Protein 3RPC (pdb70)

Solvent-accessible surface area: 37846 Å² total

Nearest PDB structures (foldseek):
  3rpc-assembly2_C  TM=1.001E+00  e=1.848E-51  Veillonella parvula DSM 2008
  6brm-assembly4_G  TM=9.667E-01  e=7.364E-30  Pectobacterium carotovorum
  6brm-assembly4_H  TM=9.148E-01  e=5.892E-27  Pectobacterium carotovorum
  6brm-assembly3_F  TM=9.299E-01  e=2.009E-26  Pectobacterium carotovorum
  2wym-assembly1_F  TM=7.302E-01  e=7.201E-11  Escherichia coli

Sequence (1008 aa):
ATQYTHIRNATGKLTIKNNTTFLIDPFLAPKDTYPGFEGTFNYQQRPVDLPLSDDLLSNVTAVVVTHTHLDHWDDTAINSIPKSLPIFVQNTADKELITSQGFIDVRIIFESLEEFNGITLRKTGGSHGTVEYANPVLLAPLAGDAGVIFEAADEPTVYLVGDTVWTSDVEKALLRFDPNVIINTGYAQILGFEDSIIGTKDIGRVVRKPEAKIIAVHDTVNHTATSRKDVRKFIKGNNIESHVAVPEDGETITLATQYTHIRNATGKLTIKNTTFLIDPFLAPKDTYPGFEGTFNYQQQRPVDLPLSDDLLSNVTAVVVTHTHLDHWDDTAINSIPKSLPIFVQNTADKELITSQGFIDVRIIFESLEEFNGITLRKTGGSHGTVEYANPVLAPLAGDAGVIFEAADEPTVYLVGDTVWTSDVEKALLRFDPNVIINTGYAQILGFEEDSIIGTKDIGRVVRKPEAKIIAVHDTVNHTATSRKDVRKFIKGNNIESHVAVPEDGETITLATQYTHIRNATGKLTIKNTTFLIDPFLAPKDTYPGFEGTFNYQQQRPVDLPLSDDLLSNVTAVVVTHTHLDHWDDTAINSIPKSLPIFVQNTADKELITSQGFIDVRIIFESLEEFNGITLRKTGGSSHGTVEYANPVLAPLAGDAGVIFEAADEPTVYLVGDTVWTSDVEKALLRFDPNVIINTGYAQILGFEDSIIGTKKDIGRVVRKPEAKKIIAVHDTVNHTATSRKDVRKFIKKGNNIESHVAVPEDGETITLATQYTHIRNATGKLTIKNTTFLIDPFLAPKDTYPGFEGTFNYQQRPVDLPLSDDLLSNVTAVVVTHTHLDHWDDTAINSIPKSLPIFVQNTADKELITSQGFIDVRIIFESLEEFNGITLRKTGGSSHGTVEEYANPVLAPLAGDAGVIFEAADEPTVYLVGDTVWTSDVEKALLRFDPNVIINTGYAQILGFEDSIIGTKDIGRRVVRKPEAKIIAVHDTVNHTATSRKDVRKFIKGNNIESHVAVPEDGETITL

Structure (mmCIF, N/CA/C/O backbone):
data_3RPC
#
_entry.id   3RPC
#
_cell.length_a   85.859
_cell.length_b   97.104
_cell.length_c   123.352
_cell.angle_alpha   90.00
_cell.angle_beta   90.00
_cell.angle_gamma   90.00
#
_symmetry.space_group_name_H-M   'P 21 21 21'
#
loop_
_entity.id
_entity.type
_entity.pdbx_description
1 polymer 'possible metal-dependent hydrolase'
2 non-polymer 'ZINC ION'
3 water water
#
loop_
_atom_site.group_PDB
_atom_site.id
_atom_site.type_symbol
_atom_site.label_atom_id
_atom_site.label_alt_id
_atom_site.label_comp_id
_atom_site.label_asym_id
_atom_site.label_entity_id
_atom_site.label_seq_id
_atom_site.pdbx_PDB_ins_code
_atom_site.Cartn_x
_atom_site.Cartn_y
_atom_site.Cartn_z
_atom_site.occupancy
_atom_site.B_iso_or_equiv
_atom_site.auth_seq_id
_atom_site.auth_comp_id
_atom_site.auth_asym_id
_atom_site.auth_atom_id
_atom_site.pdbx_PDB_model_num
ATOM 1 N N . ALA A 1 3 ? 16.341 -12.970 -36.656 1.00 63.04 0 ALA A N 1
ATOM 2 C CA . ALA A 1 3 ? 16.785 -13.120 -38.037 1.00 60.86 0 ALA A CA 1
ATOM 3 C C . ALA A 1 3 ? 18.234 -12.676 -38.213 1.00 58.94 0 ALA A C 1
ATOM 4 O O . ALA A 1 3 ? 19.161 -13.472 -38.060 1.00 60.17 0 ALA A O 1
ATOM 14 N N . THR A 1 5 ? 20.235 -10.571 -36.469 1.00 30.33 2 THR A N 1
ATOM 15 C CA . THR A 1 5 ? 21.121 -10.435 -35.315 1.00 26.82 2 THR A CA 1
ATOM 16 C C . THR A 1 5 ? 21.534 -11.796 -34.777 1.00 23.95 2 THR A C 1
ATOM 17 O O . THR A 1 5 ? 20.691 -12.607 -34.396 1.00 23.85 2 THR A O 1
ATOM 21 N N . GLN A 1 6 ? 22.841 -12.038 -34.752 1.00 19.26 3 GLN A N 1
ATOM 22 C CA . GLN A 1 6 ? 23.358 -13.366 -34.481 1.00 19.73 3 GLN A CA 1
ATOM 23 C C . GLN A 1 6 ? 24.827 -13.321 -34.090 1.00 16.79 3 GLN A C 1
ATOM 24 O O . GLN A 1 6 ? 25.534 -12.339 -34.363 1.00 18.39 3 GLN A O 1
ATOM 30 N N . TYR A 1 7 ? 25.274 -14.401 -33.456 1.00 17.12 4 TYR A N 1
ATOM 31 C CA . TYR A 1 7 ? 26.681 -14.586 -33.143 1.00 16.43 4 TYR A CA 1
ATOM 32 C C . TYR A 1 7 ? 27.152 -15.889 -33.772 1.00 16.38 4 TYR A C 1
ATOM 33 O O . TYR A 1 7 ? 26.620 -16.960 -33.477 1.00 18.70 4 TYR A O 1
ATOM 42 N N . THR A 1 8 ? 28.134 -15.795 -34.656 1.00 16.96 5 THR A N 1
ATOM 43 C CA . THR A 1 8 ? 28.758 -16.978 -35.216 1.00 18.03 5 THR A CA 1
ATOM 44 C C . THR A 1 8 ? 30.087 -17.195 -34.524 1.00 18.02 5 THR A C 1
ATOM 45 O O . THR A 1 8 ? 31.001 -16.373 -34.638 1.00 17.18 5 THR A O 1
ATOM 49 N N . HIS A 1 9 ? 30.203 -18.291 -33.786 1.00 15.72 6 HIS A N 1
ATOM 50 C CA . HIS A 1 9 ? 31.469 -18.564 -33.146 1.00 15.13 6 HIS A CA 1
ATOM 51 C C . HIS A 1 9 ? 32.485 -19.059 -34.163 1.00 18.02 6 HIS A C 1
ATOM 52 O O . HIS A 1 9 ? 32.136 -19.844 -35.039 1.00 19.60 6 HIS A O 1
ATOM 59 N N . ILE A 1 10 ? 33.729 -18.594 -34.065 1.00 16.12 7 ILE A N 1
ATOM 60 C CA . ILE A 1 10 ? 34.774 -19.043 -34.996 1.00 16.40 7 ILE A CA 1
ATOM 61 C C . ILE A 1 10 ? 35.743 -20.005 -34.298 1.00 16.19 7 ILE A C 1
ATOM 62 O O . ILE A 1 10 ? 35.760 -21.198 -34.596 1.00 16.21 7 ILE A O 1
ATOM 67 N N . ARG A 1 11 ? 36.520 -19.502 -33.343 1.00 14.50 8 ARG A N 1
ATOM 68 C CA . ARG A 1 11 ? 37.506 -20.349 -32.670 1.00 14.73 8 ARG A CA 1
ATOM 69 C C . ARG A 1 11 ? 38.111 -19.568 -31.514 1.00 13.95 8 ARG A C 1
ATOM 70 O O . ARG A 1 11 ? 38.483 -18.429 -31.691 1.00 14.98 8 ARG A O 1
ATOM 78 N N . ASN A 1 12 ? 38.217 -20.210 -30.350 1.00 14.30 9 ASN A N 1
ATOM 79 C CA . ASN A 1 12 ? 38.688 -19.551 -29.119 1.00 15.60 9 ASN A CA 1
ATOM 80 C C . ASN A 1 12 ? 37.780 -18.370 -28.746 1.00 14.05 9 ASN A C 1
ATOM 81 O O . ASN A 1 12 ? 36.606 -18.579 -28.448 1.00 16.54 9 ASN A O 1
ATOM 86 N N . ALA A 1 13 ? 38.303 -17.146 -28.792 1.00 15.78 10 ALA A N 1
ATOM 87 C CA . ALA A 1 13 ? 37.482 -15.958 -28.537 1.00 14.48 10 ALA A CA 1
ATOM 88 C C . ALA A 1 13 ? 37.101 -15.234 -29.830 1.00 15.21 10 ALA A C 1
ATOM 89 O O . ALA A 1 13 ? 36.489 -14.171 -29.795 1.00 16.16 10 ALA A O 1
ATOM 91 N N . THR A 1 14 ? 37.457 -15.817 -30.971 1.00 14.81 11 THR A N 1
ATOM 92 C CA . THR A 1 14 ? 37.168 -15.191 -32.255 1.00 16.14 11 THR A CA 1
ATOM 93 C C . THR A 1 14 ? 35.746 -15.531 -32.668 1.00 15.52 11 THR A C 1
ATOM 94 O O . THR A 1 14 ? 35.356 -16.692 -32.664 1.00 16.01 11 THR A O 1
ATOM 98 N N . GLY A 1 15 ? 34.978 -14.508 -33.025 1.00 16.29 12 GLY A N 1
ATOM 99 C CA . GLY A 1 15 ? 33.603 -14.697 -33.451 1.00 15.59 12 GLY A CA 1
ATOM 100 C C . GLY A 1 15 ? 33.172 -13.563 -34.352 1.00 16.15 12 GLY A C 1
ATOM 101 O O . GLY A 1 15 ? 33.890 -12.575 -34.489 1.00 16.64 12 GLY A O 1
ATOM 102 N N . LYS A 1 16 ? 32.011 -13.713 -34.980 1.00 16.40 13 LYS A N 1
ATOM 103 C CA . LYS A 1 16 ? 31.428 -12.645 -35.782 1.00 17.51 13 LYS A CA 1
ATOM 104 C C . LYS A 1 16 ? 30.055 -12.314 -35.213 1.00 17.28 13 LYS A C 1
ATOM 105 O O . LYS A 1 16 ? 29.162 -13.170 -35.178 1.00 18.55 13 LYS A O 1
ATOM 111 N N . LEU A 1 17 ? 29.909 -11.079 -34.737 1.00 16.90 14 LEU A N 1
ATOM 112 C CA . LEU A 1 17 ? 28.671 -10.613 -34.140 1.00 16.81 14 LEU A CA 1
ATOM 113 C C . LEU A 1 17 ? 27.969 -9.712 -35.130 1.00 17.13 14 LEU A C 1
ATOM 114 O O . LEU A 1 17 ? 28.489 -8.660 -35.501 1.00 18.50 14 LEU A O 1
ATOM 119 N N . THR A 1 18 ? 26.788 -10.125 -35.569 1.00 16.40 15 THR A N 1
ATOM 120 C CA . THR A 1 18 ? 26.035 -9.313 -36.521 1.00 19.11 15 THR A CA 1
ATOM 121 C C . THR A 1 18 ? 24.879 -8.676 -35.794 1.00 21.82 15 THR A C 1
ATOM 122 O O . THR A 1 18 ? 24.096 -9.359 -35.138 1.00 21.80 15 THR A O 1
ATOM 126 N N . ILE A 1 19 ? 24.784 -7.358 -35.901 1.00 21.43 16 ILE A N 1
ATOM 127 C CA . ILE A 1 19 ? 23.689 -6.616 -35.302 1.00 20.76 16 ILE A CA 1
ATOM 128 C C . ILE A 1 19 ? 23.221 -5.693 -36.403 1.00 23.87 16 ILE A C 1
ATOM 129 O O . ILE A 1 19 ? 23.999 -4.885 -36.909 1.00 24.84 16 ILE A O 1
ATOM 134 N N . LYS A 1 20 ? 21.960 -5.837 -36.797 1.00 30.65 17 LYS A N 1
ATOM 135 C CA . LYS A 1 20 ? 21.445 -5.106 -37.948 1.00 30.67 17 LYS A CA 1
ATOM 136 C C . LYS A 1 20 ? 22.268 -5.447 -39.192 1.00 29.42 17 LYS A C 1
ATOM 137 O O . LYS A 1 20 ? 22.440 -6.625 -39.510 1.00 35.70 17 LYS A O 1
ATOM 143 N N . ASN A 1 21 ? 22.781 -4.445 -39.896 1.00 34.27 18 ASN A N 1
ATOM 144 C CA A ASN A 1 21 ? 23.595 -4.692 -41.085 0.53 42.60 18 ASN A CA 1
ATOM 145 C CA B ASN A 1 21 ? 23.593 -4.715 -41.079 0.47 41.41 18 ASN A CA 1
ATOM 146 C C . ASN A 1 21 ? 25.092 -4.602 -40.811 1.00 36.01 18 ASN A C 1
ATOM 147 O O . ASN A 1 21 ? 25.895 -4.513 -41.737 1.00 39.09 18 ASN A O 1
ATOM 156 N N . THR A 1 22 ? 25.470 -4.624 -39.536 1.00 29.77 19 THR A N 1
ATOM 157 C CA . THR A 1 22 ? 26.875 -4.503 -39.179 1.00 21.51 19 THR A CA 1
ATOM 158 C C . THR A 1 22 ? 27.402 -5.805 -38.602 1.00 20.30 19 THR A C 1
ATOM 159 O O . THR A 1 22 ? 26.824 -6.345 -37.659 1.00 23.83 19 THR A O 1
ATOM 163 N N . THR A 1 23 ? 28.494 -6.309 -39.170 1.00 17.73 20 THR A N 1
ATOM 164 C CA . THR A 1 23 ? 29.128 -7.497 -38.621 1.00 19.06 20 THR A CA 1
ATOM 165 C C . THR A 1 23 ? 30.504 -7.159 -38.051 1.00 19.41 20 THR A C 1
ATOM 166 O O . THR A 1 23 ? 31.378 -6.682 -38.767 1.00 19.26 20 THR A O 1
ATOM 170 N N . PHE A 1 24 ? 30.681 -7.422 -36.758 1.00 16.92 21 PHE A N 1
ATOM 171 C CA . PHE A 1 24 ? 31.943 -7.224 -36.077 1.00 16.68 21 PHE A CA 1
ATOM 172 C C . PHE A 1 24 ? 32.720 -8.527 -36.010 1.00 17.99 21 PHE A C 1
ATOM 173 O O . PHE A 1 24 ? 32.222 -9.523 -35.474 1.00 17.88 21 PHE A O 1
ATOM 181 N N . LEU A 1 25 ? 33.944 -8.514 -36.528 1.00 16.97 22 LEU A N 1
ATOM 182 C CA . LEU A 1 25 ? 34.882 -9.603 -36.284 1.00 15.83 22 LEU A CA 1
ATOM 183 C C . LEU A 1 25 ? 35.570 -9.323 -34.952 1.00 15.30 22 LEU A C 1
ATOM 184 O O . LEU A 1 25 ? 36.255 -8.308 -34.793 1.00 16.92 22 LEU A O 1
ATOM 189 N N . ILE A 1 26 ? 35.358 -10.227 -34.002 1.00 15.17 23 ILE A N 1
ATOM 190 C CA . ILE A 1 26 ? 35.856 -10.058 -32.641 1.00 14.99 23 ILE A CA 1
ATOM 191 C C . ILE A 1 26 ? 37.132 -10.865 -32.406 1.00 15.81 23 ILE A C 1
ATOM 192 O O . ILE A 1 26 ? 37.194 -12.054 -32.731 1.00 15.76 23 ILE A O 1
ATOM 197 N N . ASP A 1 27 ? 38.147 -10.186 -31.867 1.00 15.69 24 ASP A N 1
ATOM 198 C CA . ASP A 1 27 ? 39.379 -10.807 -31.379 1.00 14.62 24 ASP A CA 1
ATOM 199 C C . ASP A 1 27 ? 39.925 -11.894 -32.311 1.00 15.09 24 ASP A C 1
ATOM 200 O O . ASP A 1 27 ? 40.066 -13.052 -31.909 1.00 15.53 24 ASP A O 1
ATOM 205 N N . PRO A 1 28 ? 40.279 -11.511 -33.545 1.00 14.47 25 PRO A N 1
ATOM 206 C CA . PRO A 1 28 ? 40.705 -12.498 -34.546 1.00 16.00 25 PRO A CA 1
ATOM 207 C C . PRO A 1 28 ? 42.114 -13.047 -34.310 1.00 14.11 25 PRO A C 1
ATOM 208 O O . PRO A 1 28 ? 43.108 -12.315 -34.421 1.00 15.73 25 PRO A O 1
ATOM 212 N N . PHE A 1 29 ? 42.166 -14.336 -33.987 1.00 14.38 26 PHE A N 1
ATOM 213 C CA . PHE A 1 29 ? 43.389 -15.103 -33.844 1.00 13.66 26 PHE A CA 1
ATOM 214 C C . PHE A 1 29 ? 43.230 -16.187 -34.891 1.00 15.03 26 PHE A C 1
ATOM 215 O O . PHE A 1 29 ? 42.480 -17.138 -34.691 1.00 17.18 26 PHE A O 1
ATOM 223 N N . LEU A 1 30 ? 43.888 -16.005 -36.032 1.00 15.23 27 LEU A N 1
ATOM 224 C CA . LEU A 1 30 ? 43.514 -16.751 -37.237 1.00 15.51 27 LEU A CA 1
ATOM 225 C C . LEU A 1 30 ? 44.543 -17.779 -37.720 1.00 16.95 27 LEU A C 1
ATOM 226 O O . LEU A 1 30 ? 44.363 -18.380 -38.785 1.00 17.60 27 LEU A O 1
ATOM 231 N N . ALA A 1 31 ? 45.603 -17.998 -36.949 1.00 16.23 28 ALA A N 1
ATOM 232 C CA . ALA A 1 31 ? 46.696 -18.878 -37.379 1.00 17.32 28 ALA A CA 1
ATOM 233 C C . ALA A 1 31 ? 46.240 -20.302 -37.676 1.00 17.45 28 ALA A C 1
ATOM 234 O O . ALA A 1 31 ? 45.331 -20.825 -37.029 1.00 16.79 28 ALA A O 1
ATOM 236 N N . PRO A 1 32 ? 46.889 -20.957 -38.650 1.00 18.49 29 PRO A N 1
ATOM 237 C CA . PRO A 1 32 ? 46.603 -22.383 -38.850 1.00 16.51 29 PRO A CA 1
ATOM 238 C C . PRO A 1 32 ? 46.957 -23.219 -37.619 1.00 18.94 29 PRO A C 1
ATOM 239 O O . PRO A 1 32 ? 47.749 -22.787 -36.780 1.00 17.47 29 PRO A O 1
ATOM 243 N N . LYS A 1 33 ? 46.362 -24.404 -37.530 1.00 18.12 30 LYS A N 1
ATOM 244 C CA . LYS A 1 33 ? 46.651 -25.369 -36.475 1.00 17.29 30 LYS A CA 1
ATOM 245 C C . LYS A 1 33 ? 48.148 -25.509 -36.175 1.00 18.15 30 LYS A C 1
ATOM 246 O O . LYS A 1 33 ? 48.976 -25.645 -37.086 1.00 21.82 30 LYS A O 1
ATOM 252 N N . ASP A 1 34 ? 48.487 -25.473 -34.891 1.00 20.76 31 ASP A N 1
ATOM 253 C CA . ASP A 1 34 ? 49.841 -25.767 -34.413 1.00 20.46 31 ASP A CA 1
ATOM 254 C C . ASP A 1 34 ? 50.922 -24.781 -34.858 1.00 24.88 31 ASP A C 1
ATOM 255 O O . ASP A 1 34 ? 52.111 -25.080 -34.795 1.00 27.38 31 ASP A O 1
ATOM 260 N N . THR A 1 35 ? 50.507 -23.594 -35.285 1.00 21.14 32 THR A N 1
ATOM 261 C CA . THR A 1 35 ? 51.454 -22.570 -35.699 1.00 19.73 32 THR A CA 1
ATOM 262 C C . THR A 1 35 ? 52.433 -22.173 -34.597 1.00 23.88 32 THR A C 1
ATOM 263 O O . THR A 1 35 ? 53.570 -21.798 -34.873 1.00 23.72 32 THR A O 1
ATOM 267 N N . TYR A 1 36 ? 51.998 -22.275 -33.342 1.00 19.98 33 TYR A N 1
ATOM 268 C CA . TYR A 1 36 ? 52.787 -21.776 -32.223 1.00 20.82 33 TYR A CA 1
ATOM 269 C C . TYR A 1 36 ? 53.015 -22.845 -31.156 1.00 24.51 33 TYR A C 1
ATOM 270 O O . TYR A 1 36 ? 52.200 -23.751 -30.999 1.00 24.87 33 TYR A O 1
ATOM 279 N N . PRO A 1 37 ? 54.128 -22.729 -30.418 1.00 25.39 34 PRO A N 1
ATOM 280 C CA . PRO A 1 37 ? 54.332 -23.539 -29.214 1.00 26.21 34 PRO A CA 1
ATOM 281 C C . PRO A 1 37 ? 53.343 -23.057 -28.170 1.00 24.56 34 PRO A C 1
ATOM 282 O O . PRO A 1 37 ? 52.870 -21.932 -28.282 1.00 24.67 34 PRO A O 1
ATOM 286 N N . GLY A 1 38 ? 53.048 -23.873 -27.163 1.00 22.50 35 GLY A N 1
ATOM 287 C CA . GLY A 1 38 ? 52.204 -23.427 -26.064 1.00 22.23 35 GLY A CA 1
ATOM 288 C C . GLY A 1 38 ? 52.828 -22.251 -25.341 1.00 21.06 35 GLY A C 1
ATOM 289 O O . GLY A 1 38 ? 54.054 -22.082 -25.378 1.00 27.02 35 GLY A O 1
ATOM 290 N N . PHE A 1 39 ? 52.006 -21.433 -24.683 1.00 20.90 36 PHE A N 1
ATOM 291 C CA . PHE A 1 39 ? 52.506 -20.272 -23.953 1.00 21.96 36 PHE A CA 1
ATOM 292 C C . PHE A 1 39 ? 53.490 -20.708 -22.872 1.00 25.06 36 PHE A C 1
ATOM 293 O O . PHE A 1 39 ? 53.207 -21.618 -22.098 1.00 25.48 36 PHE A O 1
ATOM 301 N N . GLU A 1 40 ? 54.646 -20.061 -22.821 1.00 29.23 37 GLU A N 1
ATOM 302 C CA . GLU A 1 40 ? 55.657 -20.418 -21.830 1.00 31.66 37 GLU A CA 1
ATOM 303 C C . GLU A 1 40 ? 55.131 -20.227 -20.408 1.00 24.10 37 GLU A C 1
ATOM 304 O O . GLU A 1 40 ? 54.468 -19.230 -20.110 1.00 26.15 37 GLU A O 1
ATOM 310 N N . GLY A 1 41 ? 55.428 -21.198 -19.546 1.00 24.09 38 GLY A N 1
ATOM 311 C CA . GLY A 1 41 ? 55.130 -21.092 -18.127 1.00 23.90 38 GLY A CA 1
ATOM 312 C C . GLY A 1 41 ? 53.668 -21.296 -17.785 1.00 23.44 38 GLY A C 1
ATOM 313 O O . GLY A 1 41 ? 53.228 -20.955 -16.684 1.00 22.50 38 GLY A O 1
ATOM 314 N N . THR A 1 42 ? 52.910 -21.852 -18.722 1.00 21.99 39 THR A N 1
ATOM 315 C CA . THR A 1 42 ? 51.477 -22.031 -18.512 1.00 21.47 39 THR A CA 1
ATOM 316 C C . THR A 1 42 ? 51.083 -23.501 -18.471 1.00 18.69 39 THR A C 1
ATOM 317 O O . THR A 1 42 ? 51.848 -24.384 -18.855 1.00 17.65 39 THR A O 1
ATOM 321 N N . PHE A 1 43 ? 49.877 -23.746 -17.975 1.00 18.05 40 PHE A N 1
ATOM 322 C CA . PHE A 1 43 ? 49.288 -25.075 -17.953 1.00 17.29 40 PHE A CA 1
ATOM 323 C C . PHE A 1 43 ? 49.414 -25.745 -19.328 1.00 19.02 40 PHE A C 1
ATOM 324 O O . PHE A 1 43 ? 49.075 -25.152 -20.357 1.00 16.87 40 PHE A O 1
ATOM 332 N N . ASN A 1 44 ? 49.923 -26.970 -19.349 1.00 16.18 41 ASN A N 1
ATOM 333 C CA . ASN A 1 44 ? 49.986 -27.762 -20.576 1.00 16.09 41 ASN A CA 1
ATOM 334 C C . ASN A 1 44 ? 50.819 -27.070 -21.667 1.00 18.12 41 ASN A C 1
ATOM 335 O O . ASN A 1 44 ? 50.452 -27.095 -22.842 1.00 18.72 41 ASN A O 1
ATOM 340 N N . TYR A 1 45 ? 51.935 -26.458 -21.278 1.00 17.66 42 TYR A N 1
ATOM 341 C CA . TYR A 1 45 ? 52.739 -25.665 -22.213 1.00 21.50 42 TYR A CA 1
ATOM 342 C C . TYR A 1 45 ? 53.324 -26.493 -23.351 1.00 20.94 42 TYR A C 1
ATOM 343 O O . TYR A 1 45 ? 53.711 -25.935 -24.384 1.00 22.94 42 TYR A O 1
ATOM 352 N N . GLN A 1 46 ? 53.388 -27.810 -23.178 1.00 20.44 43 GLN A N 1
ATOM 353 C CA . GLN A 1 46 ? 53.955 -28.692 -24.205 1.00 24.48 43 GLN A CA 1
ATOM 354 C C . GLN A 1 46 ? 53.102 -28.752 -25.471 1.00 23.15 43 GLN A C 1
ATOM 355 O O . GLN A 1 46 ? 53.593 -29.087 -26.552 1.00 24.24 43 GLN A O 1
ATOM 361 N N . GLN A 1 47 ? 51.825 -28.420 -25.336 1.00 19.93 44 GLN A N 1
ATOM 362 C CA . GLN A 1 47 ? 50.876 -28.531 -26.432 1.00 20.81 44 GLN A CA 1
ATOM 363 C C . GLN A 1 47 ? 50.945 -27.311 -27.348 1.00 20.58 44 GLN A C 1
ATOM 364 O O . GLN A 1 47 ? 50.924 -26.167 -26.887 1.00 21.12 44 GLN A O 1
ATOM 370 N N . ARG A 1 48 ? 51.039 -27.561 -28.652 1.00 22.85 45 ARG A N 1
ATOM 371 C CA . ARG A 1 48 ? 51.071 -26.474 -29.627 1.00 20.72 45 ARG A CA 1
ATOM 372 C C . ARG A 1 48 ? 49.675 -25.885 -29.827 1.00 20.55 45 ARG A C 1
ATOM 373 O O . ARG A 1 48 ? 48.673 -26.506 -29.480 1.00 21.38 45 ARG A O 1
ATOM 389 N N . PRO A 1 50 ? 47.174 -22.827 -32.352 1.00 16.59 47 PRO A N 1
ATOM 390 C CA . PRO A 1 50 ? 45.870 -23.359 -31.943 1.00 16.55 47 PRO A CA 1
ATOM 391 C C . PRO A 1 50 ? 45.759 -24.860 -32.198 1.00 18.69 47 PRO A C 1
ATOM 392 O O . PRO A 1 50 ? 46.351 -25.376 -33.148 1.00 19.26 47 PRO A O 1
ATOM 404 N N . VAL A 1 52 ? 43.226 -26.632 -33.141 1.00 17.64 49 VAL A N 1
ATOM 405 C CA . VAL A 1 52 ? 42.352 -26.993 -34.253 1.00 16.15 49 VAL A CA 1
ATOM 406 C C . VAL A 1 52 ? 42.460 -25.908 -35.306 1.00 17.36 49 VAL A C 1
ATOM 407 O O . VAL A 1 52 ? 42.789 -24.770 -34.983 1.00 17.91 49 VAL A O 1
ATOM 411 N N . ASP A 1 53 ? 42.213 -26.281 -36.560 1.00 17.54 50 ASP A N 1
ATOM 412 C CA . ASP A 1 53 ? 42.160 -25.324 -37.659 1.00 15.79 50 ASP A CA 1
ATOM 413 C C . ASP A 1 53 ? 40.868 -24.526 -37.580 1.00 20.08 50 ASP A C 1
ATOM 414 O O . ASP A 1 53 ? 39.940 -24.897 -36.858 1.00 22.05 50 ASP A O 1
ATOM 419 N N . LEU A 1 54 ? 40.803 -23.426 -38.321 1.00 18.51 51 LEU A N 1
ATOM 420 C CA . LEU A 1 54 ? 39.570 -22.659 -38.409 1.00 16.92 51 LEU A CA 1
ATOM 421 C C . LEU A 1 54 ? 38.466 -23.526 -39.010 1.00 20.37 51 LEU A C 1
ATOM 422 O O . LEU A 1 54 ? 38.739 -24.429 -39.811 1.00 19.58 51 LEU A O 1
ATOM 427 N N . PRO A 1 55 ? 37.209 -23.247 -38.642 1.00 18.12 52 PRO A N 1
ATOM 428 C CA . PRO A 1 55 ? 36.073 -24.047 -39.127 1.00 20.69 52 PRO A CA 1
ATOM 429 C C . PRO A 1 55 ? 35.549 -23.603 -40.492 1.00 23.02 52 PRO A C 1
ATOM 430 O O . PRO A 1 55 ? 34.623 -24.232 -41.018 1.00 25.08 52 PRO A O 1
ATOM 434 N N . LEU A 1 56 ? 36.120 -22.542 -41.050 1.00 20.01 53 LEU A N 1
ATOM 435 C CA . LEU A 1 56 ? 35.701 -22.068 -42.364 1.00 22.21 53 LEU A CA 1
ATOM 436 C C . LEU A 1 56 ? 36.879 -21.464 -43.104 1.00 19.59 53 LEU A C 1
ATOM 437 O O . LEU A 1 56 ? 37.909 -21.159 -42.507 1.00 19.59 53 LEU A O 1
ATOM 442 N N . SER A 1 57 ? 36.734 -21.318 -44.418 1.00 19.81 54 SER A N 1
ATOM 443 C CA . SER A 1 57 ? 37.776 -20.711 -45.238 1.00 19.11 54 SER A CA 1
ATOM 444 C C . SER A 1 57 ? 37.938 -19.239 -44.894 1.00 20.18 54 SER A C 1
ATOM 445 O O . SER A 1 57 ? 37.008 -18.587 -44.407 1.00 20.94 54 SER A O 1
ATOM 456 N N . ASP A 1 59 ? 38.091 -16.805 -46.862 1.00 21.16 56 ASP A N 1
ATOM 457 C CA . ASP A 1 59 ? 37.146 -16.022 -47.642 1.00 25.49 56 ASP A CA 1
ATOM 458 C C . ASP A 1 59 ? 35.797 -15.909 -46.945 1.00 21.70 56 ASP A C 1
ATOM 459 O O . ASP A 1 59 ? 35.224 -14.820 -46.863 1.00 23.09 56 ASP A O 1
ATOM 464 N N . ASP A 1 60 ? 35.293 -17.034 -46.443 1.00 21.70 57 ASP A N 1
ATOM 465 C CA . ASP A 1 60 ? 34.008 -17.042 -45.753 1.00 23.92 57 ASP A CA 1
ATOM 466 C C . ASP A 1 60 ? 34.107 -16.283 -44.437 1.00 25.36 57 ASP A C 1
ATOM 467 O O . ASP A 1 60 ? 33.178 -15.583 -44.043 1.00 24.99 57 ASP A O 1
ATOM 472 N N . LEU A 1 61 ? 35.245 -16.411 -43.770 1.00 21.62 58 LEU A N 1
ATOM 473 C CA . LEU A 1 61 ? 35.443 -15.713 -42.504 1.00 22.16 58 LEU A CA 1
ATOM 474 C C . LEU A 1 61 ? 35.370 -14.207 -42.717 1.00 21.63 58 LEU A C 1
ATOM 475 O O . LEU A 1 61 ? 34.701 -13.494 -41.968 1.00 22.43 58 LEU A O 1
ATOM 480 N N . LEU A 1 62 ? 36.042 -13.712 -43.752 1.00 18.89 59 LEU A N 1
ATOM 481 C CA . LEU A 1 62 ? 36.167 -12.269 -43.918 1.00 19.30 59 LEU A CA 1
ATOM 482 C C . LEU A 1 62 ? 35.005 -11.625 -44.668 1.00 24.78 59 LEU A C 1
ATOM 483 O O . LEU A 1 62 ? 34.842 -10.410 -44.618 1.00 23.21 59 LEU A O 1
ATOM 488 N N . SER A 1 63 ? 34.200 -12.441 -45.346 1.00 28.00 60 SER A N 1
ATOM 489 C CA . SER A 1 63 ? 33.245 -11.950 -46.349 1.00 38.26 60 SER A CA 1
ATOM 490 C C . SER A 1 63 ? 32.488 -10.657 -46.011 1.00 41.73 60 SER A C 1
ATOM 491 O O . SER A 1 63 ? 32.679 -9.629 -46.672 1.00 45.75 60 SER A O 1
ATOM 494 N N . ASN A 1 64 ? 31.624 -10.711 -45.003 1.00 29.74 61 ASN A N 1
ATOM 495 C CA . ASN A 1 64 ? 30.742 -9.583 -44.688 1.00 29.30 61 ASN A CA 1
ATOM 496 C C . ASN A 1 64 ? 31.160 -8.780 -43.462 1.00 23.42 61 ASN A C 1
ATOM 497 O O . ASN A 1 64 ? 30.329 -8.128 -42.822 1.00 22.94 61 ASN A O 1
ATOM 502 N N . VAL A 1 65 ? 32.446 -8.818 -43.136 1.00 20.70 62 VAL A N 1
ATOM 503 C CA . VAL A 1 65 ? 32.940 -8.069 -41.979 1.00 19.46 62 VAL A CA 1
ATOM 504 C C . VAL A 1 65 ? 32.910 -6.560 -42.246 1.00 21.88 62 VAL A C 1
ATOM 505 O O . VAL A 1 65 ? 33.421 -6.094 -43.271 1.00 25.35 62 VAL A O 1
ATOM 509 N N . THR A 1 66 ? 32.295 -5.817 -41.322 1.00 18.86 63 THR A N 1
ATOM 510 C CA . THR A 1 66 ? 32.132 -4.364 -41.391 1.00 21.09 63 THR A CA 1
ATOM 511 C C . THR A 1 66 ? 33.169 -3.648 -40.535 1.00 17.27 63 THR A C 1
ATOM 512 O O . THR A 1 66 ? 33.565 -2.516 -40.825 1.00 21.85 63 THR A O 1
ATOM 516 N N . ALA A 1 67 ? 33.568 -4.295 -39.443 1.00 18.40 64 ALA A N 1
ATOM 517 C CA . ALA A 1 67 ? 34.507 -3.689 -38.505 1.00 17.72 64 ALA A CA 1
ATOM 518 C C . ALA A 1 67 ? 35.111 -4.780 -37.653 1.00 17.33 64 ALA A C 1
ATOM 519 O O . ALA A 1 67 ? 34.602 -5.897 -37.623 1.00 17.71 64 ALA A O 1
ATOM 521 N N . VAL A 1 68 ? 36.212 -4.456 -36.991 1.00 15.27 65 VAL A N 1
ATOM 522 C CA . VAL A 1 68 ? 36.878 -5.409 -36.116 1.00 14.65 65 VAL A CA 1
ATOM 523 C C . VAL A 1 68 ? 36.909 -4.827 -34.706 1.00 15.22 65 VAL A C 1
ATOM 524 O O . VAL A 1 68 ? 37.076 -3.623 -34.524 1.00 15.95 65 VAL A O 1
ATOM 528 N N . VAL A 1 69 ? 36.712 -5.689 -33.713 1.00 16.14 66 VAL A N 1
ATOM 529 C CA . VAL A 1 69 ? 36.826 -5.290 -32.310 1.00 16.46 66 VAL A CA 1
ATOM 530 C C . VAL A 1 69 ? 37.944 -6.121 -31.711 1.00 14.92 66 VAL A C 1
ATOM 531 O O . VAL A 1 69 ? 37.907 -7.343 -31.774 1.00 16.35 66 VAL A O 1
ATOM 535 N N . VAL A 1 70 ? 38.946 -5.448 -31.157 1.00 14.46 67 VAL A N 1
ATOM 536 C CA . VAL A 1 70 ? 40.104 -6.111 -30.579 1.00 16.41 67 VAL A CA 1
ATOM 537 C C . VAL A 1 70 ? 40.165 -5.723 -29.106 1.00 16.92 67 VAL A C 1
ATOM 538 O O . VAL A 1 70 ? 40.518 -4.590 -28.766 1.00 16.32 67 VAL A O 1
ATOM 542 N N . THR A 1 71 ? 39.797 -6.657 -28.228 1.00 14.82 68 THR A N 1
ATOM 543 C CA . THR A 1 71 ? 39.696 -6.330 -26.804 1.00 13.17 68 THR A CA 1
ATOM 544 C C . THR A 1 71 ? 41.055 -6.113 -26.152 1.00 16.94 68 THR A C 1
ATOM 545 O O . THR A 1 71 ? 41.164 -5.395 -25.149 1.00 15.92 68 THR A O 1
ATOM 549 N N . HIS A 1 72 ? 42.071 -6.751 -26.718 1.00 14.68 69 HIS A N 1
ATOM 550 C CA . HIS A 1 72 ? 43.463 -6.612 -26.293 1.00 15.47 69 HIS A CA 1
ATOM 551 C C . HIS A 1 72 ? 44.327 -7.355 -27.293 1.00 15.07 69 HIS A C 1
ATOM 552 O O . HIS A 1 72 ? 43.804 -8.105 -28.117 1.00 15.48 69 HIS A O 1
ATOM 559 N N . THR A 1 73 ? 45.637 -7.161 -27.223 1.00 15.45 70 THR A N 1
ATOM 560 C CA . THR A 1 73 ? 46.502 -7.673 -28.282 1.00 17.13 70 THR A CA 1
ATOM 561 C C . THR A 1 73 ? 47.338 -8.884 -27.879 1.00 16.72 70 THR A C 1
ATOM 562 O O . THR A 1 73 ? 48.390 -9.141 -28.461 1.00 19.73 70 THR A O 1
ATOM 566 N N . HIS A 1 74 ? 46.866 -9.641 -26.894 1.00 16.09 71 HIS A N 1
ATOM 567 C CA . HIS A 1 74 ? 47.431 -10.963 -26.665 1.00 18.31 71 HIS A CA 1
ATOM 568 C C . HIS A 1 74 ? 47.304 -11.785 -27.954 1.00 16.90 71 HIS A C 1
ATOM 569 O O . HIS A 1 74 ? 46.336 -11.638 -28.703 1.00 18.01 71 HIS A O 1
ATOM 576 N N . LEU A 1 75 ? 48.278 -12.661 -28.180 1.00 16.57 72 LEU A N 1
ATOM 577 C CA . LEU A 1 75 ? 48.345 -13.486 -29.389 1.00 16.15 72 LEU A CA 1
ATOM 578 C C . LEU A 1 75 ? 47.031 -14.175 -29.728 1.00 18.47 72 LEU A C 1
ATOM 579 O O . LEU A 1 75 ? 46.643 -14.242 -30.904 1.00 19.01 72 LEU A O 1
ATOM 584 N N . ASP A 1 76 ? 46.359 -14.718 -28.716 1.00 17.57 73 ASP A N 1
ATOM 585 C CA . ASP A 1 76 ? 45.150 -15.499 -28.949 1.00 15.37 73 ASP A CA 1
ATOM 586 C C . ASP A 1 76 ? 43.911 -14.637 -29.185 1.00 14.68 73 ASP A C 1
ATOM 587 O O . ASP A 1 76 ? 42.794 -15.157 -29.224 1.00 15.23 73 ASP A O 1
ATOM 592 N N . HIS A 1 77 ? 44.125 -13.328 -29.356 1.00 16.40 74 HIS A N 1
ATOM 593 C CA . HIS A 1 77 ? 43.064 -12.386 -29.720 1.00 13.83 74 HIS A CA 1
ATOM 594 C C . HIS A 1 77 ? 43.422 -11.498 -30.916 1.00 16.13 74 HIS A C 1
ATOM 595 O O . HIS A 1 77 ? 42.573 -10.773 -31.420 1.00 16.51 74 HIS A O 1
ATOM 602 N N . TRP A 1 78 ? 44.677 -11.556 -31.350 1.00 15.64 75 TRP A N 1
ATOM 603 C CA . TRP A 1 78 ? 45.175 -10.675 -32.404 1.00 15.18 75 TRP A CA 1
ATOM 604 C C . TRP A 1 78 ? 46.520 -11.219 -32.853 1.00 16.31 75 TRP A C 1
ATOM 605 O O . TRP A 1 78 ? 47.507 -11.144 -32.115 1.00 18.37 75 TRP A O 1
ATOM 616 N N . ASP A 1 79 ? 46.568 -11.806 -34.042 1.00 17.01 76 ASP A N 1
ATOM 617 C CA . ASP A 1 79 ? 47.805 -12.467 -34.455 1.00 18.99 76 ASP A CA 1
ATOM 618 C C . ASP A 1 79 ? 48.276 -12.033 -35.839 1.00 19.87 76 ASP A C 1
ATOM 619 O O . ASP A 1 79 ? 47.574 -11.296 -36.541 1.00 17.70 76 ASP A O 1
ATOM 624 N N . ASP A 1 80 ? 49.474 -12.479 -36.208 1.00 19.06 77 ASP A N 1
ATOM 625 C CA . ASP A 1 80 ? 50.050 -12.134 -37.506 1.00 18.40 77 ASP A CA 1
ATOM 626 C C . ASP A 1 80 ? 49.134 -12.513 -38.662 1.00 16.58 77 ASP A C 1
ATOM 627 O O . ASP A 1 80 ? 48.999 -11.757 -39.622 1.00 19.02 77 ASP A O 1
ATOM 632 N N . THR A 1 81 ? 48.490 -13.668 -38.563 1.00 18.20 78 THR A N 1
ATOM 633 C CA . THR A 1 81 ? 47.591 -14.090 -39.629 1.00 17.32 78 THR A CA 1
ATOM 634 C C . THR A 1 81 ? 46.465 -13.080 -39.800 1.00 18.20 78 THR A C 1
ATOM 635 O O . THR A 1 81 ? 46.129 -12.698 -40.919 1.00 19.26 78 THR A O 1
ATOM 639 N N . ALA A 1 82 ? 45.894 -12.632 -38.686 1.00 17.78 79 ALA A N 1
ATOM 640 C CA . ALA A 1 82 ? 44.865 -11.603 -38.743 1.00 17.64 79 ALA A CA 1
ATOM 641 C C . ALA A 1 82 ? 45.409 -10.316 -39.348 1.00 20.10 79 ALA A C 1
ATOM 642 O O . ALA A 1 82 ? 44.784 -9.719 -40.215 1.00 18.67 79 ALA A O 1
ATOM 644 N N . ILE A 1 83 ? 46.572 -9.883 -38.872 1.00 18.59 80 ILE A N 1
ATOM 645 C CA . ILE A 1 83 ? 47.178 -8.646 -39.366 1.00 18.97 80 ILE A CA 1
ATOM 646 C C . ILE A 1 83 ? 47.328 -8.675 -40.885 1.00 21.92 80 ILE A C 1
ATOM 647 O O . ILE A 1 83 ? 47.079 -7.674 -41.567 1.00 21.53 80 ILE A O 1
ATOM 652 N N . ASN A 1 84 ? 47.707 -9.832 -41.412 1.00 19.35 81 ASN A N 1
ATOM 653 C CA 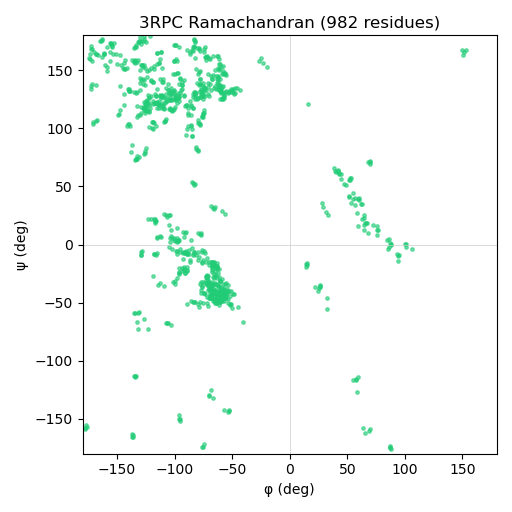. ASN A 1 84 ? 48.023 -9.946 -42.837 1.00 20.30 81 ASN A CA 1
ATOM 654 C C . ASN A 1 84 ? 46.825 -10.280 -43.719 1.00 24.93 81 ASN A C 1
ATOM 655 O O . ASN A 1 84 ? 46.932 -10.247 -44.948 1.00 26.28 81 ASN A O 1
ATOM 660 N N . SER A 1 85 ? 45.692 -10.599 -43.100 1.00 22.74 82 SER A N 1
ATOM 661 C CA . SER A 1 85 ? 44.511 -11.058 -43.831 1.00 20.31 82 SER A CA 1
ATOM 662 C C . SER A 1 85 ? 43.390 -10.024 -43.851 1.00 23.68 82 SER A C 1
ATOM 663 O O . SER A 1 85 ? 42.661 -9.909 -44.831 1.00 24.70 82 SER A O 1
ATOM 666 N N . ILE A 1 86 ? 43.243 -9.280 -42.759 1.00 19.27 83 ILE A N 1
ATOM 667 C CA . ILE A 1 86 ? 42.164 -8.302 -42.647 1.00 19.29 83 ILE A CA 1
ATOM 668 C C . ILE A 1 86 ? 42.451 -7.030 -43.456 1.00 17.27 83 ILE A C 1
ATOM 669 O O . ILE A 1 86 ? 43.518 -6.444 -43.326 1.00 20.71 83 ILE A O 1
ATOM 674 N N . PRO A 1 87 ? 41.496 -6.604 -44.305 1.00 20.76 84 PRO A N 1
ATOM 675 C CA . PRO A 1 87 ? 41.699 -5.367 -45.070 1.00 24.72 84 PRO A CA 1
ATOM 676 C C . PRO A 1 87 ? 42.073 -4.196 -44.162 1.00 21.22 84 PRO A C 1
ATOM 677 O O . PRO A 1 87 ? 41.436 -3.974 -43.122 1.00 21.03 84 PRO A O 1
ATOM 681 N N . LYS A 1 88 ? 43.114 -3.467 -44.554 1.00 23.62 85 LYS A N 1
ATOM 682 C CA . LYS A 1 88 ? 43.696 -2.421 -43.725 1.00 24.02 85 LYS A CA 1
ATOM 683 C C . LYS A 1 88 ? 42.760 -1.237 -43.532 1.00 23.30 85 LYS A C 1
ATOM 684 O O . LYS A 1 88 ? 42.984 -0.404 -42.655 1.00 23.13 85 LYS A O 1
ATOM 690 N N . SER A 1 89 ? 41.721 -1.157 -44.354 1.00 21.83 86 SER A N 1
ATOM 691 C CA . SER A 1 89 ? 40.814 -0.022 -44.291 1.00 20.83 86 SER A CA 1
ATOM 692 C C . SER A 1 89 ? 39.603 -0.244 -43.374 1.00 19.84 86 SER A C 1
ATOM 693 O O . SER A 1 89 ? 38.839 0.688 -43.131 1.00 23.37 86 SER A O 1
ATOM 696 N N . LEU A 1 90 ? 39.426 -1.460 -42.858 1.00 17.78 87 LEU A N 1
ATOM 697 C CA . LEU A 1 90 ? 38.303 -1.716 -41.955 1.00 19.42 87 LEU A CA 1
ATOM 698 C C . LEU A 1 90 ? 38.508 -1.004 -40.628 1.00 17.80 87 LEU A C 1
ATOM 699 O O . LEU A 1 90 ? 39.616 -0.988 -40.096 1.00 19.29 87 LEU A O 1
ATOM 704 N N . PRO A 1 91 ? 37.440 -0.405 -40.089 1.00 17.94 88 PRO A N 1
ATOM 705 C CA . PRO A 1 91 ? 37.550 0.188 -38.750 1.00 19.25 88 PRO A CA 1
ATOM 706 C C . PRO A 1 91 ? 37.915 -0.881 -37.716 1.00 17.92 88 PRO A C 1
ATOM 707 O O . PRO A 1 91 ? 37.304 -1.950 -37.695 1.00 17.92 88 PRO A O 1
ATOM 711 N N . ILE A 1 92 ? 38.903 -0.579 -36.877 1.00 16.97 89 ILE A N 1
ATOM 712 C CA . ILE A 1 92 ? 39.336 -1.468 -35.802 1.00 16.28 89 ILE A CA 1
ATOM 713 C C . ILE A 1 92 ? 39.107 -0.750 -34.483 1.00 18.33 89 ILE A C 1
ATOM 714 O O . ILE A 1 92 ? 39.659 0.320 -34.264 1.00 18.26 89 ILE A O 1
ATOM 719 N N . PHE A 1 93 ? 38.309 -1.349 -33.604 1.00 16.82 90 PHE A N 1
ATOM 720 C CA . PHE A 1 93 ? 38.011 -0.755 -32.308 1.00 16.30 90 PHE A CA 1
ATOM 721 C C . PHE A 1 93 ? 38.942 -1.369 -31.279 1.00 16.44 90 PHE A C 1
ATOM 722 O O . PHE A 1 93 ? 39.083 -2.585 -31.223 1.00 17.26 90 PHE A O 1
ATOM 730 N N . VAL A 1 94 ? 39.584 -0.521 -30.485 1.00 15.06 91 VAL A N 1
ATOM 731 C CA . VAL A 1 94 ? 40.590 -0.969 -29.531 1.00 16.11 91 VAL A CA 1
ATOM 732 C C . VAL A 1 94 ? 40.377 -0.313 -28.167 1.00 17.03 91 VAL A C 1
ATOM 733 O O . VAL A 1 94 ? 39.555 0.591 -28.027 1.00 17.54 91 VAL A O 1
ATOM 737 N N . GLN A 1 95 ? 41.101 -0.788 -27.154 1.00 15.18 92 GLN A N 1
ATOM 738 C CA . GLN A 1 95 ? 40.844 -0.366 -25.768 1.00 15.35 92 GLN A CA 1
ATOM 739 C C . GLN A 1 95 ? 41.606 0.862 -25.285 1.00 19.91 92 GLN A C 1
ATOM 740 O O . GLN A 1 95 ? 41.190 1.512 -24.331 1.00 19.85 92 GLN A O 1
ATOM 746 N N . ASN A 1 96 ? 42.724 1.185 -25.927 1.00 14.81 93 ASN A N 1
ATOM 747 C CA . ASN A 1 96 ? 43.589 2.230 -25.404 1.00 15.05 93 ASN A CA 1
ATOM 748 C C . ASN A 1 96 ? 44.582 2.697 -26.464 1.00 17.01 93 ASN A C 1
ATOM 749 O O . ASN A 1 96 ? 44.637 2.143 -27.564 1.00 17.65 93 ASN A O 1
ATOM 754 N N . THR A 1 97 ? 45.349 3.724 -26.124 1.00 18.04 94 THR A N 1
ATOM 755 C CA . THR A 1 97 ? 46.291 4.310 -27.071 1.00 19.02 94 THR A CA 1
ATOM 756 C C . THR A 1 97 ? 47.410 3.334 -27.450 1.00 18.48 94 THR A C 1
ATOM 757 O O . THR A 1 97 ? 47.833 3.298 -28.606 1.00 20.53 94 THR A O 1
ATOM 761 N N . ALA A 1 98 ? 47.891 2.550 -26.490 1.00 18.19 95 ALA A N 1
ATOM 762 C CA . ALA A 1 98 ? 48.985 1.620 -26.776 1.00 18.74 95 ALA A CA 1
ATOM 763 C C . ALA A 1 98 ? 48.585 0.619 -27.855 1.00 19.95 95 ALA A C 1
ATOM 764 O O . ALA A 1 98 ? 49.356 0.336 -28.778 1.00 19.55 95 ALA A O 1
ATOM 766 N N . ASP A 1 99 ? 47.371 0.092 -27.742 1.00 18.24 96 ASP A N 1
ATOM 767 C CA . ASP A 1 99 ? 46.876 -0.858 -28.728 1.00 19.03 96 ASP A CA 1
ATOM 768 C C . ASP A 1 99 ? 46.640 -0.156 -30.065 1.00 19.25 96 ASP A C 1
ATOM 769 O O . ASP A 1 99 ? 46.905 -0.735 -31.116 1.00 18.83 96 ASP A O 1
ATOM 774 N N . LYS A 1 100 ? 46.144 1.078 -30.035 1.00 19.20 97 LYS A N 1
ATOM 775 C CA . LYS A 1 100 ? 45.973 1.828 -31.278 1.00 17.81 97 LYS A CA 1
ATOM 776 C C . LYS A 1 100 ? 47.320 2.017 -31.960 1.00 20.94 97 LYS A C 1
ATOM 777 O O . LYS A 1 100 ? 47.446 1.821 -33.169 1.00 21.23 97 LYS A O 1
ATOM 783 N N . GLU A 1 101 ? 48.336 2.385 -31.191 1.00 21.15 98 GLU A N 1
ATOM 784 C CA . GLU A 1 101 ? 49.651 2.622 -31.785 1.00 20.23 98 GLU A CA 1
ATOM 785 C C . GLU A 1 101 ? 50.200 1.348 -32.396 1.00 18.21 98 GLU A C 1
ATOM 786 O O . GLU A 1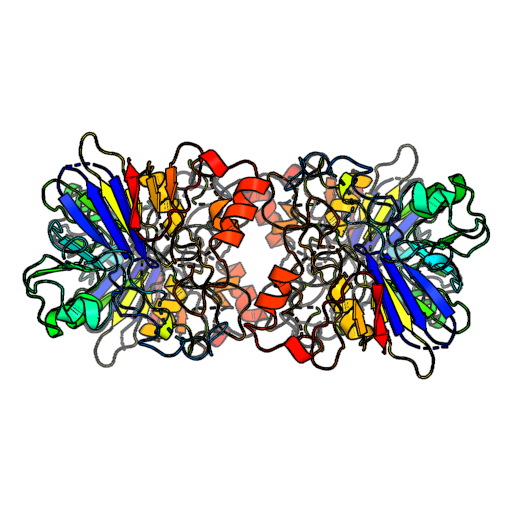 101 ? 50.765 1.363 -33.501 1.00 21.16 98 GLU A O 1
ATOM 792 N N . LEU A 1 102 ? 50.015 0.233 -31.700 1.00 19.86 99 LEU A N 1
ATOM 793 C CA . LEU A 1 102 ? 50.497 -1.034 -32.223 1.00 19.06 99 LEU A CA 1
ATOM 794 C C . LEU A 1 102 ? 49.818 -1.369 -33.546 1.00 20.80 99 LEU A C 1
ATOM 795 O O . LEU A 1 102 ? 50.475 -1.664 -34.549 1.00 20.33 99 LEU A O 1
ATOM 800 N N . ILE A 1 103 ? 48.492 -1.325 -33.546 1.00 18.54 100 ILE A N 1
ATOM 801 C CA . ILE A 1 103 ? 47.731 -1.754 -34.716 1.00 18.03 100 ILE A CA 1
ATOM 802 C C . ILE A 1 103 ? 47.889 -0.788 -35.902 1.00 21.52 100 ILE A C 1
ATOM 803 O O . ILE A 1 103 ? 47.951 -1.219 -37.055 1.00 21.26 100 ILE A O 1
ATOM 808 N N . THR A 1 104 ? 47.980 0.506 -35.613 1.00 19.76 101 THR A N 1
ATOM 809 C CA . THR A 1 104 ? 48.330 1.496 -36.628 1.00 19.59 101 THR A CA 1
ATOM 810 C C . THR A 1 104 ? 49.686 1.175 -37.254 1.00 23.50 101 THR A C 1
ATOM 811 O O . THR A 1 104 ? 49.859 1.288 -38.472 1.00 22.70 101 THR A O 1
ATOM 815 N N . SER A 1 105 ? 50.654 0.788 -36.425 1.00 23.31 102 SER A N 1
ATOM 816 C CA . SER A 1 105 ? 51.991 0.486 -36.940 1.00 23.58 102 SER A CA 1
ATOM 817 C C . SER A 1 105 ? 51.955 -0.752 -37.834 1.00 22.78 102 SER A C 1
ATOM 818 O O . SER A 1 105 ? 52.881 -1.003 -38.607 1.00 26.00 102 SER A O 1
ATOM 821 N N . GLN A 1 106 ? 50.879 -1.525 -37.710 1.00 18.62 103 GLN A N 1
ATOM 822 C CA . GLN A 1 106 ? 50.704 -2.743 -38.488 1.00 21.59 103 GLN A CA 1
ATOM 823 C C . GLN A 1 106 ? 49.946 -2.484 -39.794 1.00 22.84 103 GLN A C 1
ATOM 824 O O . GLN A 1 106 ? 49.621 -3.416 -40.529 1.00 24.12 103 GLN A O 1
ATOM 830 N N . GLY A 1 107 ? 49.679 -1.213 -40.086 1.00 23.07 104 GLY A N 1
ATOM 831 C CA . GLY A 1 107 ? 49.151 -0.835 -41.387 1.00 23.00 104 GLY A CA 1
ATOM 832 C C . GLY A 1 107 ? 47.682 -0.462 -41.413 1.00 24.68 104 GLY A C 1
ATOM 833 O O . GLY A 1 107 ? 47.157 -0.075 -42.449 1.00 25.90 104 GLY A O 1
ATOM 834 N N . PHE A 1 108 ? 47.004 -0.581 -40.277 1.00 19.81 105 PHE A N 1
ATOM 835 C CA . PHE A 1 108 ? 45.580 -0.257 -40.218 1.00 18.31 105 PHE A CA 1
ATOM 836 C C . PHE A 1 108 ? 45.353 1.250 -40.107 1.00 22.53 105 PHE A C 1
ATOM 837 O O . PHE A 1 108 ? 45.919 1.911 -39.243 1.00 22.96 105 PHE A O 1
ATOM 845 N N . ILE A 1 109 ? 44.546 1.796 -41.013 1.00 20.73 106 ILE A N 1
ATOM 846 C CA . ILE A 1 109 ? 44.460 3.250 -41.158 1.00 20.09 106 ILE A CA 1
ATOM 847 C C . ILE A 1 109 ? 43.275 3.876 -40.439 1.00 21.30 106 ILE A C 1
ATOM 848 O O . ILE A 1 109 ? 43.179 5.098 -40.347 1.00 22.92 106 ILE A O 1
ATOM 853 N N . ASP A 1 110 ? 42.382 3.040 -39.916 1.00 19.88 107 ASP A N 1
ATOM 854 C CA . ASP A 1 110 ? 41.199 3.528 -39.220 1.00 22.10 107 ASP A CA 1
ATOM 855 C C . ASP A 1 110 ? 41.027 2.774 -37.903 1.00 22.67 107 ASP A C 1
ATOM 856 O O . ASP A 1 110 ? 40.197 1.880 -37.789 1.00 20.11 107 ASP A O 1
ATOM 861 N N . VAL A 1 111 ? 41.840 3.145 -36.925 1.00 18.60 108 VAL A N 1
ATOM 862 C CA . VAL A 1 111 ? 41.815 2.510 -35.608 1.00 17.88 108 VAL A CA 1
ATOM 863 C C . VAL A 1 111 ? 41.196 3.479 -34.599 1.00 20.33 108 VAL A C 1
ATOM 864 O O . VAL A 1 111 ? 41.606 4.638 -34.510 1.00 22.79 108 VAL A O 1
ATOM 868 N N . ARG A 1 112 ? 40.214 2.999 -33.834 1.00 17.70 109 ARG A N 1
ATOM 869 C CA . ARG A 1 112 ? 39.397 3.861 -32.989 1.00 18.67 109 ARG A CA 1
ATOM 870 C C . ARG A 1 112 ? 39.419 3.359 -31.556 1.00 16.39 109 ARG A C 1
ATOM 871 O O . ARG A 1 112 ? 39.022 2.234 -31.283 1.00 18.70 109 ARG A O 1
ATOM 879 N N . ILE A 1 113 ? 39.871 4.217 -30.648 1.00 17.42 110 ILE A N 1
ATOM 880 C CA . ILE A 1 113 ? 39.922 3.888 -29.230 1.00 16.18 110 ILE A CA 1
ATOM 881 C C . ILE A 1 113 ? 38.565 4.105 -28.582 1.00 17.76 110 ILE A C 1
ATOM 882 O O . ILE A 1 113 ? 37.991 5.198 -28.677 1.00 19.06 110 ILE A O 1
ATOM 887 N N . ILE A 1 114 ? 38.048 3.068 -27.925 1.00 15.26 111 ILE A N 1
ATOM 888 C CA . ILE A 1 114 ? 36.837 3.248 -27.135 1.00 16.40 111 ILE A CA 1
ATOM 889 C C . ILE A 1 114 ? 37.238 3.771 -25.762 1.00 18.23 111 ILE A C 1
ATOM 890 O O . ILE A 1 114 ? 37.566 3.002 -24.870 1.00 19.85 111 ILE A O 1
ATOM 895 N N . PHE A 1 115 ? 37.230 5.087 -25.594 1.00 20.73 112 PHE A N 1
ATOM 896 C CA . PHE A 1 115 ? 37.568 5.666 -24.299 1.00 23.14 112 PHE A CA 1
ATOM 897 C C . PHE A 1 115 ? 36.457 5.426 -23.286 1.00 20.48 112 PHE A C 1
ATOM 898 O O . PHE A 1 115 ? 36.719 5.070 -22.132 1.00 24.05 112 PHE A O 1
ATOM 906 N N . GLU A 1 116 ? 35.222 5.656 -23.717 1.00 21.22 113 GLU A N 1
ATOM 907 C CA . GLU A 1 116 ? 34.034 5.374 -22.919 1.00 20.89 113 GLU A CA 1
ATOM 908 C C . GLU A 1 116 ? 33.041 4.628 -23.792 1.00 19.20 113 GLU A C 1
ATOM 909 O O . GLU A 1 116 ? 32.749 3.460 -23.553 1.00 19.20 113 GLU A O 1
ATOM 915 N N . SER A 1 117 ? 32.523 5.317 -24.806 1.00 19.42 114 SER A N 1
ATOM 916 C CA . SER A 1 117 ? 31.660 4.686 -25.793 1.00 17.06 114 SER A CA 1
ATOM 917 C C . SER A 1 117 ? 31.881 5.338 -27.149 1.00 19.37 114 SER A C 1
ATOM 918 O O . SER A 1 117 ? 32.330 6.489 -27.227 1.00 22.90 114 SER A O 1
ATOM 921 N N . LEU A 1 118 ? 31.600 4.589 -28.206 1.00 18.19 115 LEU A N 1
ATOM 922 C CA . LEU A 1 118 ? 31.610 5.136 -29.561 1.00 17.16 115 LEU A CA 1
ATOM 923 C C . LEU A 1 118 ? 30.360 4.655 -30.270 1.00 20.83 115 LEU A C 1
ATOM 924 O O . LEU A 1 118 ? 29.774 3.636 -29.889 1.00 22.12 115 LEU A O 1
ATOM 929 N N . GLU A 1 119 ? 29.937 5.393 -31.287 1.00 21.65 116 GLU A N 1
ATOM 930 C CA A GLU A 1 119 ? 28.818 4.979 -32.125 0.46 25.50 116 GLU A CA 1
ATOM 931 C CA B GLU A 1 119 ? 28.824 4.954 -32.110 0.54 24.52 116 GLU A CA 1
ATOM 932 C C . GLU A 1 119 ? 29.334 4.499 -33.469 1.00 22.47 116 GLU A C 1
ATOM 933 O O . GLU A 1 119 ? 30.281 5.069 -34.018 1.00 25.27 116 GLU A O 1
ATOM 944 N N . PHE A 1 120 ? 28.706 3.463 -34.003 1.00 19.48 117 PHE A N 1
ATOM 945 C CA . PHE A 1 120 ? 29.087 2.940 -35.303 1.00 18.69 117 PHE A CA 1
ATOM 946 C C . PHE A 1 120 ? 27.851 2.380 -35.974 1.00 19.95 117 PHE A C 1
ATOM 947 O O . PHE A 1 120 ? 27.287 1.389 -35.510 1.00 20.70 117 PHE A O 1
ATOM 955 N N . ASN A 1 121 ? 27.413 3.027 -37.050 1.00 19.21 118 ASN A N 1
ATOM 956 C CA . ASN A 1 121 ? 26.266 2.538 -37.802 1.00 20.19 118 ASN A CA 1
ATOM 957 C C . ASN A 1 121 ? 25.041 2.257 -36.933 1.00 21.01 118 ASN A C 1
ATOM 958 O O . ASN A 1 121 ? 24.331 1.269 -37.143 1.00 24.66 118 ASN A O 1
ATOM 963 N N . GLY A 1 122 ? 24.794 3.140 -35.973 1.00 21.18 119 GLY A N 1
ATOM 964 C CA . GLY A 1 122 ? 23.625 3.046 -35.117 1.00 21.50 119 GLY A CA 1
ATOM 965 C C . GLY A 1 122 ? 23.833 2.154 -33.909 1.00 26.75 119 GLY A C 1
ATOM 966 O O . GLY A 1 122 ? 22.940 2.012 -33.079 1.00 26.29 119 GLY A O 1
ATOM 967 N N . ILE A 1 123 ? 25.013 1.552 -33.811 1.00 21.77 120 ILE A N 1
ATOM 968 C CA . ILE A 1 123 ? 25.327 0.665 -32.698 1.00 19.30 120 ILE A CA 1
ATOM 969 C C . ILE A 1 123 ? 26.256 1.369 -31.732 1.00 20.24 120 ILE A C 1
ATOM 970 O O . ILE A 1 123 ? 27.269 1.943 -32.144 1.00 22.04 120 ILE A O 1
ATOM 975 N N . THR A 1 124 ? 25.916 1.330 -30.447 1.00 20.18 121 THR A N 1
ATOM 976 C CA . THR A 1 124 ? 26.764 1.935 -29.431 1.00 17.45 121 THR A CA 1
ATOM 977 C C . THR A 1 124 ? 27.664 0.869 -28.817 1.00 18.81 121 THR A C 1
ATOM 978 O O . THR A 1 124 ? 27.187 -0.181 -28.383 1.00 20.39 121 THR A O 1
ATOM 982 N N . LEU A 1 125 ? 28.963 1.136 -28.803 1.00 16.93 122 LEU A N 1
ATOM 983 C CA . LEU A 1 125 ? 29.939 0.235 -28.205 1.00 15.66 122 LEU A CA 1
ATOM 984 C C . LEU A 1 125 ? 30.463 0.891 -26.944 1.00 16.64 122 LEU A C 1
ATOM 985 O O . LEU A 1 125 ? 31.011 1.988 -26.998 1.00 19.67 122 LEU A O 1
ATOM 990 N N . ARG A 1 126 ? 30.302 0.215 -25.810 1.00 17.07 123 ARG A N 1
ATOM 991 C CA . ARG A 1 126 ? 30.731 0.785 -24.540 1.00 17.17 123 ARG A CA 1
ATOM 992 C C . ARG A 1 126 ? 31.824 -0.080 -23.943 1.00 16.51 123 ARG A C 1
ATOM 993 O O . ARG A 1 126 ? 31.670 -1.297 -23.824 1.00 18.81 123 ARG A O 1
ATOM 1001 N N . LYS A 1 127 ? 32.926 0.542 -23.556 1.00 15.43 124 LYS A N 1
ATOM 1002 C CA . LYS A 1 127 ? 34.014 -0.204 -22.948 1.00 15.80 124 LYS A CA 1
ATOM 1003 C C . LYS A 1 127 ? 33.679 -0.611 -21.528 1.00 16.65 124 LYS A C 1
ATOM 1004 O O . LYS A 1 127 ? 33.192 0.203 -20.732 1.00 17.79 124 LYS A O 1
ATOM 1010 N N . THR A 1 128 ? 33.944 -1.867 -21.203 1.00 14.27 125 THR A N 1
ATOM 1011 C CA . THR A 1 128 ? 33.779 -2.334 -19.828 1.00 14.86 125 THR A CA 1
ATOM 1012 C C . THR A 1 128 ? 35.145 -2.692 -19.252 1.00 16.67 125 THR A C 1
ATOM 1013 O O . THR A 1 128 ? 36.095 -2.996 -19.995 1.00 14.23 125 THR A O 1
ATOM 1017 N N . GLY A 1 129 ? 35.247 -2.666 -17.926 1.00 14.57 126 GLY A N 1
ATOM 1018 C CA . GLY A 1 129 ? 36.501 -2.979 -17.271 1.00 14.25 126 GLY A CA 1
ATOM 1019 C C . GLY A 1 129 ? 36.749 -4.461 -17.074 1.00 14.85 126 GLY A C 1
ATOM 1020 O O . GLY A 1 129 ? 35.868 -5.295 -17.299 1.00 16.41 126 GLY A O 1
ATOM 1021 N N . GLY A 1 130 ? 37.961 -4.789 -16.649 1.00 14.16 127 GLY A N 1
ATOM 1022 C CA . GLY A 1 130 ? 38.310 -6.169 -16.376 1.00 15.58 127 GLY A CA 1
ATOM 1023 C C . GLY A 1 130 ? 39.684 -6.294 -15.750 1.00 16.60 127 GLY A C 1
ATOM 1024 O O . GLY A 1 130 ? 40.527 -5.390 -15.860 1.00 15.68 127 GLY A O 1
ATOM 1025 N N . SER A 1 131 ? 39.910 -7.424 -15.090 1.00 14.92 128 SER A N 1
ATOM 1026 C CA . SER A 1 131 ? 41.230 -7.776 -14.578 1.00 15.84 128 SER A CA 1
ATOM 1027 C C . SER A 1 131 ? 41.584 -9.158 -15.090 1.00 13.83 128 SER A C 1
ATOM 1028 O O . SER A 1 131 ? 40.892 -10.129 -14.784 1.00 14.06 128 SER A O 1
ATOM 1031 N N . HIS A 1 132 ? 42.654 -9.238 -15.874 1.00 13.31 129 HIS A N 1
ATOM 1032 C CA . HIS A 1 132 ? 43.064 -10.477 -16.542 1.00 16.65 129 HIS A CA 1
ATOM 1033 C C . HIS A 1 132 ? 43.905 -11.327 -15.583 1.00 16.60 129 HIS A C 1
ATOM 1034 O O . HIS A 1 132 ? 45.020 -11.739 -15.920 1.00 15.77 129 HIS A O 1
ATOM 1041 N N . GLY A 1 133 ? 43.363 -11.580 -14.389 1.00 15.64 130 GLY A N 1
ATOM 1042 C CA . GLY A 1 133 ? 44.082 -12.258 -13.321 1.00 15.03 130 GLY A CA 1
ATOM 1043 C C . GLY A 1 133 ? 43.589 -11.814 -11.956 1.00 16.54 130 GLY A C 1
ATOM 1044 O O . GLY A 1 133 ? 42.911 -10.796 -11.832 1.00 17.31 130 GLY A O 1
ATOM 1045 N N . THR A 1 134 ? 43.913 -12.595 -10.926 1.00 15.85 131 THR A N 1
ATOM 1046 C CA . THR A 1 134 ? 43.545 -12.244 -9.564 1.00 15.06 131 THR A CA 1
ATOM 1047 C C . THR A 1 134 ? 44.494 -11.194 -9.003 1.00 15.35 131 THR A C 1
ATOM 1048 O O . THR A 1 134 ? 45.548 -10.915 -9.576 1.00 19.46 131 THR A O 1
ATOM 1052 N N . VAL A 1 135 ? 44.126 -10.631 -7.854 1.00 17.13 132 VAL A N 1
ATOM 1053 C CA . VAL A 1 135 ? 44.967 -9.640 -7.190 1.00 19.39 132 VAL A CA 1
ATOM 1054 C C . VAL A 1 135 ? 46.360 -10.187 -6.913 1.00 19.23 132 VAL A C 1
ATOM 1055 O O . VAL A 1 135 ? 47.362 -9.512 -7.169 1.00 22.78 132 VAL A O 1
ATOM 1059 N N . GLU A 1 136 ? 46.420 -11.415 -6.403 1.00 20.27 133 GLU A N 1
ATOM 1060 C CA . GLU A 1 136 ? 47.693 -12.081 -6.145 1.00 25.21 133 GLU A CA 1
ATOM 1061 C C . GLU A 1 136 ? 48.567 -12.177 -7.395 1.00 26.48 133 GLU A C 1
ATOM 1062 O O . GLU A 1 136 ? 49.784 -12.003 -7.335 1.00 26.33 133 GLU A O 1
ATOM 1076 N N . TYR A 1 138 ? 48.458 -10.121 -9.994 1.00 20.82 135 TYR A N 1
ATOM 1077 C CA . TYR A 1 138 ? 48.905 -8.781 -10.372 1.00 19.34 135 TYR A CA 1
ATOM 1078 C C . TYR A 1 138 ? 49.940 -8.237 -9.395 1.00 20.81 135 TYR A C 1
ATOM 1079 O O . TYR A 1 138 ? 50.658 -7.294 -9.714 1.00 22.02 135 TYR A O 1
ATOM 1088 N N . ALA A 1 139 ? 50.027 -8.859 -8.221 1.00 20.96 136 ALA A N 1
ATOM 1089 C CA . ALA A 1 139 ? 51.063 -8.512 -7.250 1.00 24.13 136 ALA A CA 1
ATOM 1090 C C . ALA A 1 139 ? 52.400 -9.152 -7.628 1.00 29.00 136 ALA A C 1
ATOM 1091 O O . ALA A 1 139 ? 53.435 -8.837 -7.048 1.00 27.86 136 ALA A O 1
ATOM 1093 N N . ASN A 1 140 ? 52.370 -10.057 -8.602 1.00 24.86 137 ASN A N 1
ATOM 1094 C CA . ASN A 1 140 ? 53.581 -10.715 -9.081 1.00 25.51 137 ASN A CA 1
ATOM 1095 C C . ASN A 1 140 ? 54.192 -9.934 -10.241 1.00 28.71 137 ASN A C 1
ATOM 1096 O O . ASN A 1 140 ? 53.551 -9.756 -11.274 1.00 27.21 137 ASN A O 1
ATOM 1101 N N . PRO A 1 141 ? 55.432 -9.453 -10.069 1.00 31.90 138 PRO A N 1
ATOM 1102 C CA . PRO A 1 141 ? 56.071 -8.566 -11.052 1.00 30.85 138 PRO A CA 1
ATOM 1103 C C . PRO A 1 141 ? 56.326 -9.243 -12.399 1.00 29.73 138 PRO A C 1
ATOM 1104 O O . PRO A 1 141 ? 56.467 -8.565 -13.421 1.00 31.83 138 PRO A O 1
ATOM 1108 N N . VAL A 1 142 ? 56.398 -10.567 -12.401 1.00 31.76 139 VAL A N 1
ATOM 1109 C CA . VAL A 1 142 ? 56.641 -11.291 -13.642 1.00 35.62 139 VAL A CA 1
ATOM 1110 C C . VAL A 1 142 ? 55.341 -11.496 -14.411 1.00 32.45 139 VAL A C 1
ATOM 1111 O O . VAL A 1 142 ? 55.259 -11.184 -15.597 1.00 30.60 139 VAL A O 1
ATOM 1115 N N . LEU A 1 143 ? 54.320 -11.990 -13.719 1.00 29.66 140 LEU A N 1
ATOM 1116 C CA A LEU A 1 143 ? 53.042 -12.285 -14.353 0.61 28.38 140 LEU A CA 1
ATOM 1117 C CA B LEU A 1 143 ? 53.034 -12.281 -14.347 0.39 28.51 140 LEU A CA 1
ATOM 1118 C C . LEU A 1 143 ? 52.281 -11.024 -14.761 1.00 27.15 140 LEU A C 1
ATOM 1119 O O . LEU A 1 143 ? 51.675 -10.975 -15.830 1.00 25.12 140 LEU A O 1
ATOM 1128 N N . ALA A 1 144 ? 52.311 -10.008 -13.908 1.00 24.80 141 ALA A N 1
ATOM 1129 C CA . ALA A 1 144 ? 51.510 -8.803 -14.135 1.00 22.65 141 ALA A CA 1
ATOM 1130 C C . ALA A 1 144 ? 51.623 -8.164 -15.528 1.00 23.49 141 ALA A C 1
ATOM 1131 O O . ALA A 1 144 ? 50.607 -7.954 -16.185 1.00 27.21 141 ALA A O 1
ATOM 1133 N N . PRO A 1 145 ? 52.847 -7.848 -15.981 1.00 25.47 142 PRO A N 1
ATOM 1134 C CA . PRO A 1 145 ? 52.947 -7.194 -17.292 1.00 28.09 142 PRO A CA 1
ATOM 1135 C C . PRO A 1 145 ? 52.501 -8.121 -18.424 1.00 31.31 142 PRO A C 1
ATOM 1136 O O . PRO A 1 145 ? 52.075 -7.649 -19.483 1.00 32.43 142 PRO A O 1
ATOM 1140 N N . LEU A 1 146 ? 52.591 -9.427 -18.201 1.00 26.58 143 LEU A N 1
ATOM 1141 C CA . LEU A 1 146 ? 52.125 -10.392 -19.190 1.00 29.12 143 LEU A CA 1
ATOM 1142 C C . LEU A 1 146 ? 50.601 -10.441 -19.264 1.00 28.85 143 LEU A C 1
ATOM 1143 O O . LEU A 1 146 ? 50.033 -10.768 -20.303 1.00 36.90 143 LEU A O 1
ATOM 1148 N N . ALA A 1 147 ? 49.941 -10.103 -18.165 1.00 23.60 144 ALA A N 1
ATOM 1149 C CA . ALA A 1 147 ? 48.483 -10.095 -18.125 1.00 21.32 144 ALA A CA 1
ATOM 1150 C C . ALA A 1 147 ? 47.911 -8.831 -18.764 1.00 23.86 144 ALA A C 1
ATOM 1151 O O . ALA A 1 147 ? 47.031 -8.904 -19.631 1.00 21.87 144 ALA A O 1
ATOM 1153 N N . GLY A 1 148 ? 48.407 -7.676 -18.321 1.00 21.47 145 GLY A N 1
ATOM 1154 C CA . GLY A 1 148 ? 48.040 -6.392 -18.904 1.00 18.57 145 GLY A CA 1
ATOM 1155 C C . GLY A 1 148 ? 46.579 -6.001 -18.759 1.00 16.84 145 GLY A C 1
ATOM 1156 O O . GLY A 1 148 ? 45.891 -6.475 -17.849 1.00 20.43 145 GLY A O 1
ATOM 1157 N N . ASP A 1 149 ? 46.123 -5.109 -19.641 1.00 18.58 146 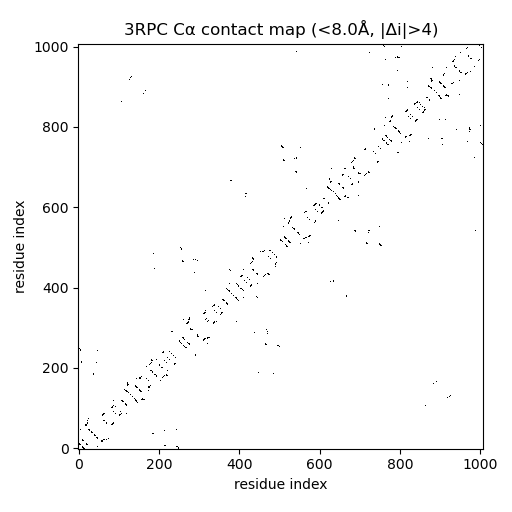ASP A N 1
ATOM 1158 C CA . ASP A 1 149 ? 44.732 -4.647 -19.669 1.00 17.95 146 ASP A CA 1
ATOM 1159 C C . ASP A 1 149 ? 43.964 -5.387 -20.751 1.00 17.49 146 ASP A C 1
ATOM 1160 O O . ASP A 1 149 ? 44.526 -5.740 -21.793 1.00 17.44 146 ASP A O 1
ATOM 1165 N N . ALA A 1 150 ? 42.681 -5.625 -20.507 1.00 14.45 147 ALA A N 1
ATOM 1166 C CA . ALA A 1 150 ? 41.828 -6.242 -21.520 1.00 14.59 147 ALA A CA 1
ATOM 1167 C C . ALA A 1 150 ? 40.376 -5.860 -21.278 1.00 15.75 147 ALA A C 1
ATOM 1168 O O . ALA A 1 150 ? 39.818 -6.154 -20.222 1.00 15.99 147 ALA A O 1
ATOM 1178 N N . GLY A 1 152 ? 36.146 -5.465 -21.896 1.00 14.10 149 GLY A N 1
ATOM 1179 C CA . GLY A 1 152 ? 34.958 -6.051 -22.481 1.00 13.67 149 GLY A CA 1
ATOM 1180 C C . GLY A 1 152 ? 34.239 -4.958 -23.256 1.00 14.36 149 GLY A C 1
ATOM 1181 O O . GLY A 1 152 ? 34.657 -3.790 -23.243 1.00 14.50 149 GLY A O 1
ATOM 1182 N N . VAL A 1 153 ? 33.179 -5.334 -23.963 1.00 14.27 150 VAL A N 1
ATOM 1183 C CA . VAL A 1 153 ? 32.408 -4.377 -24.746 1.00 14.67 150 VAL A CA 1
ATOM 1184 C C . VAL A 1 153 ? 30.921 -4.674 -24.598 1.00 16.06 150 VAL A C 1
ATOM 1185 O O . VAL A 1 153 ? 30.490 -5.825 -24.701 1.00 15.52 150 VAL A O 1
ATOM 1189 N N . ILE A 1 154 ? 30.148 -3.627 -24.329 1.00 14.19 151 ILE A N 1
ATOM 1190 C CA . ILE A 1 154 ? 28.693 -3.684 -24.383 1.00 14.54 151 ILE A CA 1
ATOM 1191 C C . ILE A 1 154 ? 28.247 -3.142 -25.746 1.00 16.58 151 ILE A C 1
ATOM 1192 O O . ILE A 1 154 ? 28.668 -2.057 -26.150 1.00 17.46 151 ILE A O 1
ATOM 1197 N N . PHE A 1 155 ? 27.456 -3.924 -26.478 1.00 17.11 152 PHE A N 1
ATOM 1198 C CA . PHE A 1 155 ? 26.891 -3.467 -27.755 1.00 16.18 152 PHE A CA 1
ATOM 1199 C C . PHE A 1 155 ? 25.395 -3.198 -27.562 1.00 20.27 152 PHE A C 1
ATOM 1200 O O . PHE A 1 155 ? 24.653 -4.082 -27.130 1.00 18.67 152 PHE A O 1
ATOM 1208 N N . GLU A 1 156 ? 24.958 -1.982 -27.875 1.00 17.55 153 GLU A N 1
ATOM 1209 C CA . GLU A 1 156 ? 23.549 -1.612 -27.789 1.00 18.22 153 GLU A CA 1
ATOM 1210 C C . GLU A 1 156 ? 23.064 -1.093 -29.133 1.00 20.13 153 GLU A C 1
ATOM 1211 O O . GLU A 1 156 ? 23.810 -0.430 -29.848 1.00 22.60 153 GLU A O 1
ATOM 1217 N N . ALA A 1 157 ? 21.814 -1.390 -29.471 1.00 19.39 154 ALA A N 1
ATOM 1218 C CA . ALA A 1 157 ? 21.202 -0.843 -30.684 1.00 19.13 154 ALA A CA 1
ATOM 1219 C C . ALA A 1 157 ? 19.687 -0.935 -30.564 1.00 22.95 154 ALA A C 1
ATOM 1220 O O . ALA A 1 157 ? 19.170 -1.789 -29.842 1.00 22.17 154 ALA A O 1
ATOM 1222 N N . ALA A 1 158 ? 18.977 -0.062 -31.271 1.00 23.61 155 ALA A N 1
ATOM 1223 C CA . ALA A 1 158 ? 17.523 0.004 -31.161 1.00 24.22 155 ALA A CA 1
ATOM 1224 C C . ALA A 1 158 ? 16.851 -1.319 -31.499 1.00 24.10 155 ALA A C 1
ATOM 1225 O O . ALA A 1 158 ? 17.082 -1.884 -32.570 1.00 25.08 155 ALA A O 1
ATOM 1227 N N . ASP A 1 159 ? 16.032 -1.816 -30.571 1.00 24.34 156 ASP A N 1
ATOM 1228 C CA . ASP A 1 159 ? 15.230 -3.018 -30.797 1.00 29.59 156 ASP A CA 1
ATOM 1229 C C . ASP A 1 159 ? 16.073 -4.273 -30.949 1.00 30.13 156 ASP A C 1
ATOM 1230 O O . ASP A 1 159 ? 15.599 -5.288 -31.463 1.00 31.68 156 ASP A O 1
ATOM 1235 N N . GLU A 1 160 ? 17.319 -4.202 -30.491 1.00 24.60 157 GLU A N 1
ATOM 1236 C CA . GLU A 1 160 ? 18.215 -5.345 -30.553 1.00 22.24 157 GLU A CA 1
ATOM 1237 C C . GLU A 1 160 ? 18.600 -5.753 -29.137 1.00 20.52 157 GLU A C 1
ATOM 1238 O O . GLU A 1 160 ? 18.606 -4.921 -28.233 1.00 22.10 157 GLU A O 1
ATOM 1244 N N . PRO A 1 161 ? 18.935 -7.036 -28.937 1.00 19.83 158 PRO A N 1
ATOM 1245 C CA . PRO A 1 161 ? 19.429 -7.440 -27.620 1.00 22.56 158 PRO A CA 1
ATOM 1246 C C . PRO A 1 161 ? 20.726 -6.715 -27.313 1.00 20.08 158 PRO A C 1
ATOM 1247 O O . PRO A 1 161 ? 21.566 -6.545 -28.192 1.00 20.56 158 PRO A O 1
ATOM 1251 N N . THR A 1 162 ? 20.877 -6.272 -26.072 1.00 17.73 159 THR A N 1
ATOM 1252 C CA . THR A 1 162 ? 22.145 -5.735 -25.629 1.00 17.00 159 THR A CA 1
ATOM 1253 C C . THR A 1 162 ? 23.088 -6.907 -25.413 1.00 17.36 159 THR A C 1
ATOM 1254 O O . THR A 1 162 ? 22.737 -7.875 -24.744 1.00 17.15 159 THR A O 1
ATOM 1258 N N . VAL A 1 163 ? 24.270 -6.819 -26.010 1.00 16.34 160 VAL A N 1
ATOM 1259 C CA . VAL A 1 163 ? 25.249 -7.895 -25.967 1.00 15.09 160 VAL A CA 1
ATOM 1260 C C . VAL A 1 163 ? 26.453 -7.483 -25.129 1.00 15.38 160 VAL A C 1
ATOM 1261 O O . VAL A 1 163 ? 27.052 -6.434 -25.367 1.00 16.90 160 VAL A O 1
ATOM 1265 N N . TYR A 1 164 ? 26.812 -8.320 -24.152 1.00 14.57 161 TYR A N 1
ATOM 1266 C CA . TYR A 1 164 ? 27.970 -8.062 -23.298 1.00 13.97 161 TYR A CA 1
ATOM 1267 C C . TYR A 1 164 ? 29.066 -9.051 -23.657 1.00 17.22 161 TYR A C 1
ATOM 1268 O O . TYR A 1 164 ? 28.968 -10.237 -23.337 1.00 16.48 161 TYR A O 1
ATOM 1277 N N . LEU A 1 165 ? 30.093 -8.568 -24.352 1.00 14.30 162 LEU A N 1
ATOM 1278 C CA . LEU A 1 165 ? 31.303 -9.336 -24.605 1.00 12.77 162 LEU A CA 1
ATOM 1279 C C . LEU A 1 165 ? 32.191 -9.117 -23.388 1.00 13.80 162 LEU A C 1
ATOM 1280 O O . LEU A 1 165 ? 32.804 -8.069 -23.224 1.00 15.76 162 LEU A O 1
ATOM 1285 N N . VAL A 1 166 ? 32.237 -10.101 -22.499 1.00 13.28 163 VAL A N 1
ATOM 1286 C CA . VAL A 1 166 ? 32.840 -9.865 -21.187 1.00 13.98 163 VAL A CA 1
ATOM 1287 C C . VAL A 1 166 ? 34.359 -9.671 -21.258 1.00 14.54 163 VAL A C 1
ATOM 1288 O O . VAL A 1 166 ? 34.933 -8.839 -20.534 1.00 14.12 163 VAL A O 1
ATOM 1292 N N . GLY A 1 167 ? 35.005 -10.447 -22.127 1.00 14.22 164 GLY A N 1
ATOM 1293 C CA . GLY A 1 167 ? 36.439 -10.335 -22.337 1.00 14.02 164 GLY A CA 1
ATOM 1294 C C . GLY A 1 167 ? 37.291 -11.175 -21.400 1.00 12.99 164 GLY A C 1
ATOM 1295 O O . GLY A 1 167 ? 36.781 -11.949 -20.586 1.00 14.73 164 GLY A O 1
ATOM 1296 N N . ASP A 1 168 ? 38.606 -11.024 -21.529 1.00 13.21 165 ASP A N 1
ATOM 1297 C CA . ASP A 1 168 ? 39.558 -11.756 -20.696 1.00 13.62 165 ASP A CA 1
ATOM 1298 C C . ASP A 1 168 ? 39.689 -11.110 -19.317 1.00 15.09 165 ASP A C 1
ATOM 1299 O O . ASP A 1 168 ? 40.607 -10.328 -19.065 1.00 15.85 165 ASP A O 1
ATOM 1304 N N . THR A 1 169 ? 38.741 -11.432 -18.443 1.00 13.63 166 THR A N 1
ATOM 1305 C CA . THR A 1 169 ? 38.739 -10.925 -17.076 1.00 13.31 166 THR A CA 1
ATOM 1306 C C . THR A 1 169 ? 38.238 -12.016 -16.154 1.00 14.18 166 THR A C 1
ATOM 1307 O O . THR A 1 169 ? 37.468 -12.889 -16.560 1.00 15.15 166 THR A O 1
ATOM 1311 N N . VAL A 1 170 ? 38.704 -11.971 -14.916 1.00 13.34 167 VAL A N 1
ATOM 1312 C CA . VAL A 1 170 ? 38.078 -12.745 -13.849 1.00 12.77 167 VAL A CA 1
ATOM 1313 C C . VAL A 1 170 ? 36.860 -11.971 -13.334 1.00 12.98 167 VAL A C 1
ATOM 1314 O O . VAL A 1 170 ? 36.600 -10.847 -13.760 1.00 13.60 167 VAL A O 1
ATOM 1318 N N . TRP A 1 171 ? 36.095 -12.564 -12.429 1.00 13.53 168 TRP A N 1
ATOM 1319 C CA . TRP A 1 171 ? 34.904 -11.884 -11.927 1.00 13.42 168 TRP A CA 1
ATOM 1320 C C . TRP A 1 171 ? 35.291 -10.776 -10.951 1.00 16.27 168 TRP A C 1
ATOM 1321 O O . TRP A 1 171 ? 35.752 -11.053 -9.853 1.00 21.32 168 TRP A O 1
ATOM 1332 N N . THR A 1 172 ? 35.116 -9.526 -11.364 1.00 13.91 169 THR A N 1
ATOM 1333 C CA . THR A 1 172 ? 35.413 -8.379 -10.505 1.00 14.10 169 THR A CA 1
ATOM 1334 C C . THR A 1 172 ? 34.196 -7.464 -10.435 1.00 16.00 169 THR A C 1
ATOM 1335 O O . THR A 1 172 ? 33.170 -7.722 -11.068 1.00 14.88 169 THR A O 1
ATOM 1339 N N . SER A 1 173 ? 34.305 -6.372 -9.681 1.00 13.29 170 SER A N 1
ATOM 1340 C CA . SER A 1 173 ? 33.216 -5.412 -9.625 1.00 13.63 170 SER A CA 1
ATOM 1341 C C . SER A 1 173 ? 32.950 -4.747 -10.972 1.00 13.91 170 SER A C 1
ATOM 1342 O O . SER A 1 173 ? 31.867 -4.210 -11.196 1.00 15.95 170 SER A O 1
ATOM 1345 N N . ASP A 1 174 ? 33.932 -4.773 -11.870 1.00 14.32 171 ASP A N 1
ATOM 1346 C CA . ASP A 1 174 ? 33.707 -4.193 -13.194 1.00 15.79 171 ASP A CA 1
ATOM 1347 C C . ASP A 1 174 ? 32.645 -4.992 -13.943 1.00 15.46 171 ASP A C 1
ATOM 1348 O O . ASP A 1 174 ? 31.863 -4.431 -14.718 1.00 16.17 171 ASP A O 1
ATOM 1353 N N . VAL A 1 175 ? 32.628 -6.302 -13.710 1.00 14.56 172 VAL A N 1
ATOM 1354 C CA . VAL A 1 175 ? 31.627 -7.181 -14.308 1.00 13.82 172 VAL A CA 1
ATOM 1355 C C . VAL A 1 175 ? 30.260 -6.880 -13.674 1.00 16.13 172 VAL A C 1
ATOM 1356 O O . VAL A 1 175 ? 29.253 -6.732 -14.380 1.00 15.54 172 VAL A O 1
ATOM 1360 N N . GLU A 1 176 ? 30.229 -6.764 -12.344 1.00 14.56 173 GLU A N 1
ATOM 1361 C CA . GLU A 1 176 ? 28.985 -6.429 -11.639 1.00 14.39 173 GLU A CA 1
ATOM 1362 C C . GLU A 1 176 ? 28.432 -5.102 -12.120 1.00 14.35 173 GLU A C 1
ATOM 1363 O O . GLU A 1 176 ? 27.224 -4.957 -12.295 1.00 15.88 173 GLU A O 1
ATOM 1369 N N . LYS A 1 177 ? 29.328 -4.136 -12.318 1.00 15.57 174 LYS A N 1
ATOM 1370 C CA . LYS A 1 177 ? 28.947 -2.816 -12.817 1.00 17.17 174 LYS A CA 1
ATOM 1371 C C . LYS A 1 177 ? 28.302 -2.897 -14.190 1.00 17.23 174 LYS A C 1
ATOM 1372 O O . LYS A 1 177 ? 27.225 -2.335 -14.400 1.00 16.48 174 LYS A O 1
ATOM 1378 N N . ALA A 1 178 ? 28.944 -3.602 -15.121 1.00 14.85 175 ALA A N 1
ATOM 1379 C CA . ALA A 1 178 ? 28.391 -3.691 -16.466 1.00 15.46 175 ALA A CA 1
ATOM 1380 C C . ALA A 1 178 ? 27.037 -4.389 -16.461 1.00 14.19 175 ALA A C 1
ATOM 1381 O O . ALA A 1 178 ? 26.108 -3.960 -17.149 1.00 17.16 175 ALA A O 1
ATOM 1383 N N . LEU A 1 179 ? 26.923 -5.460 -15.682 1.00 15.30 176 LEU A N 1
ATOM 1384 C CA . LEU A 1 179 ? 25.687 -6.231 -15.632 1.00 15.96 176 LEU A CA 1
ATOM 1385 C C . LEU A 1 179 ? 24.510 -5.394 -15.139 1.00 16.85 176 LEU A C 1
ATOM 1386 O O . LEU A 1 179 ? 23.421 -5.433 -15.713 1.00 19.23 176 LEU A O 1
ATOM 1391 N N . LEU A 1 180 ? 24.724 -4.629 -14.072 1.00 16.19 177 LEU A N 1
ATOM 1392 C CA . LEU A 1 180 ? 23.631 -3.859 -13.504 1.00 16.46 177 LEU A CA 1
ATOM 1393 C C . LEU A 1 180 ? 23.320 -2.607 -14.331 1.00 16.54 177 LEU A C 1
ATOM 1394 O O . LEU A 1 180 ? 22.156 -2.257 -14.532 1.00 19.82 177 LEU A O 1
ATOM 1399 N N . ARG A 1 181 ? 24.357 -1.943 -14.828 1.00 15.04 178 ARG A N 1
ATOM 1400 C CA . ARG A 1 181 ? 24.154 -0.699 -15.565 1.00 17.26 178 ARG A CA 1
ATOM 1401 C C . ARG A 1 181 ? 23.489 -0.902 -16.917 1.00 18.13 178 ARG A C 1
ATOM 1402 O O . ARG A 1 181 ? 22.658 -0.095 -17.329 1.00 19.71 178 ARG A O 1
ATOM 1410 N N . PHE A 1 182 ? 23.848 -1.982 -17.604 1.00 19.75 179 PHE A N 1
ATOM 1411 C CA . PHE A 1 182 ? 23.423 -2.158 -18.993 1.00 17.48 179 PHE A CA 1
ATOM 1412 C C . PHE A 1 182 ? 22.490 -3.346 -19.225 1.00 19.99 179 PHE A C 1
ATOM 1413 O O . PHE A 1 182 ? 21.958 -3.516 -20.327 1.00 20.14 179 PHE A O 1
ATOM 1421 N N . ASP A 1 183 ? 22.290 -4.153 -18.186 1.00 18.99 180 ASP A N 1
ATOM 1422 C CA . ASP A 1 183 ? 21.364 -5.285 -18.226 1.00 19.47 180 ASP A CA 1
ATOM 1423 C C . ASP A 1 183 ? 21.400 -6.024 -19.558 1.00 18.08 180 ASP A C 1
ATOM 1424 O O . ASP A 1 183 ? 20.394 -6.074 -20.275 1.00 21.29 180 ASP A O 1
ATOM 1429 N N . PRO A 1 184 ? 22.558 -6.607 -19.891 1.00 16.28 181 PRO A N 1
ATOM 1430 C CA . PRO A 1 184 ? 22.678 -7.318 -21.169 1.00 18.89 181 PRO A CA 1
ATOM 1431 C C . PRO A 1 184 ? 21.739 -8.515 -21.297 1.00 17.17 181 PRO A C 1
ATOM 1432 O O . PRO A 1 184 ? 21.498 -9.243 -20.321 1.00 18.23 181 PRO A O 1
ATOM 1436 N N . ASN A 1 185 ? 21.228 -8.702 -22.510 1.00 16.90 182 ASN A N 1
ATOM 1437 C CA . ASN A 1 185 ? 20.341 -9.811 -22.840 1.00 17.97 182 ASN A CA 1
ATOM 1438 C C . ASN A 1 185 ? 21.108 -11.016 -23.369 1.00 18.27 182 ASN A C 1
ATOM 1439 O O . ASN A 1 185 ? 20.598 -12.136 -23.351 1.00 18.87 182 ASN A O 1
ATOM 1444 N N . VAL A 1 186 ? 22.326 -10.769 -23.852 1.00 16.90 183 VAL A N 1
ATOM 1445 C CA . VAL A 1 186 ? 23.218 -11.817 -24.353 1.00 15.12 183 VAL A CA 1
ATOM 1446 C C . VAL A 1 186 ? 24.582 -11.586 -23.730 1.00 15.51 183 VAL A C 1
ATOM 1447 O O . VAL A 1 186 ? 25.077 -10.456 -23.740 1.00 16.53 183 VAL A O 1
ATOM 1451 N N . ILE A 1 187 ? 25.181 -12.633 -23.171 1.00 14.76 184 ILE A N 1
ATOM 1452 C CA . ILE A 1 187 ? 26.446 -12.485 -22.461 1.00 14.38 184 ILE A CA 1
ATOM 1453 C C . ILE A 1 187 ? 27.449 -13.504 -22.976 1.00 15.88 184 ILE A C 1
ATOM 1454 O O . ILE A 1 187 ? 27.259 -14.708 -22.800 1.00 18.29 184 ILE A O 1
ATOM 1459 N N . ILE A 1 188 ? 28.500 -13.020 -23.632 1.00 13.38 185 ILE A N 1
ATOM 1460 C CA . ILE A 1 188 ? 29.508 -13.885 -24.231 1.00 15.28 185 ILE A CA 1
ATOM 1461 C C . ILE A 1 188 ? 30.706 -13.913 -23.283 1.00 14.72 185 ILE A C 1
ATOM 1462 O O . ILE A 1 188 ? 31.332 -12.877 -23.043 1.00 15.50 185 ILE A O 1
ATOM 1475 N N . ASN A 1 190 ? 34.351 -15.765 -21.687 1.00 13.00 187 ASN A N 1
ATOM 1476 C CA . ASN A 1 190 ? 35.549 -16.560 -21.930 1.00 12.33 187 ASN A CA 1
ATOM 1477 C C . ASN A 1 190 ? 35.771 -17.497 -20.748 1.00 15.22 187 ASN A C 1
ATOM 1478 O O . ASN A 1 190 ? 36.242 -17.071 -19.690 1.00 15.60 187 ASN A O 1
ATOM 1483 N N . THR A 1 191 ? 35.417 -18.766 -20.929 1.00 13.53 188 THR A N 1
ATOM 1484 C CA . THR A 1 191 ? 35.291 -19.680 -19.792 1.00 11.90 188 THR A CA 1
ATOM 1485 C C . THR A 1 191 ? 36.271 -20.846 -19.820 1.00 14.55 188 THR A C 1
ATOM 1486 O O . THR A 1 191 ? 36.061 -21.852 -19.133 1.00 14.05 188 THR A O 1
ATOM 1490 N N . GLY A 1 192 ? 37.349 -20.699 -20.581 1.00 13.59 189 GLY A N 1
ATOM 1491 C CA . GLY A 1 192 ? 38.348 -21.743 -20.686 1.00 15.48 189 GLY A CA 1
ATOM 1492 C C . GLY A 1 192 ? 39.268 -21.904 -19.484 1.00 13.28 189 GLY A C 1
ATOM 1493 O O . GLY A 1 192 ? 40.084 -22.823 -19.453 1.00 13.12 189 GLY A O 1
ATOM 1494 N N . TYR A 1 193 ? 39.157 -21.017 -18.495 1.00 13.61 190 TYR A N 1
ATOM 1495 C CA . TYR A 1 193 ? 39.911 -21.170 -17.252 1.00 12.78 190 TYR A CA 1
ATOM 1496 C C . TYR A 1 193 ? 41.404 -21.388 -17.527 1.00 12.47 190 TYR A C 1
ATOM 1497 O O . TYR A 1 193 ? 42.018 -22.373 -17.087 1.00 14.59 190 TYR A O 1
ATOM 1506 N N . ALA A 1 194 ? 41.983 -20.449 -18.271 1.00 15.33 191 ALA A N 1
ATOM 1507 C CA . ALA A 1 194 ? 43.404 -20.469 -18.577 1.00 14.16 191 ALA A CA 1
ATOM 1508 C C . ALA A 1 194 ? 44.216 -20.374 -17.287 1.00 13.08 191 ALA A C 1
ATOM 1509 O O . ALA A 1 194 ? 43.938 -19.520 -16.436 1.00 14.50 191 ALA A O 1
ATOM 1511 N N . GLN A 1 195 ? 45.222 -21.227 -17.152 1.00 13.93 192 GLN A N 1
ATOM 1512 C CA . GLN A 1 195 ? 46.003 -21.283 -15.916 1.00 14.27 192 GLN A CA 1
ATOM 1513 C C . GLN A 1 195 ? 47.498 -21.188 -16.151 1.00 17.17 192 GLN A C 1
ATOM 1514 O O . GLN A 1 195 ? 48.012 -21.571 -17.209 1.00 16.95 192 GLN A O 1
ATOM 1520 N N . ILE A 1 196 ? 48.184 -20.703 -15.121 1.00 16.52 193 ILE A N 1
ATOM 1521 C CA . ILE A 1 196 ? 49.619 -20.488 -15.138 1.00 17.90 193 ILE A CA 1
ATOM 1522 C C . ILE A 1 196 ? 50.250 -21.467 -14.168 1.00 18.21 193 ILE A C 1
ATOM 1523 O O . ILE A 1 196 ? 49.678 -21.730 -13.113 1.00 18.80 193 ILE A O 1
ATOM 1528 N N . LEU A 1 197 ? 51.414 -22.012 -14.512 1.00 17.09 194 LEU A N 1
ATOM 1529 C CA . LEU A 1 197 ? 52.094 -22.932 -13.609 1.00 18.14 194 LEU A CA 1
ATOM 1530 C C . LEU A 1 197 ? 52.414 -22.226 -12.296 1.00 22.59 194 LEU A C 1
ATOM 1531 O O . LEU A 1 197 ? 52.868 -21.078 -12.280 1.00 22.69 194 LEU A O 1
ATOM 1536 N N . GLY A 1 198 ? 52.147 -22.908 -11.186 1.00 20.27 195 GLY A N 1
ATOM 1537 C CA . GLY A 1 198 ? 52.454 -22.368 -9.875 1.00 22.20 195 GLY A CA 1
ATOM 1538 C C . GLY A 1 198 ? 51.374 -21.502 -9.256 1.00 25.24 195 GLY A C 1
ATOM 1539 O O . GLY A 1 198 ? 51.550 -21.001 -8.146 1.00 27.10 195 GLY A O 1
ATOM 1540 N N . PHE A 1 199 ? 50.255 -21.327 -9.956 1.00 18.40 196 PHE A N 1
ATOM 1541 C CA . PHE A 1 199 ? 49.137 -20.518 -9.455 1.00 20.05 196 PHE A CA 1
ATOM 1542 C C . PHE A 1 199 ? 47.822 -21.297 -9.505 1.00 21.35 196 PHE A C 1
ATOM 1543 O O . PHE A 1 199 ? 47.539 -21.971 -10.488 1.00 21.79 196 PHE A O 1
ATOM 1551 N N . GLU A 1 200 ? 47.015 -21.179 -8.454 1.00 17.73 197 GLU A N 1
ATOM 1552 C CA . GLU A 1 200 ? 45.803 -21.990 -8.279 1.00 20.76 197 GLU A CA 1
ATOM 1553 C C . GLU A 1 200 ? 44.574 -21.578 -9.093 1.00 25.86 197 GLU A C 1
ATOM 1554 O O . GLU A 1 200 ? 43.752 -22.421 -9.473 1.00 28.93 197 GLU A O 1
ATOM 1560 N N . ASP A 1 201 ? 44.419 -20.282 -9.314 1.00 19.89 198 ASP A N 1
ATOM 1561 C CA . ASP A 1 201 ? 43.203 -19.764 -9.933 1.00 18.83 198 ASP A CA 1
ATOM 1562 C C . ASP A 1 201 ? 43.388 -19.574 -11.440 1.00 17.67 198 ASP A C 1
ATOM 1563 O O . ASP A 1 201 ? 44.147 -20.308 -12.057 1.00 17.97 198 ASP A O 1
ATOM 1568 N N . SER A 1 202 ? 42.700 -18.609 -12.033 1.00 16.31 199 SER A N 1
ATOM 1569 C CA . SER A 1 202 ? 42.783 -18.426 -13.484 1.00 15.88 199 SER A CA 1
ATOM 1570 C C . SER A 1 202 ? 42.939 -16.958 -13.859 1.00 17.62 199 SER A C 1
ATOM 1571 O O . SER A 1 202 ? 42.594 -16.063 -13.090 1.00 16.35 199 SER A O 1
ATOM 1574 N N . ILE A 1 203 ? 43.467 -16.715 -15.049 1.00 14.55 200 ILE A N 1
ATOM 1575 C CA . ILE A 1 203 ? 43.480 -15.368 -15.610 1.00 14.50 200 ILE A CA 1
ATOM 1576 C C . ILE A 1 203 ? 42.186 -14.996 -16.327 1.00 16.23 200 ILE A C 1
ATOM 1577 O O . ILE A 1 203 ? 42.021 -13.848 -16.735 1.00 15.88 200 ILE A O 1
ATOM 1582 N N . ILE A 1 204 ? 41.290 -15.961 -16.528 1.00 14.97 201 ILE A N 1
ATOM 1583 C CA . ILE A 1 204 ? 39.978 -15.668 -17.095 1.00 14.30 201 ILE A CA 1
ATOM 1584 C C . ILE A 1 204 ? 38.924 -16.402 -16.275 1.00 15.58 201 ILE A C 1
ATOM 1585 O O . ILE A 1 204 ? 39.178 -16.771 -15.129 1.00 17.59 201 ILE A O 1
ATOM 1598 N N . GLY A 1 206 ? 35.740 -19.440 -15.608 1.00 14.13 203 GLY A N 1
ATOM 1599 C CA . GLY A 1 206 ? 35.470 -20.857 -15.774 1.00 14.44 203 GLY A CA 1
ATOM 1600 C C . GLY A 1 206 ? 34.048 -21.188 -15.354 1.00 15.05 203 GLY A C 1
ATOM 1601 O O . GLY A 1 206 ? 33.164 -20.326 -15.365 1.00 14.20 203 GLY A O 1
ATOM 1602 N N . THR A 1 207 ? 33.818 -22.440 -14.966 1.00 14.44 204 THR A N 1
ATOM 1603 C CA . THR A 1 207 ? 32.469 -22.885 -14.645 1.00 14.61 204 THR A CA 1
ATOM 1604 C C . THR A 1 207 ? 31.846 -22.142 -13.455 1.00 13.26 204 THR A C 1
ATOM 1605 O O . THR A 1 207 ? 30.645 -21.868 -13.466 1.00 14.97 204 THR A O 1
ATOM 1609 N N . LYS A 1 208 ? 32.653 -21.798 -12.448 1.00 12.25 205 LYS A N 1
ATOM 1610 C CA . LYS A 1 208 ? 32.103 -21.062 -11.307 1.00 14.07 205 LYS A CA 1
ATOM 1611 C C . LYS A 1 208 ? 31.408 -19.785 -11.769 1.00 15.07 205 LYS A C 1
ATOM 1612 O O . LYS A 1 208 ? 30.327 -19.425 -11.285 1.00 16.89 205 LYS A O 1
ATOM 1618 N N . ASP A 1 209 ? 32.041 -19.096 -12.716 1.00 13.51 206 ASP A N 1
ATOM 1619 C CA . ASP A 1 209 ? 31.499 -17.859 -13.264 1.00 13.59 206 ASP A CA 1
ATOM 1620 C C . ASP A 1 209 ? 30.233 -18.077 -14.078 1.00 14.49 206 ASP A C 1
ATOM 1621 O O . ASP A 1 209 ? 29.328 -17.246 -14.063 1.00 15.50 206 ASP A O 1
ATOM 1626 N N . ILE A 1 210 ? 30.166 -19.193 -14.797 1.00 14.79 207 ILE A N 1
ATOM 1627 C CA . ILE A 1 210 ? 28.960 -19.494 -15.541 1.00 14.56 207 ILE A CA 1
ATOM 1628 C C . ILE A 1 210 ? 27.784 -19.657 -14.587 1.00 13.94 207 ILE A C 1
ATOM 1629 O O . ILE A 1 210 ? 26.707 -19.121 -14.816 1.00 17.05 207 ILE A O 1
ATOM 1634 N N . GLY A 1 211 ? 27.989 -20.400 -13.503 1.00 13.78 208 GLY A N 1
ATOM 1635 C CA . GLY A 1 211 ? 26.913 -20.589 -12.550 1.00 17.16 208 GLY A CA 1
ATOM 1636 C C . GLY A 1 211 ? 26.490 -19.252 -11.962 1.00 15.88 208 GLY A C 1
ATOM 1637 O O . GLY A 1 211 ? 25.295 -18.981 -11.795 1.00 17.08 208 GLY A O 1
ATOM 1638 N N . ARG A 1 212 ? 27.473 -18.406 -11.662 1.00 14.42 209 ARG A N 1
ATOM 1639 C CA . ARG A 1 212 ? 27.181 -17.123 -11.026 1.00 15.41 209 ARG A CA 1
ATOM 1640 C C . ARG A 1 212 ? 26.448 -16.217 -12.001 1.00 15.91 209 ARG A C 1
ATOM 1641 O O . ARG A 1 212 ? 25.557 -15.459 -11.607 1.00 17.81 209 ARG A O 1
ATOM 1657 N N . VAL A 1 214 ? 24.363 -17.076 -14.321 1.00 16.56 211 VAL A N 1
ATOM 1658 C CA . VAL A 1 214 ? 22.986 -17.516 -14.454 1.00 17.82 211 VAL A CA 1
ATOM 1659 C C . VAL A 1 214 ? 22.142 -17.011 -13.283 1.00 18.57 211 VAL A C 1
ATOM 1660 O O . VAL A 1 214 ? 20.977 -16.647 -13.459 1.00 20.56 211 VAL A O 1
ATOM 1664 N N . VAL A 1 215 ? 22.744 -16.969 -12.097 1.00 17.85 212 VAL A N 1
ATOM 1665 C CA . VAL A 1 215 ? 22.062 -16.418 -10.932 1.00 21.21 212 VAL A CA 1
ATOM 1666 C C . VAL A 1 215 ? 21.865 -14.915 -11.099 1.00 18.66 212 VAL A C 1
ATOM 1667 O O . VAL A 1 215 ? 20.783 -14.382 -10.827 1.00 19.43 212 VAL A O 1
ATOM 1671 N N . ARG A 1 216 ? 22.902 -14.226 -11.562 1.00 16.44 213 ARG A N 1
ATOM 1672 C CA . ARG A 1 216 ? 22.808 -12.769 -11.674 1.00 19.05 213 ARG A CA 1
ATOM 1673 C C . ARG A 1 216 ? 21.833 -12.324 -12.757 1.00 18.92 213 ARG A C 1
ATOM 1674 O O . ARG A 1 216 ? 21.088 -11.363 -12.569 1.00 19.11 213 ARG A O 1
ATOM 1682 N N . LYS A 1 217 ? 21.828 -13.041 -13.879 1.00 17.26 214 LYS A N 1
ATOM 1683 C CA . LYS A 1 217 ? 21.023 -12.673 -15.036 1.00 17.09 214 LYS A CA 1
ATOM 1684 C C . LYS A 1 217 ? 20.240 -13.875 -15.545 1.00 18.15 214 LYS A C 1
ATOM 1685 O O . LYS A 1 217 ? 20.590 -14.465 -16.568 1.00 18.85 214 LYS A O 1
ATOM 1691 N N . PRO A 1 218 ? 19.170 -14.249 -14.823 1.00 19.29 215 PRO A N 1
ATOM 1692 C CA . PRO A 1 218 ? 18.419 -15.471 -15.140 1.00 21.28 215 PRO A CA 1
ATOM 1693 C C . PRO A 1 218 ? 17.744 -15.461 -16.509 1.00 19.81 215 PRO A C 1
ATOM 1694 O O . PRO A 1 218 ? 17.379 -16.525 -17.006 1.00 23.17 215 PRO A O 1
ATOM 1698 N N . GLU A 1 219 ? 17.566 -14.290 -17.111 1.00 18.83 216 GLU A N 1
ATOM 1699 C CA . GLU A 1 219 ? 16.892 -14.230 -18.401 1.00 18.90 216 GLU A CA 1
ATOM 1700 C C . GLU A 1 219 ? 17.845 -14.045 -19.578 1.00 19.22 216 GLU A C 1
ATOM 1701 O O . GLU A 1 219 ? 17.416 -14.041 -20.727 1.00 23.58 216 GLU A O 1
ATOM 1707 N N . ALA A 1 220 ? 19.134 -13.892 -19.289 1.00 16.34 217 ALA A N 1
ATOM 1708 C CA . ALA A 1 220 ? 20.111 -13.661 -20.347 1.00 17.87 217 ALA A CA 1
ATOM 1709 C C . ALA A 1 220 ? 20.454 -14.954 -21.070 1.00 16.25 217 ALA A C 1
ATOM 1710 O O . ALA A 1 220 ? 20.414 -16.042 -20.486 1.00 17.88 217 ALA A O 1
ATOM 1712 N N . LYS A 1 221 ? 20.780 -14.820 -22.346 1.00 19.16 218 LYS A N 1
ATOM 1713 C CA . LYS A 1 221 ? 21.329 -15.924 -23.117 1.00 19.81 218 LYS A CA 1
ATOM 1714 C C . LYS A 1 221 ? 22.836 -15.878 -22.927 1.00 16.88 218 LYS A C 1
ATOM 1715 O O . LYS A 1 221 ? 23.497 -14.936 -23.372 1.00 19.32 218 LYS A O 1
ATOM 1721 N N . ILE A 1 222 ? 23.379 -16.867 -22.234 1.00 15.65 219 ILE A N 1
ATOM 1722 C CA . ILE A 1 222 ? 24.810 -16.927 -22.014 1.00 14.46 219 ILE A CA 1
ATOM 1723 C C . ILE A 1 222 ? 25.477 -17.776 -23.095 1.00 18.37 219 ILE A C 1
ATOM 1724 O O . ILE A 1 222 ? 24.953 -18.821 -23.481 1.00 17.49 219 ILE A O 1
ATOM 1729 N N . ILE A 1 223 ? 26.614 -17.305 -23.597 1.00 15.37 220 ILE A N 1
ATOM 1730 C CA . ILE A 1 223 ? 27.354 -18.021 -24.630 1.00 15.25 220 ILE A CA 1
ATOM 1731 C C . ILE A 1 223 ? 28.778 -18.187 -24.132 1.00 14.83 220 ILE A C 1
ATOM 1732 O O . ILE A 1 223 ? 29.478 -17.193 -23.930 1.00 15.92 220 ILE A O 1
ATOM 1737 N N . ALA A 1 224 ? 29.199 -19.434 -23.912 1.00 13.81 221 ALA A N 1
ATOM 1738 C CA . ALA A 1 224 ? 30.528 -19.724 -23.383 1.00 13.83 221 ALA A CA 1
ATOM 1739 C C . ALA A 1 224 ? 31.516 -20.074 -24.489 1.00 16.03 221 ALA A C 1
ATOM 1740 O O . ALA A 1 224 ? 31.266 -20.980 -25.297 1.00 16.55 221 ALA A O 1
ATOM 1742 N N . VAL A 1 225 ? 32.635 -19.358 -24.514 1.00 14.59 222 VAL A N 1
ATOM 1743 C CA . VAL A 1 225 ? 33.652 -19.529 -25.550 1.00 14.59 222 VAL A CA 1
ATOM 1744 C C . VAL A 1 225 ? 35.066 -19.528 -24.952 1.00 14.88 222 VAL A C 1
ATOM 1745 O O . VAL A 1 225 ? 35.222 -19.712 -23.742 1.00 14.74 222 VAL A O 1
ATOM 1749 N N . HIS A 1 226 ? 36.084 -19.328 -25.790 1.00 15.53 223 HIS A N 1
ATOM 1750 C CA . HIS A 1 226 ? 37.490 -19.306 -25.359 1.00 13.36 223 HIS A CA 1
ATOM 1751 C C . HIS A 1 226 ? 37.957 -20.689 -24.890 1.00 13.17 223 HIS A C 1
ATOM 1752 O O . HIS A 1 226 ? 38.708 -20.819 -23.925 1.00 15.41 223 HIS A O 1
ATOM 1767 N N . ASP A 1 228 ? 39.088 -25.025 -25.977 1.00 14.16 225 ASP A N 1
ATOM 1768 C CA . ASP A 1 228 ? 39.521 -26.077 -26.893 1.00 14.55 225 ASP A CA 1
ATOM 1769 C C . ASP A 1 228 ? 40.412 -25.547 -28.022 1.00 16.53 225 ASP A C 1
ATOM 1770 O O . ASP A 1 228 ? 40.394 -26.093 -29.132 1.00 18.62 225 ASP A O 1
ATOM 1775 N N . THR A 1 229 ? 41.196 -24.509 -27.752 1.00 16.12 226 THR A N 1
ATOM 1776 C CA . THR A 1 229 ? 42.037 -23.905 -28.788 1.00 14.51 226 THR A CA 1
ATOM 1777 C C . THR A 1 229 ? 43.468 -23.639 -28.318 1.00 16.70 226 THR A C 1
ATOM 1778 O O . THR A 1 229 ? 44.426 -24.144 -28.920 1.00 18.19 226 THR A O 1
ATOM 1782 N N . VAL A 1 230 ? 43.625 -22.831 -27.271 1.00 16.04 227 VAL A N 1
ATOM 1783 C CA . VAL A 1 230 ? 44.961 -22.554 -26.754 1.00 16.48 227 VAL A CA 1
ATOM 1784 C C . VAL A 1 230 ? 45.357 -23.635 -25.752 1.00 14.86 227 VAL A C 1
ATOM 1785 O O . VAL A 1 230 ? 44.516 -24.425 -25.313 1.00 17.77 227 VAL A O 1
ATOM 1789 N N . ASN A 1 231 ? 46.640 -23.694 -25.417 1.00 16.64 228 ASN A N 1
ATOM 1790 C CA . ASN A 1 231 ? 47.139 -24.813 -24.625 1.00 16.04 228 ASN A CA 1
ATOM 1791 C C . ASN A 1 231 ? 46.725 -24.772 -23.166 1.00 17.66 228 ASN A C 1
ATOM 1792 O O . ASN A 1 231 ? 46.547 -25.829 -22.552 1.00 17.66 228 ASN A O 1
ATOM 1797 N N . HIS A 1 232 ? 46.602 -23.569 -22.602 1.00 15.55 229 HIS A N 1
ATOM 1798 C CA . HIS A 1 232 ? 46.502 -23.443 -21.146 1.00 17.26 229 HIS A CA 1
ATOM 1799 C C . HIS A 1 232 ? 45.093 -23.311 -20.576 1.00 17.63 229 HIS A C 1
ATOM 1800 O O . HIS A 1 232 ? 44.932 -23.172 -19.366 1.00 14.43 229 HIS A O 1
ATOM 1807 N N . THR A 1 233 ? 44.081 -23.391 -21.433 1.00 16.83 230 THR A N 1
ATOM 1808 C CA . THR A 1 233 ? 42.700 -23.358 -20.970 1.00 13.97 230 THR A CA 1
ATOM 1809 C C . THR A 1 233 ? 42.320 -24.727 -20.395 1.00 13.68 230 THR A C 1
ATOM 1810 O O . THR A 1 233 ? 42.065 -25.690 -21.142 1.00 16.30 230 THR A O 1
ATOM 1814 N N . ALA A 1 234 ? 42.307 -24.797 -19.068 1.00 13.15 231 ALA A N 1
ATOM 1815 C CA . ALA A 1 234 ? 42.144 -26.045 -18.333 1.00 14.05 231 ALA A CA 1
ATOM 1816 C C . ALA A 1 234 ? 40.699 -26.509 -18.240 1.00 14.14 231 ALA A C 1
ATOM 1817 O O . ALA A 1 234 ? 40.427 -27.604 -17.753 1.00 18.04 231 ALA A O 1
ATOM 1819 N N . THR A 1 235 ? 39.776 -25.682 -18.712 1.00 13.45 232 THR A N 1
ATOM 1820 C CA . THR A 1 235 ? 38.364 -26.039 -18.744 1.00 13.04 232 THR A CA 1
ATOM 1821 C C . THR A 1 235 ? 37.922 -26.126 -20.202 1.00 13.69 232 THR A C 1
ATOM 1822 O O . THR A 1 235 ? 38.031 -25.149 -20.954 1.00 15.06 232 THR A O 1
ATOM 1826 N N . SER A 1 236 ? 37.426 -27.298 -20.593 1.00 14.29 233 SER A N 1
ATOM 1827 C CA . SER A 1 236 ? 37.074 -27.600 -21.979 1.00 14.50 233 SER A CA 1
ATOM 1828 C C . SER A 1 236 ? 35.571 -27.468 -22.215 1.00 14.90 233 SER A C 1
ATOM 1829 O O . SER A 1 236 ? 34.800 -27.310 -21.273 1.00 15.32 233 SER A O 1
ATOM 1832 N N . ARG A 1 237 ? 35.134 -27.542 -23.469 1.00 14.72 234 ARG A N 1
ATOM 1833 C CA . ARG A 1 237 ? 33.699 -27.588 -23.730 1.00 14.21 234 ARG A CA 1
ATOM 1834 C C . ARG A 1 237 ? 33.052 -28.770 -23.000 1.00 16.41 234 ARG A C 1
ATOM 1835 O O . ARG A 1 237 ? 31.957 -28.640 -22.440 1.00 14.94 234 ARG A O 1
ATOM 1843 N N . LYS A 1 238 ? 33.717 -29.923 -23.025 1.00 15.08 235 LYS A N 1
ATOM 1844 C CA . LYS A 1 238 ? 33.195 -31.116 -22.356 1.00 17.09 235 LYS A CA 1
ATOM 1845 C C . LYS A 1 238 ? 32.975 -30.809 -20.875 1.00 15.30 235 LYS A C 1
ATOM 1846 O O . LYS A 1 238 ? 31.939 -31.169 -20.300 1.00 16.42 235 LYS A O 1
ATOM 1852 N N . ASP A 1 239 ? 33.943 -30.125 -20.264 1.00 14.53 236 ASP A N 1
ATOM 1853 C CA . ASP A 1 239 ? 33.852 -29.759 -18.847 1.00 13.94 236 ASP A CA 1
ATOM 1854 C C . ASP A 1 239 ? 32.650 -28.849 -18.597 1.00 14.30 236 ASP A C 1
ATOM 1855 O O . ASP A 1 239 ? 31.888 -29.042 -17.647 1.00 15.32 236 ASP A O 1
ATOM 1860 N N . VAL A 1 240 ? 32.470 -27.852 -19.454 1.00 13.41 237 VAL A N 1
ATOM 1861 C CA . VAL A 1 240 ? 31.371 -26.922 -19.254 1.00 13.26 237 VAL A CA 1
ATOM 1862 C C . VAL A 1 240 ? 30.038 -27.629 -19.465 1.00 15.46 237 VAL A C 1
ATOM 1863 O O . VAL A 1 240 ? 29.082 -27.398 -18.721 1.00 14.33 237 VAL A O 1
ATOM 1867 N N . ARG A 1 241 ? 29.975 -28.501 -20.466 1.00 15.36 238 ARG A N 1
ATOM 1868 C CA . ARG A 1 241 ? 28.736 -29.232 -20.730 1.00 14.47 238 ARG A CA 1
ATOM 1869 C C . ARG A 1 241 ? 28.305 -30.103 -19.545 1.00 12.97 238 ARG A C 1
ATOM 1870 O O . ARG A 1 241 ? 27.114 -30.144 -19.200 1.00 14.82 238 ARG A O 1
ATOM 1878 N N . LYS A 1 242 ? 29.266 -30.757 -18.892 1.00 14.55 239 LYS A N 1
ATOM 1879 C CA . LYS A 1 242 ? 28.951 -31.564 -17.711 1.00 13.86 239 LYS A CA 1
ATOM 1880 C C . LYS A 1 242 ? 28.404 -30.675 -16.594 1.00 16.01 239 LYS A C 1
ATOM 1881 O O . LYS A 1 242 ? 27.421 -31.008 -15.925 1.00 16.14 239 LYS A O 1
ATOM 1887 N N . PHE A 1 243 ? 29.041 -29.530 -16.410 1.00 15.00 240 PHE A N 1
ATOM 1888 C CA . PHE A 1 243 ? 28.680 -28.619 -15.339 1.00 13.81 240 PHE A CA 1
ATOM 1889 C C . PHE A 1 243 ? 27.278 -28.063 -15.546 1.00 14.46 240 PHE A C 1
ATOM 1890 O O . PHE A 1 243 ? 26.466 -28.044 -14.615 1.00 15.10 240 PHE A O 1
ATOM 1898 N N . ILE A 1 244 ? 26.986 -27.571 -16.745 1.00 15.20 241 ILE A N 1
ATOM 1899 C CA . ILE A 1 244 ? 25.671 -26.978 -16.966 1.00 14.36 241 ILE A CA 1
ATOM 1900 C C . ILE A 1 244 ? 24.553 -28.022 -16.941 1.00 14.38 241 ILE A C 1
ATOM 1901 O O . ILE A 1 244 ? 23.436 -27.742 -16.502 1.00 16.91 241 ILE A O 1
ATOM 1906 N N . LYS A 1 245 ? 24.852 -29.235 -17.400 1.00 15.41 242 LYS A N 1
ATOM 1907 C CA . LYS A 1 245 ? 23.884 -30.314 -17.276 1.00 15.96 242 LYS A CA 1
ATOM 1908 C C . LYS A 1 245 ? 23.604 -30.636 -15.803 1.00 15.68 242 LYS A C 1
ATOM 1909 O O . LYS A 1 245 ? 22.447 -30.672 -15.372 1.00 16.87 242 LYS A O 1
ATOM 1915 N N . GLY A 1 246 ? 24.660 -30.835 -15.019 1.00 15.29 243 GLY A N 1
ATOM 1916 C CA . GLY A 1 246 ? 24.496 -31.213 -13.622 1.00 16.12 243 GLY A CA 1
ATOM 1917 C C . GLY A 1 246 ? 23.807 -30.148 -12.783 1.00 17.87 243 GLY A C 1
ATOM 1918 O O . GLY A 1 246 ? 23.189 -30.461 -11.764 1.00 16.20 243 GLY A O 1
ATOM 1919 N N . ASN A 1 247 ? 23.920 -28.889 -13.200 1.00 15.72 244 ASN A N 1
ATOM 1920 C CA . ASN A 1 247 ? 23.273 -27.786 -12.499 1.00 16.16 244 ASN A CA 1
ATOM 1921 C C . ASN A 1 247 ? 21.946 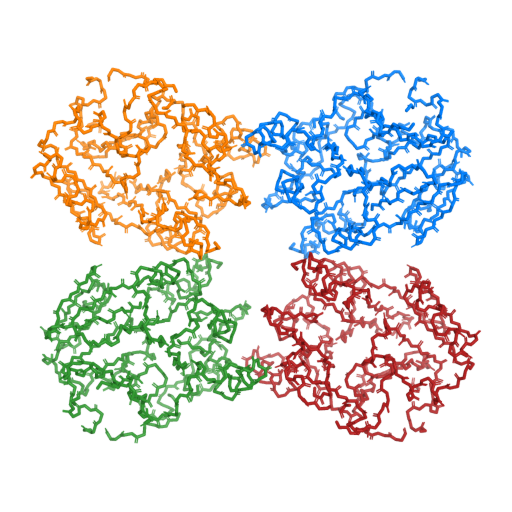-27.346 -13.103 1.00 15.10 244 ASN A C 1
ATOM 1922 O O . ASN A 1 247 ? 21.340 -26.367 -12.650 1.00 16.76 244 ASN A O 1
ATOM 1927 N N . ASN A 1 248 ? 21.484 -28.080 -14.111 1.00 14.48 245 ASN A N 1
ATOM 1928 C CA . ASN A 1 248 ? 20.176 -27.821 -14.708 1.00 15.87 245 ASN A CA 1
ATOM 1929 C C . ASN A 1 248 ? 20.069 -26.437 -15.325 1.00 14.95 245 ASN A C 1
ATOM 1930 O O . ASN A 1 248 ? 18.999 -25.821 -15.314 1.00 16.49 245 ASN A O 1
ATOM 1935 N N . ILE A 1 249 ? 21.171 -25.957 -15.893 1.00 15.09 246 ILE A N 1
ATOM 1936 C CA . ILE A 1 249 ? 21.173 -24.626 -16.504 1.00 14.65 246 ILE A CA 1
ATOM 1937 C C . ILE A 1 249 ? 21.464 -24.629 -18.004 1.00 15.75 246 ILE A C 1
ATOM 1938 O O . ILE A 1 249 ? 21.865 -23.607 -18.578 1.00 15.80 246 ILE A O 1
ATOM 1943 N N . GLU A 1 250 ? 21.229 -25.767 -18.649 1.00 16.83 247 GLU A N 1
ATOM 1944 C CA . GLU A 1 250 ? 21.468 -25.873 -20.087 1.00 19.18 247 GLU A CA 1
ATOM 1945 C C . GLU A 1 250 ? 20.630 -24.903 -20.915 1.00 18.75 247 GLU A C 1
ATOM 1946 O O . GLU A 1 250 ? 21.057 -24.476 -21.986 1.00 19.59 247 GLU A O 1
ATOM 1952 N N . SER A 1 251 ? 19.431 -24.571 -20.442 1.00 17.59 248 SER A N 1
ATOM 1953 C CA . SER A 1 251 ? 18.580 -23.644 -21.186 1.00 16.73 248 SER A CA 1
ATOM 1954 C C . SER A 1 251 ? 19.129 -22.218 -21.159 1.00 17.98 248 SER A C 1
ATOM 1955 O O . SER A 1 251 ? 18.734 -21.376 -21.974 1.00 20.77 248 SER A O 1
ATOM 1958 N N . HIS A 1 252 ? 20.030 -21.949 -20.216 1.00 17.01 249 HIS A N 1
ATOM 1959 C CA . HIS A 1 252 ? 20.602 -20.615 -20.029 1.00 18.35 249 HIS A CA 1
ATOM 1960 C C . HIS A 1 252 ? 21.943 -20.431 -20.726 1.00 18.44 249 HIS A C 1
ATOM 1961 O O . HIS A 1 252 ? 22.333 -19.305 -21.020 1.00 16.27 249 HIS A O 1
ATOM 1968 N N . VAL A 1 253 ? 22.658 -21.531 -20.949 1.00 14.96 250 VAL A N 1
ATOM 1969 C CA . VAL A 1 253 ? 24.052 -21.472 -21.385 1.00 15.43 250 VAL A CA 1
ATOM 1970 C C . VAL A 1 253 ? 24.295 -22.263 -22.664 1.00 18.51 250 VAL A C 1
ATOM 1971 O O . VAL A 1 253 ? 24.108 -23.488 -22.693 1.00 20.93 250 VAL A O 1
ATOM 1975 N N . ALA A 1 254 ? 24.717 -21.558 -23.712 1.00 15.50 251 ALA A N 1
ATOM 1976 C CA . ALA A 1 254 ? 25.096 -22.195 -24.971 1.00 17.41 251 ALA A CA 1
ATOM 1977 C C . ALA A 1 254 ? 26.602 -22.412 -24.996 1.00 18.07 251 ALA A C 1
ATOM 1978 O O . ALA A 1 254 ? 27.371 -21.583 -24.497 1.00 16.96 251 ALA A O 1
ATOM 1980 N N . VAL A 1 255 ? 27.017 -23.532 -25.575 1.00 16.13 252 VAL A N 1
ATOM 1981 C CA . VAL A 1 255 ? 28.430 -23.829 -25.781 1.00 14.99 252 VAL A CA 1
ATOM 1982 C C . VAL A 1 255 ? 28.614 -24.113 -27.268 1.00 18.56 252 VAL A C 1
ATOM 1983 O O . VAL A 1 255 ? 28.604 -25.270 -27.695 1.00 18.55 252 VAL A O 1
ATOM 1987 N N . PRO A 1 256 ? 28.753 -23.053 -28.074 1.00 16.70 253 PRO A N 1
ATOM 1988 C CA . PRO A 1 256 ? 28.760 -23.290 -29.524 1.00 16.92 253 PRO A CA 1
ATOM 1989 C C . PRO A 1 256 ? 30.020 -23.987 -30.009 1.00 17.67 253 PRO A C 1
ATOM 1990 O O . PRO A 1 256 ? 31.105 -23.773 -29.473 1.00 16.63 253 PRO A O 1
ATOM 1994 N N . GLU A 1 257 ? 29.865 -24.821 -31.034 1.00 16.81 254 GLU A N 1
ATOM 1995 C CA . GLU A 1 257 ? 31.012 -25.377 -31.721 1.00 17.95 254 GLU A CA 1
ATOM 1996 C C . GLU A 1 257 ? 31.669 -24.295 -32.571 1.00 16.17 254 GLU A C 1
ATOM 1997 O O . GLU A 1 257 ? 31.055 -23.279 -32.901 1.00 16.88 254 GLU A O 1
ATOM 2003 N N . ASP A 1 258 ? 32.920 -24.529 -32.939 1.00 17.41 255 ASP A N 1
ATOM 2004 C CA . ASP A 1 258 ? 33.586 -23.650 -33.886 1.00 17.87 255 ASP A CA 1
ATOM 2005 C C . ASP A 1 258 ? 32.780 -23.656 -35.175 1.00 18.47 255 ASP A C 1
ATOM 2006 O O . ASP A 1 258 ? 32.518 -24.727 -35.730 1.00 18.71 255 ASP A O 1
ATOM 2011 N N . GLY A 1 259 ? 32.397 -22.472 -35.652 1.00 16.64 256 GLY A N 1
ATOM 2012 C CA . GLY A 1 259 ? 31.634 -22.339 -36.887 1.00 18.46 256 GLY A CA 1
ATOM 2013 C C . GLY A 1 259 ? 30.129 -22.274 -36.674 1.00 20.75 256 GLY A C 1
ATOM 2014 O O . GLY A 1 259 ? 29.383 -21.981 -37.608 1.00 21.83 256 GLY A O 1
ATOM 2015 N N . GLU A 1 260 ? 29.676 -22.539 -35.450 1.00 17.43 257 GLU A N 1
ATOM 2016 C CA . GLU A 1 260 ? 28.244 -22.545 -35.155 1.00 18.50 257 GLU A CA 1
ATOM 2017 C C . GLU A 1 260 ? 27.650 -21.149 -34.991 1.00 18.12 257 GLU A C 1
ATOM 2018 O O . GLU A 1 260 ? 28.242 -20.281 -34.351 1.00 18.52 257 GLU A O 1
ATOM 2024 N N . THR A 1 261 ? 26.463 -20.948 -35.551 1.00 19.63 258 THR A N 1
ATOM 2025 C CA . THR A 1 261 ? 25.752 -19.684 -35.428 1.00 15.86 258 THR A CA 1
ATOM 2026 C C . THR A 1 261 ? 24.595 -19.785 -34.442 1.00 20.20 258 THR A C 1
ATOM 2027 O O . THR A 1 261 ? 23.809 -20.740 -34.473 1.00 22.72 258 THR A O 1
ATOM 2031 N N . ILE A 1 262 ? 24.510 -18.795 -33.559 1.00 19.32 259 ILE A N 1
ATOM 2032 C CA . ILE A 1 262 ? 23.408 -18.670 -32.612 1.00 20.59 259 ILE A CA 1
ATOM 2033 C C . ILE A 1 262 ? 22.633 -17.394 -32.921 1.00 20.43 259 ILE A C 1
ATOM 2034 O O . ILE A 1 262 ? 23.202 -16.302 -32.934 1.00 19.88 259 ILE A O 1
ATOM 2039 N N . THR A 1 263 ? 21.338 -17.540 -33.197 1.00 22.85 260 THR A N 1
ATOM 2040 C CA . THR A 1 263 ? 20.475 -16.394 -33.462 1.00 22.90 260 THR A CA 1
ATOM 2041 C C . THR A 1 263 ? 20.131 -15.718 -32.142 1.00 24.51 260 THR A C 1
ATOM 2042 O O . THR A 1 263 ? 19.747 -16.385 -31.186 1.00 25.05 260 THR A O 1
ATOM 2046 N N . LEU A 1 264 ? 20.292 -14.399 -32.081 1.00 24.78 261 LEU A N 1
ATOM 2047 C CA . LEU A 1 264 ? 20.124 -13.666 -30.829 1.00 27.41 261 LEU A CA 1
ATOM 2048 C C . LEU A 1 264 ? 18.763 -12.986 -30.723 1.00 34.48 261 LEU A C 1
ATOM 2049 O O . LEU A 1 264 ? 18.035 -12.827 -31.702 1.00 35.35 261 LEU A O 1
ATOM 2055 N N . ALA B 1 3 ? 52.269 -59.834 4.662 1.00 43.91 0 ALA B N 1
ATOM 2056 C CA . ALA B 1 3 ? 51.590 -59.127 3.580 1.00 43.57 0 ALA B CA 1
ATOM 2057 C C . ALA B 1 3 ? 52.285 -57.808 3.248 1.00 44.61 0 ALA B C 1
ATOM 2058 O O . ALA B 1 3 ? 52.820 -57.135 4.126 1.00 45.35 0 ALA B O 1
ATOM 2068 N N . THR B 1 5 ? 52.699 -53.947 2.346 1.00 21.23 2 THR B N 1
ATOM 2069 C CA . THR B 1 5 ? 51.999 -52.708 2.656 1.00 19.76 2 THR B CA 1
ATOM 2070 C C . THR B 1 5 ? 51.570 -52.059 1.347 1.00 22.68 2 THR B C 1
ATOM 2071 O O . THR B 1 5 ? 52.381 -51.869 0.437 1.00 21.67 2 THR B O 1
ATOM 2075 N N . GLN B 1 6 ? 50.286 -51.737 1.244 1.00 18.51 3 GLN B N 1
ATOM 2076 C CA . GLN B 1 6 ? 49.722 -51.338 -0.034 1.00 17.11 3 GLN B CA 1
ATOM 2077 C C . GLN B 1 6 ? 48.344 -50.748 0.182 1.00 20.05 3 GLN B C 1
ATOM 2078 O O . GLN B 1 6 ? 47.741 -50.922 1.243 1.00 17.99 3 GLN B O 1
ATOM 2084 N N . TYR B 1 7 ? 47.847 -50.048 -0.829 1.00 17.08 4 TYR B N 1
ATOM 2085 C CA . TYR B 1 7 ? 46.479 -49.571 -0.813 1.00 17.70 4 TYR B CA 1
ATOM 2086 C C . TYR B 1 7 ? 45.762 -50.082 -2.050 1.00 19.84 4 TYR B C 1
ATOM 2087 O O . TYR B 1 7 ? 46.197 -49.825 -3.173 1.00 21.04 4 TYR B O 1
ATOM 2096 N N . THR B 1 8 ? 44.672 -50.813 -1.850 1.00 17.27 5 THR B N 1
ATOM 2097 C CA . THR B 1 8 ? 43.834 -51.235 -2.964 1.00 18.06 5 THR B CA 1
ATOM 2098 C C . THR B 1 8 ? 42.592 -50.362 -2.993 1.00 19.88 5 THR B C 1
ATOM 2099 O O . THR B 1 8 ? 41.790 -50.358 -2.056 1.00 18.72 5 THR B O 1
ATOM 2103 N N . HIS B 1 9 ? 42.446 -49.593 -4.063 1.00 18.20 6 HIS B N 1
ATOM 2104 C CA . HIS B 1 9 ? 41.260 -48.774 -4.229 1.00 17.46 6 HIS B CA 1
ATOM 2105 C C . HIS B 1 9 ? 40.122 -49.675 -4.670 1.00 21.27 6 HIS B C 1
ATOM 2106 O O . HIS B 1 9 ? 40.300 -50.510 -5.555 1.00 23.30 6 HIS B O 1
ATOM 2113 N N . ILE B 1 10 ? 38.956 -49.535 -4.054 1.00 17.45 7 ILE B N 1
ATOM 2114 C CA . ILE B 1 10 ? 37.814 -50.343 -4.460 1.00 19.17 7 ILE B CA 1
ATOM 2115 C C . ILE B 1 10 ? 36.817 -49.538 -5.313 1.00 18.14 7 ILE B C 1
ATOM 2116 O O . ILE B 1 10 ? 36.678 -49.772 -6.521 1.00 17.75 7 ILE B O 1
ATOM 2121 N N . ARG B 1 11 ? 36.140 -48.582 -4.688 1.00 16.77 8 ARG B N 1
ATOM 2122 C CA . ARG B 1 11 ? 35.122 -47.786 -5.374 1.00 15.60 8 ARG B CA 1
ATOM 2123 C C . ARG B 1 11 ? 34.743 -46.604 -4.490 1.00 15.65 8 ARG B C 1
ATOM 2124 O O . ARG B 1 11 ? 34.544 -46.772 -3.295 1.00 17.13 8 ARG B O 1
ATOM 2132 N N . ASN B 1 12 ? 34.611 -45.427 -5.088 1.00 14.40 9 ASN B N 1
ATOM 2133 C CA . ASN B 1 12 ? 34.406 -44.187 -4.346 1.00 16.39 9 ASN B CA 1
ATOM 2134 C C . ASN B 1 12 ? 35.514 -43.998 -3.316 1.00 15.04 9 ASN B C 1
ATOM 2135 O O . ASN B 1 12 ? 36.679 -43.886 -3.685 1.00 16.58 9 ASN B O 1
ATOM 2140 N N . ALA B 1 13 ? 35.161 -43.988 -2.038 1.00 16.14 10 ALA B N 1
ATOM 2141 C CA . ALA B 1 13 ? 36.173 -43.865 -0.991 1.00 17.56 10 ALA B CA 1
ATOM 2142 C C . ALA B 1 13 ? 36.433 -45.201 -0.310 1.00 16.96 10 ALA B C 1
ATOM 2143 O O . ALA B 1 13 ? 37.174 -45.274 0.666 1.00 18.64 10 ALA B O 1
ATOM 2145 N N . THR B 1 14 ? 35.820 -46.261 -0.822 1.00 15.54 11 THR B N 1
ATOM 2146 C CA . THR B 1 14 ? 36.043 -47.592 -0.272 1.00 15.41 11 THR B CA 1
ATOM 2147 C C . THR B 1 14 ? 37.400 -48.122 -0.725 1.00 18.87 11 THR B C 1
ATOM 2148 O O . THR B 1 14 ? 37.722 -48.108 -1.915 1.00 18.37 11 THR B O 1
ATOM 2152 N N . GLY B 1 15 ? 38.197 -48.589 0.228 1.00 18.86 12 GLY B N 1
ATOM 2153 C CA . GLY B 1 15 ? 39.510 -49.099 -0.092 1.00 19.12 12 GLY B CA 1
ATOM 2154 C C . GLY B 1 15 ? 39.977 -50.095 0.942 1.00 18.00 12 GLY B C 1
ATOM 2155 O O . GLY B 1 15 ? 39.339 -50.270 1.977 1.00 21.56 12 GLY B O 1
ATOM 2156 N N . LYS B 1 16 ? 41.083 -50.762 0.650 1.00 15.00 13 LYS B N 1
ATOM 2157 C CA . LYS B 1 16 ? 41.690 -51.674 1.610 1.00 16.55 13 LYS B CA 1
ATOM 2158 C C . LYS B 1 16 ? 43.150 -51.287 1.805 1.00 17.99 13 LYS B C 1
ATOM 2159 O O . LYS B 1 16 ? 43.963 -51.382 0.880 1.00 19.53 13 LYS B O 1
ATOM 2165 N N . LEU B 1 17 ? 43.469 -50.822 3.009 1.00 16.98 14 LEU B N 1
ATOM 2166 C CA . LEU B 1 17 ? 44.828 -50.411 3.343 1.00 15.65 14 LEU B CA 1
ATOM 2167 C C . LEU B 1 17 ? 45.481 -51.531 4.129 1.00 19.09 14 LEU B C 1
ATOM 2168 O O . LEU B 1 17 ? 45.006 -51.888 5.207 1.00 20.53 14 LEU B O 1
ATOM 2173 N N . THR B 1 18 ? 46.540 -52.113 3.577 1.00 18.25 15 THR B N 1
ATOM 2174 C CA . THR B 1 18 ? 47.305 -53.122 4.302 1.00 19.53 15 THR B CA 1
ATOM 2175 C C . THR B 1 18 ? 48.595 -52.494 4.818 1.00 21.02 15 THR B C 1
ATOM 2176 O O . THR B 1 18 ? 49.361 -51.899 4.054 1.00 21.50 15 THR B O 1
ATOM 2180 N N . ILE B 1 19 ? 48.810 -52.592 6.126 1.00 22.74 16 ILE B N 1
ATOM 2181 C CA . ILE B 1 19 ? 50.014 -52.079 6.762 1.00 22.20 16 ILE B CA 1
ATOM 2182 C C . ILE B 1 19 ? 50.412 -53.106 7.794 1.00 32.53 16 ILE B C 1
ATOM 2183 O O . ILE B 1 19 ? 49.572 -53.536 8.575 1.00 27.10 16 ILE B O 1
ATOM 2188 N N . LYS B 1 20 ? 51.682 -53.489 7.811 1.00 41.78 17 LYS B N 1
ATOM 2189 C CA . LYS B 1 20 ? 52.180 -54.402 8.834 1.00 46.59 17 LYS B CA 1
ATOM 2190 C C . LYS B 1 20 ? 51.221 -55.577 9.061 1.00 43.91 17 LYS B C 1
ATOM 2191 O O . LYS B 1 20 ? 50.745 -55.797 10.182 1.00 41.34 17 LYS B O 1
ATOM 2197 N N . ASN B 1 21 ? 50.927 -56.309 7.986 1.00 36.79 18 ASN B N 1
ATOM 2198 C CA . ASN B 1 21 ? 50.147 -57.549 8.051 1.00 32.31 18 ASN B CA 1
ATOM 2199 C C . ASN B 1 21 ? 48.674 -57.394 8.442 1.00 28.62 18 ASN B C 1
ATOM 2200 O O . ASN B 1 21 ? 47.970 -58.380 8.677 1.00 29.95 18 ASN B O 1
ATOM 2205 N N . THR B 1 22 ? 48.210 -56.153 8.472 1.00 22.64 19 THR B N 1
ATOM 2206 C CA . THR B 1 22 ? 46.868 -55.829 8.924 1.00 16.65 19 THR B CA 1
ATOM 2207 C C . THR B 1 22 ? 46.124 -55.097 7.815 1.00 19.19 19 THR B C 1
ATOM 2208 O O . THR B 1 22 ? 46.612 -54.095 7.302 1.00 21.24 19 THR B O 1
ATOM 2212 N N . THR B 1 23 ? 44.947 -55.588 7.439 1.00 18.24 20 THR B N 1
ATOM 2213 C CA . THR B 1 23 ? 44.186 -54.937 6.369 1.00 17.20 20 THR B CA 1
ATOM 2214 C C . THR B 1 23 ? 42.939 -54.242 6.884 1.00 18.83 20 THR B C 1
ATOM 2215 O O . THR B 1 23 ? 42.060 -54.881 7.482 1.00 19.69 20 THR B O 1
ATOM 2219 N N . PHE B 1 24 ? 42.885 -52.932 6.665 1.00 16.84 21 PHE B N 1
ATOM 2220 C CA . PHE B 1 24 ? 41.746 -52.110 7.046 1.00 18.15 21 PHE B CA 1
ATOM 2221 C C . PHE B 1 24 ? 40.831 -51.875 5.849 1.00 19.19 21 PHE B C 1
ATOM 2222 O O . PHE B 1 24 ? 41.254 -51.317 4.827 1.00 19.98 21 PHE B O 1
ATOM 2230 N N . LEU B 1 25 ? 39.574 -52.282 5.983 1.00 18.52 22 LEU B N 1
ATOM 2231 C CA . LEU B 1 25 ? 38.555 -51.919 5.001 1.00 15.19 22 LEU B CA 1
ATOM 2232 C C . LEU B 1 25 ? 38.023 -50.536 5.360 1.00 17.27 22 LEU B C 1
ATOM 2233 O O . LEU B 1 25 ? 37.443 -50.339 6.425 1.00 19.26 22 LEU B O 1
ATOM 2238 N N . ILE B 1 26 ? 38.224 -49.577 4.462 1.00 16.23 23 ILE B N 1
ATOM 2239 C CA . ILE B 1 26 ? 37.880 -48.187 4.716 1.00 17.35 23 ILE B CA 1
ATOM 2240 C C . ILE B 1 26 ? 36.552 -47.819 4.060 1.00 17.58 23 ILE B C 1
ATOM 2241 O O . ILE B 1 26 ? 36.321 -48.149 2.892 1.00 17.49 23 ILE B O 1
ATOM 2246 N N . ASP B 1 27 ? 35.678 -47.177 4.832 1.00 16.52 24 ASP B N 1
ATOM 2247 C CA . ASP B 1 27 ? 34.449 -46.571 4.314 1.00 15.76 24 ASP B CA 1
ATOM 2248 C C . ASP B 1 27 ? 33.719 -47.431 3.273 1.00 19.01 24 ASP B C 1
ATOM 2249 O O . ASP B 1 27 ? 33.555 -47.025 2.114 1.00 17.12 24 ASP B O 1
ATOM 2254 N N . PRO B 1 28 ? 33.243 -48.609 3.688 1.00 17.76 25 PRO B N 1
ATOM 2255 C CA . PRO B 1 28 ? 32.606 -49.541 2.748 1.00 16.93 25 PRO B CA 1
ATOM 2256 C C . PRO B 1 28 ? 31.187 -49.143 2.344 1.00 19.13 25 PRO B C 1
ATOM 2257 O O . PRO B 1 28 ? 30.251 -49.190 3.143 1.00 19.54 25 PRO B O 1
ATOM 2261 N N . PHE B 1 29 ? 31.053 -48.751 1.081 1.00 18.36 26 PHE B N 1
ATOM 2262 C CA . PHE B 1 29 ? 29.784 -48.438 0.437 1.00 18.62 26 PHE B CA 1
ATOM 2263 C C . PHE B 1 29 ? 29.685 -49.496 -0.655 1.00 19.19 26 PHE B C 1
ATOM 2264 O O . PHE B 1 29 ? 30.378 -49.399 -1.666 1.00 19.09 26 PHE B O 1
ATOM 2272 N N . LEU B 1 30 ? 28.881 -50.541 -0.433 1.00 17.78 27 LEU B N 1
ATOM 2273 C CA . LEU B 1 30 ? 29.001 -51.771 -1.228 1.00 17.44 27 LEU B CA 1
ATOM 2274 C C . LEU B 1 30 ? 27.808 -52.126 -2.120 1.00 19.61 27 LEU B C 1
ATOM 2275 O O . LEU B 1 30 ? 27.800 -53.184 -2.764 1.00 20.59 27 LEU B O 1
ATOM 2280 N N . ALA B 1 31 ? 26.819 -51.236 -2.188 1.00 19.92 28 ALA B N 1
ATOM 2281 C CA . ALA B 1 31 ? 25.610 -51.488 -2.980 1.00 20.20 28 ALA B CA 1
ATOM 2282 C C . ALA B 1 31 ? 25.888 -51.745 -4.460 1.00 21.78 28 ALA B C 1
ATOM 2283 O O . ALA B 1 31 ? 26.838 -51.199 -5.036 1.00 20.36 28 ALA B O 1
ATOM 2285 N N . PRO B 1 32 ? 25.031 -52.559 -5.096 1.00 21.51 29 PRO B N 1
ATOM 2286 C CA . PRO B 1 32 ? 25.132 -52.752 -6.541 1.00 20.80 29 PRO B CA 1
ATOM 2287 C C . PRO B 1 32 ? 24.793 -51.472 -7.296 1.00 21.11 29 PRO B C 1
ATOM 2288 O O . PRO B 1 32 ? 24.165 -50.556 -6.753 1.00 21.15 29 PRO B O 1
ATOM 2292 N N . LYS B 1 33 ? 25.202 -51.435 -8.554 1.00 20.79 30 LYS B N 1
ATOM 2293 C CA . LYS B 1 33 ? 24.940 -50.307 -9.428 1.00 20.16 30 LYS B CA 1
ATOM 2294 C C . LYS B 1 33 ? 23.493 -49.806 -9.359 1.00 24.07 30 LYS B C 1
ATOM 2295 O O . LYS B 1 33 ? 22.537 -50.596 -9.361 1.00 22.53 30 LYS B O 1
ATOM 2301 N N . ASP B 1 34 ? 23.357 -48.483 -9.277 1.00 22.75 31 ASP B N 1
ATOM 2302 C CA . ASP B 1 34 ? 22.071 -47.794 -9.401 1.00 24.02 31 ASP B CA 1
ATOM 2303 C C . ASP B 1 34 ? 21.056 -48.101 -8.300 1.00 22.54 31 ASP B C 1
ATOM 2304 O O . ASP B 1 34 ? 19.869 -47.811 -8.445 1.00 26.00 31 ASP B O 1
ATOM 2309 N N . THR B 1 35 ? 21.522 -48.665 -7.193 1.00 21.95 32 THR B N 1
ATOM 2310 C CA . THR B 1 35 ? 20.627 -48.970 -6.083 1.00 20.66 32 THR B CA 1
ATOM 2311 C C . THR B 1 35 ? 19.861 -47.745 -5.576 1.00 21.79 32 THR B C 1
ATOM 2312 O O . THR B 1 35 ? 18.667 -47.833 -5.285 1.00 24.40 32 THR B O 1
ATOM 2316 N N . TYR B 1 36 ? 20.548 -46.610 -5.475 1.00 23.49 33 TYR B N 1
ATOM 2317 C CA . TYR B 1 36 ? 19.977 -45.412 -4.862 1.00 21.77 33 TYR B CA 1
ATOM 2318 C C . TYR B 1 36 ? 19.704 -44.293 -5.866 1.00 25.53 33 TYR B C 1
ATOM 2319 O O . TYR B 1 36 ? 20.372 -44.185 -6.893 1.00 25.38 33 TYR B O 1
ATOM 2328 N N . PRO B 1 37 ? 18.709 -43.449 -5.572 1.00 25.24 34 PRO B N 1
ATOM 2329 C CA . PRO B 1 37 ? 18.581 -42.235 -6.380 1.00 28.79 34 PRO B CA 1
ATOM 2330 C C . PRO B 1 37 ? 19.716 -41.302 -5.983 1.00 23.70 34 PRO B C 1
ATOM 2331 O O . PRO B 1 37 ? 20.308 -41.482 -4.920 1.00 23.90 34 PRO B O 1
ATOM 2335 N N . GLY B 1 38 ? 20.029 -40.329 -6.826 1.00 22.23 35 GLY B N 1
ATOM 2336 C CA . GLY B 1 38 ? 21.057 -39.362 -6.493 1.00 19.20 35 GLY B CA 1
ATOM 2337 C C . GLY B 1 38 ? 20.692 -38.612 -5.228 1.00 23.10 35 GLY B C 1
ATOM 2338 O O . GLY B 1 38 ? 19.508 -38.465 -4.916 1.00 23.79 35 GLY B O 1
ATOM 2339 N N . PHE B 1 39 ? 21.697 -38.137 -4.498 1.00 19.34 36 PHE B N 1
ATOM 2340 C CA . PHE B 1 39 ? 21.449 -37.375 -3.270 1.00 20.52 36 PHE B CA 1
ATOM 2341 C C . PHE B 1 39 ? 20.559 -36.168 -3.553 1.00 24.25 36 PHE B C 1
ATOM 2342 O O . PHE B 1 39 ? 20.814 -35.405 -4.481 1.00 20.33 36 PHE B O 1
ATOM 2350 N N . GLU B 1 40 ? 19.519 -35.987 -2.749 1.00 23.45 37 GLU B N 1
ATOM 2351 C CA . GLU B 1 40 ? 18.584 -34.892 -2.975 1.00 23.90 37 GLU B CA 1
ATOM 2352 C C . GLU B 1 40 ? 19.282 -33.535 -2.867 1.00 19.33 37 GLU B C 1
ATOM 2353 O O . GLU B 1 40 ? 20.102 -33.325 -1.981 1.00 23.87 37 GLU B O 1
ATOM 2359 N N . GLY B 1 41 ? 18.958 -32.629 -3.787 1.00 22.47 38 GLY B N 1
ATOM 2360 C CA . GLY B 1 41 ? 19.466 -31.269 -3.723 1.00 25.12 38 GLY B CA 1
ATOM 2361 C C . GLY B 1 41 ? 20.921 -31.104 -4.130 1.00 23.71 38 GLY B C 1
ATOM 2362 O O . GLY B 1 41 ? 21.521 -30.052 -3.895 1.00 21.90 38 GLY B O 1
ATOM 2363 N N . THR B 1 42 ? 21.493 -32.139 -4.736 1.00 19.69 39 THR B N 1
ATOM 2364 C CA . THR B 1 42 ? 22.902 -32.091 -5.132 1.00 18.21 39 THR B CA 1
ATOM 2365 C C . THR B 1 42 ? 23.100 -32.060 -6.652 1.00 16.77 39 THR B C 1
ATOM 2366 O O . THR B 1 42 ? 22.188 -32.340 -7.432 1.00 18.88 39 THR B O 1
ATOM 2370 N N . PHE B 1 43 ? 24.318 -31.724 -7.050 1.00 17.33 40 PHE B N 1
ATOM 2371 C CA . PHE B 1 43 ? 24.722 -31.712 -8.451 1.00 15.63 40 PHE B CA 1
ATOM 2372 C C . PHE B 1 43 ? 24.364 -33.039 -9.117 1.00 17.35 40 PHE B C 1
ATOM 2373 O O . PHE B 1 43 ? 24.662 -34.109 -8.565 1.00 16.47 40 PHE B O 1
ATOM 2381 N N . ASN B 1 44 ? 23.726 -32.969 -10.289 1.00 15.91 41 ASN B N 1
ATOM 2382 C CA . ASN B 1 44 ? 23.427 -34.161 -11.079 1.00 15.60 41 ASN B CA 1
ATOM 2383 C C . ASN B 1 44 ? 22.601 -35.178 -10.278 1.00 17.56 41 ASN B C 1
ATOM 2384 O O . ASN B 1 44 ? 22.832 -36.389 -10.368 1.00 18.84 41 ASN B O 1
ATOM 2389 N N . TYR B 1 45 ? 21.634 -34.694 -9.497 1.00 17.09 42 TYR B N 1
ATOM 2390 C CA . TYR B 1 45 ? 20.836 -35.594 -8.654 1.00 18.09 42 TYR B CA 1
ATOM 2391 C C . TYR B 1 45 ? 19.994 -36.617 -9.433 1.00 19.66 42 TYR B C 1
ATOM 2392 O O . TYR B 1 45 ? 19.518 -37.594 -8.855 1.00 20.44 42 TYR B O 1
ATOM 2401 N N . GLN B 1 46 ? 19.812 -36.399 -10.729 1.00 18.83 43 GLN B N 1
ATOM 2402 C CA . GLN B 1 46 ? 19.007 -37.309 -11.557 1.00 18.20 43 GLN B CA 1
ATOM 2403 C C . GLN B 1 46 ? 19.711 -38.647 -11.772 1.00 24.99 43 GLN B C 1
ATOM 2404 O O . GLN B 1 46 ? 19.074 -39.657 -12.067 1.00 25.22 43 GLN B O 1
ATOM 2410 N N A GLN B 1 47 ? 21.036 -38.645 -11.643 0.59 21.39 44 GLN B N 1
ATOM 2411 N N B GLN B 1 47 ? 21.023 -38.641 -11.583 0.41 21.65 44 GLN B N 1
ATOM 2412 C CA A GLN B 1 47 ? 21.840 -39.853 -11.828 0.59 20.16 44 GLN B CA 1
ATOM 2413 C CA B GLN B 1 47 ? 21.846 -39.823 -11.771 0.41 20.46 44 GLN B CA 1
ATOM 2414 C C A GLN B 1 47 ? 21.800 -40.761 -10.592 0.59 20.10 44 GLN B C 1
ATOM 2415 C C B GLN B 1 47 ? 21.761 -40.754 -10.561 0.41 20.08 44 GLN B C 1
ATOM 2416 O O A GLN B 1 47 ? 22.129 -40.341 -9.480 0.59 19.93 44 GLN B O 1
ATOM 2417 O O B GLN B 1 47 ? 22.029 -40.344 -9.430 0.41 19.80 44 GLN B O 1
ATOM 2428 N N . ARG B 1 48 ? 21.391 -42.009 -10.800 1.00 22.24 45 ARG B N 1
ATOM 2429 C CA . ARG B 1 48 ? 21.337 -42.988 -9.722 1.00 21.72 45 ARG B CA 1
ATOM 2430 C C . ARG B 1 48 ? 22.758 -43.406 -9.342 1.00 22.15 45 ARG B C 1
ATOM 2431 O O . ARG B 1 48 ? 23.706 -43.199 -10.106 1.00 21.63 45 ARG B O 1
ATOM 2447 N N . PRO B 1 50 ? 25.328 -46.283 -6.695 1.00 18.02 47 PRO B N 1
ATOM 2448 C CA . PRO B 1 50 ? 26.624 -46.015 -7.332 1.00 17.78 47 PRO B CA 1
ATOM 2449 C C . PRO B 1 50 ? 26.543 -46.206 -8.838 1.00 17.88 47 PRO B C 1
ATOM 2450 O O . PRO B 1 50 ? 25.751 -47.010 -9.325 1.00 20.02 47 PRO B O 1
ATOM 2462 N N . VAL B 1 52 ? 28.647 -47.440 -10.929 1.00 17.48 49 VAL B N 1
ATOM 2463 C CA . VAL B 1 52 ? 29.208 -48.695 -11.410 1.00 17.95 49 VAL B CA 1
ATOM 2464 C C . VAL B 1 52 ? 29.135 -49.734 -10.301 1.00 18.41 49 VAL B C 1
ATOM 2465 O O . VAL B 1 52 ? 29.034 -49.387 -9.115 1.00 18.80 49 VAL B O 1
ATOM 2469 N N . ASP B 1 53 ? 29.169 -51.006 -10.690 1.00 19.18 50 ASP B N 1
ATOM 2470 C CA . ASP B 1 53 ? 29.251 -52.098 -9.724 1.00 18.86 50 ASP B CA 1
ATOM 2471 C C . ASP B 1 53 ? 30.650 -52.182 -9.118 1.00 20.11 50 ASP B C 1
ATOM 2472 O O . ASP B 1 53 ? 31.578 -51.520 -9.580 1.00 20.38 50 ASP B O 1
ATOM 2477 N N . LEU B 1 54 ? 30.798 -53.000 -8.082 1.00 20.03 51 LEU B N 1
ATOM 2478 C CA . LEU B 1 54 ? 32.112 -53.245 -7.493 1.00 19.51 51 LEU B CA 1
ATOM 2479 C C . LEU B 1 54 ? 33.030 -53.949 -8.493 1.00 20.14 51 LEU B C 1
ATOM 2480 O O . LEU B 1 54 ? 32.556 -54.706 -9.356 1.00 22.09 51 LEU B O 1
ATOM 2485 N N . PRO B 1 55 ? 34.350 -53.705 -8.384 1.00 19.37 52 PRO B N 1
ATOM 2486 C CA . PRO B 1 55 ? 35.316 -54.280 -9.332 1.00 20.12 52 PRO B CA 1
ATOM 2487 C C . PRO B 1 55 ? 35.779 -55.679 -8.944 1.00 21.96 52 PRO B C 1
ATOM 2488 O O . PRO B 1 55 ? 36.635 -56.252 -9.623 1.00 27.86 52 PRO B O 1
ATOM 2492 N N . LEU B 1 56 ? 35.212 -56.222 -7.876 1.00 21.12 53 LEU B N 1
ATOM 2493 C CA . LEU B 1 56 ? 35.606 -57.540 -7.401 1.00 23.59 53 LEU B CA 1
ATOM 2494 C C . LEU B 1 56 ? 34.450 -58.176 -6.656 1.00 24.09 53 LEU B C 1
ATOM 2495 O O . LEU B 1 56 ? 33.490 -57.497 -6.289 1.00 23.66 53 LEU B O 1
ATOM 2500 N N . SER B 1 57 ? 34.534 -59.488 -6.446 1.00 22.90 54 SER B N 1
ATOM 2501 C CA . SER B 1 57 ? 33.467 -60.193 -5.763 1.00 24.35 54 SER B CA 1
ATOM 2502 C C . SER B 1 57 ? 33.446 -59.796 -4.295 1.00 24.92 54 SER B C 1
ATOM 2503 O O . SER B 1 57 ? 34.447 -59.317 -3.748 1.00 23.83 54 SER B O 1
ATOM 2514 N N . ASP B 1 59 ? 33.357 -61.778 -1.762 1.00 29.44 56 ASP B N 1
ATOM 2515 C CA . ASP B 1 59 ? 34.277 -62.632 -1.020 1.00 33.81 56 ASP B CA 1
ATOM 2516 C C . ASP B 1 59 ? 35.723 -62.168 -1.176 1.00 28.32 56 ASP B C 1
ATOM 2517 O O . ASP B 1 59 ? 36.503 -62.187 -0.224 1.00 28.64 56 ASP B O 1
ATOM 2522 N N . ASP B 1 60 ? 36.076 -61.755 -2.384 1.00 24.64 57 ASP B N 1
ATOM 2523 C CA . ASP B 1 60 ? 37.402 -61.228 -2.658 1.00 23.89 57 ASP B CA 1
ATOM 2524 C C . ASP B 1 60 ? 37.593 -59.944 -1.842 1.00 25.94 57 ASP B C 1
ATOM 2525 O O . ASP B 1 60 ? 38.637 -59.738 -1.223 1.00 27.77 57 ASP B O 1
ATOM 2530 N N . LEU B 1 61 ? 36.569 -59.093 -1.825 1.00 22.36 58 LEU B N 1
ATOM 2531 C CA . LEU B 1 61 ? 36.615 -57.862 -1.037 1.00 23.47 58 LEU B CA 1
ATOM 2532 C C . LEU B 1 61 ? 36.831 -58.128 0.460 1.00 21.18 58 LEU B C 1
ATOM 2533 O O . LEU B 1 61 ? 37.687 -57.508 1.095 1.00 21.37 58 LEU B O 1
ATOM 2538 N N . LEU B 1 62 ? 36.057 -59.051 1.021 1.00 23.24 59 LEU B N 1
ATOM 2539 C CA . LEU B 1 62 ? 36.026 -59.230 2.477 1.00 24.96 59 LEU B CA 1
ATOM 2540 C C . LEU B 1 62 ? 37.047 -60.212 3.046 1.00 22.80 59 LEU B C 1
ATOM 2541 O O . LEU B 1 62 ? 37.360 -60.153 4.234 1.00 29.15 59 LEU B O 1
ATOM 2546 N N . SER B 1 63 ? 37.576 -61.092 2.208 1.00 30.09 60 SER B N 1
ATOM 2547 C CA . SER B 1 63 ? 38.345 -62.241 2.696 1.00 38.94 60 SER B CA 1
ATOM 2548 C C . SER B 1 63 ? 39.472 -61.901 3.680 1.00 40.57 60 SER B C 1
ATOM 2549 O O . SER B 1 63 ? 39.556 -62.489 4.764 1.00 43.72 60 SER B O 1
ATOM 2552 N N . ASN B 1 64 ? 40.329 -60.952 3.313 1.00 31.91 61 ASN B N 1
ATOM 2553 C CA . ASN B 1 64 ? 41.537 -60.682 4.093 1.00 29.83 61 ASN B CA 1
ATOM 2554 C C . ASN B 1 64 ? 41.389 -59.514 5.055 1.00 23.51 61 ASN B C 1
ATOM 2555 O O . ASN B 1 64 ? 42.378 -59.000 5.592 1.00 23.41 61 ASN B O 1
ATOM 2560 N N . VAL B 1 65 ? 40.155 -59.093 5.281 1.00 20.44 62 VAL B N 1
ATOM 2561 C CA . VAL B 1 65 ? 39.932 -57.903 6.092 1.00 20.08 62 VAL B CA 1
ATOM 2562 C C . VAL B 1 65 ? 40.127 -58.197 7.587 1.00 21.13 62 VAL B C 1
ATOM 2563 O O . VAL B 1 65 ? 39.594 -59.186 8.115 1.00 25.60 62 VAL B O 1
ATOM 2567 N N . THR B 1 66 ? 40.907 -57.343 8.253 1.00 18.86 63 THR B N 1
ATOM 2568 C CA . THR B 1 66 ? 41.229 -57.513 9.674 1.00 19.28 63 THR B CA 1
ATOM 2569 C C . THR B 1 66 ? 40.356 -56.623 10.540 1.00 18.92 63 THR B C 1
ATOM 2570 O O . THR B 1 66 ? 40.020 -56.970 11.684 1.00 22.16 63 THR B O 1
ATOM 2574 N N . ALA B 1 67 ? 40.022 -55.458 10.007 1.00 18.70 64 ALA B N 1
ATOM 2575 C CA . ALA B 1 67 ? 39.238 -54.471 10.730 1.00 15.69 64 ALA B CA 1
ATOM 2576 C C . ALA B 1 67 ? 38.653 -53.496 9.714 1.00 17.80 64 ALA B C 1
ATOM 2577 O O . ALA B 1 67 ? 39.096 -53.443 8.558 1.00 20.75 64 ALA B O 1
ATOM 2579 N N . VAL B 1 68 ? 37.651 -52.741 10.146 1.00 17.81 65 VAL B N 1
ATOM 2580 C CA . VAL B 1 68 ? 37.009 -51.751 9.297 1.00 16.52 65 VAL B CA 1
ATOM 2581 C C . VAL B 1 68 ? 37.189 -50.375 9.907 1.00 17.52 65 VAL B C 1
ATOM 2582 O O . VAL B 1 68 ? 37.091 -50.210 11.117 1.00 18.93 65 VAL B O 1
ATOM 2586 N N . VAL B 1 69 ? 37.453 -49.382 9.064 1.00 15.84 66 VAL B N 1
ATOM 2587 C CA . VAL B 1 69 ? 37.527 -48.002 9.512 1.00 16.74 66 VAL B CA 1
ATOM 2588 C C . VAL B 1 69 ? 36.392 -47.250 8.839 1.00 17.84 66 VAL B C 1
ATOM 2589 O O . VAL B 1 69 ? 36.277 -47.273 7.610 1.00 17.98 66 VAL B O 1
ATOM 2593 N N . VAL B 1 70 ? 35.531 -46.627 9.637 1.00 16.00 67 VAL B N 1
ATOM 2594 C CA . VAL B 1 70 ? 34.389 -45.883 9.114 1.00 17.98 67 VAL B CA 1
ATOM 2595 C C . VAL B 1 70 ? 34.517 -44.422 9.518 1.00 19.48 67 VAL B C 1
ATOM 2596 O O . VAL B 1 70 ? 34.298 -44.071 10.678 1.00 19.22 67 VAL B O 1
ATOM 2600 N N . THR B 1 71 ? 34.872 -43.562 8.563 1.00 16.62 68 THR B N 1
ATOM 2601 C CA . THR B 1 71 ? 35.194 -42.177 8.906 1.00 15.91 68 THR B CA 1
ATOM 2602 C C . THR B 1 71 ? 33.956 -41.371 9.282 1.00 16.11 68 THR B C 1
ATOM 2603 O O . THR B 1 71 ? 34.038 -40.386 10.027 1.00 16.87 68 THR B O 1
ATOM 2607 N N . HIS B 1 72 ? 32.825 -41.781 8.719 1.00 15.95 69 HIS B N 1
ATOM 2608 C CA . HIS B 1 72 ? 31.516 -41.225 9.019 1.00 14.83 69 HIS B CA 1
ATOM 2609 C C . HIS B 1 72 ? 30.469 -42.112 8.371 1.00 14.72 69 HIS B C 1
ATOM 2610 O O . HIS B 1 72 ? 30.794 -42.954 7.532 1.00 18.11 69 HIS B O 1
ATOM 2617 N N . THR B 1 73 ? 29.219 -41.944 8.775 1.00 16.55 70 THR B N 1
ATOM 2618 C CA . THR B 1 73 ? 28.194 -42.877 8.332 1.00 18.52 70 THR B CA 1
ATOM 2619 C C . THR B 1 73 ? 27.280 -42.338 7.237 1.00 18.73 70 THR B C 1
ATOM 2620 O O . THR B 1 73 ? 26.144 -42.797 7.099 1.00 22.94 70 THR B O 1
ATOM 2624 N N . HIS B 1 74 ? 27.766 -41.384 6.447 1.00 18.03 71 HIS B N 1
ATOM 2625 C CA . HIS B 1 74 ? 27.071 -41.044 5.204 1.00 17.25 71 HIS B CA 1
ATOM 2626 C C . HIS B 1 74 ? 26.933 -42.291 4.349 1.00 19.62 71 HIS B C 1
ATOM 2627 O O . HIS B 1 74 ? 27.803 -43.157 4.369 1.00 18.84 71 HIS B O 1
ATOM 2634 N N . LEU B 1 75 ? 25.839 -42.369 3.593 1.00 19.71 72 LEU B N 1
ATOM 2635 C CA . LEU B 1 75 ? 25.533 -43.527 2.760 1.00 20.50 72 LEU B CA 1
ATOM 2636 C C . LEU B 1 75 ? 26.697 -43.980 1.875 1.00 17.53 72 LEU B C 1
ATOM 2637 O O . LEU B 1 75 ? 26.947 -45.183 1.733 1.00 18.84 72 LEU B O 1
ATOM 2642 N N . ASP B 1 76 ? 27.393 -43.026 1.260 1.00 19.03 73 ASP B N 1
ATOM 2643 C CA . ASP B 1 76 ? 28.500 -43.366 0.370 1.00 16.91 73 ASP B CA 1
ATOM 2644 C C . ASP B 1 76 ? 29.783 -43.773 1.098 1.00 17.92 73 ASP B C 1
ATOM 2645 O O . ASP B 1 76 ? 30.823 -43.932 0.466 1.00 17.46 73 ASP B O 1
ATOM 2650 N N . HIS B 1 77 ? 29.692 -43.966 2.419 1.00 17.28 74 HIS B N 1
ATOM 2651 C CA . HIS B 1 77 ? 30.814 -44.476 3.226 1.00 15.68 74 HIS B CA 1
ATOM 2652 C C . HIS B 1 77 ? 30.427 -45.655 4.119 1.00 18.73 74 HIS B C 1
ATOM 2653 O O . HIS B 1 77 ? 31.294 -46.270 4.730 1.00 17.71 74 HIS B O 1
ATOM 2660 N N . TRP B 1 78 ? 29.136 -45.977 4.168 1.00 17.66 75 TRP B N 1
ATOM 2661 C CA . TRP B 1 78 ? 28.624 -47.010 5.066 1.00 16.90 75 TRP B CA 1
ATOM 2662 C C . TRP B 1 78 ? 27.178 -47.248 4.663 1.00 19.34 75 TRP B C 1
ATOM 2663 O O . TRP B 1 78 ? 26.317 -46.404 4.918 1.00 20.77 75 TRP B O 1
ATOM 2674 N N . ASP B 1 79 ? 26.915 -48.368 3.999 1.00 18.88 76 ASP B N 1
ATOM 2675 C CA . ASP B 1 79 ? 25.570 -48.637 3.489 1.00 22.55 76 ASP B CA 1
ATOM 2676 C C . ASP B 1 79 ? 25.001 -49.987 3.920 1.00 23.30 76 ASP B C 1
ATOM 2677 O O . ASP B 1 79 ? 25.679 -50.797 4.570 1.00 21.32 76 ASP B O 1
ATOM 2682 N N . ASP B 1 80 ? 23.741 -50.212 3.560 1.00 23.66 77 ASP B N 1
ATOM 2683 C CA . ASP B 1 80 ? 23.035 -51.424 3.947 1.00 24.06 77 ASP B CA 1
ATOM 2684 C C . ASP B 1 80 ? 23.765 -52.674 3.472 1.00 24.46 77 ASP B C 1
ATOM 2685 O O . ASP B 1 80 ? 23.855 -53.661 4.199 1.00 23.02 77 ASP B O 1
ATOM 2690 N N . THR B 1 81 ? 24.290 -52.645 2.254 1.00 21.15 78 THR B N 1
ATOM 2691 C CA . THR B 1 81 ? 25.013 -53.809 1.756 1.00 21.99 78 THR B CA 1
ATOM 2692 C C . THR B 1 81 ? 26.210 -54.099 2.664 1.00 24.22 78 THR B C 1
ATOM 2693 O O . THR B 1 81 ? 26.445 -55.250 3.031 1.00 24.28 78 THR B O 1
ATOM 2697 N N . ALA B 1 82 ? 26.945 -53.057 3.049 1.00 22.15 79 ALA B N 1
ATOM 2698 C CA . ALA B 1 82 ? 28.064 -53.224 3.978 1.00 19.78 79 ALA B CA 1
ATOM 2699 C C . ALA B 1 82 ? 27.578 -53.823 5.301 1.00 23.34 79 ALA B C 1
ATOM 2700 O O . ALA B 1 82 ? 28.162 -54.781 5.826 1.00 23.63 79 ALA B O 1
ATOM 2702 N N . ILE B 1 83 ? 26.505 -53.252 5.837 1.00 21.42 80 ILE B N 1
ATOM 2703 C CA . ILE B 1 83 ? 25.946 -53.707 7.112 1.00 20.44 80 ILE B CA 1
ATOM 2704 C C . ILE B 1 83 ? 25.573 -55.194 7.090 1.00 24.79 80 ILE B C 1
ATOM 2705 O O . ILE B 1 83 ? 25.764 -55.910 8.074 1.00 25.68 80 ILE B O 1
ATOM 2710 N N . ASN B 1 84 ? 25.061 -55.659 5.956 1.00 24.73 81 ASN B N 1
ATOM 2711 C CA . ASN B 1 84 ? 24.576 -57.026 5.843 1.00 24.77 81 ASN B CA 1
ATOM 2712 C C . ASN B 1 84 ? 25.618 -58.022 5.339 1.00 26.56 81 ASN B C 1
ATOM 2713 O O . ASN B 1 84 ? 25.370 -59.229 5.321 1.00 32.18 81 ASN B O 1
ATOM 2718 N N . SER B 1 85 ? 26.781 -57.526 4.933 1.00 25.70 82 SER B N 1
ATOM 2719 C CA . SER B 1 85 ? 27.801 -58.393 4.347 1.00 24.47 82 SER B CA 1
ATOM 2720 C C . SER B 1 85 ? 29.054 -58.525 5.212 1.00 24.94 82 SER B C 1
ATOM 2721 O O . SER B 1 85 ? 29.696 -59.573 5.222 1.00 25.77 82 SER B O 1
ATOM 2724 N N . ILE B 1 86 ? 29.410 -57.467 5.936 1.00 22.78 83 ILE B N 1
ATOM 2725 C CA . ILE B 1 86 ? 30.604 -57.515 6.773 1.00 23.78 83 ILE B CA 1
ATOM 2726 C C . ILE B 1 86 ? 30.361 -58.347 8.039 1.00 20.82 83 ILE B C 1
ATOM 2727 O O . ILE B 1 86 ? 29.402 -58.103 8.764 1.00 24.84 83 ILE B O 1
ATOM 2732 N N . PRO B 1 87 ? 31.239 -59.324 8.307 1.00 22.88 84 PRO B N 1
ATOM 2733 C CA . PRO B 1 87 ? 31.066 -60.116 9.530 1.00 22.21 84 PRO B CA 1
ATOM 2734 C C . PRO B 1 87 ? 30.892 -59.219 10.756 1.00 24.01 84 PRO B C 1
ATOM 2735 O O . PRO B 1 87 ? 31.644 -58.256 10.939 1.00 22.76 84 PRO B O 1
ATOM 2739 N N . LYS B 1 88 ? 29.897 -59.536 11.577 1.00 24.33 85 LYS B N 1
ATOM 2740 C CA . LYS B 1 88 ? 29.540 -58.701 12.724 1.00 21.98 85 LYS B CA 1
ATOM 2741 C C . LYS B 1 88 ? 30.623 -58.650 13.800 1.00 22.41 85 LYS B C 1
ATOM 2742 O O . LYS B 1 88 ? 30.594 -57.782 14.670 1.00 22.81 85 LYS B O 1
ATOM 2748 N N . SER B 1 89 ? 31.572 -59.578 13.736 1.00 23.00 86 SER B N 1
ATOM 2749 C CA . SER B 1 89 ? 32.648 -59.633 14.719 1.00 21.80 86 SER B CA 1
ATOM 2750 C C . SER B 1 89 ? 33.901 -58.834 14.354 1.00 19.84 86 SER B C 1
ATOM 2751 O O . SER B 1 89 ? 34.807 -58.718 15.165 1.00 23.13 86 SER B O 1
ATOM 2754 N N . LEU B 1 90 ? 33.978 -58.290 13.140 1.00 20.19 87 LEU B N 1
ATOM 2755 C CA . LEU B 1 90 ? 35.155 -57.503 12.788 1.00 20.11 87 LEU B CA 1
ATOM 2756 C C . LEU B 1 90 ? 35.215 -56.236 13.633 1.00 21.04 87 LEU B C 1
ATOM 2757 O O . LEU B 1 90 ? 34.210 -55.546 13.799 1.00 21.33 87 LEU B O 1
ATOM 2762 N N . PRO B 1 91 ? 36.397 -55.920 14.175 1.00 20.80 88 PRO B N 1
ATOM 2763 C CA . PRO B 1 91 ? 36.502 -54.626 14.847 1.00 18.25 88 PRO B CA 1
ATOM 2764 C C . PRO B 1 91 ? 36.172 -53.492 13.879 1.00 20.24 88 PRO B C 1
ATOM 2765 O O . PRO B 1 91 ? 36.637 -53.499 12.728 1.00 22.10 88 PRO B O 1
ATOM 2769 N N . ILE B 1 92 ? 35.368 -52.540 14.345 1.00 18.13 89 ILE B N 1
ATOM 2770 C CA . ILE B 1 92 ? 35.008 -51.373 13.543 1.00 16.87 89 ILE B CA 1
ATOM 2771 C C . ILE B 1 92 ? 35.493 -50.118 14.251 1.00 19.22 89 ILE B C 1
ATOM 2772 O O . ILE B 1 92 ? 35.098 -49.862 15.384 1.00 21.04 89 ILE B O 1
ATOM 2777 N N . PHE B 1 93 ? 36.347 -49.333 13.598 1.00 17.54 90 PHE B N 1
ATOM 2778 C CA . PHE B 1 93 ? 36.842 -48.096 14.186 1.00 18.41 90 PHE B CA 1
ATOM 2779 C C . PHE B 1 93 ? 35.989 -46.937 13.710 1.00 17.64 90 PHE B C 1
ATOM 2780 O O . PHE B 1 93 ? 35.746 -46.813 12.503 1.00 17.34 90 PHE B O 1
ATOM 2788 N N . VAL B 1 94 ? 35.531 -46.104 14.646 1.00 17.30 91 VAL B N 1
ATOM 2789 C CA . VAL B 1 94 ? 34.615 -44.996 14.346 1.00 17.42 91 VAL B CA 1
ATOM 2790 C C . VAL B 1 94 ? 35.044 -43.688 15.018 1.00 17.25 91 VAL B C 1
ATOM 2791 O O . VAL B 1 94 ? 35.931 -43.687 15.878 1.00 18.72 91 VAL B O 1
ATOM 2795 N N . GLN B 1 95 ? 34.396 -42.585 14.642 1.00 17.70 92 GLN B N 1
ATOM 2796 C CA . GLN B 1 95 ? 34.876 -41.258 15.019 1.00 17.24 92 GLN B CA 1
ATOM 2797 C C . GLN B 1 95 ? 34.277 -40.747 16.321 1.00 18.13 92 GLN B C 1
ATOM 2798 O O . GLN B 1 95 ? 34.840 -39.854 16.947 1.00 21.10 92 GLN B O 1
ATOM 2804 N N . ASN B 1 96 ? 33.129 -41.288 16.721 1.00 18.10 93 ASN B N 1
ATOM 2805 C CA . ASN B 1 96 ? 32.442 -40.745 17.890 1.00 21.11 93 ASN B CA 1
ATOM 2806 C C . ASN B 1 96 ? 31.374 -41.679 18.443 1.00 17.48 93 ASN B C 1
ATOM 2807 O O . ASN B 1 96 ? 31.094 -42.734 17.874 1.00 18.12 93 ASN B O 1
ATOM 2812 N N . THR B 1 97 ? 30.784 -41.278 19.562 1.00 20.33 94 THR B N 1
ATOM 2813 C CA . THR B 1 97 ? 29.815 -42.119 20.251 1.00 19.64 94 THR B CA 1
ATOM 2814 C C . THR B 1 97 ? 28.551 -42.332 19.420 1.00 21.24 94 THR B C 1
ATOM 2815 O O . THR B 1 97 ? 28.015 -43.435 19.372 1.00 21.78 94 THR B O 1
ATOM 2819 N N . ALA B 1 98 ? 28.087 -41.283 18.744 1.00 22.84 95 ALA B N 1
ATOM 2820 C CA . ALA B 1 98 ? 26.901 -41.416 17.898 1.00 24.36 95 ALA B CA 1
ATOM 2821 C C . ALA B 1 98 ? 27.078 -42.498 16.833 1.00 21.63 95 ALA B C 1
ATOM 2822 O O . ALA B 1 98 ? 26.164 -43.295 16.588 1.00 22.14 95 ALA B O 1
ATOM 2824 N N . ASP B 1 99 ? 28.246 -42.527 16.193 1.00 21.24 96 ASP B N 1
ATOM 2825 C CA . ASP B 1 99 ? 28.503 -43.520 15.151 1.00 21.43 96 ASP B CA 1
ATOM 2826 C C . ASP B 1 99 ? 28.682 -44.908 15.760 1.00 21.36 96 ASP B C 1
ATOM 2827 O O . ASP B 1 99 ? 28.274 -45.906 15.166 1.00 20.69 96 ASP B O 1
ATOM 2832 N N . LYS B 1 100 ? 29.276 -44.977 16.947 1.00 19.83 97 LYS B N 1
ATOM 2833 C CA . LYS B 1 100 ? 29.371 -46.259 17.635 1.00 19.25 97 LYS B CA 1
ATOM 2834 C C . LYS B 1 100 ? 27.980 -46.789 17.974 1.00 24.32 97 LYS B C 1
ATOM 2835 O O . LYS B 1 100 ? 27.685 -47.962 17.749 1.00 21.90 97 LYS B O 1
ATOM 2841 N N . GLU B 1 101 ? 27.125 -45.930 18.518 1.00 21.67 98 GLU B N 1
ATOM 2842 C CA . GLU B 1 101 ? 25.766 -46.355 18.859 1.00 24.11 98 GLU B CA 1
ATOM 2843 C C . GLU B 1 101 ? 25.027 -46.862 17.620 1.00 23.37 98 GLU B C 1
ATOM 2844 O O . GLU B 1 101 ? 24.320 -47.867 17.676 1.00 24.35 98 GLU B O 1
ATOM 2850 N N . LEU B 1 102 ? 25.197 -46.176 16.494 1.00 21.59 99 LEU B N 1
ATOM 2851 C CA . LEU B 1 102 ? 24.508 -46.580 15.276 1.00 22.46 99 LEU B CA 1
ATOM 2852 C C . LEU B 1 102 ? 24.983 -47.951 14.800 1.00 23.75 99 LEU B C 1
ATOM 2853 O O . LEU B 1 102 ? 24.178 -48.845 14.521 1.00 24.28 99 LEU B O 1
ATOM 2858 N N . ILE B 1 103 ? 26.297 -48.116 14.705 1.00 21.02 100 ILE B N 1
ATOM 2859 C CA . ILE B 1 103 ? 26.853 -49.356 14.180 1.00 19.44 100 ILE B CA 1
ATOM 2860 C C . ILE B 1 103 ? 26.645 -50.531 15.143 1.00 20.19 100 ILE B C 1
ATOM 2861 O O . ILE B 1 103 ? 26.429 -51.662 14.710 1.00 21.05 100 ILE B O 1
ATOM 2866 N N . THR B 1 104 ? 26.670 -50.255 16.442 1.00 22.95 101 THR B N 1
ATOM 2867 C CA . THR B 1 104 ? 26.324 -51.270 17.427 1.00 25.60 101 THR B CA 1
ATOM 2868 C C . THR B 1 104 ? 24.877 -51.718 17.224 1.00 24.03 101 THR B C 1
ATOM 2869 O O . THR B 1 104 ? 24.574 -52.911 17.272 1.00 26.76 101 THR B O 1
ATOM 2873 N N . SER B 1 105 ? 23.987 -50.760 16.986 1.00 25.50 102 SER B N 1
ATOM 2874 C CA . SER B 1 105 ? 22.573 -51.079 16.777 1.00 26.66 102 SER B CA 1
ATOM 2875 C C . SER B 1 105 ? 22.359 -51.927 15.521 1.00 28.54 102 SER B C 1
ATOM 2876 O O . SER B 1 105 ? 21.330 -52.591 15.378 1.00 30.97 102 SER B O 1
ATOM 2879 N N . GLN B 1 106 ? 23.338 -51.913 14.618 1.00 25.54 103 GLN B N 1
ATOM 2880 C CA . GLN B 1 106 ? 23.249 -52.675 13.380 1.00 26.27 103 GLN B CA 1
ATOM 2881 C C . GLN B 1 106 ? 23.882 -54.064 13.519 1.00 28.45 103 GLN B C 1
ATOM 2882 O O . GLN B 1 106 ? 24.074 -54.775 12.530 1.00 29.03 103 GLN B O 1
ATOM 2888 N N . GLY B 1 107 ? 24.198 -54.441 14.756 1.00 26.90 104 GLY B N 1
ATOM 2889 C CA . GLY B 1 107 ? 24.605 -55.802 15.071 1.00 26.86 104 GLY B CA 1
ATOM 2890 C C . GLY B 1 107 ? 26.096 -56.041 15.222 1.00 25.74 104 GLY B C 1
ATOM 2891 O O . GLY B 1 107 ? 26.529 -57.167 15.484 1.00 25.70 104 GLY B O 1
ATOM 2892 N N . PHE B 1 108 ? 26.891 -54.987 15.068 1.00 24.42 105 PHE B N 1
ATOM 2893 C CA . PHE B 1 108 ? 28.338 -55.117 15.187 1.00 19.74 105 PHE B CA 1
ATOM 2894 C C . PHE B 1 108 ? 28.769 -55.127 16.653 1.00 22.32 105 PHE B C 1
ATOM 2895 O O . PHE B 1 108 ? 28.429 -54.229 17.418 1.00 23.69 105 PHE B O 1
ATOM 2903 N N . ILE B 1 109 ? 29.507 -56.164 17.040 1.00 22.48 106 ILE B N 1
ATOM 2904 C CA . ILE B 1 109 ? 29.773 -56.417 18.456 1.00 22.24 106 ILE B CA 1
ATOM 2905 C C . ILE B 1 109 ? 31.093 -55.836 18.954 1.00 21.30 106 ILE B C 1
ATOM 2906 O O . ILE B 1 109 ? 31.375 -55.854 20.150 1.00 24.43 106 ILE B O 1
ATOM 2911 N N . ASP B 1 110 ? 31.902 -55.303 18.046 1.00 20.99 107 ASP B N 1
ATOM 2912 C CA . ASP B 1 110 ? 33.234 -54.836 18.414 1.00 20.21 107 ASP B CA 1
ATOM 2913 C C . ASP B 1 110 ? 33.503 -53.507 17.722 1.00 22.17 107 ASP B C 1
ATOM 2914 O O . ASP B 1 110 ? 34.171 -53.464 16.694 1.00 26.16 107 ASP B O 1
ATOM 2919 N N . VAL B 1 111 ? 32.958 -52.437 18.291 1.00 18.70 108 VAL B N 1
ATOM 2920 C CA . VAL B 1 111 ? 33.046 -51.107 17.707 1.00 18.96 108 VAL B CA 1
ATOM 2921 C C . VAL B 1 111 ? 33.842 -50.222 18.659 1.00 20.21 108 VAL B C 1
ATOM 2922 O O . VAL B 1 111 ? 33.540 -50.150 19.854 1.00 22.80 108 VAL B O 1
ATOM 2926 N N . ARG B 1 112 ? 34.866 -49.562 18.125 1.00 17.89 109 ARG B N 1
ATOM 2927 C CA . ARG B 1 112 ? 35.833 -48.846 18.936 1.00 18.44 109 ARG B CA 1
ATOM 2928 C C . ARG B 1 112 ? 35.939 -47.398 18.489 1.00 20.35 109 ARG B C 1
ATOM 2929 O O . ARG B 1 112 ? 36.220 -47.111 17.323 1.00 19.00 109 ARG B O 1
ATOM 2937 N N . ILE B 1 113 ? 35.711 -46.481 19.416 1.00 19.77 110 ILE B N 1
ATOM 2938 C CA . ILE B 1 113 ? 35.803 -45.059 19.114 1.00 19.05 110 ILE B CA 1
ATOM 2939 C C . ILE B 1 113 ? 37.242 -44.563 19.170 1.00 18.25 110 ILE B C 1
ATOM 2940 O O . ILE B 1 113 ? 37.959 -44.821 20.134 1.00 20.44 110 ILE B O 1
ATOM 2945 N N . ILE B 1 114 ? 37.675 -43.850 18.137 1.00 19.35 111 ILE B N 1
ATOM 2946 C CA . ILE B 1 114 ? 38.979 -43.210 18.199 1.00 20.02 111 ILE B CA 1
ATOM 2947 C C . ILE B 1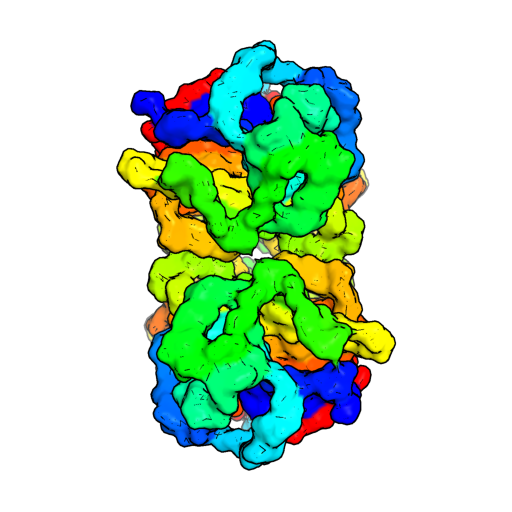 114 ? 38.825 -41.811 18.788 1.00 21.08 111 ILE B C 1
ATOM 2948 O O . ILE B 1 114 ? 38.510 -40.858 18.084 1.00 23.11 111 ILE B O 1
ATOM 2953 N N . PHE B 1 115 ? 39.018 -41.690 20.095 1.00 21.15 112 PHE B N 1
ATOM 2954 C CA . PHE B 1 115 ? 38.892 -40.389 20.752 1.00 21.51 112 PHE B CA 1
ATOM 2955 C C . PHE B 1 115 ? 40.064 -39.468 20.403 1.00 25.56 112 PHE B C 1
ATOM 2956 O O . PHE B 1 115 ? 39.866 -38.312 20.023 1.00 27.68 112 PHE B O 1
ATOM 2964 N N . GLU B 1 116 ? 41.278 -39.987 20.562 1.00 21.45 113 GLU B N 1
ATOM 2965 C CA . GLU B 1 116 ? 42.493 -39.300 20.138 1.00 19.86 113 GLU B CA 1
ATOM 2966 C C . GLU B 1 116 ? 43.280 -40.241 19.246 1.00 22.44 113 GLU B C 1
ATOM 2967 O O . GLU B 1 116 ? 43.467 -39.988 18.056 1.00 21.20 113 GLU B O 1
ATOM 2973 N N . SER B 1 117 ? 43.728 -41.339 19.833 1.00 18.32 114 SER B N 1
ATOM 2974 C CA . SER B 1 117 ? 44.400 -42.386 19.087 1.00 19.05 114 SER B CA 1
ATOM 2975 C C . SER B 1 117 ? 44.166 -43.736 19.740 1.00 22.40 114 SER B C 1
ATOM 2976 O O . SER B 1 117 ? 43.883 -43.823 20.941 1.00 24.01 114 SER B O 1
ATOM 2979 N N . LEU B 1 118 ? 44.272 -44.786 18.934 1.00 21.30 115 LEU B N 1
ATOM 2980 C CA . LEU B 1 118 ? 44.185 -46.159 19.421 1.00 20.77 115 LEU B CA 1
ATOM 2981 C C . LEU B 1 118 ? 45.308 -46.955 18.775 1.00 23.18 115 LEU B C 1
ATOM 2982 O O . LEU B 1 118 ? 45.836 -46.546 17.736 1.00 22.22 115 LEU B O 1
ATOM 2987 N N . GLU B 1 119 ? 45.684 -48.075 19.387 1.00 23.74 116 GLU B N 1
ATOM 2988 C CA A GLU B 1 119 ? 46.691 -48.962 18.815 0.60 22.56 116 GLU B CA 1
ATOM 2989 C CA B GLU B 1 119 ? 46.688 -48.965 18.813 0.40 23.14 116 GLU B CA 1
ATOM 2990 C C . GLU B 1 119 ? 46.084 -50.336 18.544 1.00 25.76 116 GLU B C 1
ATOM 2991 O O . GLU B 1 119 ? 45.375 -50.885 19.389 1.00 28.31 116 GLU B O 1
ATOM 3002 N N . PHE B 1 120 ? 46.366 -50.889 17.366 1.00 21.45 117 PHE B N 1
ATOM 3003 C CA . PHE B 1 120 ? 45.804 -52.170 16.950 1.00 21.34 117 PHE B CA 1
ATOM 3004 C C . PHE B 1 120 ? 46.875 -52.896 16.152 1.00 21.81 117 PHE B C 1
ATOM 3005 O O . PHE B 1 120 ? 47.342 -52.374 15.140 1.00 21.24 117 PHE B O 1
ATOM 3013 N N . ASN B 1 121 ? 47.291 -54.074 16.614 1.00 20.27 118 ASN B N 1
ATOM 3014 C CA . ASN B 1 121 ? 48.391 -54.796 15.971 1.00 19.77 118 ASN B CA 1
ATOM 3015 C C . ASN B 1 121 ? 49.650 -53.940 15.808 1.00 19.25 118 ASN B C 1
ATOM 3016 O O . ASN B 1 121 ? 50.365 -54.060 14.810 1.00 23.20 118 ASN B O 1
ATOM 3021 N N . GLY B 1 122 ? 49.909 -53.073 16.782 1.00 19.09 119 GLY B N 1
ATOM 3022 C CA . GLY B 1 122 ? 51.097 -52.236 16.770 1.00 20.37 119 GLY B CA 1
ATOM 3023 C C . GLY B 1 122 ? 51.012 -51.067 15.810 1.00 20.35 119 GLY B C 1
ATOM 3024 O O . GLY B 1 122 ? 51.997 -50.363 15.591 1.00 23.45 119 GLY B O 1
ATOM 3025 N N . ILE B 1 123 ? 49.829 -50.854 15.245 1.00 19.08 120 ILE B N 1
ATOM 3026 C CA . ILE B 1 123 ? 49.597 -49.732 14.340 1.00 19.26 120 ILE B CA 1
ATOM 3027 C C . ILE B 1 123 ? 48.820 -48.683 15.111 1.00 20.82 120 ILE B C 1
ATOM 3028 O O . ILE B 1 123 ? 47.811 -48.993 15.746 1.00 22.39 120 ILE B O 1
ATOM 3033 N N . THR B 1 124 ? 49.298 -47.445 15.080 1.00 18.71 121 THR B N 1
ATOM 3034 C CA . THR B 1 124 ? 48.603 -46.358 15.747 1.00 18.53 121 THR B CA 1
ATOM 3035 C C . THR B 1 124 ? 47.634 -45.688 14.775 1.00 20.36 121 THR B C 1
ATOM 3036 O O . THR B 1 124 ? 48.021 -45.312 13.673 1.00 20.60 121 THR B O 1
ATOM 3040 N N . LEU B 1 125 ? 46.377 -45.561 15.188 1.00 18.69 122 LEU B N 1
ATOM 3041 C CA . LEU B 1 125 ? 45.354 -44.874 14.414 1.00 16.40 122 LEU B CA 1
ATOM 3042 C C . LEU B 1 125 ? 45.026 -43.575 15.133 1.00 19.64 122 LEU B C 1
ATOM 3043 O O . LEU B 1 125 ? 44.542 -43.597 16.261 1.00 22.10 122 LEU B O 1
ATOM 3048 N N . ARG B 1 126 ? 45.305 -42.446 14.484 1.00 17.21 123 ARG B N 1
ATOM 3049 C CA . ARG B 1 126 ? 45.066 -41.139 15.081 1.00 15.80 123 ARG B CA 1
ATOM 3050 C C . ARG B 1 126 ? 43.958 -40.414 14.341 1.00 18.67 123 ARG B C 1
ATOM 3051 O O . ARG B 1 126 ? 44.017 -40.250 13.118 1.00 19.19 123 ARG B O 1
ATOM 3059 N N . LYS B 1 127 ? 42.957 -39.949 15.073 1.00 16.27 124 LYS B N 1
ATOM 3060 C CA . LYS B 1 127 ? 41.868 -39.197 14.469 1.00 15.34 124 LYS B CA 1
ATOM 3061 C C . LYS B 1 127 ? 42.327 -37.799 14.068 1.00 17.50 124 LYS B C 1
ATOM 3062 O O . LYS B 1 127 ? 42.984 -37.099 14.849 1.00 18.71 124 LYS B O 1
ATOM 3068 N N . THR B 1 128 ? 41.990 -37.396 12.845 1.00 16.66 125 THR B N 1
ATOM 3069 C CA . THR B 1 128 ? 42.238 -36.029 12.402 1.00 15.86 125 THR B CA 1
ATOM 3070 C C . THR B 1 128 ? 40.921 -35.283 12.187 1.00 15.79 125 THR B C 1
ATOM 3071 O O . THR B 1 128 ? 39.871 -35.899 11.989 1.00 15.79 125 THR B O 1
ATOM 3075 N N . GLY B 1 129 ? 40.985 -33.955 12.204 1.00 15.06 126 GLY B N 1
ATOM 3076 C CA . GLY B 1 129 ? 39.810 -33.128 12.031 1.00 14.47 126 GLY B CA 1
ATOM 3077 C C . GLY B 1 129 ? 39.421 -32.886 10.580 1.00 13.90 126 GLY B C 1
ATOM 3078 O O . GLY B 1 129 ? 40.156 -33.227 9.665 1.00 16.97 126 GLY B O 1
ATOM 3079 N N . GLY B 1 130 ? 38.241 -32.318 10.389 1.00 15.27 127 GLY B N 1
ATOM 3080 C CA . GLY B 1 130 ? 37.766 -31.970 9.060 1.00 15.36 127 GLY B CA 1
ATOM 3081 C C . GLY B 1 130 ? 36.458 -31.213 9.120 1.00 16.84 127 GLY B C 1
ATOM 3082 O O . GLY B 1 130 ? 35.748 -31.228 10.141 1.00 17.57 127 GLY B O 1
ATOM 3083 N N . SER B 1 131 ? 36.158 -30.516 8.029 1.00 15.25 128 SER B N 1
ATOM 3084 C CA . SER B 1 131 ? 34.876 -29.855 7.853 1.00 15.87 128 SER B CA 1
ATOM 3085 C C . SER B 1 131 ? 34.345 -30.271 6.494 1.00 15.33 128 SER B C 1
ATOM 3086 O O . SER B 1 131 ? 34.967 -29.975 5.462 1.00 16.36 128 SER B O 1
ATOM 3089 N N . HIS B 1 132 ? 33.197 -30.934 6.506 1.00 15.76 129 HIS B N 1
ATOM 3090 C CA . HIS B 1 132 ? 32.574 -31.501 5.309 1.00 17.46 129 HIS B CA 1
ATOM 3091 C C . HIS B 1 132 ? 31.763 -30.436 4.573 1.00 17.02 129 HIS B C 1
ATOM 3092 O O . HIS B 1 132 ? 30.591 -30.641 4.252 1.00 17.76 129 HIS B O 1
ATOM 3099 N N . GLY B 1 133 ? 32.399 -29.296 4.302 1.00 15.46 130 GLY B N 1
ATOM 3100 C CA . GLY B 1 133 ? 31.726 -28.153 3.712 1.00 16.68 130 GLY B CA 1
ATOM 3101 C C . GLY B 1 133 ? 32.414 -26.852 4.091 1.00 18.36 130 GLY B C 1
ATOM 3102 O O . GLY B 1 133 ? 33.266 -26.822 4.983 1.00 18.25 130 GLY B O 1
ATOM 3103 N N . THR B 1 134 ? 32.048 -25.775 3.412 1.00 18.58 131 THR B N 1
ATOM 3104 C CA . THR B 1 134 ? 32.615 -24.460 3.683 1.00 18.23 131 THR B CA 1
ATOM 3105 C C . THR B 1 134 ? 31.877 -23.791 4.832 1.00 15.90 131 THR B C 1
ATOM 3106 O O . THR B 1 134 ? 30.805 -24.248 5.244 1.00 19.05 131 THR B O 1
ATOM 3110 N N . VAL B 1 135 ? 32.455 -22.718 5.366 1.00 17.87 132 VAL B N 1
ATOM 3111 C CA . VAL B 1 135 ? 31.827 -22.028 6.489 1.00 20.51 132 VAL B CA 1
ATOM 3112 C C . VAL B 1 135 ? 30.418 -21.566 6.114 1.00 22.08 132 VAL B C 1
ATOM 3113 O O . VAL B 1 135 ? 29.475 -21.704 6.896 1.00 24.56 132 VAL B O 1
ATOM 3117 N N . GLU B 1 136 ? 30.266 -21.043 4.903 1.00 20.75 133 GLU B N 1
ATOM 3118 C CA . GLU B 1 136 ? 28.958 -20.569 4.470 1.00 26.33 133 GLU B CA 1
ATOM 3119 C C . GLU B 1 136 ? 27.940 -21.711 4.370 1.00 23.56 133 GLU B C 1
ATOM 3120 O O . GLU B 1 136 ? 26.753 -21.519 4.625 1.00 27.84 133 GLU B O 1
ATOM 3134 N N . TYR B 1 138 ? 27.988 -24.428 6.379 1.00 21.71 135 TYR B N 1
ATOM 3135 C CA . TYR B 1 138 ? 27.642 -24.795 7.752 1.00 23.56 135 TYR B CA 1
ATOM 3136 C C . TYR B 1 138 ? 26.778 -23.730 8.425 1.00 24.87 135 TYR B C 1
ATOM 3137 O O . TYR B 1 138 ? 26.096 -24.006 9.411 1.00 22.42 135 TYR B O 1
ATOM 3146 N N . ALA B 1 139 ? 26.799 -22.525 7.870 1.00 20.51 136 ALA B N 1
ATOM 3147 C CA . ALA B 1 139 ? 25.926 -21.451 8.334 1.00 25.87 136 ALA B CA 1
ATOM 3148 C C . ALA B 1 139 ? 24.492 -21.665 7.861 1.00 27.36 136 ALA B C 1
ATOM 3149 O O . ALA B 1 139 ? 23.570 -21.017 8.344 1.00 29.17 136 ALA B O 1
ATOM 3151 N N . ASN B 1 140 ? 24.308 -22.576 6.912 1.00 24.41 137 ASN B N 1
ATOM 3152 C CA . ASN B 1 140 ? 22.972 -22.881 6.404 1.00 26.85 137 ASN B CA 1
ATOM 3153 C C . ASN B 1 140 ? 22.308 -24.001 7.205 1.00 26.92 137 ASN B C 1
ATOM 3154 O O . ASN B 1 140 ? 22.828 -25.114 7.256 1.00 28.84 137 ASN B O 1
ATOM 3159 N N . PRO B 1 141 ? 21.150 -23.713 7.825 1.00 31.18 138 PRO B N 1
ATOM 3160 C CA . PRO B 1 141 ? 20.527 -24.654 8.769 1.00 30.17 138 PRO B CA 1
ATOM 3161 C C . PRO B 1 141 ? 20.016 -25.923 8.096 1.00 34.79 138 PRO B C 1
ATOM 3162 O O . PRO B 1 141 ? 19.777 -26.924 8.775 1.00 37.11 138 PRO B O 1
ATOM 3166 N N . VAL B 1 142 ? 19.840 -25.883 6.780 1.00 31.31 139 VAL B N 1
ATOM 3167 C CA . VAL B 1 142 ? 19.413 -27.070 6.046 1.00 33.63 139 VAL B CA 1
ATOM 3168 C C . VAL B 1 142 ? 20.602 -27.961 5.697 1.00 31.37 139 VAL B C 1
ATOM 3169 O O . VAL B 1 142 ? 20.581 -29.169 5.941 1.00 29.06 139 VAL B O 1
ATOM 3173 N N . LEU B 1 143 ? 21.638 -27.358 5.125 1.00 28.80 140 LEU B N 1
ATOM 3174 C CA . LEU B 1 143 ? 22.817 -28.105 4.708 1.00 30.26 140 LEU B CA 1
ATOM 3175 C C . LEU B 1 143 ? 23.597 -28.673 5.884 1.00 29.05 140 LEU B C 1
ATOM 3176 O O . LEU B 1 143 ? 24.053 -29.812 5.841 1.00 31.01 140 LEU B O 1
ATOM 3181 N N . ALA B 1 144 ? 23.766 -27.864 6.925 1.00 25.70 141 ALA B N 1
ATOM 3182 C CA . ALA B 1 144 ? 24.682 -28.211 8.012 1.00 27.96 141 ALA B CA 1
ATOM 3183 C C . ALA B 1 144 ? 24.468 -29.605 8.616 1.00 27.00 141 ALA B C 1
ATOM 3184 O O . ALA B 1 144 ? 25.421 -30.381 8.715 1.00 27.05 141 ALA B O 1
ATOM 3186 N N . PRO B 1 145 ? 23.224 -29.930 9.017 1.00 26.66 142 PRO B N 1
ATOM 3187 C CA . PRO B 1 145 ? 22.976 -31.263 9.580 1.00 29.94 142 PRO B CA 1
ATOM 3188 C C . PRO B 1 145 ? 23.288 -32.380 8.586 1.00 31.53 142 PRO B C 1
ATOM 3189 O O . PRO B 1 145 ? 23.677 -33.475 9.003 1.00 33.36 142 PRO B O 1
ATOM 3193 N N . LEU B 1 146 ? 23.107 -32.108 7.295 1.00 26.10 143 LEU B N 1
ATOM 3194 C CA . LEU B 1 146 ? 23.345 -33.108 6.262 1.00 32.14 143 LEU B CA 1
ATOM 3195 C C . LEU B 1 146 ? 24.834 -33.311 6.005 1.00 36.06 143 LEU B C 1
ATOM 3196 O O . LEU B 1 146 ? 25.235 -34.298 5.386 1.00 39.52 143 LEU B O 1
ATOM 3201 N N . ALA B 1 147 ? 25.650 -32.369 6.467 1.00 27.43 144 ALA B N 1
ATOM 3202 C CA . ALA B 1 147 ? 27.094 -32.476 6.307 1.00 22.76 144 ALA B CA 1
ATOM 3203 C C . ALA B 1 147 ? 27.720 -33.218 7.489 1.00 24.58 144 ALA B C 1
ATOM 3204 O O . ALA B 1 147 ? 28.495 -34.156 7.290 1.00 27.24 144 ALA B O 1
ATOM 3206 N N . GLY B 1 148 ? 27.395 -32.791 8.712 1.00 23.51 145 GLY B N 1
ATOM 3207 C CA . GLY B 1 148 ? 27.827 -33.480 9.923 1.00 22.83 145 GLY B CA 1
ATOM 3208 C C . GLY B 1 148 ? 29.329 -33.485 10.173 1.00 21.01 145 GLY B C 1
ATOM 3209 O O . GLY B 1 148 ? 30.056 -32.674 9.600 1.00 22.27 145 GLY B O 1
ATOM 3210 N N . ASP B 1 149 ? 29.783 -34.395 11.041 1.00 22.16 146 ASP B N 1
ATOM 3211 C CA . ASP B 1 149 ? 31.210 -34.592 11.326 1.00 19.75 146 ASP B CA 1
ATOM 3212 C C . ASP B 1 149 ? 31.761 -35.747 10.496 1.00 18.92 146 ASP B C 1
ATOM 3213 O O . ASP B 1 149 ? 31.049 -36.703 10.191 1.00 18.89 146 ASP B O 1
ATOM 3218 N N . ALA B 1 150 ? 33.030 -35.649 10.122 1.00 18.40 147 ALA B N 1
ATOM 3219 C CA . ALA B 1 150 ? 33.685 -36.727 9.389 1.00 17.38 147 ALA B CA 1
ATOM 3220 C C . ALA B 1 150 ? 35.188 -36.644 9.612 1.00 16.93 147 ALA B C 1
ATOM 3221 O O . ALA B 1 150 ? 35.817 -35.646 9.270 1.00 18.73 147 ALA B O 1
ATOM 3231 N N . GLY B 1 152 ? 39.362 -37.711 9.488 1.00 14.49 149 GLY B N 1
ATOM 3232 C CA . GLY B 1 152 ? 40.404 -38.407 8.766 1.00 14.80 149 GLY B CA 1
ATOM 3233 C C . GLY B 1 152 ? 41.139 -39.299 9.751 1.00 15.76 149 GLY B C 1
ATOM 3234 O O . GLY B 1 152 ? 40.858 -39.270 10.961 1.00 16.71 149 GLY B O 1
ATOM 3235 N N . VAL B 1 153 ? 42.071 -40.101 9.253 1.00 15.47 150 VAL B N 1
ATOM 3236 C CA . VAL B 1 153 ? 42.856 -40.983 10.112 1.00 14.00 150 VAL B CA 1
ATOM 3237 C C . VAL B 1 153 ? 44.314 -41.006 9.670 1.00 16.04 150 VAL B C 1
ATOM 3238 O O . VAL B 1 153 ? 44.617 -41.152 8.481 1.00 17.61 150 VAL B O 1
ATOM 3242 N N . ILE B 1 154 ? 45.215 -40.854 10.632 1.00 16.39 151 ILE B N 1
ATOM 3243 C CA . ILE B 1 154 ? 46.634 -41.069 10.413 1.00 14.85 151 ILE B CA 1
ATOM 3244 C C . ILE B 1 154 ? 46.978 -42.471 10.913 1.00 17.98 151 ILE B C 1
ATOM 3245 O O . ILE B 1 154 ? 46.629 -42.835 12.037 1.00 18.17 151 ILE B O 1
ATOM 3250 N N . PHE B 1 155 ? 47.634 -43.263 10.072 1.00 18.44 152 PHE B N 1
ATOM 3251 C CA . PHE B 1 155 ? 48.099 -44.592 10.450 1.00 18.04 152 PHE B CA 1
ATOM 3252 C C . PHE B 1 155 ? 49.613 -44.564 10.576 1.00 19.65 152 PHE B C 1
ATOM 3253 O O . PHE B 1 155 ? 50.305 -44.175 9.635 1.00 20.69 152 PHE B O 1
ATOM 3261 N N . GLU B 1 156 ? 50.133 -44.997 11.721 1.00 18.72 153 GLU B N 1
ATOM 3262 C CA . GLU B 1 156 ? 51.577 -45.034 11.944 1.00 20.86 153 GLU B CA 1
ATOM 3263 C C . GLU B 1 156 ? 51.984 -46.406 12.455 1.00 22.72 153 GLU B C 1
ATOM 3264 O O . GLU B 1 156 ? 51.271 -47.013 13.254 1.00 22.86 153 GLU B O 1
ATOM 3270 N N . ALA B 1 157 ? 53.132 -46.886 11.994 1.00 20.33 154 ALA B N 1
ATOM 3271 C CA . ALA B 1 157 ? 53.679 -48.156 12.464 1.00 19.94 154 ALA B CA 1
ATOM 3272 C C . ALA B 1 157 ? 55.180 -48.208 12.199 1.00 25.30 154 ALA B C 1
ATOM 3273 O O . ALA B 1 157 ? 55.672 -47.602 11.251 1.00 23.13 154 ALA B O 1
ATOM 3275 N N . ALA B 1 158 ? 55.904 -48.912 13.061 1.00 25.08 155 ALA B N 1
ATOM 3276 C CA . ALA B 1 158 ? 57.351 -49.029 12.936 1.00 24.85 155 ALA B CA 1
ATOM 3277 C C . ALA B 1 158 ? 57.754 -49.514 11.551 1.00 22.47 155 ALA B C 1
ATOM 3278 O O . ALA B 1 158 ? 57.225 -50.507 11.059 1.00 23.93 155 ALA B O 1
ATOM 3280 N N . ASP B 1 159 ? 58.694 -48.805 10.928 1.00 23.44 156 ASP B N 1
ATOM 3281 C CA . ASP B 1 159 ? 59.237 -49.219 9.639 1.00 29.90 156 ASP B CA 1
ATOM 3282 C C . ASP B 1 159 ? 58.176 -49.248 8.546 1.00 27.91 156 ASP B C 1
ATOM 3283 O O . ASP B 1 159 ? 58.327 -49.943 7.543 1.00 28.30 156 ASP B O 1
ATOM 3288 N N . GLU B 1 160 ? 57.097 -48.501 8.749 1.00 23.18 157 GLU B N 1
ATOM 3289 C CA . GLU B 1 160 ? 56.049 -48.386 7.739 1.00 22.22 157 GLU B CA 1
ATOM 3290 C C . GLU B 1 160 ? 55.845 -46.933 7.350 1.00 22.98 157 GLU B C 1
ATOM 3291 O O . GLU B 1 160 ? 56.055 -46.037 8.160 1.00 20.64 157 GLU B O 1
ATOM 3297 N N . PRO B 1 161 ? 55.431 -46.687 6.102 1.00 19.26 158 PRO B N 1
ATOM 3298 C CA . PRO B 1 161 ? 55.094 -45.300 5.780 1.00 18.56 158 PRO B CA 1
ATOM 3299 C C . PRO B 1 161 ? 53.923 -44.817 6.633 1.00 19.99 158 PRO B C 1
ATOM 3300 O O . PRO B 1 161 ? 53.015 -45.594 6.947 1.00 22.27 158 PRO B O 1
ATOM 3304 N N . THR B 1 162 ? 53.954 -43.551 7.031 1.00 17.33 159 THR B N 1
ATOM 3305 C CA . THR B 1 162 ? 52.803 -42.965 7.693 1.00 16.02 159 THR B CA 1
ATOM 3306 C C . THR B 1 162 ? 51.750 -42.627 6.640 1.00 17.13 159 THR B C 1
ATOM 3307 O O . THR B 1 162 ? 52.054 -41.964 5.634 1.00 18.28 159 THR B O 1
ATOM 3311 N N . VAL B 1 163 ? 50.527 -43.104 6.849 1.00 16.90 160 VAL B N 1
ATOM 3312 C CA . VAL B 1 163 ? 49.447 -42.909 5.875 1.00 15.61 160 VAL B CA 1
ATOM 3313 C C . VAL B 1 163 ? 48.380 -41.958 6.412 1.00 17.43 160 VAL B C 1
ATOM 3314 O O . VAL B 1 163 ? 47.869 -42.160 7.514 1.00 16.34 160 VAL B O 1
ATOM 3318 N N . TYR B 1 164 ? 48.048 -40.927 5.637 1.00 14.04 161 TYR B N 1
ATOM 3319 C CA . TYR B 1 164 ? 47.016 -39.963 6.006 1.00 12.56 161 TYR B CA 1
ATOM 3320 C C . TYR B 1 164 ? 45.778 -40.187 5.147 1.00 14.91 161 TYR B C 1
ATOM 3321 O O . TYR B 1 164 ? 45.788 -39.903 3.944 1.00 15.70 161 TYR B O 1
ATOM 3330 N N . LEU B 1 165 ? 44.724 -40.718 5.759 1.00 14.72 162 LEU B N 1
ATOM 3331 C CA . LEU B 1 165 ? 43.420 -40.821 5.112 1.00 14.62 162 LEU B CA 1
ATOM 3332 C C . LEU B 1 165 ? 42.722 -39.508 5.420 1.00 15.40 162 LEU B C 1
ATOM 3333 O O . LEU B 1 165 ? 42.251 -39.291 6.532 1.00 15.11 162 LEU B O 1
ATOM 3338 N N . VAL B 1 166 ? 42.680 -38.597 4.458 1.00 13.98 163 VAL B N 1
ATOM 3339 C CA . VAL B 1 166 ? 42.250 -37.236 4.758 1.00 13.76 163 VAL B CA 1
ATOM 3340 C C . VAL B 1 166 ? 40.761 -37.155 5.110 1.00 14.51 163 VAL B C 1
ATOM 3341 O O . VAL B 1 166 ? 40.367 -36.409 6.013 1.00 15.98 163 VAL B O 1
ATOM 3345 N N . GLY B 1 167 ? 39.943 -37.927 4.396 1.00 14.60 164 GLY B N 1
ATOM 3346 C CA . GLY B 1 167 ? 38.512 -37.984 4.655 1.00 15.63 164 GLY B CA 1
ATOM 3347 C C . GLY B 1 167 ? 37.675 -36.937 3.938 1.00 14.83 164 GLY B C 1
ATOM 3348 O O . GLY B 1 167 ? 38.177 -36.173 3.106 1.00 15.42 164 GLY B O 1
ATOM 3349 N N . ASP B 1 168 ? 36.383 -36.908 4.255 1.00 13.93 165 ASP B N 1
ATOM 3350 C CA . ASP B 1 168 ? 35.455 -35.979 3.620 1.00 15.72 165 ASP B CA 1
ATOM 3351 C C . ASP B 1 168 ? 35.552 -34.618 4.294 1.00 16.59 165 ASP B C 1
ATOM 3352 O O . ASP B 1 168 ? 34.750 -34.284 5.172 1.00 16.54 165 ASP B O 1
ATOM 3357 N N . THR B 1 169 ? 36.533 -33.833 3.859 1.00 13.35 166 THR B N 1
ATOM 3358 C CA . THR B 1 169 ? 36.741 -32.496 4.391 1.00 14.48 166 THR B CA 1
ATOM 3359 C C . THR B 1 169 ? 37.232 -31.600 3.274 1.00 18.17 166 THR B C 1
ATOM 3360 O O . THR B 1 169 ? 37.856 -32.076 2.318 1.00 16.39 166 THR B O 1
ATOM 3364 N N . VAL B 1 170 ? 36.934 -30.311 3.394 1.00 14.48 167 VAL B N 1
ATOM 3365 C CA . VAL B 1 170 ? 37.583 -29.290 2.576 1.00 13.67 167 VAL B CA 1
ATOM 3366 C C . VAL B 1 170 ? 38.930 -28.955 3.215 1.00 14.19 167 VAL B C 1
ATOM 3367 O O . VAL B 1 170 ? 39.259 -29.475 4.280 1.00 14.51 167 VAL B O 1
ATOM 3371 N N . TRP B 1 171 ? 39.730 -28.123 2.562 1.00 14.09 168 TRP B N 1
ATOM 3372 C CA . TRP B 1 171 ? 41.050 -27.808 3.093 1.00 14.31 168 TRP B CA 1
ATOM 3373 C C . TRP B 1 171 ? 40.958 -26.802 4.230 1.00 17.33 168 TRP B C 1
ATOM 3374 O O . TRP B 1 171 ? 40.762 -25.618 4.000 1.00 19.70 168 TRP B O 1
ATOM 3385 N N . THR B 1 172 ? 41.111 -27.288 5.456 1.00 14.11 169 THR B N 1
ATOM 3386 C CA . THR B 1 172 ? 41.008 -26.431 6.634 1.00 13.96 169 THR B CA 1
ATOM 3387 C C . THR B 1 172 ? 42.308 -26.486 7.426 1.00 13.77 169 THR B C 1
ATOM 3388 O O . THR B 1 172 ? 43.230 -27.223 7.088 1.00 15.02 169 THR B O 1
ATOM 3392 N N . SER B 1 173 ? 42.360 -25.742 8.525 1.00 14.61 170 SER B N 1
ATOM 3393 C CA . SER B 1 173 ? 43.526 -25.800 9.392 1.00 13.46 170 SER B CA 1
ATOM 3394 C C . SER B 1 173 ? 43.736 -27.185 9.988 1.00 13.62 170 SER B C 1
ATOM 3395 O O . SER B 1 173 ? 44.860 -27.534 10.366 1.00 14.86 170 SER B O 1
ATOM 3398 N N . ASP B 1 174 ? 42.668 -27.976 10.097 1.00 15.15 171 ASP B N 1
ATOM 3399 C CA . ASP B 1 174 ? 42.839 -29.330 10.608 1.00 15.71 171 ASP B CA 1
ATOM 3400 C C . ASP B 1 174 ? 43.693 -30.160 9.656 1.00 13.07 171 ASP B C 1
ATOM 3401 O O . ASP B 1 174 ? 44.435 -31.042 10.092 1.00 15.15 171 ASP B O 1
ATOM 3406 N N . VAL B 1 175 ? 43.582 -29.886 8.353 1.00 13.68 172 VAL B N 1
ATOM 3407 C CA . VAL B 1 175 ? 44.418 -30.575 7.377 1.00 16.29 172 VAL B CA 1
ATOM 3408 C C . VAL B 1 175 ? 45.875 -30.123 7.505 1.00 14.92 172 VAL B C 1
ATOM 3409 O O . VAL B 1 175 ? 46.790 -30.947 7.540 1.00 14.41 172 VAL B O 1
ATOM 3413 N N . GLU B 1 176 ? 46.087 -28.809 7.612 1.00 14.53 173 GLU B N 1
ATOM 3414 C CA . GLU B 1 176 ? 47.441 -28.288 7.808 1.00 14.43 173 GLU B CA 1
ATOM 3415 C C . GLU B 1 176 ? 48.066 -28.832 9.101 1.00 13.69 173 GLU B C 1
ATOM 3416 O O . GLU B 1 176 ? 49.258 -29.123 9.144 1.00 15.36 173 GLU B O 1
ATOM 3422 N N . LYS B 1 177 ? 47.253 -28.966 10.146 1.00 14.51 174 LYS B N 1
ATOM 3423 C CA . LYS B 1 177 ? 47.765 -29.488 11.418 1.00 12.90 174 LYS B CA 1
ATOM 3424 C C . LYS B 1 177 ? 48.253 -30.925 11.274 1.00 13.02 174 LYS B C 1
ATOM 3425 O O . LYS B 1 177 ? 49.361 -31.269 11.673 1.00 14.93 174 LYS B O 1
ATOM 3431 N N . ALA B 1 178 ? 47.418 -31.778 10.688 1.00 14.40 175 ALA B N 1
ATOM 3432 C CA . ALA B 1 178 ? 47.790 -33.173 10.506 1.00 15.08 175 ALA B CA 1
ATOM 3433 C C . ALA B 1 178 ? 49.037 -33.313 9.622 1.00 13.65 175 ALA B C 1
ATOM 3434 O O . ALA B 1 178 ? 49.928 -34.119 9.909 1.00 15.90 175 ALA B O 1
ATOM 3436 N N . LEU B 1 179 ? 49.094 -32.530 8.542 1.00 14.76 176 LEU B N 1
ATOM 3437 C CA . LEU B 1 179 ? 50.239 -32.577 7.636 1.00 15.19 176 LEU B CA 1
ATOM 3438 C C . LEU B 1 179 ? 51.546 -32.200 8.332 1.00 13.86 176 LEU B C 1
ATOM 3439 O O . LEU B 1 179 ? 52.559 -32.878 8.179 1.00 16.05 176 LEU B O 1
ATOM 3444 N N . LEU B 1 180 ? 51.522 -31.128 9.116 1.00 14.96 177 LEU B N 1
ATOM 3445 C CA . LEU B 1 180 ? 52.752 -30.677 9.763 1.00 16.76 177 LEU B CA 1
ATOM 3446 C C . LEU B 1 180 ? 53.139 -31.573 10.928 1.00 14.53 177 LEU B C 1
ATOM 3447 O O . LEU B 1 180 ? 54.306 -31.923 11.096 1.00 17.24 177 LEU B O 1
ATOM 3452 N N . ARG B 1 181 ? 52.147 -31.969 11.713 1.00 14.50 178 ARG B N 1
ATOM 3453 C CA . ARG B 1 181 ? 52.425 -32.750 12.918 1.00 16.55 178 ARG B CA 1
ATOM 3454 C C . ARG B 1 181 ? 52.898 -34.169 12.631 1.00 16.51 178 ARG B C 1
ATOM 3455 O O . ARG B 1 181 ? 53.749 -34.710 13.350 1.00 19.20 178 ARG B O 1
ATOM 3463 N N . PHE B 1 182 ? 52.350 -34.779 11.579 1.00 15.00 179 PHE B N 1
ATOM 3464 C CA . PHE B 1 182 ? 52.602 -36.198 11.345 1.00 17.75 179 PHE B CA 1
ATOM 3465 C C . PHE B 1 182 ? 53.361 -36.518 10.063 1.00 15.84 179 PHE B C 1
ATOM 3466 O O . PHE B 1 182 ? 53.773 -37.656 9.862 1.00 18.90 179 PHE B O 1
ATOM 3474 N N . ASP B 1 183 ? 53.551 -35.506 9.220 1.00 16.94 180 ASP B N 1
ATOM 3475 C CA . ASP B 1 183 ? 54.382 -35.624 8.020 1.00 20.93 180 ASP B CA 1
ATOM 3476 C C . ASP B 1 183 ? 54.145 -36.939 7.286 1.00 16.05 180 ASP B C 1
ATOM 3477 O O . ASP B 1 183 ? 55.067 -37.739 7.120 1.00 17.98 180 ASP B O 1
ATOM 3482 N N . PRO B 1 184 ? 52.902 -37.162 6.834 1.00 16.42 181 PRO B N 1
ATOM 3483 C CA . PRO B 1 184 ? 52.577 -38.430 6.187 1.00 17.12 181 PRO B CA 1
ATOM 3484 C C . PRO B 1 184 ? 53.348 -38.640 4.890 1.00 16.95 181 PRO B C 1
ATOM 3485 O O . PRO B 1 184 ? 53.610 -37.669 4.152 1.00 17.72 181 PRO B O 1
ATOM 3489 N N . ASN B 1 185 ? 53.694 -39.897 4.627 1.00 16.37 182 ASN B N 1
ATOM 3490 C CA . ASN B 1 185 ? 54.396 -40.301 3.410 1.00 16.63 182 ASN B CA 1
ATOM 3491 C C . ASN B 1 185 ? 53.435 -40.709 2.295 1.00 18.46 182 ASN B C 1
ATOM 3492 O O . ASN B 1 185 ? 53.804 -40.750 1.120 1.00 19.48 182 ASN B O 1
ATOM 3497 N N . VAL B 1 186 ? 52.203 -41.022 2.675 1.00 15.59 183 VAL B N 1
ATOM 3498 C CA . VAL B 1 186 ? 51.165 -41.438 1.742 1.00 17.77 183 VAL B CA 1
ATOM 3499 C C . VAL B 1 186 ? 49.910 -40.672 2.130 1.00 19.53 183 VAL B C 1
ATOM 3500 O O . VAL B 1 186 ? 49.545 -40.631 3.302 1.00 17.84 183 VAL B O 1
ATOM 3504 N N . ILE B 1 187 ? 49.255 -40.053 1.157 1.00 14.97 184 ILE B N 1
ATOM 3505 C CA . ILE B 1 187 ? 48.134 -39.177 1.446 1.00 14.65 184 ILE B CA 1
ATOM 3506 C C . ILE B 1 187 ? 46.983 -39.542 0.519 1.00 17.15 184 ILE B C 1
ATOM 3507 O O . ILE B 1 187 ? 47.070 -39.346 -0.696 1.00 18.85 184 ILE B O 1
ATOM 3512 N N . ILE B 1 188 ? 45.923 -40.096 1.097 1.00 16.41 185 ILE B N 1
ATOM 3513 C CA . ILE B 1 188 ? 44.758 -40.549 0.342 1.00 14.91 185 ILE B CA 1
ATOM 3514 C C . ILE B 1 188 ? 43.689 -39.473 0.434 1.00 16.57 185 ILE B C 1
ATOM 3515 O O . ILE B 1 188 ? 43.229 -39.136 1.533 1.00 16.13 185 ILE B O 1
ATOM 3528 N N . ASN B 1 190 ? 40.059 -37.461 -0.965 1.00 14.11 187 ASN B N 1
ATOM 3529 C CA . ASN B 1 190 ? 38.762 -37.520 -1.640 1.00 14.95 187 ASN B CA 1
ATOM 3530 C C . ASN B 1 190 ? 38.589 -36.306 -2.542 1.00 14.91 187 ASN B C 1
ATOM 3531 O O . ASN B 1 190 ? 38.275 -35.212 -2.074 1.00 16.58 187 ASN B O 1
ATOM 3536 N N . THR B 1 191 ? 38.781 -36.502 -3.845 1.00 13.21 188 THR B N 1
ATOM 3537 C CA . THR B 1 191 ? 38.936 -35.367 -4.756 1.00 12.16 188 THR B CA 1
ATOM 3538 C C . THR B 1 191 ? 37.832 -35.230 -5.806 1.00 12.91 188 THR B C 1
ATOM 3539 O O . THR B 1 191 ? 38.027 -34.553 -6.819 1.00 14.52 188 THR B O 1
ATOM 3543 N N . GLY B 1 192 ? 36.685 -35.848 -5.550 1.00 12.89 189 GLY B N 1
ATOM 3544 C CA . GLY B 1 192 ? 35.567 -35.823 -6.481 1.00 12.61 189 GLY B CA 1
ATOM 3545 C C . GLY B 1 192 ? 34.788 -34.517 -6.518 1.00 14.68 189 GLY B C 1
ATOM 3546 O O . GLY B 1 192 ? 33.875 -34.366 -7.339 1.00 14.14 189 GLY B O 1
ATOM 3547 N N . TYR B 1 193 ? 35.110 -33.585 -5.619 1.00 13.21 190 TYR B N 1
ATOM 3548 C CA . TYR B 1 193 ? 34.517 -32.248 -5.672 1.00 14.08 190 TYR B CA 1
ATOM 3549 C C . TYR B 1 193 ? 32.986 -32.348 -5.704 1.00 12.80 190 TYR B C 1
ATOM 3550 O O . TYR B 1 193 ? 32.317 -31.834 -6.613 1.00 15.34 190 TYR B O 1
ATOM 3559 N N . ALA B 1 194 ? 32.432 -33.004 -4.690 1.00 13.26 191 ALA B N 1
ATOM 3560 C CA . ALA B 1 194 ? 30.986 -33.141 -4.559 1.00 14.48 191 ALA B CA 1
ATOM 3561 C C . ALA B 1 194 ? 30.355 -31.775 -4.356 1.00 14.57 191 ALA B C 1
ATOM 3562 O O . ALA B 1 194 ? 30.828 -30.976 -3.536 1.00 15.20 191 ALA B O 1
ATOM 3564 N N . GLN B 1 195 ? 29.283 -31.508 -5.092 1.00 14.98 192 GLN B N 1
ATOM 3565 C CA . GLN B 1 195 ? 28.669 -30.189 -5.067 1.00 15.58 192 GLN B CA 1
ATOM 3566 C C . GLN B 1 195 ? 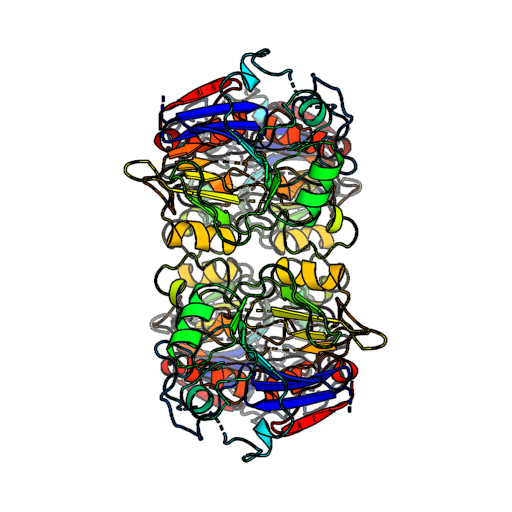27.179 -30.226 -4.771 1.00 15.90 192 GLN B C 1
ATOM 3567 O O . GLN B 1 195 ? 26.491 -31.215 -5.047 1.00 14.99 192 GLN B O 1
ATOM 3573 N N . ILE B 1 196 ? 26.709 -29.123 -4.192 1.00 16.77 193 ILE B N 1
ATOM 3574 C CA . ILE B 1 196 ? 25.324 -28.948 -3.787 1.00 16.82 193 ILE B CA 1
ATOM 3575 C C . ILE B 1 196 ? 24.682 -27.924 -4.716 1.00 16.87 193 ILE B C 1
ATOM 3576 O O . ILE B 1 196 ? 25.312 -26.923 -5.061 1.00 20.36 193 ILE B O 1
ATOM 3581 N N . LEU B 1 197 ? 23.438 -28.156 -5.121 1.00 17.53 194 LEU B N 1
ATOM 3582 C CA . LEU B 1 197 ? 22.763 -27.175 -5.967 1.00 18.47 194 LEU B CA 1
ATOM 3583 C C . LEU B 1 197 ? 22.674 -25.838 -5.241 1.00 21.62 194 LEU B C 1
ATOM 3584 O O . LEU B 1 197 ? 22.334 -25.785 -4.057 1.00 22.80 194 LEU B O 1
ATOM 3589 N N . GLY B 1 198 ? 23.014 -24.766 -5.950 1.00 20.76 195 GLY B N 1
ATOM 3590 C CA . GLY B 1 198 ? 22.933 -23.426 -5.393 1.00 23.96 195 GLY B CA 1
ATOM 3591 C C . GLY B 1 198 ? 24.127 -22.965 -4.574 1.00 25.65 195 GLY B C 1
ATOM 3592 O O . GLY B 1 198 ? 24.093 -21.876 -4.000 1.00 31.15 195 GLY B O 1
ATOM 3593 N N . PHE B 1 199 ? 25.176 -23.785 -4.500 1.00 19.71 196 PHE B N 1
ATOM 3594 C CA . PHE B 1 199 ? 26.397 -23.408 -3.787 1.00 18.72 196 PHE B CA 1
ATOM 3595 C C . PHE B 1 199 ? 27.590 -23.583 -4.717 1.00 21.65 196 PHE B C 1
ATOM 3596 O O . PHE B 1 199 ? 27.639 -24.555 -5.464 1.00 22.04 196 PHE B O 1
ATOM 3604 N N . GLU B 1 200 ? 28.564 -22.674 -4.662 1.00 22.01 197 GLU B N 1
ATOM 3605 C CA A GLU B 1 200 ? 29.599 -22.666 -5.696 0.45 25.49 197 GLU B CA 1
ATOM 3606 C CA B GLU B 1 200 ? 29.641 -22.605 -5.660 0.55 25.94 197 GLU B CA 1
ATOM 3607 C C . GLU B 1 200 ? 30.831 -23.537 -5.429 1.00 30.54 197 GLU B C 1
ATOM 3608 O O . GLU B 1 200 ? 31.497 -23.963 -6.374 1.00 34.28 197 GLU B O 1
ATOM 3619 N N . ASP B 1 201 ? 31.128 -23.812 -4.169 1.00 24.45 198 ASP B N 1
ATOM 3620 C CA . ASP B 1 201 ? 32.320 -24.586 -3.829 1.00 21.59 198 ASP B CA 1
ATOM 3621 C C . ASP B 1 201 ? 31.976 -26.061 -3.632 1.00 16.50 198 ASP B C 1
ATOM 3622 O O . ASP B 1 201 ? 31.087 -26.572 -4.307 1.00 19.16 198 ASP B O 1
ATOM 3627 N N . SER B 1 202 ? 32.671 -26.757 -2.734 1.00 15.05 199 SER B N 1
ATOM 3628 C CA . SER B 1 202 ? 32.457 -28.201 -2.571 1.00 16.16 199 SER B CA 1
ATOM 3629 C C . SER B 1 202 ? 32.407 -28.601 -1.101 1.00 17.01 199 SER B C 1
ATOM 3630 O O . SER B 1 202 ? 32.902 -27.874 -0.238 1.00 17.80 199 SER B O 1
ATOM 3633 N N . ILE B 1 203 ? 31.806 -29.754 -0.825 1.00 15.87 200 ILE B N 1
ATOM 3634 C CA . ILE B 1 203 ? 31.860 -30.346 0.515 1.00 14.75 200 ILE B CA 1
ATOM 3635 C C . ILE B 1 203 ? 33.083 -31.229 0.738 1.00 18.88 200 ILE B C 1
ATOM 3636 O O . ILE B 1 203 ? 33.334 -31.676 1.862 1.00 19.33 200 ILE B O 1
ATOM 3641 N N . ILE B 1 204 ? 33.838 -31.494 -0.329 1.00 15.44 201 ILE B N 1
ATOM 3642 C CA . ILE B 1 204 ? 35.098 -32.217 -0.208 1.00 14.71 201 ILE B CA 1
ATOM 3643 C C . ILE B 1 204 ? 36.166 -31.505 -1.031 1.00 14.91 201 ILE B C 1
ATOM 3644 O O . ILE B 1 204 ? 36.055 -30.301 -1.271 1.00 17.20 201 ILE B O 1
ATOM 3657 N N . GLY B 1 206 ? 39.056 -31.147 -4.422 1.00 14.26 203 GLY B N 1
ATOM 3658 C CA . GLY B 1 206 ? 39.117 -31.265 -5.871 1.00 14.22 203 GLY B CA 1
ATOM 3659 C C . GLY B 1 206 ? 40.531 -31.034 -6.355 1.00 13.83 203 GLY B C 1
ATOM 3660 O O . GLY B 1 206 ? 41.500 -31.187 -5.607 1.00 14.67 203 GLY B O 1
ATOM 3661 N N . THR B 1 207 ? 40.665 -30.665 -7.626 1.00 13.84 204 THR B N 1
ATOM 3662 C CA . THR B 1 207 ? 41.990 -30.493 -8.207 1.00 14.14 204 THR B CA 1
ATOM 3663 C C . THR B 1 207 ? 42.835 -29.411 -7.534 1.00 13.18 204 THR B C 1
ATOM 3664 O O . THR B 1 207 ? 44.050 -29.552 -7.451 1.00 15.34 204 THR B O 1
ATOM 3668 N N . LYS B 1 208 ? 42.214 -28.323 -7.086 1.00 14.43 205 LYS B N 1
ATOM 3669 C CA . LYS B 1 208 ? 42.994 -27.293 -6.407 1.00 14.35 205 LYS B CA 1
ATOM 3670 C C . LYS B 1 208 ? 43.724 -27.877 -5.209 1.00 12.96 205 LYS B C 1
ATOM 3671 O O . LYS B 1 208 ? 44.881 -27.529 -4.930 1.00 16.23 205 LYS B O 1
ATOM 3677 N N . ASP B 1 209 ? 43.043 -28.756 -4.481 1.00 14.38 206 ASP B N 1
ATOM 3678 C CA . ASP B 1 209 ? 43.640 -29.358 -3.293 1.00 13.96 206 ASP B CA 1
ATOM 3679 C C . ASP B 1 209 ? 44.766 -30.313 -3.641 1.00 13.03 206 ASP B C 1
ATOM 3680 O O . ASP B 1 209 ? 45.743 -30.432 -2.904 1.00 16.06 206 ASP B O 1
ATOM 3685 N N . ILE B 1 210 ? 44.625 -31.014 -4.764 1.00 15.06 207 ILE B N 1
ATOM 3686 C CA . ILE B 1 210 ? 45.700 -31.880 -5.230 1.00 14.35 207 ILE B CA 1
ATOM 3687 C C . ILE B 1 210 ? 46.958 -31.061 -5.523 1.00 12.93 207 ILE B C 1
ATOM 3688 O O . ILE B 1 210 ? 48.057 -31.396 -5.100 1.00 14.46 207 ILE B O 1
ATOM 3693 N N . GLY B 1 211 ? 46.796 -29.975 -6.268 1.00 13.62 208 GLY B N 1
ATOM 3694 C CA . GLY B 1 211 ? 47.920 -29.092 -6.543 1.00 15.49 208 GLY B CA 1
ATOM 3695 C C . GLY B 1 211 ? 48.565 -28.585 -5.259 1.00 15.62 208 GLY B C 1
ATOM 3696 O O . GLY B 1 211 ? 49.792 -28.577 -5.132 1.00 17.69 208 GLY B O 1
ATOM 3697 N N . ARG B 1 212 ? 47.735 -28.171 -4.303 1.00 14.63 209 ARG B N 1
ATOM 3698 C CA . ARG B 1 212 ? 48.244 -27.649 -3.037 1.00 14.85 209 ARG B CA 1
ATOM 3699 C C . ARG B 1 212 ? 48.975 -28.717 -2.230 1.00 14.59 209 ARG B C 1
ATOM 3700 O O . ARG B 1 212 ? 49.997 -28.442 -1.605 1.00 16.46 209 ARG B O 1
ATOM 3716 N N . VAL B 1 214 ? 50.644 -31.281 -3.359 1.00 14.63 211 VAL B N 1
ATOM 3717 C CA . VAL B 1 214 ? 51.941 -31.531 -3.963 1.00 16.11 211 VAL B CA 1
ATOM 3718 C C . VAL B 1 214 ? 52.956 -30.466 -3.552 1.00 17.40 211 VAL B C 1
ATOM 3719 O O . VAL B 1 214 ? 54.128 -30.769 -3.364 1.00 18.43 211 VAL B O 1
ATOM 3723 N N . VAL B 1 215 ? 52.498 -29.223 -3.410 1.00 16.67 212 VAL B N 1
ATOM 3724 C CA . VAL B 1 215 ? 53.361 -28.156 -2.898 1.00 18.13 212 VAL B CA 1
ATOM 3725 C C . VAL B 1 215 ? 53.708 -28.383 -1.420 1.00 19.66 212 VAL B C 1
ATOM 3726 O O . VAL B 1 215 ? 54.860 -28.240 -1.020 1.00 19.06 212 VAL B O 1
ATOM 3730 N N . ARG B 1 216 ? 52.713 -28.742 -0.610 1.00 16.37 213 ARG B N 1
ATOM 3731 C CA . ARG B 1 216 ? 52.939 -28.873 0.830 1.00 16.56 213 ARG B CA 1
ATOM 3732 C C . ARG B 1 216 ? 53.806 -30.087 1.166 1.00 18.22 213 ARG B C 1
ATOM 3733 O O . ARG B 1 216 ? 54.652 -30.039 2.071 1.00 19.59 213 ARG B O 1
ATOM 3741 N N . LYS B 1 217 ? 53.592 -31.178 0.441 1.00 16.26 214 LYS B N 1
ATOM 3742 C CA . LYS B 1 217 ? 54.274 -32.445 0.711 1.00 17.92 214 LYS B CA 1
ATOM 3743 C C . LYS B 1 217 ? 54.820 -33.041 -0.579 1.00 17.80 214 LYS B C 1
ATOM 3744 O O . LYS B 1 217 ? 54.281 -34.017 -1.096 1.00 18.35 214 LYS B O 1
ATOM 3750 N N . PRO B 1 218 ? 55.898 -32.448 -1.111 1.00 18.25 215 PRO B N 1
ATOM 3751 C CA . PRO B 1 218 ? 56.458 -32.857 -2.404 1.00 20.35 215 PRO B CA 1
ATOM 3752 C C . PRO B 1 218 ? 57.013 -34.283 -2.449 1.00 19.00 215 PRO B C 1
ATOM 3753 O O . PRO B 1 218 ? 57.180 -34.828 -3.550 1.00 20.86 215 PRO B O 1
ATOM 3757 N N . GLU B 1 219 ? 57.293 -34.877 -1.289 1.00 18.80 216 GLU B N 1
ATOM 3758 C CA . GLU B 1 219 ? 57.837 -36.234 -1.241 1.00 21.35 216 GLU B CA 1
ATOM 3759 C C . GLU B 1 219 ? 56.769 -37.305 -0.983 1.00 19.22 216 GLU B C 1
ATOM 3760 O O . GLU B 1 219 ? 57.061 -38.508 -1.003 1.00 23.49 216 GLU B O 1
ATOM 3766 N N . ALA B 1 220 ? 55.539 -36.873 -0.730 1.00 17.21 217 ALA B N 1
ATOM 3767 C CA . ALA B 1 220 ? 54.469 -37.817 -0.429 1.00 18.48 217 ALA B CA 1
ATOM 3768 C C . ALA B 1 220 ? 53.899 -38.473 -1.682 1.00 19.09 217 ALA B C 1
ATOM 3769 O O . ALA B 1 220 ? 53.851 -37.871 -2.758 1.00 18.59 217 ALA B O 1
ATOM 3771 N N . LYS B 1 221 ? 53.491 -39.725 -1.535 1.00 17.22 218 LYS B N 1
ATOM 3772 C CA . LYS B 1 221 ? 52.717 -40.405 -2.559 1.00 17.07 218 LYS B CA 1
ATOM 3773 C C . LYS B 1 221 ? 51.251 -40.058 -2.330 1.00 18.31 218 LYS B C 1
ATOM 3774 O O . LYS B 1 221 ? 50.662 -40.466 -1.325 1.00 18.76 218 LYS B O 1
ATOM 3780 N N . ILE B 1 222 ? 50.672 -39.289 -3.246 1.00 16.98 219 ILE B N 1
ATOM 3781 C CA . ILE B 1 222 ? 49.270 -38.888 -3.161 1.00 15.31 219 ILE B CA 1
ATOM 3782 C C . ILE B 1 222 ? 48.406 -39.866 -3.946 1.00 16.60 219 ILE B C 1
ATOM 3783 O O . ILE B 1 222 ? 48.781 -40.293 -5.045 1.00 18.07 219 ILE B O 1
ATOM 3788 N N . ILE B 1 223 ? 47.270 -40.250 -3.369 1.00 14.86 220 ILE B N 1
ATOM 3789 C CA . ILE B 1 223 ? 46.334 -41.147 -4.036 1.00 15.34 220 ILE B CA 1
ATOM 3790 C C . ILE B 1 223 ? 44.969 -40.485 -4.034 1.00 14.67 220 ILE B C 1
ATOM 3791 O O . ILE B 1 223 ? 44.417 -40.197 -2.960 1.00 16.11 220 ILE B O 1
ATOM 3796 N N . ALA B 1 224 ? 44.434 -40.213 -5.223 1.00 14.53 221 ALA B N 1
ATOM 3797 C CA . ALA B 1 224 ? 43.170 -39.505 -5.348 1.00 13.34 221 ALA B CA 1
ATOM 3798 C C . ALA B 1 224 ? 42.025 -40.477 -5.601 1.00 14.21 221 ALA B C 1
ATOM 3799 O O . ALA B 1 224 ? 42.074 -41.287 -6.541 1.00 15.96 221 ALA B O 1
ATOM 3801 N N . VAL B 1 225 ? 40.992 -40.395 -4.762 1.00 15.19 222 VAL B N 1
ATOM 3802 C CA . VAL B 1 225 ? 39.843 -41.301 -4.832 1.00 13.10 222 VAL B CA 1
ATOM 3803 C C . VAL B 1 225 ? 38.523 -40.536 -4.667 1.00 15.04 222 VAL B C 1
ATOM 3804 O O . VAL B 1 225 ? 38.506 -39.307 -4.797 1.00 15.72 222 VAL B O 1
ATOM 3808 N N . HIS B 1 226 ? 37.426 -41.259 -4.423 1.00 15.51 223 HIS B N 1
ATOM 3809 C CA . HIS B 1 226 ? 36.090 -40.666 -4.236 1.00 14.61 223 HIS B CA 1
ATOM 3810 C C . HIS B 1 226 ? 35.536 -40.087 -5.546 1.00 14.21 223 HIS B C 1
ATOM 3811 O O . HIS B 1 226 ? 34.883 -39.052 -5.551 1.00 16.31 223 HIS B O 1
ATOM 3826 N N . ASP B 1 228 ? 33.781 -40.849 -9.700 1.00 14.40 225 ASP B N 1
ATOM 3827 C CA . ASP B 1 228 ? 33.126 -41.676 -10.712 1.00 14.16 225 ASP B CA 1
ATOM 3828 C C . ASP B 1 228 ? 32.151 -42.695 -10.113 1.00 15.77 225 ASP B C 1
ATOM 3829 O O . ASP B 1 228 ? 31.911 -43.743 -10.712 1.00 19.43 225 ASP B O 1
ATOM 3834 N N . THR B 1 229 ? 31.568 -42.388 -8.959 1.00 15.76 226 THR B N 1
ATOM 3835 C CA . THR B 1 229 ? 30.667 -43.327 -8.288 1.00 15.76 226 THR B CA 1
ATOM 3836 C C . THR B 1 229 ? 29.353 -42.696 -7.832 1.00 14.32 226 THR B C 1
ATOM 3837 O O . THR B 1 229 ? 28.278 -43.155 -8.208 1.00 17.23 226 THR B O 1
ATOM 3841 N N . VAL B 1 230 ? 29.438 -41.673 -6.984 1.00 16.41 227 VAL B N 1
ATOM 3842 C CA . VAL B 1 230 ? 28.228 -40.994 -6.539 1.00 17.19 227 VAL B CA 1
ATOM 3843 C C . VAL B 1 230 ? 27.841 -39.930 -7.561 1.00 15.97 227 VAL B C 1
ATOM 3844 O O . VAL B 1 230 ? 28.610 -39.624 -8.475 1.00 17.64 227 VAL B O 1
ATOM 3848 N N . ASN B 1 231 ? 26.633 -39.398 -7.440 1.00 16.18 228 ASN B N 1
ATOM 3849 C CA . ASN B 1 231 ? 26.109 -38.538 -8.499 1.00 16.21 228 ASN B CA 1
ATOM 3850 C C . ASN B 1 231 ? 26.695 -37.138 -8.492 1.00 17.12 228 ASN B C 1
ATOM 3851 O O . ASN B 1 231 ? 26.822 -36.511 -9.550 1.00 15.84 228 ASN B O 1
ATOM 3856 N N . HIS B 1 232 ? 27.025 -36.636 -7.307 1.00 17.67 229 HIS B N 1
ATOM 3857 C CA . HIS B 1 232 ? 27.308 -35.215 -7.157 1.00 16.38 229 HIS B CA 1
ATOM 3858 C C . HIS B 1 232 ? 28.786 -34.829 -7.198 1.00 15.05 229 HIS B C 1
ATOM 3859 O O . HIS B 1 232 ? 29.117 -3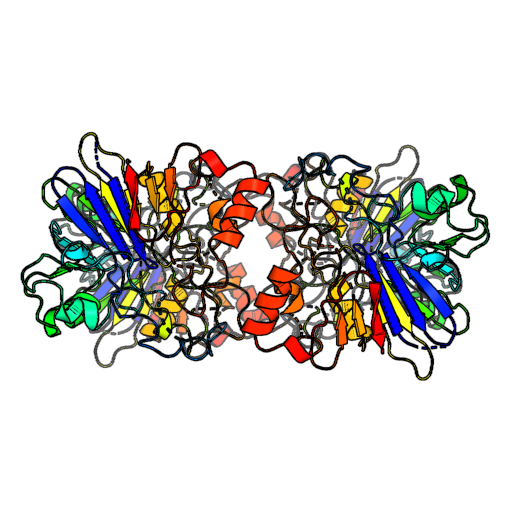3.651 -7.070 1.00 15.23 229 HIS B O 1
ATOM 3866 N N . THR B 1 233 ? 29.659 -35.808 -7.426 1.00 14.42 230 THR B N 1
ATOM 3867 C CA . THR B 1 233 ? 31.086 -35.522 -7.548 1.00 15.78 230 THR B CA 1
ATOM 3868 C C . THR B 1 233 ? 31.374 -34.959 -8.942 1.00 15.24 230 THR B C 1
ATOM 3869 O O . THR B 1 233 ? 31.365 -35.695 -9.932 1.00 16.52 230 THR B O 1
ATOM 3873 N N . ALA B 1 234 ? 31.603 -33.649 -9.006 1.00 12.68 231 ALA B N 1
ATOM 3874 C CA . ALA B 1 234 ? 31.676 -32.916 -10.268 1.00 13.50 231 ALA B CA 1
ATOM 3875 C C . ALA B 1 234 ? 33.052 -33.014 -10.916 1.00 14.36 231 ALA B C 1
ATOM 3876 O O . ALA B 1 234 ? 33.235 -32.573 -12.055 1.00 16.61 231 ALA B O 1
ATOM 3878 N N . THR B 1 235 ? 34.010 -33.585 -10.191 1.00 13.41 232 THR B N 1
ATOM 3879 C CA . THR B 1 235 ? 35.358 -33.817 -10.708 1.00 13.04 232 THR B CA 1
ATOM 3880 C C . THR B 1 235 ? 35.596 -35.313 -10.885 1.00 14.80 232 THR B C 1
ATOM 3881 O O . THR B 1 235 ? 35.517 -36.090 -9.929 1.00 14.99 232 THR B O 1
ATOM 3885 N N . SER B 1 236 ? 35.870 -35.724 -12.118 1.00 14.04 233 SER B N 1
ATOM 3886 C CA . SER B 1 236 ? 36.062 -37.133 -12.444 1.00 15.10 233 SER B CA 1
ATOM 3887 C C . SER B 1 236 ? 37.537 -37.523 -12.445 1.00 13.24 233 SER B C 1
ATOM 3888 O O . SER B 1 236 ? 38.423 -36.661 -12.380 1.00 13.24 233 SER B O 1
ATOM 3891 N N . ARG B 1 237 ? 37.807 -38.826 -12.524 1.00 14.39 234 ARG B N 1
ATOM 3892 C CA . ARG B 1 237 ? 39.188 -39.275 -12.721 1.00 14.42 234 ARG B CA 1
ATOM 3893 C C . ARG B 1 237 ? 39.809 -38.660 -13.985 1.00 13.64 234 ARG B C 1
ATOM 3894 O O . ARG B 1 237 ? 40.958 -38.239 -13.967 1.00 15.82 234 ARG B O 1
ATOM 3902 N N . LYS B 1 238 ? 39.054 -38.642 -15.078 1.00 14.80 235 LYS B N 1
ATOM 3903 C CA . LYS B 1 238 ? 39.539 -38.016 -16.315 1.00 18.20 235 LYS B CA 1
ATOM 3904 C C . LYS B 1 238 ? 39.951 -36.554 -16.070 1.00 16.24 235 LYS B C 1
ATOM 3905 O O . LYS B 1 238 ? 41.015 -36.125 -16.515 1.00 16.76 235 LYS B O 1
ATOM 3911 N N . ASP B 1 239 ? 39.131 -35.807 -15.321 1.00 13.86 236 ASP B N 1
ATOM 3912 C CA . ASP B 1 239 ? 39.447 -34.417 -14.974 1.00 12.48 236 ASP B CA 1
ATOM 3913 C C . ASP B 1 239 ? 40.755 -34.312 -14.184 1.00 14.21 236 ASP B C 1
ATOM 3914 O O . ASP B 1 239 ? 41.584 -33.419 -14.437 1.00 16.06 236 ASP B O 1
ATOM 3919 N N . VAL B 1 240 ? 40.935 -35.206 -13.204 1.00 12.77 237 VAL B N 1
ATOM 3920 C CA . VAL B 1 240 ? 42.144 -35.161 -12.394 1.00 14.26 237 VAL B CA 1
ATOM 3921 C C . VAL B 1 240 ? 43.364 -35.502 -13.236 1.00 13.65 237 VAL B C 1
ATOM 3922 O O . VAL B 1 240 ? 44.414 -34.860 -13.112 1.00 15.57 237 VAL B O 1
ATOM 3926 N N . ARG B 1 241 ? 43.223 -36.494 -14.112 1.00 13.06 238 ARG B N 1
ATOM 3927 C CA . ARG B 1 241 ? 44.337 -36.869 -14.973 1.00 14.95 238 ARG B CA 1
ATOM 3928 C C . ARG B 1 241 ? 44.773 -35.723 -15.884 1.00 14.10 238 ARG B C 1
ATOM 3929 O O . ARG B 1 241 ? 45.974 -35.495 -16.065 1.00 16.74 238 ARG B O 1
ATOM 3937 N N . LYS B 1 242 ? 43.804 -34.991 -16.431 1.00 14.67 239 LYS B N 1
ATOM 3938 C CA . LYS B 1 242 ? 44.137 -33.834 -17.257 1.00 15.89 239 LYS B CA 1
ATOM 3939 C C . LYS B 1 242 ? 44.893 -32.786 -16.447 1.00 15.52 239 LYS B C 1
ATOM 3940 O O . LYS B 1 242 ? 45.886 -32.215 -16.891 1.00 17.53 239 LYS B O 1
ATOM 3946 N N . PHE B 1 243 ? 44.420 -32.550 -15.229 1.00 15.72 240 PHE B N 1
ATOM 3947 C CA . PHE B 1 243 ? 45.010 -31.546 -14.362 1.00 16.01 240 PHE B CA 1
ATOM 3948 C C . PHE B 1 243 ? 46.443 -31.886 -13.965 1.00 15.15 240 PHE B C 1
ATOM 3949 O O . PHE B 1 243 ? 47.326 -31.027 -14.015 1.00 14.59 240 PHE B O 1
ATOM 3957 N N . ILE B 1 244 ? 46.681 -33.123 -13.542 1.00 16.00 241 ILE B N 1
ATOM 3958 C CA . ILE B 1 244 ? 48.025 -33.456 -13.091 1.00 16.06 241 ILE B CA 1
ATOM 3959 C C . ILE B 1 244 ? 49.017 -33.526 -14.260 1.00 14.27 241 ILE B C 1
ATOM 3960 O O . ILE B 1 244 ? 50.200 -33.227 -14.099 1.00 16.67 241 ILE B O 1
ATOM 3965 N N . LYS B 1 245 ? 48.529 -33.907 -15.437 1.00 16.45 242 LYS B N 1
ATOM 3966 C CA . LYS B 1 245 ? 49.370 -33.897 -16.629 1.00 17.35 242 LYS B CA 1
ATOM 3967 C C . LYS B 1 245 ? 49.745 -32.463 -17.005 1.00 17.02 242 LYS B C 1
ATOM 3968 O O . LYS B 1 245 ? 50.925 -32.154 -17.240 1.00 18.17 242 LYS B O 1
ATOM 3974 N N . GLY B 1 246 ? 48.744 -31.588 -17.045 1.00 15.11 243 GLY B N 1
ATOM 3975 C CA . GLY B 1 246 ? 48.956 -30.194 -17.414 1.00 16.43 243 GLY B CA 1
ATOM 3976 C C . GLY B 1 246 ? 49.906 -29.465 -16.485 1.00 19.31 243 GLY B C 1
ATOM 3977 O O . GLY B 1 246 ? 50.615 -28.546 -16.905 1.00 18.50 243 GLY B O 1
ATOM 3978 N N . ASN B 1 247 ? 49.915 -29.870 -15.215 1.00 15.88 244 ASN B N 1
ATOM 3979 C CA . ASN B 1 247 ? 50.786 -29.268 -14.222 1.00 17.03 244 ASN B CA 1
ATOM 3980 C C . ASN B 1 247 ? 52.084 -30.030 -13.982 1.00 16.37 244 ASN B C 1
ATOM 3981 O O . ASN B 1 247 ? 52.873 -29.655 -13.104 1.00 18.23 244 ASN B O 1
ATOM 3986 N N . ASN B 1 248 ? 52.298 -31.089 -14.756 1.00 16.06 245 ASN B N 1
ATOM 3987 C CA . ASN B 1 248 ? 53.535 -31.858 -14.691 1.00 18.17 245 ASN B CA 1
ATOM 3988 C C . ASN B 1 248 ? 53.794 -32.463 -13.315 1.00 19.49 245 ASN B C 1
ATOM 3989 O O . ASN B 1 248 ? 54.935 -32.518 -12.857 1.00 19.45 245 ASN B O 1
ATOM 3994 N N . ILE B 1 249 ? 52.723 -32.918 -12.671 1.00 17.18 246 ILE B N 1
ATOM 3995 C CA . ILE B 1 249 ? 52.833 -33.499 -11.333 1.00 16.57 246 ILE B CA 1
ATOM 3996 C C . ILE B 1 249 ? 52.346 -34.952 -11.277 1.00 17.91 246 ILE B C 1
ATOM 3997 O O . ILE B 1 249 ? 52.030 -35.472 -10.204 1.00 17.77 246 ILE B O 1
ATOM 4002 N N . GLU B 1 250 ? 52.327 -35.628 -12.421 1.00 17.17 247 GLU B N 1
ATOM 4003 C CA . GLU B 1 250 ? 51.855 -37.005 -12.481 1.00 17.58 247 GLU B CA 1
ATOM 4004 C C . GLU B 1 250 ? 52.641 -37.926 -11.565 1.00 18.87 247 GLU B C 1
ATOM 4005 O O . GLU B 1 250 ? 52.092 -38.869 -10.999 1.00 22.18 247 GLU B O 1
ATOM 4011 N N . SER B 1 251 ? 53.930 -37.650 -11.414 1.00 20.39 248 SER B N 1
ATOM 4012 C CA . SER B 1 251 ? 54.786 -38.520 -10.622 1.00 20.29 248 SER B CA 1
ATOM 4013 C C . SER B 1 251 ? 54.403 -38.493 -9.143 1.00 21.01 248 SER B C 1
ATOM 4014 O O . SER B 1 251 ? 54.782 -39.391 -8.386 1.00 24.00 248 SER B O 1
ATOM 4017 N N . HIS B 1 252 ? 53.655 -37.465 -8.742 1.00 17.76 249 HIS B N 1
ATOM 4018 C CA . HIS B 1 252 ? 53.256 -37.288 -7.339 1.00 18.29 249 HIS B CA 1
ATOM 4019 C C . HIS B 1 252 ? 51.891 -37.884 -7.027 1.00 18.05 249 HIS B C 1
ATOM 4020 O O . HIS B 1 252 ? 51.586 -38.167 -5.867 1.00 18.66 249 HIS B O 1
ATOM 4027 N N . VAL B 1 253 ? 51.053 -38.043 -8.048 1.00 17.28 250 VAL B N 1
ATOM 4028 C CA . VAL B 1 253 ? 49.629 -38.291 -7.838 1.00 16.63 250 VAL B CA 1
ATOM 4029 C C . VAL B 1 253 ? 49.148 -39.512 -8.587 1.00 17.93 250 VAL B C 1
ATOM 4030 O O . VAL B 1 253 ? 49.192 -39.547 -9.829 1.00 20.03 250 VAL B O 1
ATOM 4034 N N . ALA B 1 254 ? 48.687 -40.510 -7.835 1.00 15.58 251 ALA B N 1
ATOM 4035 C CA . ALA B 1 254 ? 48.081 -41.701 -8.413 1.00 15.42 251 ALA B CA 1
ATOM 4036 C C . ALA B 1 254 ? 46.574 -41.519 -8.479 1.00 16.35 251 ALA B C 1
ATOM 4037 O O . ALA B 1 254 ? 45.961 -40.956 -7.563 1.00 16.43 251 ALA B O 1
ATOM 4039 N N . VAL B 1 255 ? 45.981 -41.979 -9.576 1.00 15.63 252 VAL B N 1
ATOM 4040 C CA . VAL B 1 255 ? 44.545 -41.932 -9.754 1.00 16.55 252 VAL B CA 1
ATOM 4041 C C . VAL B 1 255 ? 44.089 -43.354 -10.072 1.00 17.24 252 VAL B C 1
ATOM 4042 O O . VAL B 1 255 ? 43.864 -43.709 -11.223 1.00 19.03 252 VAL B O 1
ATOM 4046 N N . PRO B 1 256 ? 43.984 -44.198 -9.041 1.00 17.56 253 PRO B N 1
ATOM 4047 C CA . PRO B 1 256 ? 43.724 -45.611 -9.327 1.00 16.91 253 PRO B CA 1
ATOM 4048 C C . PRO B 1 256 ? 42.343 -45.871 -9.915 1.00 16.03 253 PRO B C 1
ATOM 4049 O O . PRO B 1 256 ? 41.349 -45.242 -9.530 1.00 18.10 253 PRO B O 1
ATOM 4053 N N . GLU B 1 257 ? 42.287 -46.812 -10.856 1.00 21.73 254 GLU B N 1
ATOM 4054 C CA . GLU B 1 257 ? 41.018 -47.335 -11.334 1.00 20.18 254 GLU B CA 1
ATOM 4055 C C . GLU B 1 257 ? 40.435 -48.227 -10.246 1.00 19.73 254 GLU B C 1
ATOM 4056 O O . GLU B 1 257 ? 41.160 -48.681 -9.369 1.00 21.35 254 GLU B O 1
ATOM 4062 N N . ASP B 1 258 ? 39.124 -48.458 -10.288 1.00 20.76 255 ASP B N 1
ATOM 4063 C CA . ASP B 1 258 ? 38.470 -49.303 -9.293 1.00 18.02 255 ASP B CA 1
ATOM 4064 C C . ASP B 1 258 ? 39.116 -50.692 -9.292 1.00 18.37 255 ASP B C 1
ATOM 4065 O O . ASP B 1 258 ? 39.237 -51.328 -10.344 1.00 21.69 255 ASP B O 1
ATOM 4070 N N . GLY B 1 259 ? 39.517 -51.168 -8.115 1.00 17.65 256 GLY B N 1
ATOM 4071 C CA . GLY B 1 259 ? 40.163 -52.457 -7.989 1.00 20.10 256 GLY B CA 1
ATOM 4072 C C . GLY B 1 259 ? 41.681 -52.430 -8.012 1.00 19.91 256 GLY B C 1
ATOM 4073 O O . GLY B 1 259 ? 42.313 -53.423 -7.667 1.00 23.11 256 GLY B O 1
ATOM 4074 N N . GLU B 1 260 ? 42.270 -51.309 -8.420 1.00 19.71 257 GLU B N 1
ATOM 4075 C CA . GLU B 1 260 ? 43.718 -51.235 -8.625 1.00 20.79 257 GLU B CA 1
ATOM 4076 C C . GLU B 1 260 ? 44.493 -51.091 -7.314 1.00 19.03 257 GLU B C 1
ATOM 4077 O O . GLU B 1 260 ? 44.066 -50.384 -6.399 1.00 19.69 257 GLU B O 1
ATOM 4083 N N . THR B 1 261 ? 45.646 -51.748 -7.242 1.00 20.64 258 THR B N 1
ATOM 4084 C CA . THR B 1 261 ? 46.478 -51.722 -6.042 1.00 22.37 258 THR B CA 1
ATOM 4085 C C . THR B 1 261 ? 47.727 -50.875 -6.227 1.00 21.88 258 THR B C 1
ATOM 4086 O O . THR B 1 261 ? 48.420 -50.969 -7.243 1.00 22.54 258 THR B O 1
ATOM 4090 N N . ILE B 1 262 ? 48.010 -50.043 -5.230 1.00 19.74 259 ILE B N 1
ATOM 4091 C CA . ILE B 1 262 ? 49.215 -49.241 -5.232 1.00 20.68 259 ILE B CA 1
ATOM 4092 C C . ILE B 1 262 ? 50.106 -49.720 -4.101 1.00 24.91 259 ILE B C 1
ATOM 4093 O O . ILE B 1 262 ? 49.704 -49.692 -2.940 1.00 21.40 259 ILE B O 1
ATOM 4098 N N . THR B 1 263 ? 51.308 -50.172 -4.441 1.00 22.60 260 THR B N 1
ATOM 4099 C CA . THR B 1 263 ? 52.258 -50.606 -3.432 1.00 23.43 260 THR B CA 1
ATOM 4100 C C . THR B 1 263 ? 52.850 -49.384 -2.748 1.00 22.50 260 THR B C 1
ATOM 4101 O O . THR B 1 263 ? 53.203 -48.404 -3.401 1.00 25.36 260 THR B O 1
ATOM 4105 N N . LEU B 1 264 ? 52.957 -49.441 -1.427 1.00 22.64 261 LEU B N 1
ATOM 4106 C CA . LEU B 1 264 ? 53.378 -48.276 -0.655 1.00 23.77 261 LEU B CA 1
ATOM 4107 C C . LEU B 1 264 ? 54.785 -48.417 -0.084 1.00 36.98 261 LEU B C 1
ATOM 4108 O O . LEU B 1 264 ? 55.355 -47.447 0.420 1.00 41.51 261 LEU B O 1
ATOM 4114 N N . ALA C 1 3 ? 25.298 -18.769 43.890 1.00 65.84 0 ALA C N 1
ATOM 4115 C CA . ALA C 1 3 ? 24.007 -19.392 43.622 1.00 66.54 0 ALA C CA 1
ATOM 4116 C C . ALA C 1 3 ? 23.402 -18.898 42.307 1.00 63.82 0 ALA C C 1
ATOM 4117 O O . ALA C 1 3 ? 22.937 -19.693 41.489 1.00 66.93 0 ALA C O 1
ATOM 4127 N N . THR C 1 5 ? 23.098 -17.689 38.580 1.00 29.33 2 THR C N 1
ATOM 4128 C CA . THR C 1 5 ? 23.816 -17.961 37.338 1.00 31.25 2 THR C CA 1
ATOM 4129 C C . THR C 1 5 ? 24.335 -16.662 36.734 1.00 30.70 2 THR C C 1
ATOM 4130 O O . THR C 1 5 ? 23.572 -15.726 36.494 1.00 29.77 2 THR C O 1
ATOM 4134 N N . GLN C 1 6 ? 25.641 -16.605 36.492 1.00 25.44 3 GLN C N 1
ATOM 4135 C CA . GLN C 1 6 ? 26.283 -15.338 36.162 1.00 24.17 3 GLN C CA 1
ATOM 4136 C C . GLN C 1 6 ? 27.686 -15.554 35.617 1.00 20.46 3 GLN C C 1
ATOM 4137 O O . GLN C 1 6 ? 28.267 -16.631 35.760 1.00 21.27 3 GLN C O 1
ATOM 4143 N N . TYR C 1 7 ? 28.217 -14.522 34.977 1.00 23.01 4 TYR C N 1
ATOM 4144 C CA . TYR C 1 7 ? 29.603 -14.539 34.552 1.00 19.65 4 TYR C CA 1
ATOM 4145 C C . TYR C 1 7 ? 30.294 -13.318 35.126 1.00 21.07 4 TYR C C 1
ATOM 4146 O O . TYR C 1 7 ? 29.868 -12.187 34.903 1.00 20.55 4 TYR C O 1
ATOM 4155 N N . THR C 1 8 ? 31.350 -13.553 35.890 1.00 19.32 5 THR C N 1
ATOM 4156 C CA . THR C 1 8 ? 32.159 -12.460 36.387 1.00 21.59 5 THR C CA 1
ATOM 4157 C C . THR C 1 8 ? 33.437 -12.406 35.576 1.00 21.57 5 THR C C 1
ATOM 4158 O O . THR C 1 8 ? 34.219 -13.360 35.579 1.00 20.84 5 THR C O 1
ATOM 4162 N N . HIS C 1 9 ? 33.644 -11.305 34.866 1.00 20.09 6 HIS C N 1
ATOM 4163 C CA . HIS C 1 9 ? 34.875 -11.158 34.123 1.00 17.42 6 HIS C CA 1
ATOM 4164 C C . HIS C 1 9 ? 36.010 -10.760 35.057 1.00 17.77 6 HIS C C 1
ATOM 4165 O O . HIS C 1 9 ? 35.821 -9.945 35.958 1.00 20.46 6 HIS C O 1
ATOM 4172 N N . ILE C 1 10 ? 37.181 -11.357 34.864 1.00 17.20 7 ILE C N 1
ATOM 4173 C CA . ILE C 1 10 ? 38.329 -11.032 35.708 1.00 21.03 7 ILE C CA 1
ATOM 4174 C C . ILE C 1 10 ? 39.335 -10.165 34.952 1.00 17.98 7 ILE C C 1
ATOM 4175 O O . ILE C 1 10 ? 39.513 -9.000 35.282 1.00 18.08 7 ILE C O 1
ATOM 4180 N N . ARG C 1 11 ? 39.978 -10.729 33.934 1.00 16.76 8 ARG C N 1
ATOM 4181 C CA . ARG C 1 11 ? 40.981 -10.004 33.159 1.00 17.46 8 ARG C CA 1
ATOM 4182 C C . ARG C 1 11 ? 41.379 -10.856 31.958 1.00 15.39 8 ARG C C 1
ATOM 4183 O O . ARG C 1 11 ? 41.554 -12.061 32.095 1.00 15.72 8 ARG C O 1
ATOM 4191 N N . ASN C 1 12 ? 41.518 -10.219 30.791 1.00 14.60 9 ASN C N 1
ATOM 4192 C CA . ASN C 1 12 ? 41.781 -10.923 29.531 1.00 16.04 9 ASN C CA 1
ATOM 4193 C C . ASN C 1 12 ? 40.690 -11.959 29.243 1.00 15.21 9 ASN C C 1
ATOM 4194 O O . ASN C 1 12 ? 39.536 -11.584 29.056 1.00 16.85 9 ASN C O 1
ATOM 4199 N N . ALA C 1 13 ? 41.051 -13.243 29.210 1.00 16.67 10 ALA C N 1
ATOM 4200 C CA . ALA C 1 13 ? 40.061 -14.312 29.036 1.00 15.21 10 ALA C CA 1
ATOM 4201 C C . ALA C 1 13 ? 39.739 -15.030 30.347 1.00 17.12 10 ALA C C 1
ATOM 4202 O O . ALA C 1 13 ? 39.029 -16.030 30.364 1.00 17.29 10 ALA C O 1
ATOM 4204 N N . THR C 1 14 ? 40.263 -14.519 31.452 1.00 15.63 11 THR C N 1
ATOM 4205 C CA . THR C 1 14 ? 40.009 -15.135 32.745 1.00 14.37 11 THR C CA 1
ATOM 4206 C C . THR C 1 14 ? 38.671 -14.652 33.270 1.00 17.03 11 THR C C 1
ATOM 4207 O O . THR C 1 14 ? 38.415 -13.456 33.300 1.00 15.49 11 THR C O 1
ATOM 4211 N N . GLY C 1 15 ? 37.821 -15.586 33.683 1.00 16.74 12 GLY C N 1
ATOM 4212 C CA . GLY C 1 15 ? 36.537 -15.226 34.252 1.00 18.77 12 GLY C CA 1
ATOM 4213 C C . GLY C 1 15 ? 36.031 -16.321 35.161 1.00 17.18 12 GLY C C 1
ATOM 4214 O O . GLY C 1 15 ? 36.631 -17.392 35.248 1.00 19.09 12 GLY C O 1
ATOM 4215 N N . LYS C 1 16 ? 34.934 -16.038 35.857 1.00 18.08 13 LYS C N 1
ATOM 4216 C CA . LYS C 1 16 ? 34.288 -17.032 36.707 1.00 18.62 13 LYS C CA 1
ATOM 4217 C C . LYS C 1 16 ? 32.849 -17.219 36.250 1.00 17.89 13 LYS C C 1
ATOM 4218 O O . LYS C 1 16 ? 32.037 -16.294 36.307 1.00 19.90 13 LYS C O 1
ATOM 4224 N N . LEU C 1 17 ? 32.557 -18.415 35.758 1.00 18.62 14 LEU C N 1
ATOM 4225 C CA . LEU C 1 17 ? 31.224 -18.740 35.275 1.00 19.88 14 LEU C CA 1
ATOM 4226 C C . LEU C 1 17 ? 30.492 -19.551 36.327 1.00 19.90 14 LEU C C 1
ATOM 4227 O O . LEU C 1 17 ? 30.905 -20.663 36.649 1.00 20.19 14 LEU C O 1
ATOM 4232 N N . THR C 1 18 ? 29.410 -18.996 36.865 1.00 21.15 15 THR C N 1
ATOM 4233 C CA . THR C 1 18 ? 28.577 -19.731 37.807 1.00 22.70 15 THR C CA 1
ATOM 4234 C C . THR C 1 18 ? 27.311 -20.207 37.110 1.00 23.19 15 THR C 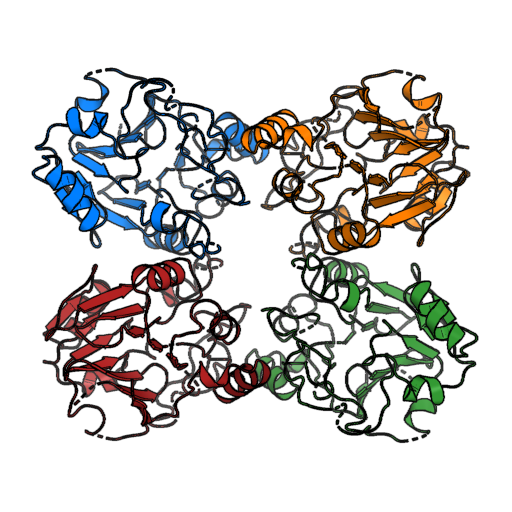C 1
ATOM 4235 O O . THR C 1 18 ? 26.568 -19.411 36.536 1.00 23.83 15 THR C O 1
ATOM 4239 N N . ILE C 1 19 ? 27.079 -21.513 37.169 1.00 22.99 16 ILE C N 1
ATOM 4240 C CA . ILE C 1 19 ? 25.894 -22.114 36.586 1.00 24.14 16 ILE C CA 1
ATOM 4241 C C . ILE C 1 19 ? 25.439 -23.258 37.487 1.00 26.81 16 ILE C C 1
ATOM 4242 O O . ILE C 1 19 ? 26.240 -24.105 37.894 1.00 27.92 16 ILE C O 1
ATOM 4247 N N . LYS C 1 20 ? 24.154 -23.252 37.830 1.00 27.43 17 LYS C N 1
ATOM 4248 C CA . LYS C 1 20 ? 23.596 -24.274 38.707 1.00 35.19 17 LYS C CA 1
ATOM 4249 C C . LYS C 1 20 ? 24.467 -24.462 39.951 1.00 34.95 17 LYS C C 1
ATOM 4250 O O . LYS C 1 20 ? 24.863 -25.582 40.287 1.00 34.47 17 LYS C O 1
ATOM 4256 N N . ASN C 1 21 ? 24.777 -23.356 40.622 1.00 35.70 18 ASN C N 1
ATOM 4257 C CA . ASN C 1 21 ? 25.526 -23.401 41.879 1.00 40.00 18 ASN C CA 1
ATOM 4258 C C . ASN C 1 21 ? 26.960 -23.932 41.777 1.00 37.54 18 ASN C C 1
ATOM 4259 O O . ASN C 1 21 ? 27.589 -24.232 42.789 1.00 37.54 18 ASN C O 1
ATOM 4264 N N . THR C 1 22 ? 27.476 -24.056 40.562 1.00 28.85 19 THR C N 1
ATOM 4265 C CA . THR C 1 22 ? 28.858 -24.475 40.368 1.00 24.88 19 THR C CA 1
ATOM 4266 C C . THR C 1 22 ? 29.608 -23.324 39.722 1.00 21.36 19 THR C C 1
ATOM 4267 O O . THR C 1 22 ? 29.104 -22.711 38.790 1.00 24.34 19 THR C O 1
ATOM 4271 N N . THR C 1 23 ? 30.795 -23.015 40.229 1.00 22.09 20 THR C N 1
ATOM 4272 C CA . THR C 1 23 ? 31.586 -21.936 39.653 1.00 21.10 20 THR C CA 1
ATOM 4273 C C . THR C 1 23 ? 32.873 -22.468 39.034 1.00 22.33 20 THR C C 1
ATOM 4274 O O . THR C 1 23 ? 33.684 -23.102 39.716 1.00 22.11 20 THR C O 1
ATOM 4278 N N . PHE C 1 24 ? 33.034 -22.215 37.736 1.00 18.94 21 PHE C N 1
ATOM 4279 C CA . PHE C 1 24 ? 34.234 -22.571 36.987 1.00 17.55 21 PHE C CA 1
ATOM 4280 C C . PHE C 1 24 ? 35.130 -21.357 36.834 1.00 18.45 21 PHE C C 1
ATOM 4281 O O . PHE C 1 24 ? 34.689 -20.302 36.374 1.00 21.55 21 PHE C O 1
ATOM 4289 N N . LEU C 1 25 ? 36.392 -21.507 37.211 1.00 17.12 22 LEU C N 1
ATOM 4290 C CA . LEU C 1 25 ? 37.403 -20.514 36.893 1.00 16.30 22 LEU C CA 1
ATOM 4291 C C . LEU C 1 25 ? 37.927 -20.842 35.501 1.00 16.79 22 LEU C C 1
ATOM 4292 O O . LEU C 1 25 ? 38.445 -21.929 35.266 1.00 17.90 22 LEU C O 1
ATOM 4297 N N . ILE C 1 26 ? 37.780 -19.895 34.581 1.00 15.98 23 ILE C N 1
ATOM 4298 C CA . ILE C 1 26 ? 38.139 -20.100 33.180 1.00 15.73 23 ILE C CA 1
ATOM 4299 C C . ILE C 1 26 ? 39.469 -19.425 32.864 1.00 16.64 23 ILE C C 1
ATOM 4300 O O . ILE C 1 26 ? 39.687 -18.263 33.231 1.00 16.33 23 ILE C O 1
ATOM 4305 N N . ASP C 1 27 ? 40.364 -20.187 32.246 1.00 15.57 24 ASP C N 1
ATOM 4306 C CA . ASP C 1 27 ? 41.594 -19.667 31.648 1.00 15.62 24 ASP C CA 1
ATOM 4307 C C . ASP C 1 27 ? 42.353 -18.660 32.527 1.00 15.83 24 ASP C C 1
ATOM 4308 O O . ASP C 1 27 ? 42.586 -17.518 32.141 1.00 16.02 24 ASP C O 1
ATOM 4313 N N . PRO C 1 28 ? 42.773 -19.109 33.715 1.00 15.00 25 PRO C N 1
ATOM 4314 C CA . PRO C 1 28 ? 43.395 -18.186 34.667 1.00 13.60 25 PRO C CA 1
ATOM 4315 C C . PRO C 1 28 ? 44.829 -17.761 34.309 1.00 14.98 25 PRO C C 1
ATOM 4316 O O . PRO C 1 28 ? 45.755 -18.576 34.293 1.00 16.75 25 PRO C O 1
ATOM 4320 N N . PHE C 1 29 ? 44.980 -16.461 34.053 1.00 15.11 26 PHE C N 1
ATOM 4321 C CA . PHE C 1 29 ? 46.249 -15.798 33.781 1.00 14.06 26 PHE C CA 1
ATOM 4322 C C . PHE C 1 29 ? 46.312 -14.737 34.869 1.00 17.38 26 PHE C C 1
ATOM 4323 O O . PHE C 1 29 ? 45.645 -13.710 34.771 1.00 16.30 26 PHE C O 1
ATOM 4331 N N . LEU C 1 30 ? 47.077 -14.996 35.927 1.00 14.96 27 LEU C N 1
ATOM 4332 C CA . LEU C 1 30 ? 46.889 -14.250 37.176 1.00 14.65 27 LEU C CA 1
ATOM 4333 C C . LEU C 1 30 ? 48.068 -13.369 37.613 1.00 18.04 27 LEU C C 1
ATOM 4334 O O . LEU C 1 30 ? 48.036 -12.783 38.698 1.00 19.33 27 LEU C O 1
ATOM 4339 N N . ALA C 1 31 ? 49.090 -13.252 36.770 1.00 15.88 28 ALA C N 1
ATOM 4340 C CA . ALA C 1 31 ? 50.297 -12.509 37.139 1.00 19.01 28 ALA C CA 1
ATOM 4341 C C . ALA C 1 31 ? 50.014 -11.036 37.436 1.00 17.55 28 ALA C C 1
ATOM 4342 O O . ALA C 1 31 ? 49.088 -10.454 36.886 1.00 16.56 28 ALA C O 1
ATOM 4344 N N . PRO C 1 32 ? 50.817 -10.424 38.325 1.00 16.97 29 PRO C N 1
ATOM 4345 C CA . PRO C 1 32 ? 50.704 -8.977 38.511 1.00 18.36 29 PRO C CA 1
ATOM 4346 C C . PRO C 1 32 ? 51.039 -8.207 37.228 1.00 17.82 29 PRO C C 1
ATOM 4347 O O . PRO C 1 32 ? 51.692 -8.750 36.334 1.00 18.91 29 PRO C O 1
ATOM 4351 N N . LYS C 1 33 ? 50.619 -6.946 37.171 1.00 19.49 30 LYS C N 1
ATOM 4352 C CA . LYS C 1 33 ? 50.927 -6.069 36.043 1.00 20.48 30 LYS C CA 1
ATOM 4353 C C . LYS C 1 33 ? 52.409 -6.113 35.652 1.00 21.56 30 LYS C C 1
ATOM 4354 O O . LYS C 1 33 ? 53.297 -6.077 36.509 1.00 21.62 30 LYS C O 1
ATOM 4360 N N . ASP C 1 34 ? 52.658 -6.209 34.349 1.00 18.32 31 ASP C N 1
ATOM 4361 C CA . ASP C 1 34 ? 53.992 -6.050 33.766 1.00 20.64 31 ASP C CA 1
ATOM 4362 C C . ASP C 1 34 ? 54.990 -7.149 34.143 1.00 20.66 31 ASP C C 1
ATOM 4363 O O . ASP C 1 34 ? 56.199 -6.980 33.987 1.00 23.26 31 ASP C O 1
ATOM 4368 N N . THR C 1 35 ? 54.479 -8.283 34.615 1.00 17.03 32 THR C N 1
ATOM 4369 C CA . THR C 1 35 ? 55.333 -9.419 34.956 1.00 18.79 32 THR C CA 1
ATOM 4370 C C . THR C 1 35 ? 56.159 -9.909 33.782 1.00 22.19 32 THR C C 1
ATOM 4371 O O . THR C 1 35 ? 57.315 -10.297 33.950 1.00 23.37 32 THR C O 1
ATOM 4375 N N . TYR C 1 36 ? 55.562 -9.878 32.591 1.00 21.07 33 TYR C N 1
ATOM 4376 C CA . TYR C 1 36 ? 56.194 -10.430 31.398 1.00 19.72 33 TYR C CA 1
ATOM 4377 C C . TYR C 1 36 ? 56.460 -9.396 30.319 1.00 19.94 33 TYR C C 1
ATOM 4378 O O . TYR C 1 36 ? 55.734 -8.415 30.200 1.00 20.80 33 TYR C O 1
ATOM 4387 N N . PRO C 1 37 ? 57.502 -9.626 29.507 1.00 22.92 34 PRO C N 1
ATOM 4388 C CA . PRO C 1 37 ? 57.651 -8.822 28.291 1.00 24.66 34 PRO C CA 1
ATOM 4389 C C . PRO C 1 37 ? 56.579 -9.246 27.292 1.00 20.37 34 PRO C C 1
ATOM 4390 O O . PRO C 1 37 ? 56.015 -10.330 27.421 1.00 22.14 34 PRO C O 1
ATOM 4394 N N . GLY C 1 38 ? 56.298 -8.404 26.307 1.00 19.44 35 GLY C N 1
ATOM 4395 C CA . GLY C 1 38 ? 55.327 -8.754 25.283 1.00 20.80 35 GLY C CA 1
ATOM 4396 C C . GLY C 1 38 ? 55.692 -10.034 24.554 1.00 22.12 35 GLY C C 1
ATOM 4397 O O . GLY C 1 38 ? 56.870 -10.395 24.486 1.00 22.57 35 GLY C O 1
ATOM 4398 N N . PHE C 1 39 ? 54.694 -10.731 24.017 1.00 17.85 36 PHE C N 1
ATOM 4399 C CA . PHE C 1 39 ? 54.964 -11.936 23.240 1.00 18.40 36 PHE C CA 1
ATOM 4400 C C . PHE C 1 39 ? 55.903 -11.612 22.082 1.00 25.18 36 PHE C C 1
ATOM 4401 O O . PHE C 1 39 ? 55.648 -10.705 21.289 1.00 21.79 36 PHE C O 1
ATOM 4409 N N . GLU C 1 40 ? 56.983 -12.373 21.984 1.00 22.76 37 GLU C N 1
ATOM 4410 C CA . GLU C 1 40 ? 57.960 -12.189 20.924 1.00 23.51 37 GLU C CA 1
ATOM 4411 C C . GLU C 1 40 ? 57.326 -12.314 19.538 1.00 20.37 37 GLU C C 1
ATOM 4412 O O . GLU C 1 40 ? 56.510 -13.201 19.292 1.00 22.18 37 GLU C O 1
ATOM 4418 N N . GLY C 1 41 ? 57.705 -11.407 18.639 1.00 22.33 38 GLY C N 1
ATOM 4419 C CA . GLY C 1 41 ? 57.259 -11.455 17.258 1.00 25.26 38 GLY C CA 1
ATOM 4420 C C . GLY C 1 41 ? 55.806 -11.080 17.023 1.00 20.69 38 GLY C C 1
ATOM 4421 O O . GLY C 1 41 ? 55.250 -11.385 15.969 1.00 21.85 38 GLY C O 1
ATOM 4422 N N . THR C 1 42 ? 55.184 -10.431 18.002 1.00 19.34 39 THR C N 1
ATOM 4423 C CA . THR C 1 42 ? 53.771 -10.093 17.894 1.00 19.32 39 THR C CA 1
ATOM 4424 C C . THR C 1 42 ? 53.554 -8.583 17.861 1.00 18.99 39 THR C C 1
ATOM 4425 O O . THR C 1 42 ? 54.444 -7.803 18.180 1.00 18.08 39 THR C O 1
ATOM 4429 N N . PHE C 1 43 ? 52.355 -8.188 17.452 1.00 17.12 40 PHE C N 1
ATOM 4430 C CA . PHE C 1 43 ? 51.944 -6.792 17.469 1.00 19.49 40 PHE C CA 1
ATOM 4431 C C . PHE C 1 43 ? 52.272 -6.132 18.815 1.00 15.98 40 PHE C C 1
ATOM 4432 O O . PHE C 1 43 ? 51.963 -6.687 19.882 1.00 17.34 40 PHE C O 1
ATOM 4440 N N . ASN C 1 44 ? 52.911 -4.964 18.768 1.00 15.82 41 ASN C N 1
ATOM 4441 C CA . ASN C 1 44 ? 53.212 -4.198 19.978 1.00 17.90 41 ASN C CA 1
ATOM 4442 C C . ASN C 1 44 ? 54.001 -5.032 20.998 1.00 19.83 41 ASN C C 1
ATOM 4443 O O . ASN C 1 44 ? 53.701 -5.006 22.196 1.00 20.04 41 ASN C O 1
ATOM 4448 N N . TYR C 1 45 ? 55.008 -5.773 20.536 1.00 19.93 42 TYR C N 1
ATOM 4449 C CA . TYR C 1 45 ? 55.757 -6.661 21.438 1.00 19.23 42 TYR C CA 1
ATOM 4450 C C . TYR C 1 45 ? 56.531 -5.902 22.519 1.00 21.35 42 TYR C C 1
ATOM 4451 O O . TYR C 1 45 ? 56.920 -6.485 23.532 1.00 20.90 42 TYR C O 1
ATOM 4460 N N . GLN C 1 46 ? 56.764 -4.615 22.304 1.00 19.75 43 GLN C N 1
ATOM 4461 C CA . GLN C 1 46 ? 57.525 -3.818 23.260 1.00 21.78 43 GLN C CA 1
ATOM 4462 C C . GLN C 1 46 ? 56.776 -3.648 24.571 1.00 24.08 43 GLN C C 1
ATOM 4463 O O . GLN C 1 46 ? 57.388 -3.421 25.616 1.00 24.98 43 GLN C O 1
ATOM 4469 N N . GLN C 1 47 ? 55.456 -3.773 24.519 1.00 21.07 44 GLN C N 1
ATOM 4470 C CA A GLN C 1 47 ? 54.607 -3.564 25.693 0.55 21.12 44 GLN C CA 1
ATOM 4471 C CA B GLN C 1 47 ? 54.632 -3.556 25.705 0.45 20.77 44 GLN C CA 1
ATOM 4472 C C . GLN C 1 47 ? 54.600 -4.772 26.633 1.00 21.23 44 GLN C C 1
ATOM 4473 O O . GLN C 1 47 ? 54.345 -5.904 26.206 1.00 20.28 44 GLN C O 1
ATOM 4484 N N . ARG C 1 48 ? 54.869 -4.531 27.913 1.00 21.34 45 ARG C N 1
ATOM 4485 C CA . ARG C 1 48 ? 54.841 -5.612 28.897 1.00 20.34 45 ARG C CA 1
ATOM 4486 C C . ARG C 1 48 ? 53.406 -6.006 29.230 1.00 18.99 45 ARG C C 1
ATOM 4487 O O . ARG C 1 48 ? 52.466 -5.260 28.942 1.00 21.15 45 ARG C O 1
ATOM 4503 N N . PRO C 1 50 ? 50.785 -8.701 32.041 1.00 17.50 47 PRO C N 1
ATOM 4504 C CA . PRO C 1 50 ? 49.518 -8.040 31.715 1.00 17.84 47 PRO C CA 1
ATOM 4505 C C . PRO C 1 50 ? 49.602 -6.527 31.894 1.00 21.53 47 PRO C C 1
ATOM 4506 O O . PRO C 1 50 ? 50.372 -6.032 32.714 1.00 20.32 47 PRO C O 1
ATOM 4518 N N . VAL C 1 52 ? 47.313 -4.429 32.987 1.00 20.01 49 VAL C N 1
ATOM 4519 C CA . VAL C 1 52 ? 46.600 -3.919 34.159 1.00 20.33 49 VAL C CA 1
ATOM 4520 C C . VAL C 1 52 ? 46.586 -4.962 35.266 1.00 18.67 49 VAL C C 1
ATOM 4521 O O . VAL C 1 52 ? 46.804 -6.151 35.007 1.00 20.48 49 VAL C O 1
ATOM 4525 N N . ASP C 1 53 ? 46.341 -4.520 36.495 1.00 19.81 50 ASP C N 1
ATOM 4526 C CA . ASP C 1 53 ? 46.286 -5.434 37.629 1.00 17.56 50 ASP C CA 1
ATOM 4527 C C . ASP C 1 53 ? 44.931 -6.107 37.757 1.00 18.35 50 ASP C C 1
ATOM 4528 O O . ASP C 1 53 ? 43.929 -5.621 37.219 1.00 22.26 50 ASP C O 1
ATOM 4533 N N . LEU C 1 54 ? 44.910 -7.223 38.478 1.00 18.28 51 LEU C N 1
ATOM 4534 C CA . LEU C 1 54 ? 43.666 -7.897 38.806 1.00 17.05 51 LEU C CA 1
ATOM 4535 C C . LEU C 1 54 ? 42.800 -7.000 39.669 1.00 20.45 51 LEU C C 1
ATOM 4536 O O . LEU C 1 54 ? 43.309 -6.311 40.557 1.00 22.54 51 LEU C O 1
ATOM 4541 N N . PRO C 1 55 ? 41.481 -7.042 39.442 1.00 20.13 52 PRO C N 1
ATOM 4542 C CA . PRO C 1 55 ? 40.491 -6.245 40.174 1.00 23.76 52 PRO C CA 1
ATOM 4543 C C . PRO C 1 55 ? 40.127 -6.867 41.519 1.00 20.68 52 PRO C C 1
ATOM 4544 O O . PRO C 1 55 ? 39.429 -6.230 42.308 1.00 21.26 52 PRO C O 1
ATOM 4548 N N . LEU C 1 56 ? 40.595 -8.090 41.759 1.00 18.90 53 LEU C N 1
ATOM 4549 C CA . LEU C 1 56 ? 40.213 -8.889 42.925 1.00 19.57 53 LEU C CA 1
ATOM 4550 C C . LEU C 1 56 ? 41.463 -9.417 43.604 1.00 20.01 53 LEU C C 1
ATOM 4551 O O . LEU C 1 56 ? 42.475 -9.657 42.945 1.00 19.28 53 LEU C O 1
ATOM 4556 N N . SER C 1 57 ? 41.390 -9.614 44.918 1.00 18.72 54 SER C N 1
ATOM 4557 C CA . SER C 1 57 ? 42.440 -10.331 45.618 1.00 16.71 54 SER C CA 1
ATOM 4558 C C . SER C 1 57 ? 42.410 -11.815 45.234 1.00 20.50 54 SER C C 1
ATOM 4559 O O . SER C 1 57 ? 41.375 -12.344 44.804 1.00 18.43 54 SER C O 1
ATOM 4570 N N . ASP C 1 59 ? 42.400 -14.423 47.157 1.00 19.22 56 ASP C N 1
ATOM 4571 C CA . ASP C 1 59 ? 41.459 -15.205 47.953 1.00 17.53 56 ASP C CA 1
ATOM 4572 C C . ASP C 1 59 ? 40.026 -14.984 47.457 1.00 19.73 56 ASP C C 1
ATOM 4573 O O . ASP C 1 59 ? 39.227 -15.920 47.402 1.00 23.89 56 ASP C O 1
ATOM 4578 N N . ASP C 1 60 ? 39.708 -13.760 47.047 1.00 19.79 57 ASP C N 1
ATOM 4579 C CA . ASP C 1 60 ? 38.367 -13.481 46.551 1.00 22.69 57 ASP C CA 1
ATOM 4580 C C . ASP C 1 60 ? 38.162 -14.190 45.213 1.00 23.43 57 ASP C C 1
ATOM 4581 O O . ASP C 1 60 ? 37.121 -14.798 44.968 1.00 24.41 57 ASP C O 1
ATOM 4586 N N . LEU C 1 61 ? 39.173 -14.119 44.359 1.00 19.79 58 LEU C N 1
ATOM 4587 C CA . LEU C 1 61 ? 39.121 -14.788 43.063 1.00 20.40 58 LEU C CA 1
ATOM 4588 C C . LEU C 1 61 ? 38.829 -16.279 43.220 1.00 21.76 58 LEU C C 1
ATOM 4589 O O . LEU C 1 61 ? 37.975 -16.830 42.527 1.00 24.05 58 LEU C O 1
ATOM 4594 N N . LEU C 1 62 ? 39.526 -16.930 44.143 1.00 19.82 59 LEU C N 1
ATOM 4595 C CA . LEU C 1 62 ? 39.413 -18.383 44.288 1.00 21.81 59 LEU C CA 1
ATOM 4596 C C . LEU C 1 62 ? 38.278 -18.840 45.197 1.00 25.24 59 LEU C C 1
ATOM 4597 O O . LEU C 1 62 ? 37.930 -20.016 45.205 1.00 25.02 59 LEU C O 1
ATOM 4602 N N . SER C 1 63 ? 37.713 -17.911 45.958 1.00 27.75 60 SER C N 1
ATOM 4603 C CA . SER C 1 63 ? 36.831 -18.248 47.079 1.00 35.05 60 SER C CA 1
ATOM 4604 C C . SER C 1 63 ? 35.782 -19.328 46.809 1.00 40.45 60 SER C C 1
ATOM 4605 O O . SER C 1 63 ? 35.690 -20.312 47.551 1.00 46.20 60 SER C O 1
ATOM 4608 N N . ASN C 1 64 ? 34.987 -19.135 45.766 1.00 30.54 61 ASN C N 1
ATOM 4609 C CA . ASN C 1 64 ? 33.855 -20.015 45.484 1.00 29.01 61 ASN C CA 1
ATOM 4610 C C . ASN C 1 64 ? 34.120 -20.966 44.311 1.00 25.81 61 ASN C C 1
ATOM 4611 O O . ASN C 1 64 ? 33.191 -21.555 43.761 1.00 24.06 61 ASN C O 1
ATOM 4616 N N . VAL C 1 65 ? 35.383 -21.121 43.934 1.00 22.12 62 VAL C N 1
ATOM 4617 C CA . VAL C 1 65 ? 35.705 -21.905 42.739 1.00 21.70 62 VAL C CA 1
ATOM 4618 C C . VAL C 1 65 ? 35.587 -23.413 42.968 1.00 19.22 62 VAL C C 1
ATOM 4619 O O . VAL C 1 65 ? 36.209 -23.972 43.880 1.00 23.05 62 VAL C O 1
ATOM 4623 N N . THR C 1 66 ? 34.782 -24.055 42.125 1.00 23.07 63 THR C N 1
ATOM 4624 C CA . THR C 1 66 ? 34.487 -25.489 42.196 1.00 24.78 63 THR C CA 1
ATOM 4625 C C . THR C 1 66 ? 35.335 -26.320 41.224 1.00 22.87 63 THR C C 1
ATOM 4626 O O . THR C 1 66 ? 35.601 -27.497 41.449 1.00 22.13 63 THR C O 1
ATOM 4630 N N . ALA C 1 67 ? 35.729 -25.708 40.115 1.00 19.51 64 ALA C N 1
ATOM 4631 C CA . ALA C 1 67 ? 36.519 -26.391 39.101 1.00 18.01 64 ALA C CA 1
ATOM 4632 C C . ALA C 1 67 ? 37.183 -25.348 38.222 1.00 17.09 64 ALA C C 1
ATOM 4633 O O . ALA C 1 67 ? 36.797 -24.178 38.243 1.00 18.66 64 ALA C O 1
ATOM 4635 N N . VAL C 1 68 ? 38.175 -25.777 37.447 1.00 17.00 65 VAL C N 1
ATOM 4636 C CA . VAL C 1 68 ? 38.883 -24.889 36.534 1.00 17.26 65 VAL C CA 1
ATOM 4637 C C . VAL C 1 68 ? 38.733 -25.427 35.113 1.00 15.84 65 VAL C C 1
ATOM 4638 O O . VAL C 1 68 ? 38.756 -26.639 34.909 1.00 17.81 65 VAL C O 1
ATOM 4642 N N . VAL C 1 69 ? 38.544 -24.524 34.148 1.00 15.45 66 VAL C N 1
ATOM 4643 C CA . VAL C 1 69 ? 38.512 -24.894 32.735 1.00 16.50 66 VAL C CA 1
ATOM 4644 C C . VAL C 1 69 ? 39.673 -24.189 32.073 1.00 16.92 66 VAL C C 1
ATOM 4645 O O . VAL C 1 69 ? 39.789 -22.963 32.147 1.00 16.76 66 VAL C O 1
ATOM 4649 N N . VAL C 1 70 ? 40.551 -24.976 31.466 1.00 14.95 67 VAL C N 1
ATOM 4650 C CA . VAL C 1 70 ? 41.730 -24.455 30.779 1.00 15.31 67 VAL C CA 1
ATOM 4651 C C . VAL C 1 70 ? 41.619 -24.838 29.302 1.00 15.28 67 VAL C C 1
ATOM 4652 O O . VAL C 1 70 ? 41.817 -26.006 28.931 1.00 16.88 67 VAL C O 1
ATOM 4656 N N . THR C 1 71 ? 41.284 -23.865 28.458 1.00 13.17 68 THR C N 1
ATOM 4657 C CA . THR C 1 71 ? 41.012 -24.171 27.052 1.00 16.65 68 THR C CA 1
ATOM 4658 C C . THR C 1 71 ? 42.268 -24.526 26.265 1.00 17.84 68 THR C C 1
ATOM 4659 O O . THR C 1 71 ? 42.207 -25.228 25.254 1.00 15.91 68 THR C O 1
ATOM 4663 N N . HIS C 1 72 ? 43.398 -24.010 26.732 1.00 15.44 69 HIS C N 1
ATOM 4664 C CA . HIS C 1 72 ? 44.710 -24.319 26.196 1.00 14.33 69 HIS C CA 1
ATOM 4665 C C . HIS C 1 72 ? 45.731 -23.666 27.114 1.00 12.71 69 HIS C C 1
ATOM 4666 O O . HIS C 1 72 ? 45.365 -22.890 28.008 1.00 15.01 69 HIS C O 1
ATOM 4673 N N . THR C 1 73 ? 46.999 -23.987 26.917 1.00 15.52 70 THR C N 1
ATOM 4674 C CA . THR C 1 73 ? 48.005 -23.598 27.902 1.00 14.99 70 THR C CA 1
ATOM 4675 C C . THR C 1 73 ? 48.935 -22.494 27.428 1.00 17.63 70 THR C C 1
ATOM 4676 O O . THR C 1 73 ? 50.058 -22.378 27.913 1.00 17.88 70 THR C O 1
ATOM 4680 N N . HIS C 1 74 ? 48.470 -21.661 26.499 1.00 16.47 71 HIS C N 1
ATOM 4681 C CA . HIS C 1 74 ? 49.173 -20.414 26.228 1.00 16.03 71 HIS C CA 1
ATOM 4682 C C . HIS C 1 74 ? 49.250 -19.617 27.524 1.00 17.14 71 HIS C C 1
ATOM 4683 O O . HIS C 1 74 ? 48.347 -19.686 28.344 1.00 16.18 71 HIS C O 1
ATOM 4690 N N . LEU C 1 75 ? 50.327 -18.858 27.687 1.00 16.67 72 LEU C N 1
ATOM 4691 C CA . LEU C 1 75 ? 50.605 -18.126 28.920 1.00 15.53 72 LEU C CA 1
ATOM 4692 C C . LEU C 1 75 ? 49.423 -17.253 29.340 1.00 17.92 72 LEU C C 1
ATOM 4693 O O . LEU C 1 75 ? 49.114 -17.148 30.536 1.00 17.73 72 LEU C O 1
ATOM 4698 N N . ASP C 1 76 ? 48.763 -16.616 28.370 1.00 18.12 73 ASP C N 1
ATOM 4699 C CA . ASP C 1 76 ? 47.664 -15.711 28.699 1.00 14.69 73 ASP C CA 1
ATOM 4700 C C . ASP C 1 76 ? 46.354 -16.411 29.070 1.00 15.00 73 ASP C C 1
ATOM 4701 O O . ASP C 1 76 ? 45.333 -15.740 29.237 1.00 15.87 73 ASP C O 1
ATOM 4706 N N . HIS C 1 77 ? 46.402 -17.740 29.216 1.00 14.90 74 HIS C N 1
ATOM 4707 C CA . HIS C 1 77 ? 45.269 -18.551 29.679 1.00 13.05 74 HIS C CA 1
ATOM 4708 C C . HIS C 1 77 ? 45.629 -19.474 30.835 1.00 14.47 74 HIS C C 1
ATOM 4709 O O . HIS C 1 77 ? 44.752 -20.123 31.396 1.00 16.18 74 HIS C O 1
ATOM 4716 N N . TRP C 1 78 ? 46.909 -19.508 31.185 1.00 13.75 75 TRP C N 1
ATOM 4717 C CA . TRP C 1 78 ? 47.415 -20.448 32.174 1.00 14.62 75 TRP C CA 1
ATOM 4718 C C . TRP C 1 78 ? 48.844 -20.053 32.489 1.00 17.98 75 TRP C C 1
ATOM 4719 O O . TRP C 1 78 ? 49.742 -20.306 31.696 1.00 17.94 75 TRP C O 1
ATOM 4730 N N . ASP C 1 79 ? 49.065 -19.416 33.636 1.00 16.16 76 ASP C N 1
ATOM 4731 C CA . ASP C 1 79 ? 50.409 -18.927 33.952 1.00 16.37 76 ASP C CA 1
ATOM 4732 C C . ASP C 1 79 ? 50.951 -19.434 35.286 1.00 16.24 76 ASP C C 1
ATOM 4733 O O . ASP C 1 79 ? 50.251 -20.106 36.043 1.00 17.08 76 ASP C O 1
ATOM 4738 N N . ASP C 1 80 ? 52.213 -19.115 35.557 1.00 18.45 77 ASP C N 1
ATOM 4739 C CA . ASP C 1 80 ? 52.858 -19.574 36.779 1.00 18.88 77 ASP C CA 1
ATOM 4740 C C . ASP C 1 80 ? 52.117 -19.124 38.036 1.00 18.62 77 ASP C C 1
ATOM 4741 O O . ASP C 1 80 ? 51.994 -19.887 38.984 1.00 18.96 77 ASP C O 1
ATOM 4746 N N . THR C 1 81 ? 51.604 -17.899 38.037 1.00 17.03 78 THR C N 1
ATOM 4747 C CA . THR C 1 81 ? 50.847 -17.425 39.194 1.00 18.98 78 THR C CA 1
ATOM 4748 C C . THR C 1 81 ? 49.631 -18.320 39.455 1.00 17.47 78 THR C C 1
ATOM 4749 O O . THR C 1 81 ? 49.349 -18.681 40.602 1.00 20.35 78 THR C O 1
ATOM 4753 N N . ALA C 1 82 ? 48.920 -18.692 38.396 1.00 16.30 79 ALA C N 1
ATOM 4754 C CA . ALA C 1 82 ? 47.771 -19.573 38.525 1.00 18.54 79 ALA C CA 1
ATOM 4755 C C . ALA C 1 82 ? 48.214 -20.932 39.031 1.00 19.30 79 ALA C C 1
ATOM 4756 O O . ALA C 1 82 ? 47.617 -21.492 39.946 1.00 18.49 79 ALA C O 1
ATOM 4758 N N . ILE C 1 83 ? 49.265 -21.458 38.417 1.00 17.70 80 ILE C N 1
ATOM 4759 C CA . ILE C 1 83 ? 49.796 -22.763 38.792 1.00 17.73 80 ILE C CA 1
ATOM 4760 C C . ILE C 1 83 ? 50.114 -22.811 40.282 1.00 20.87 80 ILE C C 1
ATOM 4761 O O . ILE C 1 83 ? 49.859 -23.809 40.952 1.00 20.01 80 ILE C O 1
ATOM 4766 N N . ASN C 1 84 ? 50.637 -21.709 40.803 1.00 19.22 81 ASN C N 1
ATOM 4767 C CA . ASN C 1 84 ? 51.121 -21.700 42.175 1.00 20.49 81 ASN C CA 1
ATOM 4768 C C . ASN C 1 84 ? 50.068 -21.327 43.212 1.00 23.08 81 ASN C C 1
ATOM 4769 O O . ASN C 1 84 ? 50.321 -21.444 44.415 1.00 25.47 81 ASN C O 1
ATOM 4774 N N . SER C 1 85 ? 48.889 -20.909 42.753 1.00 19.52 82 SER C N 1
ATOM 4775 C CA . SER C 1 85 ? 47.839 -20.427 43.655 1.00 19.03 82 SER C CA 1
ATOM 4776 C C . SER C 1 85 ? 46.596 -21.310 43.693 1.00 19.77 82 SER C C 1
ATOM 4777 O O . SER C 1 85 ? 45.950 -21.450 44.734 1.00 23.44 82 SER C O 1
ATOM 4780 N N . ILE C 1 86 ? 46.236 -21.897 42.562 1.00 18.10 83 ILE C N 1
ATOM 4781 C CA . ILE C 1 86 ? 45.031 -22.713 42.504 1.00 18.45 83 ILE C CA 1
ATOM 4782 C C . ILE C 1 86 ? 45.222 -24.023 43.273 1.00 16.76 83 ILE C C 1
ATOM 4783 O O . ILE C 1 86 ? 46.215 -24.709 43.074 1.00 18.98 83 ILE C O 1
ATOM 4788 N N . PRO C 1 87 ? 44.277 -24.363 44.167 1.00 19.51 84 PRO C N 1
ATOM 4789 C CA . PRO C 1 87 ? 44.399 -25.617 44.920 1.00 20.56 84 PRO C CA 1
ATOM 4790 C C . PRO C 1 87 ? 44.613 -26.801 43.979 1.00 20.32 84 PRO C C 1
ATOM 4791 O O . PRO C 1 87 ? 43.889 -26.947 42.992 1.00 20.79 84 PRO C O 1
ATOM 4795 N N . LYS C 1 88 ? 45.605 -27.633 44.286 1.00 20.73 85 LYS C N 1
ATOM 4796 C CA . LYS C 1 88 ? 46.005 -28.732 43.410 1.00 18.97 85 LYS C CA 1
ATOM 4797 C C . LYS C 1 88 ? 44.935 -29.812 43.279 1.00 20.63 85 LYS C C 1
ATOM 4798 O O . LYS C 1 88 ? 45.007 -30.661 42.389 1.00 20.54 85 LYS C O 1
ATOM 4804 N N . SER C 1 89 ? 43.952 -29.785 44.170 1.00 20.40 86 SER C N 1
ATOM 4805 C CA . SER C 1 89 ? 42.923 -30.814 44.200 1.00 18.93 86 SER C CA 1
ATOM 4806 C C . SER C 1 89 ? 41.698 -30.485 43.359 1.00 22.17 86 SER C C 1
ATOM 4807 O O . SER C 1 89 ? 40.831 -31.334 43.176 1.00 22.29 86 SER C O 1
ATOM 4810 N N . LEU C 1 90 ? 41.622 -29.267 42.829 1.00 20.34 87 LEU C N 1
ATOM 4811 C CA . LEU C 1 90 ? 40.455 -28.888 42.038 1.00 21.22 87 LEU C CA 1
ATOM 4812 C C . LEU C 1 90 ? 40.441 -29.613 40.702 1.00 17.33 87 LEU C C 1
ATOM 4813 O O . LEU C 1 90 ? 41.483 -29.771 40.067 1.00 20.58 87 LEU C O 1
ATOM 4818 N N . PRO C 1 91 ? 39.258 -30.064 40.275 1.00 18.92 88 PRO C N 1
ATOM 4819 C CA . PRO C 1 91 ? 39.182 -30.633 38.928 1.00 18.76 88 PRO C CA 1
ATOM 4820 C C . PRO C 1 91 ? 39.599 -29.586 37.900 1.00 19.30 88 PRO C C 1
ATOM 4821 O O . PRO C 1 91 ? 39.123 -28.451 37.963 1.00 19.16 88 PRO C O 1
ATOM 4825 N N . ILE C 1 92 ? 40.498 -29.964 37.000 1.00 16.21 89 ILE C N 1
ATOM 4826 C CA . ILE C 1 92 ? 40.903 -29.108 35.897 1.00 16.15 89 ILE C CA 1
ATOM 4827 C C . ILE C 1 92 ? 40.481 -29.771 34.594 1.00 19.20 89 ILE C C 1
ATOM 4828 O O . ILE C 1 92 ? 40.947 -30.869 34.275 1.00 18.00 89 ILE C O 1
ATOM 4833 N N . PHE C 1 93 ? 39.604 -29.110 33.849 1.00 16.33 90 PHE C N 1
ATOM 4834 C CA . PHE C 1 93 ? 39.132 -29.623 32.567 1.00 16.57 90 PHE C CA 1
ATOM 4835 C C . PHE C 1 93 ? 40.016 -29.094 31.439 1.00 17.91 90 PHE C C 1
ATOM 4836 O O . PHE C 1 93 ? 40.239 -27.889 31.341 1.00 16.94 90 PHE C O 1
ATOM 4844 N N . VAL C 1 94 ? 40.513 -30.000 30.599 1.00 16.77 91 VAL C N 1
ATOM 4845 C CA . VAL C 1 94 ? 41.470 -29.650 29.547 1.00 15.79 91 VAL C CA 1
ATOM 4846 C C . VAL C 1 94 ? 41.075 -30.272 28.203 1.00 17.00 91 VAL C C 1
ATOM 4847 O O . VAL C 1 94 ? 40.149 -31.089 28.127 1.00 18.67 91 VAL C O 1
ATOM 4851 N N . GLN C 1 95 ? 41.776 -29.891 27.142 1.00 17.00 92 GLN C N 1
ATOM 4852 C CA . GLN C 1 95 ? 41.341 -30.278 25.800 1.00 16.80 92 GLN C CA 1
ATOM 4853 C C . GLN C 1 95 ? 41.917 -31.592 25.287 1.00 18.15 92 GLN C C 1
ATOM 4854 O O . GLN C 1 95 ? 41.331 -32.209 24.399 1.00 20.97 92 GLN C O 1
ATOM 4860 N N . ASN C 1 96 ? 43.069 -32.011 25.803 1.00 16.79 93 ASN C N 1
ATOM 4861 C CA . ASN C 1 96 ? 43.763 -33.162 25.230 1.00 18.61 93 ASN C CA 1
ATOM 4862 C C . ASN C 1 96 ? 44.808 -33.748 26.158 1.00 19.68 93 ASN C C 1
ATOM 4863 O O . ASN C 1 96 ? 45.057 -33.213 27.242 1.00 16.56 93 ASN C O 1
ATOM 4868 N N . THR C 1 97 ? 45.417 -34.849 25.733 1.00 19.37 94 THR C N 1
ATOM 4869 C CA . THR C 1 97 ? 46.387 -35.541 26.569 1.00 20.54 94 THR C CA 1
ATOM 4870 C C . THR C 1 97 ? 47.639 -34.704 26.843 1.00 20.19 94 THR C C 1
ATOM 4871 O O . THR C 1 97 ? 48.157 -34.711 27.967 1.00 20.81 94 THR C O 1
ATOM 4875 N N . ALA C 1 98 ? 48.118 -33.972 25.842 1.00 19.67 95 ALA C N 1
ATOM 4876 C CA . ALA C 1 98 ? 49.297 -33.132 26.032 1.00 19.99 95 ALA C CA 1
ATOM 4877 C C . ALA C 1 98 ? 49.080 -32.125 27.162 1.00 20.85 95 ALA C C 1
ATOM 4878 O O . ALA C 1 98 ? 49.948 -31.933 28.016 1.00 21.23 95 ALA C O 1
ATOM 4880 N N . ASP C 1 99 ? 47.928 -31.468 27.156 1.00 18.20 96 ASP C N 1
ATOM 4881 C CA . ASP C 1 99 ? 47.650 -30.469 28.184 1.00 20.55 96 ASP C CA 1
ATOM 4882 C C . ASP C 1 99 ? 47.438 -31.144 29.532 1.00 21.47 96 ASP C C 1
ATOM 4883 O O . ASP C 1 99 ? 47.806 -30.590 30.566 1.00 18.41 96 ASP C O 1
ATOM 4888 N N . LYS C 1 100 ? 46.840 -32.333 29.534 1.00 17.79 97 LYS C N 1
ATOM 4889 C CA . LYS C 1 100 ? 46.692 -33.063 30.790 1.00 18.75 97 LYS C CA 1
ATOM 4890 C C . LYS C 1 100 ? 48.060 -33.413 31.355 1.00 20.82 97 LYS C C 1
ATOM 4891 O O . LYS C 1 100 ? 48.311 -33.243 32.552 1.00 19.69 97 LYS C O 1
ATOM 4897 N N . GLU C 1 101 ? 48.954 -33.896 30.503 1.00 21.35 98 GLU C N 1
ATOM 4898 C CA . GLU C 1 101 ? 50.293 -34.255 30.969 1.00 22.18 98 GLU C CA 1
ATOM 4899 C C . GLU C 1 101 ? 51.032 -33.047 31.538 1.00 20.38 98 GLU C C 1
ATOM 4900 O O . GLU C 1 101 ? 51.679 -33.137 32.588 1.00 24.13 98 GLU C O 1
ATOM 4906 N N . LEU C 1 102 ? 50.926 -31.908 30.866 1.00 20.19 99 LEU C N 1
ATOM 4907 C CA . LEU C 1 102 ? 51.596 -30.714 31.358 1.00 19.29 99 LEU C CA 1
ATOM 4908 C C . LEU C 1 102 ? 51.039 -30.293 32.717 1.00 18.36 99 LEU C C 1
ATOM 4909 O O . LEU C 1 102 ? 51.789 -30.056 33.665 1.00 19.57 99 LEU C O 1
ATOM 4914 N N . ILE C 1 103 ? 49.720 -30.204 32.812 1.00 17.56 100 ILE C N 1
ATOM 4915 C CA . ILE C 1 103 ? 49.103 -29.726 34.045 1.00 19.67 100 ILE C CA 1
ATOM 4916 C C . ILE C 1 103 ? 49.268 -30.718 35.207 1.00 18.51 100 ILE C C 1
ATOM 4917 O O . ILE C 1 103 ? 49.485 -30.311 36.349 1.00 19.36 100 ILE C O 1
ATOM 4922 N N . THR C 1 104 ? 49.216 -32.015 34.915 1.00 17.42 101 THR C N 1
ATOM 4923 C CA . THR C 1 104 ? 49.529 -33.029 35.918 1.00 18.05 101 THR C CA 1
ATOM 4924 C C . THR C 1 104 ? 50.962 -32.865 36.427 1.00 20.84 101 THR C C 1
ATOM 4925 O O . THR C 1 104 ? 51.224 -32.995 37.630 1.00 20.89 101 THR C O 1
ATOM 4929 N N . SER C 1 105 ? 51.890 -32.567 35.521 1.00 22.20 102 SER C N 1
ATOM 4930 C CA . SER C 1 105 ? 53.294 -32.409 35.911 1.00 22.25 102 SER C CA 1
ATOM 4931 C C . SER C 1 105 ? 53.488 -31.180 36.787 1.00 20.98 102 SER C C 1
ATOM 4932 O O . SER C 1 105 ? 54.489 -31.061 37.500 1.00 26.54 102 SER C O 1
ATOM 4935 N N . GLN C 1 106 ? 52.521 -30.273 36.737 1.00 20.47 103 GLN C N 1
ATOM 4936 C CA . GLN C 1 106 ? 52.570 -29.061 37.549 1.00 19.69 103 GLN C CA 1
ATOM 4937 C C . GLN C 1 106 ? 51.900 -29.250 38.910 1.00 21.48 103 GLN C C 1
ATOM 4938 O O . GLN C 1 106 ? 51.699 -28.279 39.650 1.00 21.73 103 GLN C O 1
ATOM 4944 N N . GLY C 1 107 ? 51.573 -30.496 39.249 1.00 19.00 104 GLY C N 1
ATOM 4945 C CA . GLY C 1 107 ? 51.084 -30.831 40.575 1.00 20.47 104 GLY C CA 1
ATOM 4946 C C . GLY C 1 107 ? 49.586 -31.027 40.734 1.00 20.27 104 GLY C C 1
ATOM 4947 O O . GLY C 1 107 ? 49.109 -31.366 41.822 1.00 22.11 104 GLY C O 1
ATOM 4948 N N . PHE C 1 108 ? 48.832 -30.826 39.656 1.00 19.00 105 PHE C N 1
ATOM 4949 C CA . PHE C 1 108 ? 47.382 -30.984 39.729 1.00 19.40 105 PHE C CA 1
ATOM 4950 C C . PHE C 1 108 ? 47.007 -32.451 39.598 1.00 21.71 105 PHE C C 1
ATOM 4951 O O . PHE C 1 108 ? 47.464 -33.128 38.688 1.00 24.07 105 PHE C O 1
ATOM 4959 N N . ILE C 1 109 ? 46.195 -32.940 40.525 1.00 22.35 106 ILE C N 1
ATOM 4960 C CA . ILE C 1 109 ? 45.973 -34.381 40.632 1.00 23.34 106 ILE C CA 1
ATOM 4961 C C . ILE C 1 109 ? 44.623 -34.866 40.110 1.00 22.85 106 ILE C C 1
ATOM 4962 O O . ILE C 1 109 ? 44.356 -36.064 40.106 1.00 26.65 106 ILE C O 1
ATOM 4967 N N . ASP C 1 110 ? 43.776 -33.945 39.662 1.00 20.18 107 ASP C N 1
ATOM 4968 C CA . ASP C 1 110 ? 42.483 -34.314 39.106 1.00 19.27 107 ASP C CA 1
ATOM 4969 C C . ASP C 1 110 ? 42.273 -33.539 37.812 1.00 20.08 107 ASP C C 1
ATOM 4970 O O . ASP C 1 110 ? 41.494 -32.596 37.756 1.00 22.69 107 ASP C O 1
ATOM 4975 N N . VAL C 1 111 ? 42.992 -33.949 36.778 1.00 19.17 108 VAL C N 1
ATOM 4976 C CA . VAL C 1 111 ? 42.891 -33.307 35.474 1.00 19.97 108 VAL C CA 1
ATOM 4977 C C . VAL C 1 111 ? 42.047 -34.187 34.565 1.00 23.34 108 VAL C C 1
ATOM 4978 O O . VAL C 1 111 ? 42.268 -35.394 34.479 1.00 23.77 108 VAL C O 1
ATOM 4982 N N . ARG C 1 112 ? 41.071 -33.582 33.896 1.00 18.52 109 ARG C N 1
ATOM 4983 C CA . ARG C 1 112 ? 40.078 -34.340 33.137 1.00 18.75 109 ARG C CA 1
ATOM 4984 C C . ARG C 1 112 ? 40.024 -33.875 31.688 1.00 18.80 109 ARG C C 1
ATOM 4985 O O . ARG C 1 112 ? 39.721 -32.711 31.413 1.00 18.98 109 ARG C O 1
ATOM 4993 N N . ILE C 1 113 ? 40.302 -34.785 30.762 1.00 17.77 110 ILE C N 1
ATOM 4994 C CA . ILE C 1 113 ? 40.263 -34.448 29.345 1.00 17.41 110 ILE C CA 1
ATOM 4995 C C . ILE C 1 113 ? 38.842 -34.505 28.812 1.00 18.34 110 ILE C C 1
ATOM 4996 O O . ILE C 1 113 ? 38.149 -35.505 28.996 1.00 21.91 110 ILE C O 1
ATOM 5001 N N . ILE C 1 114 ? 38.396 -33.436 28.156 1.00 17.41 111 ILE C N 1
ATOM 5002 C CA . ILE C 1 114 ? 37.097 -33.492 27.503 1.00 17.46 111 ILE C CA 1
ATOM 5003 C C . ILE C 1 114 ? 37.292 -34.007 26.086 1.00 20.17 111 ILE C C 1
ATOM 5004 O O . ILE C 1 114 ? 37.695 -33.260 25.205 1.00 23.14 111 ILE C O 1
ATOM 5009 N N . PHE C 1 115 ? 37.041 -35.294 25.881 1.00 21.30 112 PHE C N 1
ATOM 5010 C CA . PHE C 1 115 ? 37.131 -35.884 24.549 1.00 22.70 112 PHE C CA 1
ATOM 5011 C C . PHE C 1 115 ? 35.913 -35.542 23.708 1.00 23.36 112 PHE C C 1
ATOM 5012 O O . PHE C 1 115 ? 36.035 -35.115 22.558 1.00 26.00 112 PHE C O 1
ATOM 5020 N N . GLU C 1 116 ? 34.737 -35.747 24.286 1.00 23.10 113 GLU C N 1
ATOM 5021 C CA . GLU C 1 116 ? 33.474 -35.349 23.670 1.00 22.04 113 GLU C CA 1
ATOM 5022 C C . GLU C 1 116 ? 32.734 -34.422 24.630 1.00 23.16 113 GLU C C 1
ATOM 5023 O O . GLU C 1 116 ? 32.651 -33.212 24.409 1.00 22.45 113 GLU C O 1
ATOM 5029 N N . SER C 1 117 ? 32.202 -34.995 25.704 1.00 21.36 114 SER C N 1
ATOM 5030 C CA . SER C 1 117 ? 31.617 -34.199 26.768 1.00 21.87 114 SER C CA 1
ATOM 5031 C C . SER C 1 117 ? 31.929 -34.862 28.101 1.00 21.05 114 SER C C 1
ATOM 5032 O O . SER C 1 117 ? 32.232 -36.056 28.149 1.00 23.04 114 SER C O 1
ATOM 5035 N N . LEU C 1 118 ? 31.870 -34.081 29.173 1.00 20.39 115 LEU C N 1
ATOM 5036 C CA . LEU C 1 118 ? 31.939 -34.634 30.517 1.00 23.48 115 LEU C CA 1
ATOM 5037 C C . LEU C 1 118 ? 30.830 -34.018 31.355 1.00 24.91 115 LEU C C 1
ATOM 5038 O O . LEU C 1 118 ? 30.324 -32.939 31.039 1.00 23.77 115 LEU C O 1
ATOM 5043 N N . GLU C 1 119 ? 30.439 -34.713 32.417 1.00 23.76 116 GLU C N 1
ATOM 5044 C CA A GLU C 1 119 ? 29.436 -34.203 33.342 0.65 26.33 116 GLU C CA 1
ATOM 5045 C CA B GLU C 1 119 ? 29.444 -34.180 33.335 0.35 25.76 116 GLU C CA 1
ATOM 5046 C C . GLU C 1 119 ? 30.096 -33.806 34.656 1.00 24.34 116 GLU C C 1
ATOM 5047 O O . GLU C 1 119 ? 31.018 -34.480 35.123 1.00 25.06 116 GLU C O 1
ATOM 5058 N N . PHE C 1 120 ? 29.623 -32.716 35.242 1.00 20.64 117 PHE C N 1
ATOM 5059 C CA . PHE C 1 120 ? 30.154 -32.238 36.510 1.00 24.81 117 PHE C CA 1
ATOM 5060 C C . PHE C 1 120 ? 29.060 -31.527 37.294 1.00 21.61 117 PHE C C 1
ATOM 5061 O O . PHE C 1 120 ? 28.602 -30.456 36.895 1.00 24.36 117 PHE C O 1
ATOM 5069 N N . ASN C 1 121 ? 28.639 -32.129 38.406 1.00 23.98 118 ASN C N 1
ATOM 5070 C CA . ASN C 1 121 ? 27.589 -31.551 39.246 1.00 26.75 118 ASN C CA 1
ATOM 5071 C C . ASN C 1 121 ? 26.331 -31.164 38.465 1.00 23.77 118 ASN C C 1
ATOM 5072 O O . ASN C 1 121 ? 25.736 -30.117 38.713 1.00 30.80 118 ASN C O 1
ATOM 5077 N N . GLY C 1 122 ? 25.926 -32.014 37.531 1.00 24.10 119 GLY C N 1
ATOM 5078 C CA . GLY C 1 122 ? 24.721 -31.767 36.762 1.00 27.03 119 GLY C CA 1
ATOM 5079 C C . GLY C 1 122 ? 24.932 -30.882 35.546 1.00 27.53 119 GLY C C 1
ATOM 5080 O O . GLY C 1 122 ? 24.004 -30.652 34.769 1.00 29.02 119 GLY C O 1
ATOM 5081 N N . ILE C 1 123 ? 26.153 -30.384 35.377 1.00 25.95 120 ILE C N 1
ATOM 5082 C CA . ILE C 1 123 ? 26.489 -29.563 34.216 1.00 23.49 120 ILE C CA 1
ATOM 5083 C C . ILE C 1 123 ? 27.216 -30.399 33.184 1.00 21.14 120 ILE C C 1
ATOM 5084 O O . ILE C 1 123 ? 28.137 -31.150 33.514 1.00 23.64 120 ILE C O 1
ATOM 5089 N N . THR C 1 124 ? 26.783 -30.281 31.932 1.00 19.80 121 THR C N 1
ATOM 5090 C CA . THR C 1 124 ? 27.453 -30.949 30.830 1.00 18.04 121 THR C CA 1
ATOM 5091 C C . THR C 1 124 ? 28.422 -29.984 30.148 1.00 20.71 121 THR C C 1
ATOM 5092 O O . THR C 1 124 ? 28.046 -28.870 29.780 1.00 23.24 121 THR C O 1
ATOM 5096 N N . LEU C 1 125 ? 29.670 -30.420 30.014 1.00 18.77 122 LEU C N 1
ATOM 5097 C CA . LEU C 1 125 ? 30.695 -29.644 29.330 1.00 18.53 122 LEU C CA 1
ATOM 5098 C C . LEU C 1 125 ? 31.036 -30.357 28.035 1.00 19.55 122 LEU C C 1
ATOM 5099 O O . LEU C 1 125 ? 31.514 -31.498 28.061 1.00 20.73 122 LEU C O 1
ATOM 5104 N N . ARG C 1 126 ? 30.789 -29.685 26.911 1.00 18.94 123 ARG C N 1
ATOM 5105 C CA . ARG C 1 126 ? 31.032 -30.261 25.593 1.00 19.13 123 ARG C CA 1
ATOM 5106 C C . ARG C 1 126 ? 32.177 -29.518 24.917 1.00 17.68 123 ARG C C 1
ATOM 5107 O O . ARG C 1 126 ? 32.163 -28.289 24.836 1.00 19.52 123 ARG C O 1
ATOM 5115 N N . LYS C 1 127 ? 33.168 -30.251 24.427 1.00 17.50 124 LYS C N 1
ATOM 5116 C CA . LYS C 1 127 ? 34.267 -29.602 23.731 1.00 17.70 124 LYS C CA 1
ATOM 5117 C C . LYS C 1 127 ? 33.844 -29.134 22.344 1.00 18.77 124 LYS C C 1
ATOM 5118 O O . LYS C 1 127 ? 33.179 -29.866 21.609 1.00 19.83 124 LYS C O 1
ATOM 5124 N N . THR C 1 128 ? 34.234 -27.920 21.993 1.00 15.51 125 THR C N 1
ATOM 5125 C CA . THR C 1 128 ? 34.007 -27.412 20.643 1.00 14.21 125 THR C CA 1
ATOM 5126 C C . THR C 1 128 ? 35.344 -27.224 19.947 1.00 18.20 125 THR C C 1
ATOM 5127 O O . THR C 1 128 ? 36.378 -27.058 20.595 1.00 16.50 125 THR C O 1
ATOM 5131 N N . GLY C 1 129 ? 35.318 -27.254 18.619 1.00 17.33 126 GLY C N 1
ATOM 5132 C CA . GLY C 1 129 ? 36.528 -27.096 17.832 1.00 18.14 126 GLY C CA 1
ATOM 5133 C C . GLY C 1 129 ? 36.957 -25.651 17.664 1.00 15.68 126 GLY C C 1
ATOM 5134 O O . GLY C 1 129 ? 36.223 -24.718 17.980 1.00 16.13 126 GLY C O 1
ATOM 5135 N N . GLY C 1 130 ? 38.162 -25.466 17.150 1.00 15.96 127 GLY C N 1
ATOM 5136 C CA . GLY C 1 130 ? 38.642 -24.136 16.838 1.00 16.70 127 GLY C CA 1
ATOM 5137 C C . GLY C 1 130 ? 39.952 -24.170 16.088 1.00 15.79 127 GLY C C 1
ATOM 5138 O O . GLY C 1 130 ? 40.674 -25.165 16.111 1.00 16.44 127 GLY C O 1
ATOM 5139 N N . SER C 1 131 ? 40.223 -23.082 15.381 1.00 13.49 128 SER C N 1
ATOM 5140 C CA A SER C 1 131 ? 41.520 -22.879 14.765 0.53 12.93 128 SER C CA 1
ATOM 5141 C CA B SER C 1 131 ? 41.514 -22.864 14.748 0.47 13.49 128 SER C CA 1
ATOM 5142 C C . SER C 1 131 ? 42.067 -21.526 15.218 1.00 15.28 128 SER C C 1
ATOM 5143 O O . SER C 1 131 ? 41.457 -20.480 14.971 1.00 14.60 128 SER C O 1
ATOM 5148 N N . HIS C 1 132 ? 43.213 -21.563 15.896 1.00 14.00 129 HIS C N 1
ATOM 5149 C CA . HIS C 1 132 ? 43.816 -20.380 16.519 1.00 14.54 129 HIS C CA 1
ATOM 5150 C C . HIS C 1 132 ? 44.647 -19.634 15.480 1.00 14.46 129 HIS C C 1
ATOM 5151 O O . HIS C 1 132 ? 45.831 -19.343 15.696 1.00 15.39 129 HIS C O 1
ATOM 5158 N N . GLY C 1 133 ? 44.008 -19.320 14.351 1.00 13.59 130 GLY C N 1
ATOM 5159 C CA . GLY C 1 133 ? 44.676 -18.687 13.234 1.00 13.39 130 GLY C CA 1
ATOM 5160 C C . GLY C 1 133 ? 43.996 -19.124 11.948 1.00 14.15 130 GLY C C 1
ATOM 5161 O O . GLY C 1 133 ? 43.178 -20.056 11.938 1.00 15.23 130 GLY C O 1
ATOM 5162 N N . THR C 1 134 ? 44.325 -18.441 10.858 1.00 15.39 131 THR C N 1
ATOM 5163 C CA . THR C 1 134 ? 43.742 -18.764 9.562 1.00 15.10 131 THR C CA 1
ATOM 5164 C C . THR C 1 134 ? 44.420 -19.984 8.955 1.00 14.81 131 THR C C 1
ATOM 5165 O O . THR C 1 134 ? 45.469 -20.436 9.425 1.00 15.47 131 THR C O 1
ATOM 5169 N N . VAL C 1 135 ? 43.827 -20.524 7.895 1.00 14.74 132 VAL C N 1
ATOM 5170 C CA . VAL C 1 135 ? 44.423 -21.685 7.257 1.00 16.54 132 VAL C CA 1
ATOM 5171 C C . VAL C 1 135 ? 45.832 -21.360 6.756 1.00 18.00 132 VAL C C 1
ATOM 5172 O O . VAL C 1 135 ? 46.759 -22.159 6.898 1.00 18.94 132 VAL C O 1
ATOM 5176 N N . GLU C 1 136 ? 45.991 -20.169 6.188 1.00 17.65 133 GLU C N 1
ATOM 5177 C CA . GLU C 1 136 ? 47.304 -19.730 5.725 1.00 23.23 133 GLU C CA 1
ATOM 5178 C C . GLU C 1 136 ? 48.342 -19.702 6.849 1.00 23.19 133 GLU C C 1
ATOM 5179 O O . GLU C 1 136 ? 49.506 -20.055 6.645 1.00 22.42 133 GLU C O 1
ATOM 5193 N N . TYR C 1 138 ? 48.325 -21.617 9.511 1.00 17.30 135 TYR C N 1
ATOM 5194 C CA . TYR C 1 138 ? 48.679 -22.995 9.873 1.00 16.02 135 TYR C CA 1
ATOM 5195 C C . TYR C 1 138 ? 49.532 -23.694 8.814 1.00 15.57 135 TYR C C 1
ATOM 5196 O O . TYR C 1 138 ? 50.158 -24.717 9.094 1.00 16.18 135 TYR C O 1
ATOM 5205 N N . ALA C 1 139 ? 49.570 -23.123 7.610 1.00 18.09 136 ALA C N 1
ATOM 5206 C CA . ALA C 1 139 ? 50.480 -23.594 6.567 1.00 16.70 136 ALA C CA 1
ATOM 5207 C C . ALA C 1 139 ? 51.909 -23.132 6.843 1.00 18.08 136 ALA C C 1
ATOM 5208 O O . ALA C 1 139 ? 52.863 -23.636 6.250 1.00 20.67 136 ALA C O 1
ATOM 5210 N N . ASN C 1 140 ? 52.056 -22.169 7.748 1.00 17.11 137 ASN C N 1
ATOM 5211 C CA . ASN C 1 140 ? 53.367 -21.627 8.082 1.00 18.69 137 ASN C CA 1
ATOM 5212 C C . ASN C 1 140 ? 54.002 -22.432 9.216 1.00 16.36 137 ASN C C 1
ATOM 5213 O O . ASN C 1 140 ? 53.434 -22.518 10.305 1.00 16.08 137 ASN C O 1
ATOM 5218 N N . PRO C 1 141 ? 55.175 -23.040 8.964 1.00 15.64 138 PRO C N 1
ATOM 5219 C CA . PRO C 1 141 ? 55.748 -23.966 9.954 1.00 18.08 138 PRO C CA 1
ATOM 5220 C C . PRO C 1 141 ? 56.323 -23.273 11.188 1.00 16.12 138 PRO C C 1
ATOM 5221 O O . PRO C 1 141 ? 56.560 -23.943 12.193 1.00 16.51 138 PRO C O 1
ATOM 5225 N N . VAL C 1 142 ? 56.530 -21.963 11.123 1.00 16.15 139 VAL C N 1
ATOM 5226 C CA . VAL C 1 142 ? 56.954 -21.213 12.308 1.00 16.86 139 VAL C CA 1
ATOM 5227 C C . VAL C 1 142 ? 55.753 -20.873 13.192 1.00 15.91 139 VAL C C 1
ATOM 5228 O O . VAL C 1 142 ? 55.768 -21.117 14.403 1.00 17.62 139 VAL C O 1
ATOM 5232 N N . LEU C 1 143 ? 54.704 -20.324 12.585 1.00 16.61 140 LEU C N 1
ATOM 5233 C CA . LEU C 1 143 ? 53.504 -19.956 13.334 1.00 16.40 140 LEU C CA 1
ATOM 5234 C C . LEU C 1 143 ? 52.698 -21.140 13.848 1.00 18.24 140 LEU C C 1
ATOM 5235 O O . LEU C 1 143 ? 52.175 -21.114 14.962 1.00 16.76 140 LEU C O 1
ATOM 5240 N N . ALA C 1 144 ? 52.554 -22.175 13.031 1.00 15.53 141 ALA C N 1
ATOM 5241 C CA . ALA C 1 144 ? 51.626 -23.245 13.385 1.00 15.81 141 ALA C CA 1
ATOM 5242 C C . ALA C 1 144 ? 51.849 -23.863 14.764 1.00 16.01 141 ALA C C 1
ATOM 5243 O O . ALA C 1 144 ? 50.901 -23.993 15.532 1.00 16.80 141 ALA C O 1
ATOM 5245 N N . PRO C 1 145 ? 53.090 -24.266 15.082 1.00 16.61 142 PRO C N 1
ATOM 5246 C CA . PRO C 1 145 ? 53.275 -24.897 16.396 1.00 17.25 142 PRO C CA 1
ATOM 5247 C C . PRO C 1 145 ? 53.051 -23.918 17.539 1.00 19.67 142 PRO C C 1
ATOM 5248 O O . PRO C 1 145 ? 52.686 -24.356 18.639 1.00 21.76 142 PRO C O 1
ATOM 5252 N N . LEU C 1 146 ? 53.292 -22.635 17.299 1.00 17.54 143 LEU C N 1
ATOM 5253 C CA . LEU C 1 146 ? 53.063 -21.617 18.330 1.00 19.03 143 LEU C CA 1
ATOM 5254 C C . LEU C 1 146 ? 51.570 -21.393 18.587 1.00 23.32 143 LEU C C 1
ATOM 5255 O O . LEU C 1 146 ? 51.166 -21.106 19.716 1.00 29.47 143 LEU C O 1
ATOM 5260 N N . ALA C 1 147 ? 50.750 -21.524 17.547 1.00 17.18 144 ALA C N 1
ATOM 5261 C CA . ALA C 1 147 ? 49.309 -21.351 17.683 1.00 17.45 144 ALA C CA 1
ATOM 5262 C C . ALA C 1 147 ? 48.654 -22.557 18.361 1.00 18.26 144 ALA C C 1
ATOM 5263 O O . ALA C 1 147 ? 47.867 -22.401 19.297 1.00 18.48 144 ALA C O 1
ATOM 5265 N N . GLY C 1 148 ? 48.948 -23.756 17.860 1.00 17.07 145 GLY C N 1
ATOM 5266 C CA . GLY C 1 148 ? 48.526 -24.978 18.524 1.00 16.22 145 GLY C CA 1
ATOM 5267 C C . GLY C 1 148 ? 47.031 -25.217 18.477 1.00 16.25 145 GLY C C 1
ATOM 5268 O O . GLY C 1 148 ? 46.320 -24.684 17.608 1.00 16.60 145 GLY C O 1
ATOM 5269 N N . ASP C 1 149 ? 46.555 -26.036 19.412 1.00 16.88 146 ASP C N 1
ATOM 5270 C CA . ASP C 1 149 ? 45.137 -26.341 19.528 1.00 17.64 146 ASP C CA 1
ATOM 5271 C C . ASP C 1 149 ? 44.549 -25.515 20.656 1.00 15.93 146 ASP C C 1
ATOM 5272 O O . ASP C 1 149 ? 45.219 -25.245 21.653 1.00 16.03 146 ASP C O 1
ATOM 5277 N N . ALA C 1 150 ? 43.295 -25.109 20.510 1.00 14.31 147 ALA C N 1
ATOM 5278 C CA . ALA C 1 150 ? 42.593 -24.436 21.602 1.00 14.79 147 ALA C CA 1
ATOM 5279 C C . ALA C 1 150 ? 41.102 -24.662 21.479 1.00 15.90 147 ALA C C 1
ATOM 5280 O O . ALA C 1 150 ? 40.496 -24.333 20.452 1.00 15.33 147 ALA C O 1
ATOM 5290 N N . GLY C 1 152 ? 36.924 -24.578 22.492 1.00 15.75 149 GLY C N 1
ATOM 5291 C CA . GLY C 1 152 ? 35.855 -23.890 23.184 1.00 15.10 149 GLY C CA 1
ATOM 5292 C C . GLY C 1 152 ? 35.092 -24.902 24.023 1.00 15.78 149 GLY C C 1
ATOM 5293 O O . GLY C 1 152 ? 35.361 -26.105 23.960 1.00 16.25 149 GLY C O 1
ATOM 5294 N N . VAL C 1 153 ? 34.144 -24.419 24.813 1.00 14.87 150 VAL C N 1
ATOM 5295 C CA . VAL C 1 153 ? 33.343 -25.296 25.660 1.00 14.92 150 VAL C CA 1
ATOM 5296 C C . VAL C 1 153 ? 31.892 -24.833 25.652 1.00 20.12 150 VAL C C 1
ATOM 5297 O O . VAL C 1 153 ? 31.610 -23.635 25.773 1.00 18.15 150 VAL C O 1
ATOM 5301 N N . ILE C 1 154 ? 30.980 -25.788 25.485 1.00 17.46 151 ILE C N 1
ATOM 5302 C CA . ILE C 1 154 ? 29.554 -25.545 25.651 1.00 18.72 151 ILE C CA 1
ATOM 5303 C C . ILE C 1 154 ? 29.155 -26.047 27.031 1.00 21.21 151 ILE C C 1
ATOM 5304 O O . ILE C 1 154 ? 29.436 -27.193 27.370 1.00 21.44 151 ILE C O 1
ATOM 5309 N N . PHE C 1 155 ? 28.544 -25.178 27.833 1.00 19.30 152 PHE C N 1
ATOM 5310 C CA . PHE C 1 155 ? 28.065 -25.554 29.168 1.00 19.86 152 PHE C CA 1
ATOM 5311 C C . PHE C 1 155 ? 26.548 -25.659 29.129 1.00 23.72 152 PHE C C 1
ATOM 5312 O O . PHE C 1 155 ? 25.876 -24.694 28.773 1.00 20.32 152 PHE C O 1
ATOM 5320 N N . GLU C 1 156 ? 26.011 -26.816 29.509 1.00 24.21 153 GLU C N 1
ATOM 5321 C CA . GLU C 1 156 ? 24.563 -27.025 29.549 1.00 23.69 153 GLU C CA 1
ATOM 5322 C C . GLU C 1 156 ? 24.124 -27.548 30.912 1.00 26.67 153 GLU C C 1
ATOM 5323 O O . GLU C 1 156 ? 24.822 -28.358 31.525 1.00 28.01 153 GLU C O 1
ATOM 5329 N N . ALA C 1 157 ? 22.967 -27.091 31.379 1.00 26.02 154 ALA C N 1
ATOM 5330 C CA . ALA C 1 157 ? 22.380 -27.611 32.613 1.00 23.84 154 ALA C CA 1
ATOM 5331 C C . ALA C 1 157 ? 20.872 -27.385 32.618 1.00 28.82 154 ALA C C 1
ATOM 5332 O O . ALA C 1 157 ? 20.357 -26.510 31.916 1.00 31.32 154 ALA C O 1
ATOM 5334 N N . ALA C 1 158 ? 20.169 -28.183 33.415 1.00 30.31 155 ALA C N 1
ATOM 5335 C CA . ALA C 1 158 ? 18.717 -28.102 33.495 1.00 35.26 155 ALA C CA 1
ATOM 5336 C C . ALA C 1 158 ? 18.257 -26.728 33.962 1.00 30.60 155 ALA C C 1
ATOM 5337 O O . ALA C 1 158 ? 18.679 -26.247 35.015 1.00 37.12 155 ALA C O 1
ATOM 5339 N N . ASP C 1 159 ? 17.388 -26.104 33.170 1.00 39.34 156 ASP C N 1
ATOM 5340 C CA . ASP C 1 159 ? 16.799 -24.813 33.517 1.00 40.74 156 ASP C CA 1
ATOM 5341 C C . ASP C 1 159 ? 17.833 -23.700 33.584 1.00 34.91 156 ASP C C 1
ATOM 5342 O O . ASP C 1 159 ? 17.643 -22.702 34.279 1.00 38.59 156 ASP C O 1
ATOM 5347 N N . GLU C 1 160 ? 18.927 -23.882 32.852 1.00 30.49 157 GLU C N 1
ATOM 5348 C CA . GLU C 1 160 ? 19.987 -22.888 32.792 1.00 27.78 157 GLU C CA 1
ATOM 5349 C C . GLU C 1 160 ? 20.242 -22.483 31.347 1.00 27.47 157 GLU C C 1
ATOM 5350 O O . GLU C 1 160 ? 20.057 -23.284 30.427 1.00 27.18 157 GLU C O 1
ATOM 5356 N N . PRO C 1 161 ? 20.666 -21.230 31.136 1.00 27.27 158 PRO C N 1
ATOM 5357 C CA . PRO C 1 161 ? 21.085 -20.870 29.780 1.00 23.66 158 PRO C CA 1
ATOM 5358 C C . PRO C 1 161 ? 22.256 -21.738 29.352 1.00 24.11 158 PRO C C 1
ATOM 5359 O O . PRO C 1 161 ? 23.115 -22.068 30.170 1.00 23.77 158 PRO C O 1
ATOM 5363 N N . THR C 1 162 ? 22.273 -22.123 28.084 1.00 22.09 159 THR C N 1
ATOM 5364 C CA . THR C 1 162 ? 23.420 -22.801 27.518 1.00 20.71 159 THR C CA 1
ATOM 5365 C C . THR C 1 162 ? 24.471 -21.746 27.204 1.00 20.95 159 THR C C 1
ATOM 5366 O O . THR C 1 162 ? 24.163 -20.717 26.605 1.00 22.06 159 THR C O 1
ATOM 5370 N N . VAL C 1 163 ? 25.705 -21.993 27.633 1.00 19.57 160 VAL C N 1
ATOM 5371 C CA . VAL C 1 163 ? 26.774 -21.009 27.515 1.00 18.54 160 VAL C CA 1
ATOM 5372 C C . VAL C 1 163 ? 27.872 -21.514 26.595 1.00 19.13 160 VAL C C 1
ATOM 5373 O O . VAL C 1 163 ? 28.389 -22.612 26.777 1.00 20.01 160 VAL C O 1
ATOM 5377 N N . TYR C 1 164 ? 28.233 -20.706 25.603 1.00 17.34 161 TYR C N 1
ATOM 5378 C CA . TYR C 1 164 ? 29.284 -21.074 24.658 1.00 15.13 161 TYR C CA 1
ATOM 5379 C C . TYR C 1 164 ? 30.523 -20.227 24.919 1.00 17.66 161 TYR C C 1
ATOM 5380 O O . TYR C 1 164 ? 30.546 -19.031 24.627 1.00 18.43 161 TYR C O 1
ATOM 5389 N N . LEU C 1 165 ? 31.537 -20.858 25.505 1.00 15.04 162 LEU C N 1
ATOM 5390 C CA . LEU C 1 165 ? 32.855 -20.268 25.639 1.00 14.85 162 LEU C CA 1
ATOM 5391 C C . LEU C 1 165 ? 33.587 -20.565 24.330 1.00 14.52 162 LEU C C 1
ATOM 5392 O O . LEU C 1 165 ? 34.079 -21.677 24.120 1.00 16.11 162 LEU C O 1
ATOM 5397 N N . VAL C 1 166 ? 33.634 -19.585 23.431 1.00 14.44 163 VAL C N 1
ATOM 5398 C CA . VAL C 1 166 ? 34.103 -19.843 22.070 1.00 14.68 163 VAL C CA 1
ATOM 5399 C C . VAL C 1 166 ? 35.597 -20.204 22.019 1.00 15.60 163 VAL C C 1
ATOM 5400 O O . VAL C 1 166 ? 36.004 -21.114 21.287 1.00 16.29 163 VAL C O 1
ATOM 5404 N N . GLY C 1 167 ? 36.404 -19.501 22.816 1.00 13.12 164 GLY C N 1
ATOM 5405 C CA . GLY C 1 167 ? 37.828 -19.758 22.909 1.00 14.48 164 GLY C CA 1
ATOM 5406 C C . GLY C 1 167 ? 38.680 -19.020 21.884 1.00 13.39 164 GLY C C 1
ATOM 5407 O O . GLY C 1 167 ? 38.187 -18.194 21.108 1.00 15.50 164 GLY C O 1
ATOM 5408 N N . ASP C 1 168 ? 39.975 -19.321 21.898 1.00 14.28 165 ASP C N 1
ATOM 5409 C CA . ASP C 1 168 ? 40.935 -18.711 20.983 1.00 14.31 165 ASP C CA 1
ATOM 5410 C C . ASP C 1 168 ? 40.853 -19.393 19.616 1.00 13.09 165 ASP C C 1
ATOM 5411 O O . ASP C 1 168 ? 41.672 -20.264 19.282 1.00 15.53 165 ASP C O 1
ATOM 5416 N N . THR C 1 169 ? 39.855 -18.975 18.841 1.00 14.65 166 THR C N 1
ATOM 5417 C CA . THR C 1 169 ? 39.660 -19.462 17.485 1.00 13.97 166 THR C CA 1
ATOM 5418 C C . THR C 1 169 ? 39.213 -18.308 16.605 1.00 15.66 166 THR C C 1
ATOM 5419 O O . THR C 1 169 ? 38.576 -17.368 17.072 1.00 15.05 166 THR C O 1
ATOM 5423 N N . VAL C 1 170 ? 39.542 -18.398 15.324 1.00 13.85 167 VAL C N 1
ATOM 5424 C CA . VAL C 1 170 ? 38.912 -17.535 14.326 1.00 14.20 167 VAL C CA 1
ATOM 5425 C C . VAL C 1 170 ? 37.564 -18.165 13.934 1.00 13.11 167 VAL C C 1
ATOM 5426 O O . VAL C 1 170 ? 37.202 -19.240 14.413 1.00 14.04 167 VAL C O 1
ATOM 5430 N N . TRP C 1 171 ? 36.802 -17.491 13.076 1.00 14.78 168 TRP C N 1
ATOM 5431 C CA . TRP C 1 171 ? 35.489 -18.013 12.709 1.00 14.18 168 TRP C CA 1
ATOM 5432 C C . TRP C 1 171 ? 35.650 -19.164 11.715 1.00 15.43 168 TRP C C 1
ATOM 5433 O O . TRP C 1 171 ? 36.062 -18.948 10.579 1.00 21.26 168 TRP C O 1
ATOM 5444 N N . THR C 1 172 ? 35.362 -20.381 12.160 1.00 14.95 169 THR C N 1
ATOM 5445 C CA . THR C 1 172 ? 35.458 -21.569 11.303 1.00 13.91 169 THR C CA 1
ATOM 5446 C C . THR C 1 172 ? 34.149 -22.350 11.322 1.00 13.40 169 THR C C 1
ATOM 5447 O O . THR C 1 172 ? 33.215 -22.010 12.045 1.00 14.77 169 THR C O 1
ATOM 5451 N N . SER C 1 173 ? 34.078 -23.420 10.535 1.00 16.34 170 SER C N 1
ATOM 5452 C CA . SER C 1 173 ? 32.889 -24.258 10.569 1.00 16.43 170 SER C CA 1
ATOM 5453 C C . SER C 1 173 ? 32.649 -24.893 11.933 1.00 14.94 170 SER C C 1
ATOM 5454 O O . SER C 1 173 ? 31.540 -25.308 12.232 1.00 17.02 170 SER C O 1
ATOM 5457 N N . ASP C 1 174 ? 33.688 -24.986 12.757 1.00 16.30 171 ASP C N 1
ATOM 5458 C CA . ASP C 1 174 ? 33.511 -25.544 14.101 1.00 15.98 171 ASP C CA 1
ATOM 5459 C C . ASP C 1 174 ? 32.657 -24.603 14.954 1.00 17.09 171 ASP C C 1
ATOM 5460 O O . ASP C 1 174 ? 31.896 -25.044 15.817 1.00 17.27 171 ASP C O 1
ATOM 5465 N N . VAL C 1 175 ? 32.786 -23.302 14.691 1.00 15.95 172 VAL C N 1
ATOM 5466 C CA . VAL C 1 175 ? 31.953 -22.311 15.360 1.00 15.30 172 VAL C CA 1
ATOM 5467 C C . VAL C 1 175 ? 30.504 -22.441 14.866 1.00 17.04 172 VAL C C 1
ATOM 5468 O O . VAL C 1 175 ? 29.564 -22.469 15.664 1.00 16.70 172 VAL C O 1
ATOM 5472 N N . GLU C 1 176 ? 30.328 -22.561 13.548 1.00 15.82 173 GLU C N 1
ATOM 5473 C CA . GLU C 1 176 ? 28.991 -22.757 12.994 1.00 14.96 173 GLU C CA 1
ATOM 5474 C C . GLU C 1 176 ? 28.341 -24.033 13.525 1.00 14.61 173 GLU C C 1
ATOM 5475 O O . GLU C 1 176 ? 27.147 -24.050 13.828 1.00 18.59 173 GLU C O 1
ATOM 5481 N N . LYS C 1 177 ? 29.132 -25.101 13.640 1.00 15.03 174 LYS C N 1
ATOM 5482 C CA . LYS C 1 177 ? 28.623 -26.369 14.165 1.00 16.54 174 LYS C CA 1
ATOM 5483 C C . LYS C 1 177 ? 28.107 -26.210 15.592 1.00 16.11 174 LYS C C 1
ATOM 5484 O O . LYS C 1 177 ? 27.005 -26.658 15.922 1.00 19.29 174 LYS C O 1
ATOM 5490 N N . ALA C 1 178 ? 28.906 -25.574 16.446 1.00 17.01 175 ALA C N 1
ATOM 5491 C CA . ALA C 1 178 ? 28.522 -25.423 17.845 1.00 18.29 175 ALA C CA 1
ATOM 5492 C C . ALA C 1 178 ? 27.261 -24.575 17.976 1.00 16.21 175 ALA C C 1
ATOM 5493 O O . ALA C 1 178 ? 26.356 -24.912 18.746 1.00 17.49 175 ALA C O 1
ATOM 5495 N N . LEU C 1 179 ? 27.200 -23.494 17.199 1.00 16.28 176 LEU C N 1
ATOM 5496 C CA . LEU C 1 179 ? 26.064 -22.582 17.251 1.00 17.58 176 LEU C CA 1
ATOM 5497 C C . LEU C 1 179 ? 24.760 -23.280 16.869 1.00 18.61 176 LEU C C 1
ATOM 5498 O O . LEU C 1 179 ? 23.742 -23.109 17.533 1.00 20.38 176 LEU C O 1
ATOM 5503 N N . LEU C 1 180 ? 24.790 -24.060 15.793 1.00 17.97 177 LEU C N 1
ATOM 5504 C CA . LEU C 1 180 ? 23.571 -24.706 15.317 1.00 19.13 177 LEU C CA 1
ATOM 5505 C C . LEU C 1 180 ? 23.171 -25.877 16.202 1.00 19.44 177 LEU C C 1
ATOM 5506 O O . LEU C 1 180 ? 21.992 -26.063 16.511 1.00 23.28 177 LEU C O 1
ATOM 5511 N N . ARG C 1 181 ? 24.157 -26.667 16.610 1.00 18.12 178 ARG C N 1
ATOM 5512 C CA . ARG C 1 181 ? 23.884 -27.884 17.369 1.00 20.27 178 ARG C CA 1
ATOM 5513 C C . ARG C 1 181 ? 23.358 -27.615 18.775 1.00 20.86 178 ARG C C 1
ATOM 5514 O O . ARG C 1 181 ? 22.514 -28.354 19.290 1.00 23.17 178 ARG C O 1
ATOM 5522 N N . PHE C 1 182 ? 23.869 -26.560 19.401 1.00 19.89 179 PHE C N 1
ATOM 5523 C CA . PHE C 1 182 ? 23.616 -26.334 20.817 1.00 19.80 179 PHE C CA 1
ATOM 5524 C C . PHE C 1 182 ? 22.859 -25.045 21.124 1.00 20.16 179 PHE C C 1
ATOM 5525 O O . PHE C 1 182 ? 22.462 -24.821 22.265 1.00 22.47 179 PHE C O 1
ATOM 5533 N N . ASP C 1 183 ? 22.666 -24.210 20.106 1.00 21.81 180 ASP C N 1
ATOM 5534 C CA . ASP C 1 183 ? 21.901 -22.969 20.239 1.00 22.95 180 ASP C CA 1
ATOM 5535 C C . ASP C 1 183 ? 22.161 -22.237 21.552 1.00 20.16 180 ASP C C 1
ATOM 5536 O O . ASP C 1 183 ? 21.245 -22.050 22.357 1.00 22.95 180 ASP C O 1
ATOM 5541 N N . PRO C 1 184 ? 23.414 -21.811 21.770 1.00 20.05 181 PRO C N 1
ATOM 5542 C CA . PRO C 1 184 ? 23.727 -21.159 23.045 1.00 20.18 181 PRO C CA 1
ATOM 5543 C C . PRO C 1 184 ? 22.950 -19.865 23.254 1.00 19.11 181 PRO C C 1
ATOM 5544 O O . PRO C 1 184 ? 22.692 -19.115 22.312 1.00 20.95 181 PRO C O 1
ATOM 5548 N N . ASN C 1 185 ? 22.596 -19.620 24.510 1.00 19.23 182 ASN C N 1
ATOM 5549 C CA . ASN C 1 185 ? 21.870 -18.425 24.913 1.00 20.96 182 ASN C CA 1
ATOM 5550 C C . ASN C 1 185 ? 22.836 -17.339 25.359 1.00 20.12 182 ASN C C 1
ATOM 5551 O O . ASN C 1 185 ? 22.485 -16.165 25.405 1.00 22.07 182 ASN C O 1
ATOM 5556 N N . VAL C 1 186 ? 24.049 -17.755 25.708 1.00 17.51 183 VAL C N 1
ATOM 5557 C CA . VAL C 1 186 ? 25.096 -16.837 26.147 1.00 19.40 183 VAL C CA 1
ATOM 5558 C C . VAL C 1 186 ? 26.364 -17.225 25.401 1.00 17.62 183 VAL C C 1
ATOM 5559 O O . VAL C 1 186 ? 26.720 -18.403 25.350 1.00 19.37 183 VAL C O 1
ATOM 5563 N N . ILE C 1 187 ? 27.026 -16.244 24.802 1.00 17.85 184 ILE C N 1
ATOM 5564 C CA . ILE C 1 187 ? 28.182 -16.518 23.953 1.00 16.96 184 ILE C CA 1
ATOM 5565 C C . ILE C 1 187 ? 29.333 -15.616 24.367 1.00 17.50 184 ILE C C 1
ATOM 5566 O O . ILE C 1 187 ? 29.270 -14.407 24.195 1.00 19.86 184 ILE C O 1
ATOM 5571 N N . ILE C 1 188 ? 30.374 -16.222 24.928 1.00 17.04 185 ILE C N 1
ATOM 5572 C CA . ILE C 1 188 ? 31.526 -15.490 25.418 1.00 19.19 185 ILE C CA 1
ATOM 5573 C C . ILE C 1 188 ? 32.623 -15.602 24.378 1.00 17.21 185 ILE C C 1
ATOM 5574 O O . ILE C 1 188 ? 33.100 -16.710 24.092 1.00 16.26 185 ILE C O 1
ATOM 5587 N N . ASN C 1 190 ? 36.317 -14.195 22.461 1.00 15.24 187 ASN C N 1
ATOM 5588 C CA . ASN C 1 190 ? 37.603 -13.519 22.588 1.00 13.29 187 ASN C CA 1
ATOM 5589 C C . ASN C 1 190 ? 37.856 -12.617 21.396 1.00 17.05 187 ASN C C 1
ATOM 5590 O O . ASN C 1 190 ? 38.218 -13.100 20.319 1.00 16.19 187 ASN C O 1
ATOM 5595 N N . THR C 1 191 ? 37.680 -11.312 21.601 1.00 14.35 188 THR C N 1
ATOM 5596 C CA . THR C 1 191 ? 37.553 -10.378 20.487 1.00 13.61 188 THR C CA 1
ATOM 5597 C C . THR C 1 191 ? 38.674 -9.338 20.424 1.00 15.08 188 THR C C 1
ATOM 5598 O O . THR C 1 191 ? 38.533 -8.316 19.755 1.00 15.41 188 THR C O 1
ATOM 5602 N N . GLY C 1 192 ? 39.802 -9.625 21.068 1.00 14.16 189 GLY C N 1
ATOM 5603 C CA . GLY C 1 192 ? 40.934 -8.712 21.052 1.00 14.79 189 GLY C CA 1
ATOM 5604 C C . GLY C 1 192 ? 41.760 -8.668 19.781 1.00 15.17 189 GLY C C 1
ATOM 5605 O O . GLY C 1 192 ? 42.676 -7.859 19.677 1.00 14.49 189 GLY C O 1
ATOM 5606 N N . TYR C 1 193 ? 41.448 -9.527 18.815 1.00 15.93 190 TYR C N 1
ATOM 5607 C CA . TYR C 1 193 ? 42.098 -9.466 17.512 1.00 15.41 190 TYR C CA 1
ATOM 5608 C C . TYR C 1 193 ? 43.627 -9.459 17.639 1.00 14.87 190 TYR C C 1
ATOM 5609 O O . TYR C 1 193 ? 44.314 -8.557 17.149 1.00 14.78 190 TYR C O 1
ATOM 5618 N N . ALA C 1 194 ? 44.146 -10.473 18.327 1.00 14.29 191 ALA C N 1
ATOM 5619 C CA . ALA C 1 194 ? 45.581 -10.642 18.506 1.00 14.92 191 ALA C CA 1
ATOM 5620 C C . ALA C 1 194 ? 46.271 -10.826 17.170 1.00 14.46 191 ALA C C 1
ATOM 5621 O O . ALA C 1 194 ? 45.808 -11.603 16.325 1.00 15.35 191 ALA C O 1
ATOM 5623 N N . GLN C 1 195 ? 47.377 -10.120 16.981 1.00 15.36 192 GLN C N 1
ATOM 5624 C CA . GLN C 1 195 ? 48.078 -10.159 15.702 1.00 16.34 192 GLN C CA 1
ATOM 5625 C C . GLN C 1 195 ? 49.567 -10.466 15.809 1.00 16.82 192 GLN C C 1
ATOM 5626 O O . GLN C 1 195 ? 50.206 -10.206 16.832 1.00 17.60 192 GLN C O 1
ATOM 5632 N N . ILE C 1 196 ? 50.102 -11.026 14.724 1.00 16.63 193 ILE C N 1
ATOM 5633 C CA . ILE C 1 196 ? 51.491 -11.444 14.630 1.00 18.34 193 ILE C CA 1
ATOM 5634 C C . ILE C 1 196 ? 52.176 -10.517 13.641 1.00 16.79 193 ILE C C 1
ATOM 5635 O O . ILE C 1 196 ? 51.574 -10.147 12.629 1.00 18.23 193 ILE C O 1
ATOM 5640 N N . LEU C 1 197 ? 53.411 -10.107 13.918 1.00 16.86 194 LEU C N 1
ATOM 5641 C CA . LEU C 1 197 ? 54.120 -9.266 12.954 1.00 16.42 194 LEU C CA 1
ATOM 5642 C C . LEU C 1 197 ? 54.288 -10.006 11.626 1.00 18.58 194 LEU C C 1
ATOM 5643 O O . LEU C 1 197 ? 54.622 -11.191 11.603 1.00 22.30 194 LEU C O 1
ATOM 5648 N N . GLY C 1 198 ? 54.036 -9.305 10.521 1.00 18.92 195 GLY C N 1
ATOM 5649 C CA . GLY C 1 198 ? 54.178 -9.899 9.199 1.00 21.77 195 GLY C CA 1
ATOM 5650 C C . GLY C 1 198 ? 52.961 -10.635 8.662 1.00 23.05 195 GLY C C 1
ATOM 5651 O O . GLY C 1 198 ? 53.003 -11.172 7.554 1.00 26.22 195 GLY C O 1
ATOM 5652 N N . PHE C 1 199 ? 51.875 -10.657 9.431 1.00 19.69 196 PHE C N 1
ATOM 5653 C CA . PHE C 1 199 ? 50.629 -11.308 9.027 1.00 18.25 196 PHE C CA 1
ATOM 5654 C C . PHE C 1 199 ? 49.450 -10.352 9.120 1.00 20.92 196 PHE C C 1
ATOM 5655 O O . PHE C 1 199 ? 49.318 -9.606 10.097 1.00 20.00 196 PHE C O 1
ATOM 5663 N N . GLU C 1 200 ? 48.586 -10.379 8.110 1.00 20.68 197 GLU C N 1
ATOM 5664 C CA . GLU C 1 200 ? 47.476 -9.431 8.010 1.00 22.55 197 GLU C CA 1
ATOM 5665 C C . GLU C 1 200 ? 46.281 -9.679 8.932 1.00 28.05 197 GLU C C 1
ATOM 5666 O O . GLU C 1 200 ? 45.632 -8.733 9.388 1.00 29.18 197 GLU C O 1
ATOM 5672 N N . ASP C 1 201 ? 45.960 -10.942 9.178 1.00 23.89 198 ASP C N 1
ATOM 5673 C CA . ASP C 1 201 ? 44.723 -11.274 9.881 1.00 21.89 198 ASP C CA 1
ATOM 5674 C C . ASP C 1 201 ? 44.953 -11.469 11.387 1.00 18.41 198 ASP C C 1
ATOM 5675 O O . ASP C 1 201 ? 45.852 -10.852 11.957 1.00 21.51 198 ASP C O 1
ATOM 5680 N N . SER C 1 202 ? 44.134 -12.289 12.033 1.00 17.39 199 SER C N 1
ATOM 5681 C CA . SER C 1 202 ? 44.273 -12.484 13.476 1.00 16.28 199 SER C CA 1
ATOM 5682 C C . SER C 1 202 ? 44.256 -13.958 13.846 1.00 18.55 199 SER C C 1
ATOM 5683 O O . SER C 1 202 ? 43.770 -14.797 13.086 1.00 17.96 199 SER C O 1
ATOM 5686 N N . ILE C 1 203 ? 44.794 -14.269 15.022 1.00 18.52 200 ILE C N 1
ATOM 5687 C CA . ILE C 1 203 ? 44.751 -15.624 15.554 1.00 17.01 200 ILE C CA 1
ATOM 5688 C C . ILE C 1 203 ? 43.516 -15.844 16.425 1.00 17.13 200 ILE C C 1
ATOM 5689 O O . ILE C 1 203 ? 43.250 -16.964 16.858 1.00 15.50 200 ILE C O 1
ATOM 5694 N N . ILE C 1 204 ? 42.763 -14.771 16.675 1.00 15.08 201 ILE C N 1
ATOM 5695 C CA . ILE C 1 204 ? 41.472 -14.888 17.357 1.00 15.39 201 ILE C CA 1
ATOM 5696 C C . ILE C 1 204 ? 40.425 -14.036 16.641 1.00 15.68 201 ILE C C 1
ATOM 5697 O O . ILE C 1 204 ? 40.606 -13.712 15.467 1.00 18.24 201 ILE C O 1
ATOM 5710 N N . GLY C 1 206 ? 37.562 -10.637 16.243 1.00 14.71 203 GLY C N 1
ATOM 5711 C CA . GLY C 1 206 ? 37.511 -9.196 16.411 1.00 16.25 203 GLY C CA 1
ATOM 5712 C C . GLY C 1 206 ? 36.106 -8.677 16.171 1.00 14.99 203 GLY C C 1
ATOM 5713 O O . GLY C 1 206 ? 35.125 -9.422 16.306 1.00 15.19 203 GLY C O 1
ATOM 5714 N N . THR C 1 207 ? 36.003 -7.394 15.821 1.00 15.31 204 THR C N 1
ATOM 5715 C CA . THR C 1 207 ? 34.696 -6.774 15.618 1.00 16.83 204 THR C CA 1
ATOM 5716 C C . THR C 1 207 ? 33.866 -7.418 14.492 1.00 15.53 204 THR C C 1
ATOM 5717 O O . THR C 1 207 ? 32.650 -7.535 14.622 1.00 17.53 204 THR C O 1
ATOM 5721 N N . LYS C 1 208 ? 34.506 -7.863 13.409 1.00 16.06 205 LYS C N 1
ATOM 5722 C CA A LYS C 1 208 ? 33.757 -8.499 12.335 0.39 17.03 205 LYS C CA 1
ATOM 5723 C CA B LYS C 1 208 ? 33.775 -8.520 12.333 0.61 16.99 205 LYS C CA 1
ATOM 5724 C C . LYS C 1 208 ? 32.981 -9.700 12.876 1.00 15.27 205 LYS C C 1
ATOM 5725 O O . LYS C 1 208 ? 31.819 -9.918 12.515 1.00 17.37 205 LYS C O 1
ATOM 5736 N N . ASP C 1 209 ? 33.614 -10.464 13.763 1.00 16.22 206 ASP C N 1
ATOM 5737 C CA . ASP C 1 209 ? 32.977 -11.640 14.320 1.00 15.78 206 ASP C CA 1
ATOM 5738 C C . ASP C 1 209 ? 31.826 -11.287 15.250 1.00 16.30 206 ASP C C 1
ATOM 5739 O O . ASP C 1 209 ? 30.841 -12.017 15.331 1.00 17.01 206 ASP C O 1
ATOM 5744 N N . ILE C 1 210 ? 31.970 -10.186 15.985 1.00 16.56 207 ILE C N 1
ATOM 5745 C CA . ILE C 1 210 ? 30.897 -9.740 16.855 1.00 17.18 207 ILE C CA 1
ATOM 5746 C C . ILE C 1 210 ? 29.665 -9.425 16.019 1.00 14.78 207 ILE C C 1
ATOM 5747 O O . ILE C 1 210 ? 28.566 -9.881 16.322 1.00 17.57 207 ILE C O 1
ATOM 5752 N N . GLY C 1 211 ? 29.854 -8.657 14.951 1.00 17.50 208 GLY C N 1
ATOM 5753 C CA . GLY C 1 211 ? 28.746 -8.348 14.066 1.00 19.06 208 GLY C CA 1
ATOM 5754 C C . GLY C 1 211 ? 28.106 -9.606 13.511 1.00 16.37 208 GLY C C 1
ATOM 5755 O O . GLY C 1 211 ? 26.880 -9.717 13.440 1.00 21.40 208 GLY C O 1
ATOM 5756 N N . ARG C 1 212 ? 28.937 -10.560 13.104 1.00 17.78 209 ARG C N 1
ATOM 5757 C CA . ARG C 1 212 ? 28.428 -11.795 12.521 1.00 17.61 209 ARG C CA 1
ATOM 5758 C C . ARG C 1 212 ? 27.666 -12.624 13.562 1.00 16.93 209 ARG C C 1
ATOM 5759 O O . ARG C 1 212 ? 26.640 -13.257 13.262 1.00 18.29 209 ARG C O 1
ATOM 5775 N N . VAL C 1 214 ? 25.924 -11.523 16.109 1.00 18.58 211 VAL C N 1
ATOM 5776 C CA . VAL C 1 214 ? 24.625 -10.907 16.326 1.00 19.91 211 VAL C CA 1
ATOM 5777 C C . VAL C 1 214 ? 23.649 -11.294 15.215 1.00 18.31 211 VAL C C 1
ATOM 5778 O O . VAL C 1 214 ? 22.464 -11.482 15.462 1.00 23.30 211 VAL C O 1
ATOM 5782 N N . VAL C 1 215 ? 24.160 -11.440 14.000 1.00 20.13 212 VAL C N 1
ATOM 5783 C CA . VAL C 1 215 ? 23.329 -11.909 12.894 1.00 22.53 212 VAL C CA 1
ATOM 5784 C C . VAL C 1 215 ? 22.940 -13.374 13.088 1.00 22.54 212 VAL C C 1
ATOM 5785 O O . VAL C 1 215 ? 21.771 -13.740 12.950 1.00 23.14 212 VAL C O 1
ATOM 5789 N N . ARG C 1 216 ? 23.912 -14.210 13.443 1.00 18.74 213 ARG C N 1
ATOM 5790 C CA . ARG C 1 216 ? 23.649 -15.640 13.589 1.00 22.33 213 ARG C CA 1
ATOM 5791 C C . ARG C 1 216 ? 22.747 -15.968 14.772 1.00 23.91 213 ARG C C 1
ATOM 5792 O O . ARG C 1 216 ? 21.899 -16.863 14.694 1.00 23.85 213 ARG C O 1
ATOM 5800 N N . LYS C 1 217 ? 22.941 -15.252 15.876 1.00 18.34 214 LYS C N 1
ATOM 5801 C CA . LYS C 1 217 ? 22.224 -15.543 17.114 1.00 20.16 214 LYS C CA 1
ATOM 5802 C C . LYS C 1 217 ? 21.681 -14.254 17.725 1.00 23.19 214 LYS C C 1
ATOM 5803 O O . LYS C 1 217 ? 22.196 -13.760 18.721 1.00 22.04 214 LYS C O 1
ATOM 5809 N N . PRO C 1 218 ? 20.626 -13.702 17.121 1.00 23.23 215 PRO C N 1
ATOM 5810 C CA . PRO C 1 218 ? 20.098 -12.389 17.517 1.00 22.02 215 PRO C CA 1
ATOM 5811 C C . PRO C 1 218 ? 19.444 -12.361 18.900 1.00 25.11 215 PRO C C 1
ATOM 5812 O O . PRO C 1 218 ? 19.230 -11.267 19.424 1.00 25.27 215 PRO C O 1
ATOM 5816 N N . GLU C 1 219 ? 19.132 -13.521 19.473 1.00 23.73 216 GLU C N 1
ATOM 5817 C CA . GLU C 1 219 ? 18.538 -13.582 20.811 1.00 23.38 216 GLU C CA 1
ATOM 5818 C C . GLU C 1 219 ? 19.573 -13.891 21.887 1.00 23.75 216 GLU C C 1
ATOM 5819 O O . GLU C 1 219 ? 19.259 -13.893 23.073 1.00 25.64 216 GLU C O 1
ATOM 5825 N N . ALA C 1 220 ? 20.806 -14.164 21.469 1.00 24.25 217 ALA C N 1
ATOM 5826 C CA . ALA C 1 220 ? 21.851 -14.521 22.419 1.00 22.62 217 ALA C CA 1
ATOM 5827 C C . ALA C 1 220 ? 22.442 -13.316 23.139 1.00 22.01 217 ALA C C 1
ATOM 5828 O O . ALA C 1 220 ? 22.516 -12.215 22.594 1.00 23.14 217 ALA C O 1
ATOM 5830 N N . LYS C 1 221 ? 22.864 -13.544 24.374 1.00 23.86 218 LYS C N 1
ATOM 5831 C CA A LYS C 1 221 ? 23.620 -12.550 25.112 0.47 23.68 218 LYS C CA 1
ATOM 5832 C CA B LYS C 1 221 ? 23.619 -12.549 25.116 0.53 23.65 218 LYS C CA 1
ATOM 5833 C C . LYS C 1 221 ? 25.095 -12.741 24.777 1.00 21.40 218 LYS C C 1
ATOM 5834 O O . LYS C 1 221 ? 25.699 -13.748 25.151 1.00 21.15 218 LYS C O 1
ATOM 5845 N N . ILE C 1 222 ? 25.662 -11.789 24.047 1.00 19.25 219 ILE C N 1
ATOM 5846 C CA . ILE C 1 222 ? 27.065 -11.868 23.656 1.00 20.95 219 ILE C CA 1
ATOM 5847 C C . ILE C 1 222 ? 27.934 -11.130 24.659 1.00 19.93 219 ILE C C 1
ATOM 5848 O O . ILE C 1 222 ? 27.601 -10.018 25.074 1.00 20.54 219 ILE C O 1
ATOM 5853 N N . ILE C 1 223 ? 29.028 -11.763 25.072 1.00 19.11 220 ILE C N 1
ATOM 5854 C CA . ILE C 1 223 ? 29.951 -11.155 26.027 1.00 19.33 220 ILE C CA 1
ATOM 5855 C C . ILE C 1 223 ? 31.341 -11.145 25.405 1.00 17.84 220 ILE C C 1
ATOM 5856 O O . ILE C 1 223 ? 31.902 -12.206 25.117 1.00 17.11 220 ILE C O 1
ATOM 5861 N N . ALA C 1 224 ? 31.875 -9.949 25.163 1.00 15.81 221 ALA C N 1
ATOM 5862 C CA . ALA C 1 224 ? 33.162 -9.809 24.486 1.00 13.93 221 ALA C CA 1
ATOM 5863 C C . ALA C 1 224 ? 34.275 -9.570 25.504 1.00 14.46 221 ALA C C 1
ATOM 5864 O O . ALA C 1 224 ? 34.193 -8.639 26.304 1.00 17.24 221 ALA C O 1
ATOM 5866 N N . VAL C 1 225 ? 35.309 -10.413 25.450 1.00 15.93 222 VAL C N 1
ATOM 5867 C CA . VAL C 1 225 ? 36.438 -10.388 26.395 1.00 15.33 222 VAL C CA 1
ATOM 5868 C C . VAL C 1 225 ? 37.781 -10.569 25.658 1.00 16.20 222 VAL C C 1
ATOM 5869 O O . VAL C 1 225 ? 37.844 -10.415 24.434 1.00 15.58 222 VAL C O 1
ATOM 5873 N N . HIS C 1 226 ? 38.849 -10.867 26.400 1.00 15.85 223 HIS C N 1
ATOM 5874 C CA . HIS C 1 226 ? 40.201 -11.054 25.849 1.00 14.53 223 HIS C CA 1
ATOM 5875 C C . HIS C 1 226 ? 40.788 -9.733 25.350 1.00 14.60 223 HIS C C 1
ATOM 5876 O O . HIS C 1 226 ? 41.482 -9.683 24.332 1.00 17.25 223 HIS C O 1
ATOM 5891 N N . ASP C 1 228 ? 42.514 -5.592 26.321 1.00 15.25 225 ASP C N 1
ATOM 5892 C CA . ASP C 1 228 ? 43.130 -4.588 27.190 1.00 18.04 225 ASP C CA 1
ATOM 5893 C C . ASP C 1 228 ? 44.096 -5.175 28.213 1.00 19.47 225 ASP C C 1
ATOM 5894 O O . ASP C 1 228 ? 44.321 -4.570 29.267 1.00 22.49 225 ASP C O 1
ATOM 5899 N N . THR C 1 229 ? 44.669 -6.333 27.910 1.00 15.53 226 THR C N 1
ATOM 5900 C CA . THR C 1 229 ? 45.533 -7.027 28.855 1.00 17.52 226 THR C CA 1
ATOM 5901 C C . THR C 1 229 ? 46.867 -7.472 28.266 1.00 17.30 226 THR C C 1
ATOM 5902 O O . THR C 1 229 ? 47.928 -7.102 28.774 1.00 18.70 226 THR C O 1
ATOM 5906 N N . VAL C 1 230 ? 46.825 -8.282 27.214 1.00 17.27 227 VAL C N 1
ATOM 5907 C CA . VAL C 1 230 ? 48.056 -8.720 26.559 1.00 16.69 227 VAL C CA 1
ATOM 5908 C C . VAL C 1 230 ? 48.501 -7.705 25.498 1.00 17.05 227 VAL C C 1
ATOM 5909 O O . VAL C 1 230 ? 47.730 -6.845 25.093 1.00 18.81 227 VAL C O 1
ATOM 5913 N N . ASN C 1 231 ? 49.752 -7.798 25.070 1.00 15.77 228 ASN C N 1
ATOM 5914 C CA . ASN C 1 231 ? 50.305 -6.757 24.207 1.00 17.64 228 ASN C CA 1
ATOM 5915 C C . ASN C 1 231 ? 49.776 -6.757 22.778 1.00 16.14 228 ASN C C 1
ATOM 5916 O O . ASN C 1 231 ? 49.702 -5.699 22.146 1.00 17.79 228 ASN C O 1
ATOM 5921 N N . HIS C 1 232 ? 49.424 -7.934 22.273 1.00 15.90 229 HIS C N 1
ATOM 5922 C CA . HIS C 1 232 ? 49.226 -8.099 20.832 1.00 17.60 229 HIS C CA 1
ATOM 5923 C C . HIS C 1 232 ? 47.772 -8.061 20.378 1.00 17.86 229 HIS C C 1
ATOM 5924 O O . HIS C 1 232 ? 47.490 -8.209 19.183 1.00 16.51 229 HIS C O 1
ATOM 5931 N N . THR C 1 233 ? 46.855 -7.821 21.312 1.00 16.38 230 THR C N 1
ATOM 5932 C CA . THR C 1 233 ? 45.454 -7.679 20.945 1.00 15.62 230 THR C CA 1
ATOM 5933 C C . THR C 1 233 ? 45.237 -6.274 20.390 1.00 17.31 230 THR C C 1
ATOM 5934 O O . THR C 1 233 ? 45.248 -5.293 21.132 1.00 19.18 230 THR C O 1
ATOM 5938 N N . ALA C 1 234 ? 45.055 -6.192 19.075 1.00 16.04 231 ALA C N 1
ATOM 5939 C CA . ALA C 1 234 ? 45.010 -4.915 18.377 1.00 17.71 231 ALA C CA 1
ATOM 5940 C C . ALA C 1 234 ? 43.642 -4.250 18.437 1.00 16.83 231 ALA C C 1
ATOM 5941 O O . ALA C 1 234 ? 43.474 -3.125 17.958 1.00 21.58 231 ALA C O 1
ATOM 5943 N N . THR C 1 235 ? 42.666 -4.960 18.989 1.00 15.69 232 THR C N 1
ATOM 5944 C CA . THR C 1 235 ? 41.318 -4.445 19.179 1.00 15.31 232 THR C CA 1
ATOM 5945 C C . THR C 1 235 ? 41.031 -4.321 20.680 1.00 17.40 232 THR C C 1
ATOM 5946 O O . THR C 1 235 ? 41.109 -5.305 21.429 1.00 17.94 232 THR C O 1
ATOM 5950 N N . SER C 1 236 ? 40.718 -3.106 21.113 1.00 17.47 233 SER C N 1
ATOM 5951 C CA . SER C 1 236 ? 40.504 -2.801 22.527 1.00 18.36 233 SER C CA 1
ATOM 5952 C C . SER C 1 236 ? 39.019 -2.730 22.846 1.00 16.75 233 SER C C 1
ATOM 5953 O O . SER C 1 236 ? 38.183 -2.742 21.948 1.00 17.40 233 SER C O 1
ATOM 5956 N N . ARG C 1 237 ? 38.681 -2.628 24.130 1.00 17.91 234 ARG C N 1
ATOM 5957 C CA . ARG C 1 237 ? 37.289 -2.391 24.505 1.00 15.76 234 ARG C CA 1
ATOM 5958 C C . ARG C 1 237 ? 36.755 -1.127 23.853 1.00 16.52 234 ARG C C 1
ATOM 5959 O O . ARG C 1 237 ? 35.611 -1.089 23.415 1.00 18.91 234 ARG C O 1
ATOM 5967 N N . LYS C 1 238 ? 37.576 -0.079 23.824 1.00 19.31 235 LYS C N 1
ATOM 5968 C CA . LYS C 1 238 ? 37.188 1.172 23.173 1.00 23.64 235 LYS C CA 1
ATOM 5969 C C . LYS C 1 238 ? 36.801 0.902 21.722 1.00 23.24 235 LYS C C 1
ATOM 5970 O O . LYS C 1 238 ? 35.775 1.388 21.231 1.00 20.59 235 LYS C O 1
ATOM 5976 N N . ASP C 1 239 ? 37.626 0.113 21.043 1.00 19.68 236 ASP C N 1
ATOM 5977 C CA . ASP C 1 239 ? 37.367 -0.229 19.647 1.00 19.61 236 ASP C CA 1
ATOM 5978 C C . ASP C 1 239 ? 36.030 -0.938 19.498 1.00 18.05 236 ASP C C 1
ATOM 5979 O O . ASP C 1 239 ? 35.237 -0.616 18.602 1.00 20.86 236 ASP C O 1
ATOM 5984 N N . VAL C 1 240 ? 35.780 -1.916 20.366 1.00 16.65 237 VAL C N 1
ATOM 5985 C CA . VAL C 1 240 ? 34.546 -2.680 20.276 1.00 16.31 237 VAL C CA 1
ATOM 5986 C C . VAL C 1 240 ? 33.326 -1.821 20.579 1.00 17.53 237 VAL C C 1
ATOM 5987 O O . VAL C 1 240 ? 32.306 -1.937 19.912 1.00 19.45 237 VAL C O 1
ATOM 5991 N N . ARG C 1 241 ? 33.437 -0.968 21.593 1.00 19.24 238 ARG C N 1
ATOM 5992 C CA . ARG C 1 241 ? 32.338 -0.087 21.958 1.00 20.14 238 ARG C CA 1
ATOM 5993 C C . ARG C 1 241 ? 31.948 0.845 20.811 1.00 20.05 238 ARG C C 1
ATOM 5994 O O . ARG C 1 241 ? 30.764 1.048 20.558 1.00 19.92 238 ARG C O 1
ATOM 6002 N N . LYS C 1 242 ? 32.942 1.380 20.107 1.00 19.24 239 LYS C N 1
ATOM 6003 C CA . LYS C 1 242 ? 32.672 2.220 18.941 1.00 16.54 239 LYS C CA 1
ATOM 6004 C C . LYS C 1 242 ? 31.921 1.424 17.879 1.00 18.84 239 LYS C C 1
ATOM 6005 O O . LYS C 1 242 ? 30.960 1.914 17.285 1.00 20.71 239 LYS C O 1
ATOM 6011 N N . PHE C 1 243 ? 32.368 0.191 17.649 1.00 18.56 240 PHE C N 1
ATOM 6012 C CA . PHE C 1 243 ? 31.785 -0.678 16.630 1.00 16.77 240 PHE C CA 1
ATOM 6013 C C . PHE C 1 243 ? 30.338 -1.059 16.936 1.00 19.29 240 PHE C C 1
ATOM 6014 O O . PHE C 1 243 ? 29.479 -1.002 16.056 1.00 19.57 240 PHE C O 1
ATOM 6022 N N . ILE C 1 244 ? 30.053 -1.442 18.178 1.00 18.79 241 ILE C N 1
ATOM 6023 C CA . ILE C 1 244 ? 28.692 -1.857 18.493 1.00 18.08 241 ILE C CA 1
ATOM 6024 C C . ILE C 1 244 ? 27.735 -0.669 18.521 1.00 20.87 241 ILE C C 1
ATOM 6025 O O . ILE C 1 244 ? 26.581 -0.802 18.132 1.00 21.93 241 ILE C O 1
ATOM 6030 N N . LYS C 1 245 ? 28.221 0.490 18.963 1.00 22.47 242 LYS C N 1
ATOM 6031 C CA A LYS C 1 245 ? 27.412 1.704 18.937 0.53 23.53 242 LYS C CA 1
ATOM 6032 C CA B LYS C 1 245 ? 27.421 1.712 18.939 0.47 23.47 242 LYS C CA 1
ATOM 6033 C C . LYS C 1 245 ? 27.109 2.117 17.500 1.00 22.59 242 LYS C C 1
ATOM 6034 O O . LYS C 1 245 ? 25.960 2.399 17.157 1.00 23.76 242 LYS C O 1
ATOM 6045 N N . GLY C 1 246 ? 28.136 2.133 16.657 1.00 20.96 243 GLY C N 1
ATOM 6046 C CA . GLY C 1 246 ? 27.968 2.541 15.266 1.00 21.28 243 GLY C CA 1
ATOM 6047 C C . GLY C 1 246 ? 27.007 1.654 14.492 1.00 22.21 243 GLY C C 1
ATOM 6048 O O . GLY C 1 246 ? 26.366 2.093 13.534 1.00 21.99 243 GLY C O 1
ATOM 6049 N N . ASN C 1 247 ? 26.901 0.396 14.909 1.00 20.76 244 ASN C N 1
ATOM 6050 C CA . ASN C 1 247 ? 26.019 -0.552 14.244 1.00 19.27 244 ASN C CA 1
ATOM 6051 C C . ASN C 1 247 ? 24.695 -0.758 14.974 1.00 19.11 244 ASN C C 1
ATOM 6052 O O . ASN C 1 247 ? 23.885 -1.594 14.575 1.00 22.86 244 ASN C O 1
ATOM 6057 N N . ASN C 1 248 ? 24.484 0.025 16.026 1.00 19.55 245 ASN C N 1
ATOM 6058 C CA . ASN C 1 248 ? 23.267 -0.043 16.823 1.00 24.15 245 ASN C CA 1
ATOM 6059 C C . ASN C 1 248 ? 22.978 -1.442 17.363 1.00 25.65 245 ASN C C 1
ATOM 6060 O O . ASN C 1 248 ? 21.829 -1.880 17.383 1.00 27.16 245 ASN C O 1
ATOM 6065 N N . ILE C 1 249 ? 24.022 -2.151 17.784 1.00 22.13 246 ILE C N 1
ATOM 6066 C CA . ILE C 1 249 ? 23.849 -3.496 18.332 1.00 20.76 246 ILE C CA 1
ATOM 6067 C C . ILE C 1 249 ? 24.286 -3.601 19.797 1.00 21.62 246 ILE C C 1
ATOM 6068 O O . ILE C 1 249 ? 24.567 -4.696 20.300 1.00 20.06 246 ILE C O 1
ATOM 6073 N N . GLU C 1 250 ? 24.323 -2.467 20.490 1.00 22.51 247 GLU C N 1
ATOM 6074 C CA . GLU C 1 250 ? 24.710 -2.464 21.893 1.00 25.93 247 GLU C CA 1
ATOM 6075 C C . GLU C 1 250 ? 23.867 -3.410 22.748 1.00 24.42 247 GLU C C 1
ATOM 6076 O O . GLU C 1 250 ? 24.360 -3.968 23.726 1.00 27.37 247 GLU C O 1
ATOM 6082 N N . SER C 1 251 ? 22.594 -3.582 22.402 1.00 21.56 248 SER C N 1
ATOM 6083 C CA . SER C 1 251 ? 21.700 -4.379 23.243 1.00 24.11 248 SER C CA 1
ATOM 6084 C C . SER C 1 251 ? 22.048 -5.865 23.194 1.00 23.17 248 SER C C 1
ATOM 6085 O O . SER C 1 251 ? 21.583 -6.645 24.025 1.00 24.64 248 SER C O 1
ATOM 6088 N N . HIS C 1 252 ? 22.861 -6.246 22.211 1.00 19.79 249 HIS C N 1
ATOM 6089 C CA . HIS C 1 252 ? 23.246 -7.637 22.019 1.00 21.73 249 HIS C CA 1
ATOM 6090 C C . HIS C 1 252 ? 24.583 -7.983 22.658 1.00 20.78 249 HIS C C 1
ATOM 6091 O O . HIS C 1 252 ? 24.849 -9.150 22.929 1.00 20.52 249 HIS C O 1
ATOM 6098 N N . VAL C 1 253 ? 25.433 -6.978 22.855 1.00 20.63 250 VAL C N 1
ATOM 6099 C CA . VAL C 1 253 ? 26.842 -7.211 23.172 1.00 18.19 250 VAL C CA 1
ATOM 6100 C C . VAL C 1 253 ? 27.265 -6.504 24.450 1.00 21.35 250 VAL C C 1
ATOM 6101 O O . VAL C 1 253 ? 27.194 -5.277 24.549 1.00 24.20 250 VAL C O 1
ATOM 6105 N N . ALA C 1 254 ? 27.690 -7.291 25.437 1.00 19.03 251 ALA C N 1
ATOM 6106 C CA . ALA C 1 254 ? 28.247 -6.749 26.670 1.00 22.70 251 ALA C CA 1
ATOM 6107 C C . ALA C 1 254 ? 29.759 -6.720 26.542 1.00 20.24 251 ALA C C 1
ATOM 6108 O O . ALA C 1 254 ? 30.365 -7.622 25.942 1.00 18.35 251 ALA C O 1
ATOM 6110 N N . VAL C 1 255 ? 30.364 -5.672 27.086 1.00 18.34 252 VAL C N 1
ATOM 6111 C CA . VAL C 1 255 ? 31.809 -5.521 27.085 1.00 18.17 252 VAL C CA 1
ATOM 6112 C C . VAL C 1 255 ? 32.209 -5.292 28.536 1.00 19.47 252 VAL C C 1
ATOM 6113 O O . VAL C 1 255 ? 32.452 -4.157 28.942 1.00 20.05 252 VAL C O 1
ATOM 6117 N N . PRO C 1 256 ? 32.258 -6.371 29.334 1.00 20.15 253 PRO C N 1
ATOM 6118 C CA . PRO C 1 256 ? 32.435 -6.152 30.777 1.00 18.34 253 PRO C CA 1
ATOM 6119 C C . PRO C 1 256 ? 33.807 -5.607 31.131 1.00 19.02 253 PRO C C 1
ATOM 6120 O O . PRO C 1 256 ? 34.806 -5.968 30.525 1.00 18.85 253 PRO C O 1
ATOM 6124 N N . GLU C 1 257 ? 33.845 -4.744 32.139 1.00 19.27 254 GLU C N 1
ATOM 6125 C CA . GLU C 1 257 ? 35.102 -4.297 32.714 1.00 19.68 254 GLU C CA 1
ATOM 6126 C C . GLU C 1 257 ? 35.706 -5.419 33.555 1.00 17.49 254 GLU C C 1
ATOM 6127 O O . GLU C 1 257 ? 35.016 -6.360 33.933 1.00 18.83 254 GLU C O 1
ATOM 6133 N N . ASP C 1 258 ? 37.003 -5.334 33.826 1.00 18.83 255 ASP C N 1
ATOM 6134 C CA . ASP C 1 258 ? 37.625 -6.297 34.729 1.00 18.90 255 ASP C CA 1
ATOM 6135 C C . ASP C 1 258 ? 36.931 -6.237 36.093 1.00 19.48 255 ASP C C 1
ATOM 6136 O O . ASP C 1 258 ? 36.822 -5.169 36.694 1.00 20.90 255 ASP C O 1
ATOM 6141 N N . GLY C 1 259 ? 36.446 -7.386 36.559 1.00 18.25 256 GLY C N 1
ATOM 6142 C CA . GLY C 1 259 ? 35.779 -7.481 37.847 1.00 20.93 256 GLY C CA 1
ATOM 6143 C C . GLY C 1 259 ? 34.266 -7.372 37.760 1.00 22.90 256 GLY C C 1
ATOM 6144 O O . GLY C 1 259 ? 33.564 -7.595 38.748 1.00 26.03 256 GLY C O 1
ATOM 6145 N N . GLU C 1 260 ? 33.757 -7.028 36.581 1.00 22.61 257 GLU C N 1
ATOM 6146 C CA . GLU C 1 260 ? 32.322 -6.826 36.418 1.00 22.45 257 GLU C CA 1
ATOM 6147 C C . GLU C 1 260 ? 31.553 -8.146 36.297 1.00 22.82 257 GLU C C 1
ATOM 6148 O O . GLU C 1 260 ? 31.979 -9.073 35.604 1.00 22.38 257 GLU C O 1
ATOM 6154 N N . THR C 1 261 ? 30.416 -8.224 36.976 1.00 22.38 258 THR C N 1
ATOM 6155 C CA . THR C 1 261 ? 29.567 -9.406 36.923 1.00 24.19 258 THR C CA 1
ATOM 6156 C C . THR C 1 261 ? 28.360 -9.178 36.028 1.00 29.05 258 THR C C 1
ATOM 6157 O O . THR C 1 261 ? 27.696 -8.144 36.115 1.00 26.15 258 THR C O 1
ATOM 6161 N N . ILE C 1 262 ? 28.081 -10.158 35.174 1.00 25.04 259 ILE C N 1
ATOM 6162 C CA . ILE C 1 262 ? 26.898 -10.140 34.329 1.00 24.24 259 ILE C CA 1
ATOM 6163 C C . ILE C 1 262 ? 25.964 -11.265 34.750 1.00 27.55 259 ILE C C 1
ATOM 6164 O O . ILE C 1 262 ? 26.322 -12.442 34.689 1.00 27.80 259 ILE C O 1
ATOM 6169 N N . THR C 1 263 ? 24.770 -10.901 35.204 1.00 29.98 260 THR C N 1
ATOM 6170 C CA . THR C 1 263 ? 23.766 -11.895 35.544 1.00 28.94 260 THR C CA 1
ATOM 6171 C C . THR C 1 263 ? 23.210 -12.483 34.254 1.00 27.88 260 THR C C 1
ATOM 6172 O O . THR C 1 263 ? 22.905 -11.749 33.314 1.00 34.58 260 THR C O 1
ATOM 6176 N N . LEU C 1 264 ? 23.093 -13.807 34.212 1.00 28.54 261 LEU C N 1
ATOM 6177 C CA . LEU C 1 264 ? 22.684 -14.513 33.000 1.00 32.50 261 LEU C CA 1
ATOM 6178 C C . LEU C 1 264 ? 21.283 -15.107 33.132 1.00 42.01 261 LEU C C 1
ATOM 6179 O O . LEU C 1 264 ? 20.698 -15.563 32.147 1.00 49.14 261 LEU C O 1
ATOM 6185 N N . ALA D 1 3 ? 55.371 26.562 -4.673 1.00 73.99 0 ALA D N 1
ATOM 6186 C CA . ALA D 1 3 ? 56.829 26.540 -4.657 1.00 74.60 0 ALA D CA 1
ATOM 6187 C C . ALA D 1 3 ? 57.360 25.112 -4.580 1.00 70.82 0 ALA D C 1
ATOM 6188 O O . ALA D 1 3 ? 57.439 24.415 -5.592 1.00 72.90 0 ALA D O 1
ATOM 6198 N N . THR D 1 5 ? 57.616 21.087 -3.708 1.00 35.67 2 THR D N 1
ATOM 6199 C CA . THR D 1 5 ? 56.714 19.948 -3.822 1.00 31.38 2 THR D CA 1
ATOM 6200 C C . THR D 1 5 ? 56.300 19.438 -2.440 1.00 32.25 2 THR D C 1
ATOM 6201 O O . THR D 1 5 ? 57.148 19.173 -1.582 1.00 29.63 2 THR D O 1
ATOM 6205 N N . GLN D 1 6 ? 54.994 19.312 -2.221 1.00 27.02 3 GLN D N 1
ATOM 6206 C CA . GLN D 1 6 ? 54.479 19.011 -0.884 1.00 24.71 3 GLN D CA 1
ATOM 6207 C C . GLN D 1 6 ? 53.005 18.635 -0.935 1.00 25.66 3 GLN D C 1
ATOM 6208 O O . GLN D 1 6 ? 52.315 18.902 -1.924 1.00 22.85 3 GLN D O 1
ATOM 6214 N N . TYR D 1 7 ? 52.518 18.023 0.139 1.00 25.63 4 TYR D N 1
ATOM 6215 C CA . TYR D 1 7 ? 51.089 17.768 0.282 1.00 22.63 4 TYR D CA 1
ATOM 6216 C C . TYR D 1 7 ? 50.586 18.412 1.560 1.00 22.26 4 TYR D C 1
ATOM 6217 O O . TYR D 1 7 ? 51.085 18.122 2.641 1.00 23.16 4 TYR D O 1
ATOM 6226 N N . THR D 1 8 ? 49.607 19.296 1.428 1.00 21.25 5 THR D N 1
ATOM 6227 C CA . THR D 1 8 ? 48.987 19.905 2.598 1.00 23.88 5 THR D CA 1
ATOM 6228 C C . THR D 1 8 ? 47.630 19.266 2.778 1.00 22.35 5 THR D C 1
ATOM 6229 O O . THR D 1 8 ? 46.767 19.371 1.904 1.00 22.64 5 THR D O 1
ATOM 6233 N N . HIS D 1 9 ? 47.440 18.566 3.888 1.00 19.83 6 HIS D N 1
ATOM 6234 C CA . HIS D 1 9 ? 46.141 17.964 4.106 1.00 20.90 6 HIS D CA 1
ATOM 6235 C C . HIS D 1 9 ? 45.159 19.009 4.587 1.00 22.10 6 HIS D C 1
ATOM 6236 O O . HIS D 1 9 ? 45.517 19.901 5.362 1.00 24.87 6 HIS D O 1
ATOM 6243 N N . ILE D 1 10 ? 43.916 18.908 4.132 1.00 19.63 7 ILE D N 1
ATOM 6244 C CA . ILE D 1 10 ? 42.897 19.856 4.559 1.00 20.94 7 ILE D CA 1
ATOM 6245 C C . ILE D 1 10 ? 41.899 19.218 5.520 1.00 23.39 7 ILE D C 1
ATOM 6246 O O . ILE D 1 10 ? 41.856 19.562 6.702 1.00 21.38 7 ILE D O 1
ATOM 6251 N N . ARG D 1 11 ? 41.102 18.280 5.018 1.00 20.82 8 ARG D N 1
ATOM 6252 C CA . ARG D 1 11 ? 40.100 17.606 5.839 1.00 19.60 8 ARG D CA 1
ATOM 6253 C C . ARG D 1 11 ? 39.475 16.474 5.039 1.00 20.07 8 ARG D C 1
ATOM 6254 O O . ARG D 1 11 ? 39.171 16.647 3.864 1.00 19.89 8 ARG D O 1
ATOM 6262 N N . ASN D 1 12 ? 39.301 15.319 5.679 1.00 17.85 9 ASN D N 1
ATOM 6263 C CA . ASN D 1 12 ? 38.814 14.106 5.020 1.00 19.11 9 ASN D CA 1
ATOM 6264 C C . ASN D 1 12 ? 39.723 13.718 3.854 1.00 18.49 9 ASN D C 1
ATOM 6265 O O . ASN D 1 12 ? 40.889 13.412 4.081 1.00 17.36 9 ASN D O 1
ATOM 6270 N N . ALA D 1 13 ? 39.213 13.741 2.620 1.00 17.72 10 ALA D N 1
ATOM 6271 C CA . ALA D 1 13 ? 40.037 13.454 1.443 1.00 17.99 10 ALA D CA 1
ATOM 6272 C C . ALA D 1 13 ? 40.468 14.733 0.733 1.00 16.97 10 ALA D C 1
ATOM 6273 O O . ALA D 1 13 ? 41.103 14.682 -0.326 1.00 18.26 10 ALA D O 1
ATOM 6275 N N . THR D 1 14 ? 40.124 15.879 1.310 1.00 16.88 11 THR D N 1
ATOM 6276 C CA . THR D 1 14 ? 40.457 17.151 0.689 1.00 16.98 11 THR D CA 1
ATOM 6277 C C . THR D 1 14 ? 41.891 17.511 1.042 1.00 22.26 11 THR D C 1
ATOM 6278 O O . THR D 1 14 ? 42.286 17.454 2.211 1.00 19.40 11 THR D O 1
ATOM 6282 N N . GLY D 1 15 ? 42.674 17.873 0.031 1.00 19.37 12 GLY D N 1
ATOM 6283 C CA . GLY D 1 15 ? 44.067 18.214 0.240 1.00 21.17 12 GLY D CA 1
ATOM 6284 C C . GLY D 1 15 ? 44.580 19.070 -0.896 1.00 20.15 12 GLY D C 1
ATOM 6285 O O . GLY D 1 15 ? 43.897 19.237 -1.907 1.00 20.94 12 GLY D O 1
ATOM 6286 N N . LYS D 1 16 ? 45.779 19.613 -0.723 1.00 20.36 13 LYS D N 1
ATOM 6287 C CA . LYS D 1 16 ? 46.427 20.385 -1.773 1.00 21.67 13 LYS D CA 1
ATOM 6288 C C . LYS D 1 16 ? 47.778 19.769 -2.118 1.00 23.26 13 LYS D C 1
ATOM 6289 O O . LYS D 1 16 ? 48.693 19.750 -1.301 1.00 24.63 13 LYS D O 1
ATOM 6295 N N . LEU D 1 17 ? 47.896 19.256 -3.336 1.00 20.80 14 LEU D N 1
ATOM 6296 C CA . LEU D 1 17 ? 49.153 18.698 -3.797 1.00 20.97 14 LEU D CA 1
ATOM 6297 C C . LEU D 1 17 ? 49.870 19.714 -4.664 1.00 22.22 14 LEU D C 1
ATOM 6298 O O . LEU D 1 17 ? 49.342 20.142 -5.682 1.00 22.27 14 LEU D O 1
ATOM 6303 N N . THR D 1 18 ? 51.058 20.124 -4.235 1.00 24.33 15 THR D N 1
ATOM 6304 C CA . THR D 1 18 ? 51.870 21.023 -5.037 1.00 25.30 15 THR D CA 1
ATOM 6305 C C . THR D 1 18 ? 53.003 20.242 -5.666 1.00 29.05 15 THR D C 1
ATOM 6306 O O . THR D 1 18 ? 53.772 19.582 -4.973 1.00 25.57 15 THR D O 1
ATOM 6310 N N . ILE D 1 19 ? 53.097 20.308 -6.990 1.00 26.83 16 ILE D N 1
ATOM 6311 C CA . ILE D 1 19 ? 54.151 19.613 -7.698 1.00 29.25 16 ILE D CA 1
ATOM 6312 C C . ILE D 1 19 ? 54.509 20.436 -8.925 1.00 32.57 16 ILE D C 1
ATOM 6313 O O . ILE D 1 19 ? 53.625 20.954 -9.606 1.00 32.40 16 ILE D O 1
ATOM 6318 N N . LYS D 1 20 ? 55.805 20.574 -9.185 1.00 40.29 17 LYS D N 1
ATOM 6319 C CA . LYS D 1 20 ? 56.287 21.415 -10.279 1.00 42.10 17 LYS D CA 1
ATOM 6320 C C . LYS D 1 20 ? 55.591 22.779 -10.269 1.00 42.20 17 LYS D C 1
ATOM 6321 O O . LYS D 1 20 ? 55.035 23.216 -11.284 1.00 37.23 17 LYS D O 1
ATOM 6327 N N . ASN D 1 21 ? 55.615 23.437 -9.110 1.00 36.28 18 ASN D N 1
ATOM 6328 C CA . ASN D 1 21 ? 55.065 24.785 -8.957 1.00 38.90 18 ASN D CA 1
ATOM 6329 C C . ASN D 1 21 ? 53.571 24.881 -9.287 1.00 38.80 18 ASN D C 1
ATOM 6330 O O . ASN D 1 21 ? 53.028 25.969 -9.471 1.00 40.23 18 ASN D O 1
ATOM 6335 N N . THR D 1 22 ? 52.909 23.731 -9.347 1.00 31.90 19 THR D N 1
ATOM 6336 C CA . THR D 1 22 ? 51.489 23.679 -9.671 1.00 29.01 19 THR D CA 1
ATOM 6337 C C . THR D 1 22 ? 50.723 23.037 -8.519 1.00 23.86 19 THR D C 1
ATOM 6338 O O . THR D 1 22 ? 51.070 21.949 -8.074 1.00 27.63 19 THR D O 1
ATOM 6342 N N . THR D 1 23 ? 49.685 23.719 -8.049 1.00 24.65 20 THR D N 1
ATOM 6343 C CA . THR D 1 23 ? 48.925 23.243 -6.895 1.00 23.95 20 THR D CA 1
ATOM 6344 C C . THR D 1 23 ? 47.549 22.730 -7.292 1.00 22.40 20 THR D C 1
ATOM 6345 O O . THR D 1 23 ? 46.747 23.454 -7.888 1.00 23.62 20 THR D O 1
ATOM 6349 N N . PHE D 1 24 ? 47.296 21.463 -6.967 1.00 21.90 21 PHE D N 1
ATOM 6350 C CA . PHE D 1 24 ? 46.014 20.832 -7.227 1.00 20.46 21 PHE D CA 1
ATOM 6351 C C . PHE D 1 24 ? 45.216 20.746 -5.938 1.00 19.60 21 PHE D C 1
ATOM 6352 O O . PHE D 1 24 ? 45.694 20.197 -4.945 1.00 20.48 21 PHE D O 1
ATOM 6360 N N . LEU D 1 25 ? 44.001 21.281 -5.963 1.00 20.42 22 LEU D N 1
ATOM 6361 C CA . LEU D 1 25 ? 43.044 21.058 -4.886 1.00 19.38 22 LEU D CA 1
ATOM 6362 C C . LEU D 1 25 ? 42.297 19.760 -5.154 1.00 19.71 22 LEU D C 1
ATOM 6363 O O . LEU D 1 25 ? 41.624 19.618 -6.173 1.00 19.26 22 LEU D O 1
ATOM 6368 N N . ILE D 1 26 ? 42.425 18.813 -4.236 1.00 17.90 23 ILE D N 1
ATOM 6369 C CA . ILE D 1 26 ? 41.894 17.468 -4.410 1.00 17.13 23 ILE D CA 1
ATOM 6370 C C . ILE D 1 26 ? 40.593 17.287 -3.627 1.00 19.69 23 ILE D C 1
ATOM 6371 O O . ILE D 1 26 ? 40.513 17.655 -2.449 1.00 17.68 23 ILE D O 1
ATOM 6376 N N . ASP D 1 27 ? 39.580 16.757 -4.307 1.00 17.53 24 ASP D N 1
ATOM 6377 C CA . ASP D 1 27 ? 38.302 16.366 -3.708 1.00 14.70 24 ASP D CA 1
ATOM 6378 C C . ASP D 1 27 ? 37.790 17.319 -2.632 1.00 18.17 24 ASP D C 1
ATOM 6379 O O . ASP D 1 27 ? 37.673 16.935 -1.463 1.00 17.44 24 ASP D O 1
ATOM 6384 N N . PRO D 1 28 ? 37.451 18.550 -3.032 1.00 17.15 25 PRO D N 1
ATOM 6385 C CA . PRO D 1 28 ? 37.040 19.569 -2.055 1.00 16.87 25 PRO D CA 1
ATOM 6386 C C . PRO D 1 28 ? 35.629 19.370 -1.510 1.00 18.94 25 PRO D C 1
ATOM 6387 O O . PRO D 1 28 ? 34.634 19.519 -2.225 1.00 19.82 25 PRO D O 1
ATOM 6391 N N . PHE D 1 29 ? 35.571 19.044 -0.224 1.00 18.72 26 PHE D N 1
ATOM 6392 C CA . PHE D 1 29 ? 34.346 18.947 0.556 1.00 19.07 26 PHE D CA 1
ATOM 6393 C C . PHE D 1 29 ? 34.548 20.002 1.637 1.00 20.14 26 PHE D C 1
ATOM 6394 O O . PHE D 1 29 ? 35.277 19.780 2.590 1.00 20.34 26 PHE D O 1
ATOM 6402 N N . LEU D 1 30 ? 33.949 21.175 1.452 1.00 20.68 27 LEU D N 1
ATOM 6403 C CA . LEU D 1 30 ? 34.344 22.350 2.238 1.00 18.82 27 LEU D CA 1
ATOM 6404 C C . LEU D 1 30 ? 33.285 22.856 3.219 1.00 21.28 27 LEU D C 1
ATOM 6405 O O . LEU D 1 30 ? 33.463 23.916 3.829 1.00 23.83 27 LEU D O 1
ATOM 6410 N N . ALA D 1 31 ? 32.196 22.111 3.380 1.00 23.18 28 ALA D N 1
ATOM 6411 C CA . ALA D 1 31 ? 31.115 22.530 4.277 1.00 24.67 28 ALA D CA 1
ATOM 6412 C C . ALA D 1 31 ? 31.573 22.817 5.701 1.00 23.23 28 ALA D C 1
ATOM 6413 O O . ALA D 1 31 ? 32.478 22.156 6.220 1.00 22.88 28 ALA D O 1
ATOM 6415 N N . PRO D 1 32 ? 30.927 23.796 6.350 1.00 24.10 29 PRO D N 1
ATOM 6416 C CA . PRO D 1 32 ? 31.157 24.021 7.777 1.00 25.79 29 PRO D CA 1
ATOM 6417 C C . PRO D 1 32 ? 30.709 22.813 8.594 1.00 25.72 29 PRO D C 1
ATOM 6418 O O . PRO D 1 32 ? 29.942 21.969 8.118 1.00 24.02 29 PRO D O 1
ATOM 6422 N N . LYS D 1 33 ? 31.193 22.742 9.827 1.00 26.13 30 LYS D N 1
ATOM 6423 C CA . LYS D 1 33 ? 30.838 21.667 10.743 1.00 28.27 30 LYS D CA 1
ATOM 6424 C C . LYS D 1 33 ? 29.327 21.429 10.825 1.00 28.04 30 LYS D C 1
ATOM 6425 O O . LYS D 1 33 ? 28.535 22.375 10.938 1.00 25.98 30 LYS D O 1
ATOM 6431 N N . ASP D 1 34 ? 28.947 20.156 10.763 1.00 25.86 31 ASP D N 1
ATOM 6432 C CA . ASP D 1 34 ? 27.571 19.715 11.003 1.00 24.92 31 ASP D CA 1
ATOM 6433 C C . ASP D 1 34 ? 26.558 20.222 9.986 1.00 27.29 31 ASP D C 1
ATOM 6434 O O . ASP D 1 34 ? 25.362 20.271 10.263 1.00 30.43 31 ASP D O 1
ATOM 6439 N N . THR D 1 35 ? 27.035 20.573 8.798 1.00 25.43 32 THR D N 1
ATOM 6440 C CA . THR D 1 35 ? 26.146 21.050 7.753 1.00 28.19 32 THR D CA 1
ATOM 6441 C C . THR D 1 35 ? 25.152 19.964 7.349 1.00 30.50 32 THR D C 1
ATOM 6442 O O . THR D 1 35 ? 23.997 20.254 7.030 1.00 32.32 32 THR D O 1
ATOM 6446 N N . TYR D 1 36 ? 25.600 18.710 7.383 1.00 25.77 33 TYR D N 1
ATOM 6447 C CA . TYR D 1 36 ? 24.793 17.600 6.890 1.00 26.46 33 TYR D CA 1
ATOM 6448 C C . TYR D 1 36 ? 24.503 16.549 7.947 1.00 29.69 33 TYR D C 1
ATOM 6449 O O . TYR D 1 36 ? 25.284 16.357 8.876 1.00 30.20 33 TYR D O 1
ATOM 6458 N N . PRO D 1 37 ? 23.370 15.854 7.795 1.00 34.71 34 PRO D N 1
ATOM 6459 C CA . PRO D 1 37 ? 23.097 14.656 8.586 1.00 35.19 34 PRO D CA 1
ATOM 6460 C C . PRO D 1 37 ? 24.047 13.561 8.120 1.00 27.84 34 PRO D C 1
ATOM 6461 O O . PRO D 1 37 ? 24.589 13.663 7.021 1.00 27.58 34 PRO D O 1
ATOM 6465 N N . GLY D 1 38 ? 24.258 12.533 8.933 1.00 28.32 35 GLY D N 1
ATOM 6466 C CA . GLY D 1 38 ? 25.111 11.432 8.515 1.00 25.29 35 GLY D CA 1
ATOM 6467 C C . GLY D 1 38 ? 24.568 10.736 7.276 1.00 25.98 35 GLY D C 1
ATOM 6468 O O . GLY D 1 38 ? 23.367 10.797 7.004 1.00 29.65 35 GLY D O 1
ATOM 6469 N N . PHE D 1 39 ? 25.435 10.080 6.509 1.00 25.36 36 PHE D N 1
ATOM 6470 C CA . PHE D 1 39 ? 24.960 9.338 5.342 1.00 24.48 36 PHE D CA 1
ATOM 6471 C C . PHE D 1 39 ? 23.931 8.289 5.757 1.00 31.17 36 PHE D C 1
ATOM 6472 O O . PHE D 1 39 ? 24.169 7.493 6.667 1.00 26.59 36 PHE D O 1
ATOM 6480 N N . GLU D 1 40 ? 22.795 8.279 5.070 1.00 31.15 37 GLU D N 1
ATOM 6481 C CA . GLU D 1 40 ? 21.723 7.341 5.373 1.00 33.30 37 GLU D CA 1
ATOM 6482 C C . GLU D 1 40 ? 22.173 5.895 5.172 1.00 27.34 37 GLU D C 1
ATOM 6483 O O . GLU D 1 40 ? 22.847 5.580 4.194 1.00 26.53 37 GLU D O 1
ATOM 6489 N N . GLY D 1 41 ? 21.804 5.027 6.112 1.00 30.70 38 GLY D N 1
ATOM 6490 C CA . GLY D 1 41 ? 22.052 3.601 5.983 1.00 29.85 38 GLY D CA 1
ATOM 6491 C C . GLY D 1 41 ? 23.490 3.189 6.257 1.00 25.05 38 GLY D C 1
ATOM 6492 O O . GLY D 1 41 ? 23.888 2.065 5.959 1.00 26.39 38 GLY D O 1
ATOM 6493 N N . THR D 1 42 ? 24.272 4.104 6.817 1.00 23.07 39 THR D N 1
ATOM 6494 C CA . THR D 1 42 ? 25.687 3.844 7.045 1.00 21.79 39 THR D CA 1
ATOM 6495 C C . THR D 1 42 ? 26.031 3.737 8.528 1.00 22.03 39 THR D C 1
ATOM 6496 O O . THR D 1 42 ? 25.243 4.106 9.398 1.00 22.45 39 THR D O 1
ATOM 6500 N N . PHE D 1 43 ? 27.222 3.214 8.797 1.00 19.70 40 PHE D N 1
ATOM 6501 C CA . PHE D 1 43 ? 27.769 3.154 10.141 1.00 20.50 40 PHE D CA 1
ATOM 6502 C C . PHE D 1 43 ? 27.669 4.516 10.837 1.00 21.27 40 PHE D C 1
ATOM 6503 O O . PHE D 1 43 ? 28.042 5.539 10.254 1.00 21.26 40 PHE D O 1
ATOM 6511 N N . ASN D 1 44 ? 27.158 4.531 12.071 1.00 20.99 41 ASN D N 1
ATOM 6512 C CA . ASN D 1 44 ? 27.121 5.753 12.877 1.00 19.94 41 ASN D CA 1
ATOM 6513 C C . ASN D 1 44 ? 26.325 6.867 12.177 1.00 22.95 41 ASN D C 1
ATOM 6514 O O . ASN D 1 44 ? 26.709 8.035 12.218 1.00 23.08 41 ASN D O 1
ATOM 6519 N N . TYR D 1 45 ? 25.225 6.497 11.524 1.00 23.07 42 TYR D N 1
ATOM 6520 C CA . TYR D 1 45 ? 24.494 7.439 10.672 1.00 22.46 42 TYR D CA 1
ATOM 6521 C C . TYR D 1 45 ? 23.915 8.631 11.428 1.00 29.05 42 TYR D C 1
ATOM 6522 O O . TYR D 1 45 ? 23.613 9.665 10.827 1.00 29.33 42 TYR D O 1
ATOM 6531 N N . GLN D 1 46 ? 23.754 8.490 12.737 1.00 29.04 43 GLN D N 1
ATOM 6532 C CA . GLN D 1 46 ? 23.177 9.557 13.548 1.00 29.68 43 GLN D CA 1
ATOM 6533 C C . GLN D 1 46 ? 24.070 10.794 13.597 1.00 32.09 43 GLN D C 1
ATOM 6534 O O . GLN D 1 46 ? 23.585 11.916 13.740 1.00 35.62 43 GLN D O 1
ATOM 6540 N N . GLN D 1 47 ? 25.375 10.586 13.472 1.00 27.48 44 GLN D N 1
ATOM 6541 C CA . GLN D 1 47 ? 26.345 11.665 13.613 1.00 25.63 44 GLN D CA 1
ATOM 6542 C C . GLN D 1 47 ? 26.335 12.591 12.394 1.00 24.55 44 GLN D C 1
ATOM 6543 O O . GLN D 1 47 ? 26.445 12.134 11.259 1.00 25.16 44 GLN D O 1
ATOM 6549 N N . ARG D 1 48 ? 26.208 13.894 12.636 1.00 25.77 45 ARG D N 1
ATOM 6550 C CA . ARG D 1 48 ? 26.225 14.863 11.546 1.00 26.60 45 ARG D CA 1
ATOM 6551 C C . ARG D 1 48 ? 27.649 15.037 11.018 1.00 24.81 45 ARG D C 1
ATOM 6552 O O . ARG D 1 48 ? 28.619 14.643 11.670 1.00 25.58 45 ARG D O 1
ATOM 6568 N N . PRO D 1 50 ? 30.324 17.582 8.178 1.00 21.25 47 PRO D N 1
ATOM 6569 C CA . PRO D 1 50 ? 31.599 17.095 8.715 1.00 23.17 47 PRO D CA 1
ATOM 6570 C C . PRO D 1 50 ? 31.681 17.372 10.212 1.00 22.68 47 PRO D C 1
ATOM 6571 O O . PRO D 1 50 ? 31.088 18.338 10.684 1.00 24.77 47 PRO D O 1
ATOM 6583 N N . VAL D 1 52 ? 34.206 18.289 12.099 1.00 22.21 49 VAL D N 1
ATOM 6584 C CA . VAL D 1 52 ? 35.043 19.423 12.462 1.00 24.17 49 VAL D CA 1
ATOM 6585 C C . VAL D 1 52 ? 35.023 20.472 11.358 1.00 21.34 49 VAL D C 1
ATOM 6586 O O . VAL D 1 52 ? 34.743 20.160 10.195 1.00 21.81 49 VAL D O 1
ATOM 6590 N N . ASP D 1 53 ? 35.318 21.713 11.718 1.00 24.06 50 ASP D N 1
ATOM 6591 C CA . ASP D 1 53 ? 35.447 22.780 10.733 1.00 25.95 50 ASP D CA 1
ATOM 6592 C C . ASP D 1 53 ? 36.752 22.648 9.948 1.00 26.17 50 ASP D C 1
ATOM 6593 O O . ASP D 1 53 ? 37.626 21.860 10.307 1.00 27.94 50 ASP D O 1
ATOM 6598 N N . LEU D 1 54 ? 36.876 23.408 8.863 1.00 25.09 51 LEU D N 1
ATOM 6599 C CA . LEU D 1 54 ? 38.121 23.451 8.104 1.00 24.59 51 LEU D CA 1
ATOM 6600 C C . LEU D 1 54 ? 39.249 24.001 8.972 1.00 29.21 51 LEU D C 1
ATOM 6601 O O . LEU D 1 54 ? 38.998 24.784 9.895 1.00 29.18 51 LEU D O 1
ATOM 6606 N N . PRO D 1 55 ? 40.499 23.600 8.682 1.00 25.07 52 PRO D N 1
ATOM 6607 C CA . PRO D 1 55 ? 41.650 24.039 9.483 1.00 28.65 52 PRO D CA 1
ATOM 6608 C C . PRO D 1 55 ? 42.258 25.361 9.020 1.00 35.97 52 PRO D C 1
ATOM 6609 O O . PRO D 1 55 ? 43.185 25.861 9.652 1.00 40.49 52 PRO D O 1
ATOM 6613 N N . LEU D 1 56 ? 41.765 25.907 7.915 1.00 37.68 53 LEU D N 1
ATOM 6614 C CA . LEU D 1 56 ? 42.334 27.134 7.365 1.00 42.69 53 LEU D CA 1
ATOM 6615 C C . LEU D 1 56 ? 41.267 27.915 6.619 1.00 38.28 53 LEU D C 1
ATOM 6616 O O . LEU D 1 56 ? 40.206 27.378 6.300 1.00 34.62 53 LEU D O 1
ATOM 6621 N N . SER D 1 57 ? 41.552 29.186 6.350 1.00 32.67 54 SER D N 1
ATOM 6622 C CA . SER D 1 57 ? 40.595 30.054 5.680 1.00 35.00 54 SER D CA 1
ATOM 6623 C C . SER D 1 57 ? 40.407 29.602 4.240 1.00 37.69 54 SER D C 1
ATOM 6624 O O . SER D 1 57 ? 41.216 28.834 3.713 1.00 34.87 54 SER D O 1
ATOM 6635 N N . ASP D 1 59 ? 40.780 31.462 1.819 1.00 43.18 56 ASP D N 1
ATOM 6636 C CA . ASP D 1 59 ? 41.866 32.114 1.098 1.00 40.97 56 ASP D CA 1
ATOM 6637 C C . ASP D 1 59 ? 43.126 31.263 1.141 1.00 44.82 56 ASP D C 1
ATOM 6638 O O . ASP D 1 59 ? 43.695 30.930 0.104 1.00 39.36 56 ASP D O 1
ATOM 6643 N N . ASP D 1 60 ? 43.569 30.918 2.344 1.00 45.96 57 ASP D N 1
ATOM 6644 C CA . ASP D 1 60 ? 44.707 30.021 2.475 1.00 44.57 57 ASP D CA 1
ATOM 6645 C C . ASP D 1 60 ? 44.441 28.749 1.676 1.00 38.15 57 ASP D C 1
ATOM 6646 O O . ASP D 1 60 ? 45.355 28.169 1.088 1.00 38.36 57 ASP D O 1
ATOM 6651 N N . LEU D 1 61 ? 43.183 28.327 1.636 1.00 30.59 58 LEU D N 1
ATOM 6652 C CA . LEU D 1 61 ? 42.833 27.139 0.875 1.00 31.27 58 LEU D CA 1
ATOM 6653 C C . LEU D 1 61 ? 42.914 27.381 -0.632 1.00 31.86 58 LEU D C 1
ATOM 6654 O O . LEU D 1 61 ? 43.583 26.627 -1.336 1.00 36.88 58 LEU D O 1
ATOM 6659 N N . LEU D 1 62 ? 42.242 28.422 -1.121 1.00 28.83 59 LEU D N 1
ATOM 6660 C CA . LEU D 1 62 ? 42.074 28.599 -2.570 1.00 27.72 59 LEU D CA 1
ATOM 6661 C C . LEU D 1 62 ? 43.076 29.518 -3.263 1.00 31.68 59 LEU D C 1
ATOM 6662 O O . LEU D 1 62 ? 43.230 29.448 -4.482 1.00 31.91 59 LEU D O 1
ATOM 6667 N N . SER D 1 63 ? 43.743 30.383 -2.509 1.00 38.31 60 SER D N 1
ATOM 6668 C CA . SER D 1 63 ? 44.556 31.435 -3.124 1.00 47.64 60 SER D CA 1
ATOM 6669 C C . SER D 1 63 ? 45.560 30.950 -4.173 1.00 45.40 60 SER D C 1
ATOM 6670 O O . SER D 1 63 ? 45.686 31.554 -5.242 1.00 46.55 60 SER D O 1
ATOM 6673 N N . ASN D 1 64 ? 46.269 29.865 -3.869 1.00 39.64 61 ASN D N 1
ATOM 6674 C CA . ASN D 1 64 ? 47.346 29.398 -4.736 1.00 31.75 61 ASN D CA 1
ATOM 6675 C C . ASN D 1 64 ? 46.961 28.189 -5.585 1.00 29.35 61 ASN D C 1
ATOM 6676 O O . ASN D 1 64 ? 47.819 27.542 -6.176 1.00 30.77 61 ASN D O 1
ATOM 6681 N N . VAL D 1 65 ? 45.674 27.878 -5.634 1.00 31.35 62 VAL D N 1
ATOM 6682 C CA . VAL D 1 65 ? 45.231 26.708 -6.388 1.00 25.11 62 VAL D CA 1
ATOM 6683 C C . VAL D 1 65 ? 45.293 26.977 -7.888 1.00 23.86 62 VAL D C 1
ATOM 6684 O O . VAL D 1 65 ? 44.826 28.015 -8.359 1.00 25.91 62 VAL D O 1
ATOM 6688 N N . THR D 1 66 ? 45.878 26.030 -8.622 1.00 23.37 63 THR D N 1
ATOM 6689 C CA . THR D 1 66 ? 46.031 26.126 -10.073 1.00 26.08 63 THR D CA 1
ATOM 6690 C C . THR D 1 66 ? 44.977 25.286 -10.788 1.00 25.36 63 THR D C 1
ATOM 6691 O O . THR D 1 66 ? 44.532 25.621 -11.881 1.00 25.53 63 THR D O 1
ATOM 6695 N N . ALA D 1 67 ? 44.587 24.177 -10.169 1.00 22.23 64 ALA D N 1
ATOM 6696 C CA . ALA D 1 67 ? 43.571 23.317 -10.757 1.00 19.58 64 ALA D CA 1
ATOM 6697 C C . ALA D 1 67 ? 42.905 22.507 -9.664 1.00 19.80 64 ALA D C 1
ATOM 6698 O O . ALA D 1 67 ? 43.409 22.432 -8.555 1.00 22.78 64 ALA D O 1
ATOM 6700 N N . VAL D 1 68 ? 41.772 21.899 -9.998 1.00 17.93 65 VAL D N 1
ATOM 6701 C CA . VAL D 1 68 ? 41.055 21.045 -9.066 1.00 19.26 65 VAL D CA 1
ATOM 6702 C C . VAL D 1 68 ? 40.989 19.627 -9.635 1.00 19.86 65 VAL D C 1
ATOM 6703 O O . VAL D 1 68 ? 40.796 19.431 -10.843 1.00 19.03 65 VAL D O 1
ATOM 6707 N N . VAL D 1 69 ? 41.172 18.639 -8.767 1.00 18.60 66 VAL D N 1
ATOM 6708 C CA . VAL D 1 69 ? 41.022 17.243 -9.146 1.00 16.24 66 VAL D CA 1
ATOM 6709 C C . VAL D 1 69 ? 39.861 16.670 -8.359 1.00 20.67 66 VAL D C 1
ATOM 6710 O O . VAL D 1 69 ? 39.865 16.707 -7.126 1.00 18.96 66 VAL D O 1
ATOM 6714 N N . VAL D 1 70 ? 38.862 16.162 -9.064 1.00 17.51 67 VAL D N 1
ATOM 6715 C CA . VAL D 1 70 ? 37.681 15.581 -8.441 1.00 18.95 67 VAL D CA 1
ATOM 6716 C C . VAL D 1 70 ? 37.578 14.114 -8.837 1.00 16.88 67 VAL D C 1
ATOM 6717 O O . VAL D 1 70 ? 37.223 13.790 -9.976 1.00 17.32 67 VAL D O 1
ATOM 6721 N N . THR D 1 71 ? 37.899 13.215 -7.901 1.00 17.77 68 THR D N 1
ATOM 6722 C CA . THR D 1 71 ? 37.961 11.798 -8.242 1.00 16.49 68 THR D CA 1
ATOM 6723 C C . THR D 1 71 ? 36.579 11.199 -8.474 1.00 15.95 68 THR D C 1
ATOM 6724 O O . THR D 1 71 ? 36.435 10.217 -9.207 1.00 18.70 68 THR D O 1
ATOM 6728 N N . HIS D 1 72 ? 35.581 11.785 -7.820 1.00 18.32 69 HIS D N 1
ATOM 6729 C CA . HIS D 1 72 ? 34.175 11.414 -7.983 1.00 17.98 69 HIS D CA 1
ATOM 6730 C C . HIS D 1 72 ? 33.318 12.427 -7.230 1.00 15.69 69 HIS D C 1
ATOM 6731 O O . HIS D 1 72 ? 33.846 13.239 -6.479 1.00 18.09 69 HIS D O 1
ATOM 6738 N N . THR D 1 73 ? 32.007 12.402 -7.457 1.00 19.22 70 THR D N 1
ATOM 6739 C CA . THR D 1 73 ? 31.154 13.481 -6.955 1.00 18.01 70 THR D CA 1
ATOM 6740 C C . THR D 1 73 ? 30.290 13.098 -5.764 1.00 23.23 70 THR D C 1
ATOM 6741 O O . THR D 1 73 ? 29.255 13.728 -5.509 1.00 22.67 70 THR D O 1
ATOM 6745 N N . HIS D 1 74 ? 30.715 12.086 -5.018 1.00 18.70 71 HIS D N 1
ATOM 6746 C CA . HIS D 1 74 ? 30.121 11.863 -3.712 1.00 20.86 71 HIS D CA 1
ATOM 6747 C C . HIS D 1 74 ? 30.277 13.143 -2.896 1.00 20.50 71 HIS D C 1
ATOM 6748 O O . HIS D 1 74 ? 31.260 13.874 -3.053 1.00 19.77 71 HIS D O 1
ATOM 6755 N N . LEU D 1 75 ? 29.304 13.416 -2.032 1.00 20.05 72 LEU D N 1
ATOM 6756 C CA . LEU D 1 75 ? 29.268 14.642 -1.233 1.00 20.22 72 LEU D CA 1
ATOM 6757 C C . LEU D 1 75 ? 30.559 14.933 -0.467 1.00 18.46 72 LEU D C 1
ATOM 6758 O O . LEU D 1 75 ? 30.989 16.098 -0.371 1.00 21.20 72 LEU D O 1
ATOM 6763 N N . ASP D 1 76 ? 31.169 13.887 0.084 1.00 20.12 73 ASP D N 1
ATOM 6764 C CA . ASP D 1 76 ? 32.376 14.064 0.881 1.00 19.24 73 ASP D CA 1
ATOM 6765 C C . ASP D 1 76 ? 33.634 14.277 0.040 1.00 19.94 73 ASP D C 1
ATOM 6766 O O . ASP D 1 76 ? 34.748 14.302 0.576 1.00 19.31 73 ASP D O 1
ATOM 6771 N N . HIS D 1 77 ? 33.439 14.462 -1.267 1.00 19.05 74 HIS D N 1
ATOM 6772 C CA . HIS D 1 77 ? 34.525 14.790 -2.202 1.00 18.78 74 HIS D CA 1
ATOM 6773 C C . HIS D 1 77 ? 34.222 16.003 -3.080 1.00 20.16 74 HIS D C 1
ATOM 6774 O O . HIS D 1 77 ? 35.102 16.486 -3.784 1.00 20.47 74 HIS D O 1
ATOM 6781 N N . TRP D 1 78 ? 32.982 16.484 -3.030 1.00 18.63 75 TRP D N 1
ATOM 6782 C CA . TRP D 1 78 ? 32.520 17.567 -3.898 1.00 17.37 75 TRP D CA 1
ATOM 6783 C C . TRP D 1 78 ? 31.176 18.033 -3.352 1.00 19.66 75 TRP D C 1
ATOM 6784 O O . TRP D 1 78 ? 30.176 17.328 -3.476 1.00 23.63 75 TRP D O 1
ATOM 6795 N N . ASP D 1 79 ? 31.150 19.202 -2.721 1.00 19.36 76 ASP D N 1
ATOM 6796 C CA . ASP D 1 79 ? 29.921 19.662 -2.084 1.00 21.43 76 ASP D CA 1
ATOM 6797 C C . ASP D 1 79 ? 29.512 21.078 -2.482 1.00 24.80 76 ASP D C 1
ATOM 6798 O O . ASP D 1 79 ? 30.237 21.776 -3.195 1.00 21.43 76 ASP D O 1
ATOM 6803 N N . ASP D 1 80 ? 28.347 21.502 -2.000 1.00 27.42 77 ASP D N 1
ATOM 6804 C CA . ASP D 1 80 ? 27.815 22.818 -2.351 1.00 27.93 77 ASP D CA 1
ATOM 6805 C C . ASP D 1 80 ? 28.766 23.956 -2.000 1.00 23.64 77 ASP D C 1
ATOM 6806 O O . ASP D 1 80 ? 28.888 24.920 -2.760 1.00 25.63 77 ASP D O 1
ATOM 6811 N N . THR D 1 81 ? 29.441 23.854 -0.861 1.00 22.86 78 THR D N 1
ATOM 6812 C CA . THR D 1 81 ? 30.373 24.898 -0.453 1.00 21.26 78 THR D CA 1
ATOM 6813 C C . THR D 1 81 ? 31.502 25.023 -1.473 1.00 23.90 78 THR D C 1
ATOM 6814 O O . THR D 1 81 ? 31.896 26.132 -1.846 1.00 25.62 78 THR D O 1
ATOM 6818 N N . ALA D 1 82 ? 31.997 23.888 -1.952 1.00 21.44 79 ALA D N 1
ATOM 6819 C CA . ALA D 1 82 ? 33.036 23.912 -2.970 1.00 22.09 79 ALA D CA 1
ATOM 6820 C C . ALA D 1 82 ? 32.504 24.517 -4.255 1.00 25.02 79 ALA D C 1
ATOM 6821 O O . ALA D 1 82 ? 33.151 25.362 -4.861 1.00 24.21 79 ALA D O 1
ATOM 6823 N N . ILE D 1 83 ? 31.331 24.051 -4.673 1.00 21.67 80 ILE D N 1
ATOM 6824 C CA . ILE D 1 83 ? 30.679 24.557 -5.872 1.00 21.96 80 ILE D CA 1
ATOM 6825 C C . ILE D 1 83 ? 30.523 26.074 -5.837 1.00 24.27 80 ILE D C 1
ATOM 6826 O O . ILE D 1 83 ? 30.750 26.756 -6.840 1.00 25.86 80 ILE D O 1
ATOM 6831 N N . ASN D 1 84 ? 30.172 26.607 -4.671 1.00 21.92 81 ASN D N 1
ATOM 6832 C CA . ASN D 1 84 ? 29.857 28.028 -4.557 1.00 23.74 81 ASN D CA 1
ATOM 6833 C C . ASN D 1 84 ? 31.045 28.924 -4.220 1.00 26.23 81 ASN D C 1
ATOM 6834 O O . ASN D 1 84 ? 30.912 30.150 -4.208 1.00 30.65 81 ASN D O 1
ATOM 6839 N N . SER D 1 85 ? 32.204 28.326 -3.953 1.00 25.83 82 SER D N 1
ATOM 6840 C CA . SER D 1 85 ? 33.371 29.108 -3.554 1.00 28.42 82 SER D CA 1
ATOM 6841 C C . SER D 1 85 ? 34.559 28.986 -4.512 1.00 27.09 82 SER D C 1
ATOM 6842 O O . SER D 1 85 ? 35.368 29.908 -4.623 1.00 30.90 82 SER D O 1
ATOM 6845 N N . ILE D 1 86 ? 34.657 27.863 -5.217 1.00 24.91 83 ILE D N 1
ATOM 6846 C CA . ILE D 1 86 ? 35.756 27.659 -6.155 1.00 25.69 83 ILE D CA 1
ATOM 6847 C C . ILE D 1 86 ? 35.526 28.470 -7.430 1.00 25.62 83 ILE D C 1
ATOM 6848 O O . ILE D 1 86 ? 34.463 28.382 -8.029 1.00 23.58 83 ILE D O 1
ATOM 6853 N N . PRO D 1 87 ? 36.523 29.266 -7.844 1.00 25.42 84 PRO D N 1
ATOM 6854 C CA . PRO D 1 87 ? 36.359 30.058 -9.072 1.00 26.05 84 PRO D CA 1
ATOM 6855 C C . PRO D 1 87 ? 35.888 29.191 -10.236 1.00 25.13 84 PRO D C 1
ATOM 6856 O O . PRO D 1 87 ? 36.420 28.093 -10.463 1.00 25.17 84 PRO D O 1
ATOM 6860 N N . LYS D 1 88 ? 34.889 29.676 -10.966 1.00 28.19 85 LYS D N 1
ATOM 6861 C CA . LYS D 1 88 ? 34.289 28.891 -12.042 1.00 29.64 85 LYS D CA 1
ATOM 6862 C C . LYS D 1 88 ? 35.247 28.638 -13.201 1.00 26.21 85 LYS D C 1
ATOM 6863 O O . LYS D 1 88 ? 34.986 27.781 -14.048 1.00 24.04 85 LYS D O 1
ATOM 6869 N N . SER D 1 89 ? 36.347 29.388 -13.238 1.00 25.22 86 SER D N 1
ATOM 6870 C CA . SER D 1 89 ? 37.303 29.277 -14.338 1.00 29.91 86 SER D CA 1
ATOM 6871 C C . SER D 1 89 ? 38.478 28.342 -14.058 1.00 24.48 86 SER D C 1
ATOM 6872 O O . SER D 1 89 ? 39.310 28.118 -14.941 1.00 26.66 86 SER D O 1
ATOM 6875 N N . LEU D 1 90 ? 38.555 27.791 -12.847 1.00 24.64 87 LEU D N 1
ATOM 6876 C CA . LEU D 1 90 ? 39.617 26.842 -12.523 1.00 25.02 87 LEU D CA 1
ATOM 6877 C C . LEU D 1 90 ? 39.440 25.547 -13.299 1.00 22.49 87 LEU D C 1
ATOM 6878 O O . LEU D 1 90 ? 38.340 25.007 -13.362 1.00 24.46 87 LEU D O 1
ATOM 6883 N N . PRO D 1 91 ? 40.524 25.047 -13.905 1.00 22.25 88 PRO D N 1
ATOM 6884 C CA . PRO D 1 91 ? 40.392 23.747 -14.561 1.00 20.29 88 PRO D CA 1
ATOM 6885 C C . PRO D 1 91 ? 39.981 22.694 -13.532 1.00 20.90 88 PRO D C 1
ATOM 6886 O O . PRO D 1 91 ? 40.560 22.639 -12.436 1.00 21.66 88 PRO D O 1
ATOM 6890 N N . ILE D 1 92 ? 38.970 21.897 -13.872 1.00 18.89 89 ILE D N 1
ATOM 6891 C CA . ILE D 1 92 ? 38.524 20.809 -13.003 1.00 18.61 89 ILE D CA 1
ATOM 6892 C C . ILE D 1 92 ? 38.764 19.512 -13.751 1.00 22.32 89 ILE D C 1
ATOM 6893 O O . ILE D 1 92 ? 38.244 19.332 -14.842 1.00 21.53 89 ILE D O 1
ATOM 6898 N N . PHE D 1 93 ? 39.549 18.617 -13.165 1.00 18.54 90 PHE D N 1
ATOM 6899 C CA . PHE D 1 93 ? 39.781 17.295 -13.741 1.00 18.02 90 PHE D CA 1
ATOM 6900 C C . PHE D 1 93 ? 38.817 16.281 -13.149 1.00 16.76 90 PHE D C 1
ATOM 6901 O O . PHE D 1 93 ? 38.655 16.213 -11.927 1.00 17.66 90 PHE D O 1
ATOM 6909 N N . VAL D 1 94 ? 38.198 15.478 -14.009 1.00 15.79 91 VAL D N 1
ATOM 6910 C CA . VAL D 1 94 ? 37.157 14.539 -13.608 1.00 15.06 91 VAL D CA 1
ATOM 6911 C C . VAL D 1 94 ? 37.366 13.177 -14.271 1.00 15.08 91 VAL D C 1
ATOM 6912 O O . VAL D 1 94 ? 38.181 13.040 -15.197 1.00 18.21 91 VAL D O 1
ATOM 6916 N N . GLN D 1 95 ? 36.615 12.175 -13.813 1.00 17.49 92 GLN D N 1
ATOM 6917 C CA . GLN D 1 95 ? 36.832 10.797 -14.244 1.00 14.92 92 GLN D CA 1
ATOM 6918 C C . GLN D 1 95 ? 36.063 10.362 -15.483 1.00 16.99 92 GLN D C 1
ATOM 6919 O O . GLN D 1 95 ? 36.456 9.404 -16.142 1.00 19.64 92 GLN D O 1
ATOM 6925 N N . ASN D 1 96 ? 34.960 11.037 -15.784 1.00 19.45 93 ASN D N 1
ATOM 6926 C CA . ASN D 1 96 ? 34.099 10.565 -16.860 1.00 18.03 93 ASN D CA 1
ATOM 6927 C C . ASN D 1 96 ? 33.118 11.625 -17.350 1.00 18.66 93 ASN D C 1
ATOM 6928 O O . ASN D 1 96 ? 33.066 12.734 -16.815 1.00 20.44 93 ASN D O 1
ATOM 6933 N N . THR D 1 97 ? 32.346 11.271 -18.376 1.00 19.77 94 THR D N 1
ATOM 6934 C CA . THR D 1 97 ? 31.395 12.205 -18.953 1.00 20.83 94 THR D CA 1
ATOM 6935 C C . THR D 1 97 ? 30.281 12.609 -17.987 1.00 19.72 94 THR D C 1
ATOM 6936 O O . THR D 1 97 ? 29.899 13.779 -17.936 1.00 22.99 94 THR D O 1
ATOM 6940 N N . ALA D 1 98 ? 29.763 11.649 -17.228 1.00 21.02 95 ALA D N 1
ATOM 6941 C CA . ALA D 1 98 ? 28.708 11.947 -16.264 1.00 21.63 95 ALA D CA 1
ATOM 6942 C C . ALA D 1 98 ? 29.143 13.032 -15.289 1.00 23.03 95 ALA D C 1
ATOM 6943 O O . ALA D 1 98 ? 28.388 13.965 -15.008 1.00 22.31 95 ALA D O 1
ATOM 6945 N N . ASP D 1 99 ? 30.363 12.913 -14.771 1.00 22.93 96 ASP D N 1
ATOM 6946 C CA . ASP D 1 99 ? 30.872 13.890 -13.808 1.00 23.00 96 ASP D CA 1
ATOM 6947 C C . ASP D 1 99 ? 31.145 15.247 -14.474 1.00 20.94 96 ASP D C 1
ATOM 6948 O O . ASP D 1 99 ? 30.913 16.302 -13.873 1.00 22.20 96 ASP D O 1
ATOM 6953 N N . LYS D 1 100 ? 31.619 15.232 -15.721 1.00 21.00 97 LYS D N 1
ATOM 6954 C CA . LYS D 1 100 ? 31.796 16.485 -16.444 1.00 20.88 97 LYS D CA 1
ATOM 6955 C C . LYS D 1 100 ? 30.453 17.191 -16.672 1.00 21.88 97 LYS D C 1
ATOM 6956 O O . LYS D 1 100 ? 30.340 18.412 -16.514 1.00 21.98 97 LYS D O 1
ATOM 6962 N N . GLU D 1 101 ? 29.430 16.423 -17.032 1.00 24.66 98 GLU D N 1
ATOM 6963 C CA . GLU D 1 101 ? 28.114 17.015 -17.253 1.00 24.95 98 GLU D CA 1
ATOM 6964 C C . GLU D 1 101 ? 27.582 17.651 -15.975 1.00 24.93 98 GLU D C 1
ATOM 6965 O O . GLU D 1 101 ? 27.062 18.766 -16.001 1.00 25.57 98 GLU D O 1
ATOM 6971 N N . LEU D 1 102 ? 27.724 16.949 -14.852 1.00 22.69 99 LEU D N 1
ATOM 6972 C CA . LEU D 1 102 ? 27.272 17.491 -13.571 1.00 22.55 99 LEU D CA 1
ATOM 6973 C C . LEU D 1 102 ? 27.998 18.787 -13.222 1.00 23.02 99 LEU D C 1
ATOM 6974 O O . LEU D 1 102 ? 27.380 19.789 -12.877 1.00 23.83 99 LEU D O 1
ATOM 6979 N N . ILE D 1 103 ? 29.321 18.762 -13.313 1.00 21.62 100 ILE D N 1
ATOM 6980 C CA . ILE D 1 103 ? 30.116 19.903 -12.890 1.00 23.43 100 ILE D CA 1
ATOM 6981 C C . ILE D 1 103 ? 30.009 21.107 -13.848 1.00 23.19 100 ILE D C 1
ATOM 6982 O O . ILE D 1 103 ? 30.054 22.263 -13.410 1.00 23.45 100 ILE D O 1
ATOM 6987 N N . THR D 1 104 ? 29.847 20.839 -15.144 1.00 21.23 101 THR D N 1
ATOM 6988 C CA . THR D 1 104 ? 29.590 21.917 -16.092 1.00 21.96 101 THR D CA 1
ATOM 6989 C C . THR D 1 104 ? 28.219 22.540 -15.813 1.00 20.82 101 THR D C 1
ATOM 6990 O O . THR D 1 104 ? 28.041 23.754 -15.942 1.00 26.60 101 THR D O 1
ATOM 6994 N N . SER D 1 105 ? 27.263 21.710 -15.395 1.00 22.66 102 SER D N 1
ATOM 6995 C CA . SER D 1 105 ? 25.928 22.209 -15.074 1.00 26.31 102 SER D CA 1
ATOM 6996 C C . SER D 1 105 ? 25.968 23.091 -13.830 1.00 28.32 102 SER D C 1
ATOM 6997 O O . SER D 1 105 ? 25.074 23.910 -13.605 1.00 30.64 102 SER D O 1
ATOM 7000 N N . GLN D 1 106 ? 27.017 22.936 -13.027 1.00 25.19 103 GLN D N 1
ATOM 7001 C CA . GLN D 1 106 ? 27.181 23.741 -11.821 1.00 23.27 103 GLN D CA 1
ATOM 7002 C C . GLN D 1 106 ? 27.979 25.025 -12.073 1.00 23.30 103 GLN D C 1
ATOM 7003 O O . GLN D 1 106 ? 28.358 25.734 -11.142 1.00 26.36 103 GLN D O 1
ATOM 7009 N N . GLY D 1 107 ? 28.222 25.321 -13.348 1.00 26.32 104 GLY D N 1
ATOM 7010 C CA . GLY D 1 107 ? 28.816 26.588 -13.738 1.00 27.60 104 GLY D CA 1
ATOM 7011 C C . GLY D 1 107 ? 30.301 26.582 -14.059 1.00 28.39 104 GLY D C 1
ATOM 7012 O O . GLY D 1 107 ? 30.872 27.626 -14.381 1.00 28.42 104 GLY D O 1
ATOM 7013 N N . PHE D 1 108 ? 30.939 25.421 -13.973 1.00 23.76 105 PHE D N 1
ATOM 7014 C CA . PHE D 1 108 ? 32.368 25.333 -14.261 1.00 22.21 105 PHE D CA 1
ATOM 7015 C C . PHE D 1 108 ? 32.587 25.185 -15.757 1.00 23.89 105 PHE D C 1
ATOM 7016 O O . PHE D 1 108 ? 31.995 24.320 -16.391 1.00 25.51 105 PHE D O 1
ATOM 7024 N N . ILE D 1 109 ? 33.417 26.061 -16.317 1.00 26.29 106 ILE D N 1
ATOM 7025 C CA . ILE D 1 109 ? 33.547 26.169 -17.773 1.00 23.21 106 ILE D CA 1
ATOM 7026 C C . ILE D 1 109 ? 34.818 25.532 -18.345 1.00 25.57 106 ILE D C 1
ATOM 7027 O O . ILE D 1 109 ? 35.063 25.575 -19.553 1.00 24.58 106 ILE D O 1
ATOM 7032 N N . ASP D 1 110 ? 35.625 24.927 -17.483 1.00 22.95 107 ASP D N 1
ATOM 7033 C CA . ASP D 1 110 ? 36.841 24.277 -17.954 1.00 18.62 107 ASP D CA 1
ATOM 7034 C C . ASP D 1 110 ? 36.947 22.948 -17.219 1.00 19.43 107 ASP D C 1
ATOM 7035 O O . ASP D 1 110 ? 37.589 22.854 -16.172 1.00 23.29 107 ASP D O 1
ATOM 7040 N N . VAL D 1 111 ? 36.288 21.932 -17.764 1.00 19.75 108 VAL D N 1
ATOM 7041 C CA . VAL D 1 111 ? 36.198 20.641 -17.099 1.00 17.92 108 VAL D CA 1
ATOM 7042 C C . VAL D 1 111 ? 36.759 19.587 -18.045 1.00 22.45 108 VAL D C 1
ATOM 7043 O O . VAL D 1 111 ? 36.362 19.515 -19.207 1.00 22.48 108 VAL D O 1
ATOM 7047 N N . ARG D 1 112 ? 37.691 18.784 -17.540 1.00 18.30 109 ARG D N 1
ATOM 7048 C CA . ARG D 1 112 ? 38.510 17.928 -18.386 1.00 18.44 109 ARG D CA 1
ATOM 7049 C C . ARG D 1 112 ? 38.441 16.503 -17.906 1.00 19.69 109 ARG D C 1
ATOM 7050 O O . ARG D 1 112 ? 38.789 16.217 -16.761 1.00 19.39 109 ARG D O 1
ATOM 7058 N N . ILE D 1 113 ? 38.022 15.606 -18.795 1.00 19.30 110 ILE D N 1
ATOM 7059 C CA . ILE D 1 113 ? 37.884 14.204 -18.458 1.00 18.67 110 ILE D CA 1
ATOM 7060 C C . ILE D 1 113 ? 39.206 13.485 -18.657 1.00 20.49 110 ILE D C 1
ATOM 7061 O O . ILE D 1 113 ? 39.773 13.501 -19.744 1.00 18.82 110 ILE D O 1
ATOM 7066 N N . ILE D 1 114 ? 39.707 12.845 -17.607 1.00 18.84 111 ILE D N 1
ATOM 7067 C CA . ILE D 1 114 ? 40.893 12.019 -17.776 1.00 16.23 111 ILE D CA 1
ATOM 7068 C C . ILE D 1 114 ? 40.464 10.640 -18.244 1.00 17.22 111 ILE D C 1
ATOM 7069 O O . ILE D 1 114 ? 40.135 9.771 -17.439 1.00 18.39 111 ILE D O 1
ATOM 7074 N N . PHE D 1 115 ? 40.459 10.437 -19.558 1.00 19.40 112 PHE D N 1
ATOM 7075 C CA . PHE D 1 115 ? 40.138 9.123 -20.112 1.00 20.95 112 PHE D CA 1
ATOM 7076 C C . PHE D 1 115 ? 41.297 8.155 -19.896 1.00 19.27 112 PHE D C 1
ATOM 7077 O O . PHE D 1 115 ? 41.089 6.991 -19.549 1.00 24.76 112 PHE D O 1
ATOM 7085 N N . GLU D 1 116 ? 42.514 8.640 -20.121 1.00 21.11 113 GLU D N 1
ATOM 7086 C CA . GLU D 1 116 ? 43.722 7.838 -19.938 1.00 21.81 113 GLU D CA 1
ATOM 7087 C C . GLU D 1 116 ? 44.706 8.643 -19.123 1.00 20.10 113 GLU D C 1
ATOM 7088 O O . GLU D 1 116 ? 44.948 8.351 -17.947 1.00 18.88 113 GLU D O 1
ATOM 7094 N N . SER D 1 117 ? 45.275 9.658 -19.765 1.00 19.09 114 SER D N 1
ATOM 7095 C CA . SER D 1 117 ? 46.085 10.657 -19.098 1.00 19.47 114 SER D CA 1
ATOM 7096 C C . SER D 1 117 ? 45.844 12.002 -19.752 1.00 22.50 114 SER D C 1
ATOM 7097 O O . SER D 1 117 ? 45.394 12.086 -20.899 1.00 20.59 114 SER D O 1
ATOM 7100 N N . LEU D 1 118 ? 46.110 13.053 -18.990 1.00 20.60 115 LEU D N 1
ATOM 7101 C CA . LEU D 1 118 ? 46.123 14.405 -19.523 1.00 18.90 115 LEU D CA 1
ATOM 7102 C C . LEU D 1 118 ? 47.350 15.121 -18.989 1.00 22.19 115 LEU D C 1
ATOM 7103 O O . LEU D 1 118 ? 47.904 14.746 -17.946 1.00 21.64 115 LEU D O 1
ATOM 7108 N N . GLU D 1 119 ? 47.780 16.150 -19.712 1.00 23.15 116 GLU D N 1
ATOM 7109 C CA A GLU D 1 119 ? 48.901 16.974 -19.282 0.41 26.16 116 GLU D CA 1
ATOM 7110 C CA B GLU D 1 119 ? 48.900 16.975 -19.280 0.59 25.90 116 GLU D CA 1
ATOM 7111 C C . GLU D 1 119 ? 48.406 18.350 -18.848 1.00 25.24 116 GLU D C 1
ATOM 7112 O O . GLU D 1 119 ? 47.509 18.926 -19.470 1.00 26.33 116 GLU D O 1
ATOM 7123 N N . PHE D 1 120 ? 48.989 18.871 -17.777 1.00 24.06 117 PHE D N 1
ATOM 7124 C CA . PHE D 1 120 ? 48.620 20.187 -17.286 1.00 27.31 117 PHE D CA 1
ATOM 7125 C C . PHE D 1 120 ? 49.827 20.865 -16.679 1.00 25.97 117 PHE D C 1
ATOM 7126 O O . PHE D 1 120 ? 50.378 20.397 -15.683 1.00 27.67 117 PHE D O 1
ATOM 7134 N N . ASN D 1 121 ? 50.250 21.965 -17.298 1.00 27.06 118 ASN D N 1
ATOM 7135 C CA . ASN D 1 121 ? 51.331 22.766 -16.747 1.00 29.98 118 ASN D CA 1
ATOM 7136 C C . ASN D 1 121 ? 52.599 21.941 -16.537 1.00 30.13 118 ASN D C 1
ATOM 7137 O O . ASN D 1 121 ? 53.352 22.188 -15.596 1.00 29.98 118 ASN D O 1
ATOM 7142 N N . GLY D 1 122 ? 52.835 20.972 -17.419 1.00 29.42 119 GLY D N 1
ATOM 7143 C CA . GLY D 1 122 ? 54.017 20.125 -17.333 1.00 31.65 119 GLY D CA 1
ATOM 7144 C C . GLY D 1 122 ? 53.869 18.879 -16.469 1.00 33.62 119 GLY D C 1
ATOM 7145 O O . GLY D 1 122 ? 54.805 18.092 -16.323 1.00 34.71 119 GLY D O 1
ATOM 7146 N N . ILE D 1 123 ? 52.690 18.696 -15.889 1.00 27.83 120 ILE D N 1
ATOM 7147 C CA . ILE D 1 123 ? 52.435 17.528 -15.049 1.00 22.50 120 ILE D CA 1
ATOM 7148 C C . ILE D 1 123 ? 51.544 16.541 -15.795 1.00 23.14 120 ILE D C 1
ATOM 7149 O O . ILE D 1 123 ? 50.603 16.944 -16.480 1.00 24.52 120 ILE D O 1
ATOM 7154 N N . THR D 1 124 ? 51.857 15.255 -15.683 1.00 23.12 121 THR D N 1
ATOM 7155 C CA . THR D 1 124 ? 51.020 14.222 -16.283 1.00 21.14 121 THR D CA 1
ATOM 7156 C C . THR D 1 124 ? 50.092 13.641 -15.221 1.00 19.48 121 THR D C 1
ATOM 7157 O O . THR D 1 124 ? 50.548 13.211 -14.160 1.00 24.46 121 THR D O 1
ATOM 7161 N N . LEU D 1 125 ? 48.794 13.659 -15.508 1.00 18.89 122 LEU D N 1
ATOM 7162 C CA . LEU D 1 125 ? 47.799 13.052 -14.629 1.00 18.68 122 LEU D CA 1
ATOM 7163 C C . LEU D 1 125 ? 47.264 11.798 -15.307 1.00 19.98 122 LEU D C 1
ATOM 7164 O O . LEU D 1 125 ? 46.671 11.884 -16.382 1.00 20.50 122 LEU D O 1
ATOM 7169 N N . ARG D 1 126 ? 47.475 10.641 -14.679 1.00 18.04 123 ARG D N 1
ATOM 7170 C CA . ARG D 1 126 ? 47.024 9.369 -15.224 1.00 16.66 123 ARG D CA 1
ATOM 7171 C C . ARG D 1 126 ? 45.889 8.808 -14.388 1.00 17.23 123 ARG D C 1
ATOM 7172 O O . ARG D 1 126 ? 46.013 8.668 -13.167 1.00 18.25 123 ARG D O 1
ATOM 7180 N N . LYS D 1 127 ? 44.781 8.475 -15.025 1.00 17.20 124 LYS D N 1
ATOM 7181 C CA . LYS D 1 127 ? 43.682 7.876 -14.286 1.00 18.06 124 LYS D CA 1
ATOM 7182 C C . LYS D 1 127 ? 44.006 6.448 -13.861 1.00 16.26 124 LYS D C 1
ATOM 7183 O O . LYS D 1 127 ? 44.522 5.641 -14.646 1.00 17.95 124 LYS D O 1
ATOM 7189 N N . THR D 1 128 ? 43.693 6.127 -12.615 1.00 16.55 125 THR D N 1
ATOM 7190 C CA . THR D 1 128 ? 43.810 4.757 -12.136 1.00 15.46 125 THR D CA 1
ATOM 7191 C C . THR D 1 128 ? 42.428 4.214 -11.791 1.00 18.29 125 THR D C 1
ATOM 7192 O O . THR D 1 128 ? 41.494 4.972 -11.505 1.00 16.23 125 THR D O 1
ATOM 7196 N N . GLY D 1 129 ? 42.301 2.896 -11.830 1.00 16.27 126 GLY D N 1
ATOM 7197 C CA . GLY D 1 129 ? 41.028 2.251 -11.577 1.00 15.46 126 GLY D CA 1
ATOM 7198 C C . GLY D 1 129 ? 40.743 2.068 -10.102 1.00 16.23 126 GLY D C 1
ATOM 7199 O O . GLY D 1 129 ? 41.609 2.264 -9.246 1.00 17.34 126 GLY D O 1
ATOM 7200 N N . GLY D 1 130 ? 39.514 1.677 -9.806 1.00 16.22 127 GLY D N 1
ATOM 7201 C CA . GLY D 1 130 ? 39.140 1.347 -8.445 1.00 18.98 127 GLY D CA 1
ATOM 7202 C C . GLY D 1 130 ? 37.739 0.786 -8.362 1.00 16.27 127 GLY D C 1
ATOM 7203 O O . GLY D 1 130 ? 36.942 0.910 -9.299 1.00 16.22 127 GLY D O 1
ATOM 7204 N N . SER D 1 131 ? 37.447 0.162 -7.232 1.00 15.99 128 SER D N 1
ATOM 7205 C CA A SER D 1 131 ? 36.113 -0.334 -6.927 0.49 16.36 128 SER D CA 1
ATOM 7206 C CA B SER D 1 131 ? 36.110 -0.318 -6.936 0.51 16.33 128 SER D CA 1
ATOM 7207 C C . SER D 1 131 ? 35.750 0.164 -5.542 1.00 16.24 128 SER D C 1
ATOM 7208 O O . SER D 1 131 ? 36.398 -0.212 -4.565 1.00 15.85 128 SER D O 1
ATOM 7213 N N . HIS D 1 132 ? 34.717 0.992 -5.470 1.00 15.57 129 HIS D N 1
ATOM 7214 C CA . HIS D 1 132 ? 34.292 1.648 -4.226 1.00 16.01 129 HIS D CA 1
ATOM 7215 C C . HIS D 1 132 ? 33.431 0.699 -3.404 1.00 17.51 129 HIS D C 1
ATOM 7216 O O . HIS D 1 132 ? 32.330 1.056 -2.985 1.00 17.73 129 HIS D O 1
ATOM 7223 N N . GLY D 1 133 ? 33.947 -0.508 -3.163 1.00 15.37 130 GLY D N 1
ATOM 7224 C CA . GLY D 1 133 ? 33.195 -1.545 -2.479 1.00 15.08 130 GLY D CA 1
ATOM 7225 C C . GLY D 1 133 ? 33.684 -2.902 -2.943 1.00 17.21 130 GLY D C 1
ATOM 7226 O O . GLY D 1 133 ? 34.402 -3.001 -3.935 1.00 17.93 130 GLY D O 1
ATOM 7227 N N . THR D 1 134 ? 33.314 -3.944 -2.211 1.00 17.76 131 THR D N 1
ATOM 7228 C CA . THR D 1 134 ? 33.673 -5.307 -2.584 1.00 16.25 131 THR D CA 1
ATOM 7229 C C . THR D 1 134 ? 32.783 -5.823 -3.715 1.00 16.46 131 THR D C 1
ATOM 7230 O O . THR D 1 134 ? 31.744 -5.236 -4.029 1.00 17.90 131 THR D O 1
ATOM 7234 N N . VAL D 1 135 ? 33.185 -6.932 -4.330 1.00 15.57 132 VAL D N 1
ATOM 7235 C CA . VAL D 1 135 ? 32.362 -7.537 -5.372 1.00 18.40 132 VAL D CA 1
ATOM 7236 C C . VAL D 1 135 ? 30.945 -7.834 -4.866 1.00 21.45 132 VAL D C 1
ATOM 7237 O O . VAL D 1 135 ? 29.973 -7.581 -5.568 1.00 21.06 132 VAL D O 1
ATOM 7241 N N . GLU D 1 136 ? 30.832 -8.352 -3.641 1.00 19.80 133 GLU D N 1
ATOM 7242 C CA A GLU D 1 136 ? 29.529 -8.631 -3.041 0.56 22.97 133 GLU D CA 1
ATOM 7243 C CA B GLU D 1 136 ? 29.528 -8.630 -3.045 0.44 23.09 133 GLU D CA 1
ATOM 7244 C C . GLU D 1 136 ? 28.662 -7.378 -2.949 1.00 21.96 133 GLU D C 1
ATOM 7245 O O . GLU D 1 136 ? 27.453 -7.419 -3.191 1.00 23.05 133 GLU D O 1
ATOM 7264 N N . TYR D 1 138 ? 28.832 -4.773 -4.920 1.00 19.83 135 TYR D N 1
ATOM 7265 C CA . TYR D 1 138 ? 28.403 -4.378 -6.260 1.00 19.02 135 TYR D CA 1
ATOM 7266 C C . TYR D 1 138 ? 27.351 -5.321 -6.848 1.00 19.51 135 TYR D C 1
ATOM 7267 O O . TYR D 1 138 ? 26.643 -4.954 -7.782 1.00 21.78 135 TYR D O 1
ATOM 7276 N N . ALA D 1 139 ? 27.228 -6.516 -6.273 1.00 17.90 136 ALA D N 1
ATOM 7277 C CA . ALA D 1 139 ? 26.186 -7.449 -6.697 1.00 20.83 136 ALA D CA 1
ATOM 7278 C C . ALA D 1 139 ? 24.839 -7.073 -6.078 1.00 21.45 136 ALA D C 1
ATOM 7279 O O . ALA D 1 139 ? 23.799 -7.583 -6.485 1.00 23.85 136 ALA D O 1
ATOM 7281 N N . ASN D 1 140 ? 24.868 -6.188 -5.085 1.00 21.52 137 ASN D N 1
ATOM 7282 C CA . ASN D 1 140 ? 23.649 -5.727 -4.430 1.00 21.61 137 ASN D CA 1
ATOM 7283 C C . ASN D 1 140 ? 23.086 -4.521 -5.173 1.00 22.86 137 ASN D C 1
ATOM 7284 O O . ASN D 1 140 ? 23.741 -3.478 -5.253 1.00 25.22 137 ASN D O 1
ATOM 7289 N N . PRO D 1 141 ? 21.872 -4.655 -5.728 1.00 24.69 138 PRO D N 1
ATOM 7290 C CA . PRO D 1 141 ? 21.345 -3.617 -6.626 1.00 24.37 138 PRO D CA 1
ATOM 7291 C C . PRO D 1 141 ? 20.943 -2.324 -5.916 1.00 30.01 138 PRO D C 1
ATOM 7292 O O . PRO D 1 141 ? 20.695 -1.316 -6.583 1.00 30.55 138 PRO D O 1
ATOM 7296 N N . VAL D 1 142 ? 20.877 -2.347 -4.592 1.00 26.55 139 VAL D N 1
ATOM 7297 C CA . VAL D 1 142 ? 20.593 -1.126 -3.838 1.00 29.33 139 VAL D CA 1
ATOM 7298 C C . VAL D 1 142 ? 21.881 -0.352 -3.573 1.00 27.27 139 VAL D C 1
ATOM 7299 O O . VAL D 1 142 ? 21.954 0.852 -3.814 1.00 29.76 139 VAL D O 1
ATOM 7303 N N . LEU D 1 143 ? 22.900 -1.057 -3.094 1.00 23.27 140 LEU D N 1
ATOM 7304 C CA . LEU D 1 143 ? 24.190 -0.443 -2.780 1.00 23.40 140 LEU D CA 1
ATOM 7305 C C . LEU D 1 143 ? 24.953 0.011 -4.021 1.00 24.35 140 LEU D C 1
ATOM 7306 O O . LEU D 1 143 ? 25.528 1.098 -4.041 1.00 24.04 140 LEU D O 1
ATOM 7311 N N . ALA D 1 144 ? 24.965 -0.825 -5.056 1.00 25.01 141 ALA D N 1
ATOM 7312 C CA . ALA D 1 144 ? 25.841 -0.586 -6.202 1.00 23.82 141 ALA D CA 1
ATOM 7313 C C . ALA D 1 144 ? 25.749 0.819 -6.811 1.00 24.51 141 ALA D C 1
ATOM 7314 O O . ALA D 1 144 ? 26.772 1.482 -6.997 1.00 23.84 141 ALA D O 1
ATOM 7316 N N . PRO D 1 145 ? 24.528 1.279 -7.130 1.00 20.66 142 PRO D N 1
ATOM 7317 C CA . PRO D 1 145 ? 24.424 2.619 -7.722 1.00 23.81 142 PRO D CA 1
ATOM 7318 C C . PRO D 1 145 ? 24.864 3.728 -6.762 1.00 29.16 142 PRO D C 1
ATOM 7319 O O . PRO D 1 145 ? 25.320 4.777 -7.221 1.00 34.37 142 PRO D O 1
ATOM 7323 N N . LEU D 1 146 ? 24.740 3.503 -5.458 1.00 28.75 143 LEU D N 1
ATOM 7324 C CA . LEU D 1 146 ? 25.184 4.495 -4.481 1.00 32.57 143 LEU D CA 1
ATOM 7325 C C . LEU D 1 146 ? 26.708 4.562 -4.417 1.00 36.32 143 LEU D C 1
ATOM 7326 O O . LEU D 1 146 ? 27.281 5.600 -4.082 1.00 40.87 143 LEU D O 1
ATOM 7331 N N . ALA D 1 147 ? 27.357 3.446 -4.730 1.00 21.33 144 ALA D N 1
ATOM 7332 C CA . ALA D 1 147 ? 28.812 3.364 -4.678 1.00 21.46 144 ALA D CA 1
ATOM 7333 C C . ALA D 1 147 ? 29.450 4.003 -5.911 1.00 22.05 144 ALA D C 1
ATOM 7334 O O . ALA D 1 147 ? 30.333 4.850 -5.782 1.00 22.77 144 ALA D O 1
ATOM 7336 N N . GLY D 1 148 ? 29.029 3.558 -7.097 1.00 21.36 145 GLY D N 1
ATOM 7337 C CA . GLY D 1 148 ? 29.438 4.180 -8.351 1.00 18.31 145 GLY D CA 1
ATOM 7338 C C . GLY D 1 148 ? 30.902 3.988 -8.708 1.00 19.71 145 GLY D C 1
ATOM 7339 O O . GLY D 1 148 ? 31.559 3.074 -8.198 1.00 20.49 145 GLY D O 1
ATOM 7340 N N . ASP D 1 149 ? 31.398 4.854 -9.595 1.00 18.49 146 ASP D N 1
ATOM 7341 C CA . ASP D 1 149 ? 32.798 4.872 -10.018 1.00 18.20 146 ASP D CA 1
ATOM 7342 C C . ASP D 1 149 ? 33.568 5.925 -9.233 1.00 17.25 146 ASP D C 1
ATOM 7343 O O . ASP D 1 149 ? 33.015 6.957 -8.854 1.00 19.19 146 ASP D O 1
ATOM 7348 N N . ALA D 1 150 ? 34.846 5.659 -8.982 1.00 16.04 147 ALA D N 1
ATOM 7349 C CA . ALA D 1 150 ? 35.717 6.651 -8.365 1.00 15.19 147 ALA D CA 1
ATOM 7350 C C . ALA D 1 150 ? 37.162 6.351 -8.736 1.00 16.50 147 ALA D C 1
ATOM 7351 O O . ALA D 1 150 ? 37.674 5.265 -8.458 1.00 17.35 147 ALA D O 1
ATOM 7361 N N . GLY D 1 152 ? 41.414 6.853 -9.053 1.00 14.65 149 GLY D N 1
ATOM 7362 C CA . GLY D 1 152 ? 42.611 7.392 -8.454 1.00 15.88 149 GLY D CA 1
ATOM 7363 C C . GLY D 1 152 ? 43.356 8.161 -9.526 1.00 16.61 149 GLY D C 1
ATOM 7364 O O . GLY D 1 152 ? 42.950 8.160 -10.702 1.00 16.53 149 GLY D O 1
ATOM 7365 N N . VAL D 1 153 ? 44.436 8.823 -9.133 1.00 16.57 150 VAL D N 1
ATOM 7366 C CA . VAL D 1 153 ? 45.245 9.591 -10.066 1.00 16.24 150 VAL D CA 1
ATOM 7367 C C . VAL D 1 153 ? 46.719 9.428 -9.755 1.00 19.98 150 VAL D C 1
ATOM 7368 O O . VAL D 1 153 ? 47.136 9.524 -8.594 1.00 17.98 150 VAL D O 1
ATOM 7372 N N . ILE D 1 154 ? 47.502 9.179 -10.798 1.00 17.81 151 ILE D N 1
ATOM 7373 C CA . ILE D 1 154 ? 48.950 9.201 -10.707 1.00 17.61 151 ILE D CA 1
ATOM 7374 C C . ILE D 1 154 ? 49.437 10.546 -11.244 1.00 17.32 151 ILE D C 1
ATOM 7375 O O . ILE D 1 154 ? 49.086 10.930 -12.361 1.00 20.05 151 ILE D O 1
ATOM 7380 N N . PHE D 1 155 ? 50.202 11.274 -10.431 1.00 18.74 152 PHE D N 1
ATOM 7381 C CA . PHE D 1 155 ? 50.802 12.536 -10.861 1.00 17.81 152 PHE D CA 1
ATOM 7382 C C . PHE D 1 155 ? 52.282 12.324 -11.152 1.00 21.23 152 PHE D C 1
ATOM 7383 O O . PHE D 1 155 ? 53.019 11.835 -10.297 1.00 21.77 152 PHE D O 1
ATOM 7391 N N . GLU D 1 156 ? 52.724 12.716 -12.347 1.00 21.88 153 GLU D N 1
ATOM 7392 C CA . GLU D 1 156 ? 54.123 12.566 -12.746 1.00 23.80 153 GLU D CA 1
ATOM 7393 C C . GLU D 1 156 ? 54.671 13.878 -13.297 1.00 25.47 153 GLU D C 1
ATOM 7394 O O . GLU D 1 156 ? 53.958 14.617 -13.969 1.00 25.88 153 GLU D O 1
ATOM 7400 N N . ALA D 1 157 ? 55.933 14.166 -13.000 1.00 22.63 154 ALA D N 1
ATOM 7401 C CA . ALA D 1 157 ? 56.625 15.302 -13.610 1.00 23.34 154 ALA D CA 1
ATOM 7402 C C . ALA D 1 157 ? 58.133 15.106 -13.520 1.00 29.73 154 ALA D C 1
ATOM 7403 O O . ALA D 1 157 ? 58.623 14.414 -12.633 1.00 27.61 154 ALA D O 1
ATOM 7405 N N . ALA D 1 158 ? 58.863 15.701 -14.458 1.00 34.55 155 ALA D N 1
ATOM 7406 C CA . ALA D 1 158 ? 60.309 15.537 -14.511 1.00 32.97 155 ALA D CA 1
ATOM 7407 C C . ALA D 1 158 ? 60.954 15.935 -13.190 1.00 33.19 155 ALA D C 1
ATOM 7408 O O . ALA D 1 158 ? 60.647 16.986 -12.631 1.00 33.93 155 ALA D O 1
ATOM 7410 N N . ASP D 1 159 ? 61.833 15.078 -12.685 1.00 31.60 156 ASP D N 1
ATOM 7411 C CA . ASP D 1 159 ? 62.584 15.377 -11.470 1.00 39.84 156 ASP D CA 1
ATOM 7412 C C . ASP D 1 159 ? 61.682 15.648 -10.267 1.00 38.95 156 ASP D C 1
ATOM 7413 O O . ASP D 1 159 ? 62.067 16.371 -9.348 1.00 40.37 156 ASP D O 1
ATOM 7418 N N . GLU D 1 160 ? 60.483 15.074 -10.277 1.00 32.18 157 GLU D N 1
ATOM 7419 C CA . GLU D 1 160 ? 59.580 15.173 -9.133 1.00 27.87 157 GLU D CA 1
ATOM 7420 C C . GLU D 1 160 ? 59.151 13.774 -8.716 1.00 26.03 157 GLU D C 1
ATOM 7421 O O . GLU D 1 160 ? 59.139 12.856 -9.535 1.00 26.42 157 GLU D O 1
ATOM 7427 N N . PRO D 1 161 ? 58.791 13.607 -7.441 1.00 26.45 158 PRO D N 1
ATOM 7428 C CA . PRO D 1 161 ? 58.267 12.313 -6.997 1.00 23.95 158 PRO D CA 1
ATOM 7429 C C . PRO D 1 161 ? 56.975 11.992 -7.726 1.00 22.20 158 PRO D C 1
ATOM 7430 O O . PRO D 1 161 ? 56.160 12.887 -7.952 1.00 24.18 158 PRO D O 1
ATOM 7434 N N . THR D 1 162 ? 56.800 10.734 -8.109 1.00 22.19 159 THR D N 1
ATOM 7435 C CA . THR D 1 162 ? 55.524 10.290 -8.632 1.00 21.83 159 THR D CA 1
ATOM 7436 C C . THR D 1 162 ? 54.567 10.076 -7.471 1.00 20.56 159 THR D C 1
ATOM 7437 O O . THR D 1 162 ? 54.880 9.364 -6.515 1.00 22.77 159 THR D O 1
ATOM 7441 N N . VAL D 1 163 ? 53.402 10.704 -7.559 1.00 18.21 160 VAL D N 1
ATOM 7442 C CA . VAL D 1 163 ? 52.419 10.641 -6.480 1.00 20.69 160 VAL D CA 1
ATOM 7443 C C . VAL D 1 163 ? 51.191 9.842 -6.902 1.00 17.61 160 VAL D C 1
ATOM 7444 O O . VAL D 1 163 ? 50.601 10.108 -7.946 1.00 19.05 160 VAL D O 1
ATOM 7448 N N . TYR D 1 164 ? 50.802 8.871 -6.080 1.00 16.65 161 TYR D N 1
ATOM 7449 C CA . TYR D 1 164 ? 49.624 8.054 -6.339 1.00 16.58 161 TYR D CA 1
ATOM 7450 C C . TYR D 1 164 ? 48.511 8.429 -5.370 1.00 17.45 161 TYR D C 1
ATOM 7451 O O . TYR D 1 164 ? 48.575 8.100 -4.176 1.00 17.52 161 TYR D O 1
ATOM 7460 N N . LEU D 1 165 ? 47.508 9.129 -5.884 1.00 18.81 162 LEU D N 1
ATOM 7461 C CA . LEU D 1 165 ? 46.276 9.395 -5.147 1.00 16.21 162 LEU D CA 1
ATOM 7462 C C . LEU D 1 165 ? 45.373 8.191 -5.390 1.00 15.80 162 LEU D C 1
ATOM 7463 O O . LEU D 1 165 ? 44.788 8.033 -6.460 1.00 16.07 162 LEU D O 1
ATOM 7468 N N . VAL D 1 166 ? 45.274 7.304 -4.411 1.00 15.39 163 VAL D N 1
ATOM 7469 C CA . VAL D 1 166 ? 44.645 6.011 -4.644 1.00 12.85 163 VAL D CA 1
ATOM 7470 C C . VAL D 1 166 ? 43.137 6.135 -4.836 1.00 14.37 163 VAL D C 1
ATOM 7471 O O . VAL D 1 166 ? 42.548 5.450 -5.683 1.00 16.26 163 VAL D O 1
ATOM 7475 N N . GLY D 1 167 ? 42.520 7.012 -4.049 1.00 16.40 164 GLY D N 1
ATOM 7476 C CA . GLY D 1 167 ? 41.097 7.287 -4.173 1.00 15.55 164 GLY D CA 1
ATOM 7477 C C . GLY D 1 167 ? 40.209 6.358 -3.365 1.00 15.13 164 GLY D C 1
ATOM 7478 O O . GLY D 1 167 ? 40.696 5.535 -2.587 1.00 17.25 164 GLY D O 1
ATOM 7479 N N . ASP D 1 168 ? 38.899 6.498 -3.560 1.00 15.51 165 ASP D N 1
ATOM 7480 C CA . ASP D 1 168 ? 37.908 5.698 -2.844 1.00 15.86 165 ASP D CA 1
ATOM 7481 C C . ASP D 1 168 ? 37.752 4.334 -3.504 1.00 16.26 165 ASP D C 1
ATOM 7482 O O . ASP D 1 168 ? 36.824 4.107 -4.287 1.00 15.53 165 ASP D O 1
ATOM 7487 N N . THR D 1 169 ? 38.665 3.424 -3.169 1.00 15.25 166 THR D N 1
ATOM 7488 C CA . THR D 1 169 ? 38.634 2.066 -3.689 1.00 14.71 166 THR D CA 1
ATOM 7489 C C . THR D 1 169 ? 39.094 1.102 -2.613 1.00 16.21 166 THR D C 1
ATOM 7490 O O . THR D 1 169 ? 39.880 1.474 -1.738 1.00 17.03 166 THR D O 1
ATOM 7494 N N . VAL D 1 170 ? 38.598 -0.125 -2.679 1.00 15.15 167 VAL D N 1
ATOM 7495 C CA . VAL D 1 170 ? 39.166 -1.197 -1.874 1.00 14.14 167 VAL D CA 1
ATOM 7496 C C . VAL D 1 170 ? 40.382 -1.723 -2.645 1.00 13.36 167 VAL D C 1
ATOM 7497 O O . VAL D 1 170 ? 40.670 -1.254 -3.750 1.00 14.46 167 VAL D O 1
ATOM 7501 N N . TRP D 1 171 ? 41.118 -2.662 -2.063 1.00 13.07 168 TRP D N 1
ATOM 7502 C CA . TRP D 1 171 ? 42.310 -3.165 -2.722 1.00 14.61 168 TRP D CA 1
ATOM 7503 C C . TRP D 1 171 ? 41.929 -4.109 -3.862 1.00 15.44 168 TRP D C 1
ATOM 7504 O O . TRP D 1 171 ? 41.380 -5.174 -3.626 1.00 18.98 168 TRP D O 1
ATOM 7515 N N . THR D 1 172 ? 42.206 -3.700 -5.097 1.00 14.64 169 THR D N 1
ATOM 7516 C CA . THR D 1 172 ? 41.907 -4.510 -6.271 1.00 15.46 169 THR D CA 1
ATOM 7517 C C . THR D 1 172 ? 43.135 -4.604 -7.153 1.00 14.29 169 THR D C 1
ATOM 7518 O O . THR D 1 172 ? 44.165 -4.006 -6.873 1.00 15.58 169 THR D O 1
ATOM 7522 N N . SER D 1 173 ? 43.014 -5.345 -8.243 1.00 15.38 170 SER D N 1
ATOM 7523 C CA . SER D 1 173 ? 44.101 -5.424 -9.205 1.00 14.08 170 SER D CA 1
ATOM 7524 C C . SER D 1 173 ? 44.409 -4.081 -9.845 1.00 15.63 170 SER D C 1
ATOM 7525 O O . SER D 1 173 ? 45.496 -3.871 -10.360 1.00 15.31 170 SER D O 1
ATOM 7528 N N . ASP D 1 174 ? 43.458 -3.160 -9.806 1.00 16.56 171 ASP D N 1
ATOM 7529 C CA . ASP D 1 174 ? 43.728 -1.836 -10.349 1.00 15.85 171 ASP D CA 1
ATOM 7530 C C . ASP D 1 174 ? 44.787 -1.113 -9.520 1.00 14.49 171 ASP D C 1
ATOM 7531 O O . ASP D 1 174 ? 45.600 -0.354 -10.059 1.00 16.51 171 ASP D O 1
ATOM 7536 N N . VAL D 1 175 ? 44.777 -1.363 -8.209 1.00 15.09 172 VAL D N 1
ATOM 7537 C CA . VAL D 1 175 ? 45.789 -0.811 -7.325 1.00 16.04 172 VAL D CA 1
ATOM 7538 C C . VAL D 1 175 ? 47.143 -1.454 -7.618 1.00 14.33 172 VAL D C 1
ATOM 7539 O O . VAL D 1 175 ? 48.150 -0.755 -7.762 1.00 15.76 172 VAL D O 1
ATOM 7543 N N . GLU D 1 176 ? 47.161 -2.785 -7.748 1.00 15.05 173 GLU D N 1
ATOM 7544 C CA . GLU D 1 176 ? 48.395 -3.493 -8.102 1.00 15.76 173 GLU D CA 1
ATOM 7545 C C . GLU D 1 176 ? 48.946 -3.011 -9.439 1.00 15.57 173 GLU D C 1
ATOM 7546 O O . GLU D 1 176 ? 50.147 -2.822 -9.585 1.00 17.32 173 GLU D O 1
ATOM 7552 N N . LYS D 1 177 ? 48.067 -2.835 -10.421 1.00 15.26 174 LYS D N 1
ATOM 7553 C CA . LYS D 1 177 ? 48.483 -2.312 -11.725 1.00 14.87 174 LYS D CA 1
ATOM 7554 C C . LYS D 1 177 ? 49.173 -0.950 -11.595 1.00 14.36 174 LYS D C 1
ATOM 7555 O O . LYS D 1 177 ? 50.257 -0.734 -12.139 1.00 17.04 174 LYS D O 1
ATOM 7561 N N . ALA D 1 178 ? 48.556 -0.029 -10.857 1.00 15.93 175 ALA D N 1
ATOM 7562 C CA . ALA D 1 178 ? 49.124 1.314 -10.730 1.00 18.30 175 ALA D CA 1
ATOM 7563 C C . ALA D 1 178 ? 50.472 1.273 -10.015 1.00 18.30 175 ALA D C 1
ATOM 7564 O O . ALA D 1 178 ? 51.424 1.960 -10.397 1.00 18.40 175 ALA D O 1
ATOM 7566 N N . LEU D 1 179 ? 50.548 0.473 -8.962 1.00 18.89 176 LEU D N 1
ATOM 7567 C CA . LEU D 1 179 ? 51.771 0.406 -8.181 1.00 17.91 176 LEU D CA 1
ATOM 7568 C C . LEU D 1 179 ? 52.941 -0.102 -9.016 1.00 19.77 176 LEU D C 1
ATOM 7569 O O . LEU D 1 179 ? 54.044 0.440 -8.937 1.00 21.15 176 LEU D O 1
ATOM 7574 N N . LEU D 1 180 ? 52.702 -1.133 -9.821 1.00 18.43 177 LEU D N 1
ATOM 7575 C CA . LEU D 1 180 ? 53.780 -1.731 -10.607 1.00 18.62 177 LEU D CA 1
ATOM 7576 C C . LEU D 1 180 ? 54.129 -0.892 -11.830 1.00 19.24 177 LEU D C 1
ATOM 7577 O O . LEU D 1 180 ? 55.307 -0.705 -12.149 1.00 25.67 177 LEU D O 1
ATOM 7582 N N . ARG D 1 181 ? 53.111 -0.375 -12.512 1.00 18.51 178 ARG D N 1
ATOM 7583 C CA . ARG D 1 181 ? 53.346 0.386 -13.741 1.00 18.56 178 ARG D CA 1
ATOM 7584 C C . ARG D 1 181 ? 54.009 1.735 -13.510 1.00 21.65 178 ARG D C 1
ATOM 7585 O O . ARG D 1 181 ? 54.788 2.197 -14.338 1.00 23.22 178 ARG D O 1
ATOM 7593 N N . PHE D 1 182 ? 53.692 2.379 -12.395 1.00 19.03 179 PHE D N 1
ATOM 7594 C CA . PHE D 1 182 ? 54.142 3.749 -12.205 1.00 19.22 179 PHE D CA 1
ATOM 7595 C C . PHE D 1 182 ? 55.069 3.940 -11.011 1.00 21.14 179 PHE D C 1
ATOM 7596 O O . PHE D 1 182 ? 55.640 5.017 -10.843 1.00 23.11 179 PHE D O 1
ATOM 7604 N N . ASP D 1 183 ? 55.221 2.890 -10.205 1.00 20.81 180 ASP D N 1
ATOM 7605 C CA . ASP D 1 183 ? 56.162 2.882 -9.081 1.00 24.58 180 ASP D CA 1
ATOM 7606 C C . ASP D 1 183 ? 56.155 4.198 -8.309 1.00 22.07 180 ASP D C 1
ATOM 7607 O O . ASP D 1 183 ? 57.165 4.902 -8.257 1.00 22.56 180 ASP D O 1
ATOM 7612 N N . PRO D 1 184 ? 55.008 4.540 -7.704 1.00 19.51 181 PRO D N 1
ATOM 7613 C CA . PRO D 1 184 ? 54.912 5.843 -7.039 1.00 21.83 181 PRO D CA 1
ATOM 7614 C C . PRO D 1 184 ? 55.816 5.955 -5.818 1.00 21.61 181 PRO D C 1
ATOM 7615 O O . PRO D 1 184 ? 56.027 4.976 -5.103 1.00 22.97 181 PRO D O 1
ATOM 7619 N N . ASN D 1 185 ? 56.329 7.159 -5.596 1.00 18.89 182 ASN D N 1
ATOM 7620 C CA . ASN D 1 185 ? 57.200 7.463 -4.466 1.00 21.21 182 ASN D CA 1
ATOM 7621 C C . ASN D 1 185 ? 56.400 7.937 -3.261 1.00 22.69 182 ASN D C 1
ATOM 7622 O O . ASN D 1 185 ? 56.869 7.845 -2.123 1.00 23.06 182 ASN D O 1
ATOM 7627 N N . VAL D 1 186 ? 55.213 8.478 -3.532 1.00 19.10 183 VAL D N 1
ATOM 7628 C CA . VAL D 1 186 ? 54.316 8.996 -2.506 1.00 19.47 183 VAL D CA 1
ATOM 7629 C C . VAL D 1 186 ? 52.947 8.387 -2.758 1.00 17.92 183 VAL D C 1
ATOM 7630 O O . VAL D 1 186 ? 52.484 8.346 -3.894 1.00 19.50 183 VAL D O 1
ATOM 7634 N N . ILE D 1 187 ? 52.306 7.885 -1.714 1.00 17.72 184 ILE D N 1
ATOM 7635 C CA . ILE D 1 187 ? 51.050 7.170 -1.889 1.00 15.46 184 ILE D CA 1
ATOM 7636 C C . ILE D 1 187 ? 50.034 7.676 -0.871 1.00 18.72 184 ILE D C 1
ATOM 7637 O O . ILE D 1 187 ? 50.171 7.428 0.335 1.00 20.36 184 ILE D O 1
ATOM 7642 N N . ILE D 1 188 ? 49.029 8.389 -1.363 1.00 16.28 185 ILE D N 1
ATOM 7643 C CA . ILE D 1 188 ? 47.990 8.977 -0.531 1.00 17.18 185 ILE D CA 1
ATOM 7644 C C . ILE D 1 188 ? 46.780 8.064 -0.538 1.00 16.03 185 ILE D C 1
ATOM 7645 O O . ILE D 1 188 ? 46.166 7.850 -1.600 1.00 16.24 185 ILE D O 1
ATOM 7658 N N . ASN D 1 190 ? 43.045 6.552 1.230 1.00 14.89 187 ASN D N 1
ATOM 7659 C CA . ASN D 1 190 ? 41.834 6.815 2.008 1.00 15.02 187 ASN D CA 1
ATOM 7660 C C . ASN D 1 190 ? 41.546 5.639 2.940 1.00 15.62 187 ASN D C 1
ATOM 7661 O O . ASN D 1 190 ? 41.060 4.584 2.517 1.00 15.92 187 ASN D O 1
ATOM 7666 N N . THR D 1 191 ? 41.856 5.830 4.216 1.00 14.28 188 THR D N 1
ATOM 7667 C CA . THR D 1 191 ? 41.948 4.701 5.138 1.00 15.81 188 THR D CA 1
ATOM 7668 C C . THR D 1 191 ? 40.930 4.733 6.277 1.00 16.68 188 THR D C 1
ATOM 7669 O O . THR D 1 191 ? 41.084 4.021 7.272 1.00 15.93 188 THR D O 1
ATOM 7673 N N . GLY D 1 192 ? 39.875 5.520 6.105 1.00 15.99 189 GLY D N 1
ATOM 7674 C CA . GLY D 1 192 ? 38.838 5.656 7.118 1.00 17.18 189 GLY D CA 1
ATOM 7675 C C . GLY D 1 192 ? 37.906 4.460 7.247 1.00 17.70 189 GLY D C 1
ATOM 7676 O O . GLY D 1 192 ? 37.076 4.430 8.154 1.00 16.60 189 GLY D O 1
ATOM 7677 N N . TYR D 1 193 ? 38.018 3.484 6.343 1.00 14.90 190 TYR D N 1
ATOM 7678 C CA . TYR D 1 193 ? 37.249 2.248 6.465 1.00 16.44 190 TYR D CA 1
ATOM 7679 C C . TYR D 1 193 ? 35.764 2.563 6.638 1.00 16.37 190 TYR D C 1
ATOM 7680 O O . TYR D 1 193 ? 35.130 2.168 7.627 1.00 17.27 190 TYR D O 1
ATOM 7689 N N . ALA D 1 194 ? 35.211 3.291 5.674 1.00 17.57 191 ALA D N 1
ATOM 7690 C CA . ALA D 1 194 ? 33.798 3.620 5.705 1.00 15.93 191 ALA D CA 1
ATOM 7691 C C . ALA D 1 194 ? 32.976 2.357 5.580 1.00 17.30 191 ALA D C 1
ATOM 7692 O O . ALA D 1 194 ? 33.271 1.497 4.746 1.00 17.16 191 ALA D O 1
ATOM 7694 N N . GLN D 1 195 ? 31.932 2.255 6.388 1.00 16.24 192 GLN D N 1
ATOM 7695 C CA . GLN D 1 195 ? 31.113 1.056 6.405 1.00 15.44 192 GLN D CA 1
ATOM 7696 C C . GLN D 1 195 ? 29.619 1.334 6.263 1.00 18.11 192 GLN D C 1
ATOM 7697 O O . GLN D 1 195 ? 29.128 2.414 6.611 1.00 18.62 192 GLN D O 1
ATOM 7703 N N . ILE D 1 196 ? 28.918 0.332 5.744 1.00 21.41 193 ILE D N 1
ATOM 7704 C CA . ILE D 1 196 ? 27.489 0.385 5.491 1.00 21.68 193 ILE D CA 1
ATOM 7705 C C . ILE D 1 196 ? 26.794 -0.541 6.487 1.00 20.53 193 ILE D C 1
ATOM 7706 O O . ILE D 1 196 ? 27.318 -1.610 6.818 1.00 21.28 193 ILE D O 1
ATOM 7711 N N . LEU D 1 197 ? 25.625 -0.143 6.975 1.00 21.24 194 LEU D N 1
ATOM 7712 C CA . LEU D 1 197 ? 24.885 -1.001 7.907 1.00 21.55 194 LEU D CA 1
ATOM 7713 C C . LEU D 1 197 ? 24.509 -2.309 7.210 1.00 24.53 194 LEU D C 1
ATOM 7714 O O . LEU D 1 197 ? 24.063 -2.297 6.066 1.00 25.78 194 LEU D O 1
ATOM 7719 N N . GLY D 1 198 ? 24.722 -3.435 7.888 1.00 23.86 195 GLY D N 1
ATOM 7720 C CA . GLY D 1 198 ? 24.384 -4.735 7.332 1.00 25.74 195 GLY D CA 1
ATOM 7721 C C . GLY D 1 198 ? 25.447 -5.387 6.460 1.00 28.99 195 GLY D C 1
ATOM 7722 O O . GLY D 1 198 ? 25.218 -6.451 5.881 1.00 26.72 195 GLY D O 1
ATOM 7723 N N . PHE D 1 199 ? 26.613 -4.757 6.358 1.00 25.23 196 PHE D N 1
ATOM 7724 C CA . PHE D 1 199 ? 27.703 -5.306 5.551 1.00 24.70 196 PHE D CA 1
ATOM 7725 C C . PHE D 1 199 ? 28.998 -5.333 6.355 1.00 21.05 196 PHE D C 1
ATOM 7726 O O . PHE D 1 199 ? 29.307 -4.380 7.065 1.00 22.70 196 PHE D O 1
ATOM 7734 N N . GLU D 1 200 ? 29.761 -6.414 6.208 1.00 23.09 197 GLU D N 1
ATOM 7735 C CA . GLU D 1 200 ? 30.955 -6.672 7.020 1.00 27.51 197 GLU D CA 1
ATOM 7736 C C . GLU D 1 200 ? 32.205 -5.868 6.672 1.00 29.67 197 GLU D C 1
ATOM 7737 O O . GLU D 1 200 ? 32.993 -5.512 7.556 1.00 30.45 197 GLU D O 1
ATOM 7743 N N . ASP D 1 201 ? 32.416 -5.627 5.387 1.00 23.81 198 ASP D N 1
ATOM 7744 C CA . ASP D 1 201 ? 33.668 -5.025 4.932 1.00 21.36 198 ASP D CA 1
ATOM 7745 C C . ASP D 1 201 ? 33.544 -3.507 4.769 1.00 18.64 198 ASP D C 1
ATOM 7746 O O . ASP D 1 201 ? 32.784 -2.869 5.491 1.00 20.25 198 ASP D O 1
ATOM 7751 N N . SER D 1 202 ? 34.301 -2.928 3.842 1.00 19.40 199 SER D N 1
ATOM 7752 C CA . SER D 1 202 ? 34.307 -1.475 3.671 1.00 17.68 199 SER D CA 1
ATOM 7753 C C . SER D 1 202 ? 34.205 -1.075 2.206 1.00 17.26 199 SER D C 1
ATOM 7754 O O . SER D 1 202 ? 34.527 -1.866 1.307 1.00 18.78 199 SER D O 1
ATOM 7757 N N . ILE D 1 203 ? 33.761 0.154 1.966 1.00 17.75 200 ILE D N 1
ATOM 7758 C CA . ILE D 1 203 ? 33.774 0.717 0.621 1.00 17.45 200 ILE D CA 1
ATOM 7759 C C . ILE D 1 203 ? 35.083 1.440 0.284 1.00 18.18 200 ILE D C 1
ATOM 7760 O O . ILE D 1 203 ? 35.306 1.835 -0.864 1.00 16.53 200 ILE D O 1
ATOM 7765 N N . ILE D 1 204 ? 35.948 1.619 1.284 1.00 16.44 201 ILE D N 1
ATOM 7766 C CA . ILE D 1 204 ? 37.291 2.133 1.029 1.00 15.33 201 ILE D CA 1
ATOM 7767 C C . ILE D 1 204 ? 38.331 1.284 1.770 1.00 16.37 201 ILE D C 1
ATOM 7768 O O . ILE D 1 204 ? 38.058 0.142 2.114 1.00 18.90 201 ILE D O 1
ATOM 7781 N N . GLY D 1 206 ? 41.481 0.497 4.829 1.00 15.08 203 GLY D N 1
ATOM 7782 C CA . GLY D 1 206 ? 41.648 0.587 6.268 1.00 15.65 203 GLY D CA 1
ATOM 7783 C C . GLY D 1 206 ? 43.055 0.200 6.663 1.00 15.25 203 GLY D C 1
ATOM 7784 O O . GLY D 1 206 ? 43.974 0.236 5.844 1.00 15.64 203 GLY D O 1
ATOM 7785 N N . THR D 1 207 ? 43.235 -0.183 7.924 1.00 15.70 204 THR D N 1
ATOM 7786 C CA . THR D 1 207 ? 44.572 -0.522 8.391 1.00 16.12 204 THR D CA 1
ATOM 7787 C C . THR D 1 207 ? 45.180 -1.725 7.674 1.00 15.06 204 THR D C 1
ATOM 7788 O O . THR D 1 207 ? 46.391 -1.762 7.473 1.00 15.44 204 THR D O 1
ATOM 7792 N N . LYS D 1 208 ? 44.361 -2.700 7.285 1.00 14.05 205 LYS D N 1
ATOM 7793 C CA . LYS D 1 208 ? 44.901 -3.869 6.609 1.00 17.61 205 LYS D CA 1
ATOM 7794 C C . LYS D 1 208 ? 45.602 -3.432 5.331 1.00 16.54 205 LYS D C 1
ATOM 7795 O O . LYS D 1 208 ? 46.674 -3.947 4.984 1.00 17.21 205 LYS D O 1
ATOM 7801 N N . ASP D 1 209 ? 45.013 -2.457 4.643 1.00 14.82 206 ASP D N 1
ATOM 7802 C CA . ASP D 1 209 ? 45.602 -1.950 3.401 1.00 13.96 206 ASP D CA 1
ATOM 7803 C C . ASP D 1 209 ? 46.882 -1.162 3.628 1.00 16.32 206 ASP D C 1
ATOM 7804 O O . ASP D 1 209 ? 47.793 -1.162 2.786 1.00 16.65 206 ASP D O 1
ATOM 7809 N N . ILE D 1 210 ? 46.938 -0.439 4.743 1.00 16.18 207 ILE D N 1
ATOM 7810 C CA . ILE D 1 210 ? 48.142 0.286 5.078 1.00 14.03 207 ILE D CA 1
ATOM 7811 C C . ILE D 1 210 ? 49.295 -0.691 5.263 1.00 14.61 207 ILE D C 1
ATOM 7812 O O . ILE D 1 210 ? 50.382 -0.487 4.737 1.00 15.54 207 ILE D O 1
ATOM 7817 N N . GLY D 1 211 ? 49.056 -1.756 6.018 1.00 14.40 208 GLY D N 1
ATOM 7818 C CA . GLY D 1 211 ? 50.088 -2.752 6.230 1.00 17.94 208 GLY D CA 1
ATOM 7819 C C . GLY D 1 211 ? 50.536 -3.349 4.908 1.00 17.16 208 GLY D C 1
ATOM 7820 O O . GLY D 1 211 ? 51.736 -3.493 4.652 1.00 17.58 208 GLY D O 1
ATOM 7821 N N . ARG D 1 212 ? 49.569 -3.686 4.066 1.00 15.99 209 ARG D N 1
ATOM 7822 C CA A ARG D 1 212 ? 49.869 -4.283 2.770 0.81 16.12 209 ARG D CA 1
ATOM 7823 C CA B ARG D 1 212 ? 49.854 -4.277 2.762 0.19 16.08 209 ARG D CA 1
ATOM 7824 C C . ARG D 1 212 ? 50.636 -3.315 1.867 1.00 17.84 209 ARG D C 1
ATOM 7825 O O . ARG D 1 212 ? 51.549 -3.726 1.143 1.00 16.65 209 ARG D O 1
ATOM 7848 N N . VAL D 1 214 ? 52.698 -0.985 2.805 1.00 16.95 211 VAL D N 1
ATOM 7849 C CA . VAL D 1 214 ? 54.067 -0.910 3.302 1.00 16.59 211 VAL D CA 1
ATOM 7850 C C . VAL D 1 214 ? 54.890 -2.111 2.850 1.00 16.59 211 VAL D C 1
ATOM 7851 O O . VAL D 1 214 ? 56.063 -1.979 2.523 1.00 19.94 211 VAL D O 1
ATOM 7855 N N . VAL D 1 215 ? 54.256 -3.277 2.814 1.00 18.94 212 VAL D N 1
ATOM 7856 C CA . VAL D 1 215 ? 54.898 -4.480 2.295 1.00 20.61 212 VAL D CA 1
ATOM 7857 C C . VAL D 1 215 ? 55.208 -4.342 0.811 1.00 22.10 212 VAL D C 1
ATOM 7858 O O . VAL D 1 215 ? 56.317 -4.641 0.372 1.00 23.37 212 VAL D O 1
ATOM 7862 N N . ARG D 1 216 ? 54.231 -3.878 0.041 1.00 19.07 213 ARG D N 1
ATOM 7863 C CA . ARG D 1 216 ? 54.412 -3.732 -1.402 1.00 19.92 213 ARG D CA 1
ATOM 7864 C C . ARG D 1 216 ? 55.463 -2.675 -1.759 1.00 22.30 213 ARG D C 1
ATOM 7865 O O . ARG D 1 216 ? 56.268 -2.859 -2.686 1.00 21.29 213 ARG D O 1
ATOM 7873 N N . LYS D 1 217 ? 55.454 -1.564 -1.026 1.00 19.02 214 LYS D N 1
ATOM 7874 C CA . LYS D 1 217 ? 56.297 -0.415 -1.348 1.00 21.77 214 LYS D CA 1
ATOM 7875 C C . LYS D 1 217 ? 56.977 0.126 -0.098 1.00 21.86 214 LYS D C 1
ATOM 7876 O O . LYS D 1 217 ? 56.621 1.191 0.398 1.00 20.15 214 LYS D O 1
ATOM 7882 N N . PRO D 1 218 ? 57.969 -0.608 0.417 1.00 20.87 215 PRO D N 1
ATOM 7883 C CA . PRO D 1 218 ? 58.660 -0.218 1.654 1.00 20.46 215 PRO D CA 1
ATOM 7884 C C . PRO D 1 218 ? 59.420 1.106 1.540 1.00 19.94 215 PRO D C 1
ATOM 7885 O O . PRO D 1 218 ? 59.725 1.731 2.561 1.00 23.81 215 PRO D O 1
ATOM 7889 N N . GLU D 1 219 ? 59.708 1.537 0.314 1.00 23.50 216 GLU D N 1
ATOM 7890 C CA . GLU D 1 219 ? 60.486 2.748 0.091 1.00 29.08 216 GLU D CA 1
ATOM 7891 C C . GLU D 1 219 ? 59.602 3.985 -0.077 1.00 26.00 216 GLU D C 1
ATOM 7892 O O . GLU D 1 219 ? 60.092 5.111 -0.046 1.00 30.93 216 GLU D O 1
ATOM 7898 N N . ALA D 1 220 ? 58.302 3.771 -0.247 1.00 22.30 217 ALA D N 1
ATOM 7899 C CA . ALA D 1 220 ? 57.384 4.872 -0.509 1.00 22.16 217 ALA D CA 1
ATOM 7900 C C . ALA D 1 220 ? 56.970 5.608 0.765 1.00 19.47 217 ALA D C 1
ATOM 7901 O O . ALA D 1 220 ? 56.942 5.031 1.855 1.00 22.29 217 ALA D O 1
ATOM 7903 N N . LYS D 1 221 ? 56.673 6.893 0.619 1.00 19.44 218 LYS D N 1
ATOM 7904 C CA . LYS D 1 221 ? 56.082 7.674 1.694 1.00 22.35 218 LYS D CA 1
ATOM 7905 C C . LYS D 1 221 ? 54.572 7.534 1.587 1.00 20.83 218 LYS D C 1
ATOM 7906 O O . LYS D 1 221 ? 53.962 8.002 0.615 1.00 20.85 218 LYS D O 1
ATOM 7912 N N . ILE D 1 222 ? 53.969 6.877 2.565 1.00 18.82 219 ILE D N 1
ATOM 7913 C CA . ILE D 1 222 ? 52.532 6.684 2.568 1.00 17.03 219 ILE D CA 1
ATOM 7914 C C . ILE D 1 222 ? 51.894 7.772 3.421 1.00 17.06 219 ILE D C 1
ATOM 7915 O O . ILE D 1 222 ? 52.421 8.134 4.473 1.00 19.41 219 ILE D O 1
ATOM 7920 N N . ILE D 1 223 ? 50.782 8.316 2.938 1.00 16.84 220 ILE D N 1
ATOM 7921 C CA . ILE D 1 223 ? 50.042 9.353 3.646 1.00 17.40 220 ILE D CA 1
ATOM 7922 C C . ILE D 1 223 ? 48.606 8.882 3.782 1.00 17.94 220 ILE D C 1
ATOM 7923 O O . ILE D 1 223 ? 47.923 8.673 2.769 1.00 17.92 220 ILE D O 1
ATOM 7928 N N . ALA D 1 224 ? 48.156 8.667 5.021 1.00 15.87 221 ALA D N 1
ATOM 7929 C CA . ALA D 1 224 ? 46.820 8.136 5.261 1.00 16.45 221 ALA D CA 1
ATOM 7930 C C . ALA D 1 224 ? 45.840 9.250 5.597 1.00 16.96 221 ALA D C 1
ATOM 7931 O O . ALA D 1 224 ? 46.079 10.042 6.521 1.00 17.40 221 ALA D O 1
ATOM 7933 N N . VAL D 1 225 ? 44.741 9.313 4.850 1.00 16.28 222 VAL D N 1
ATOM 7934 C CA . VAL D 1 225 ? 43.746 10.367 5.021 1.00 15.25 222 VAL D CA 1
ATOM 7935 C C . VAL D 1 225 ? 42.320 9.806 4.996 1.00 15.79 222 VAL D C 1
ATOM 7936 O O . VAL D 1 225 ? 42.131 8.604 5.161 1.00 16.95 222 VAL D O 1
ATOM 7940 N N . HIS D 1 226 ? 41.329 10.680 4.811 1.00 16.09 223 HIS D N 1
ATOM 7941 C CA . HIS D 1 226 ? 39.908 10.305 4.758 1.00 15.37 223 HIS D CA 1
ATOM 7942 C C . HIS D 1 226 ? 39.377 9.857 6.131 1.00 15.74 223 HIS D C 1
ATOM 7943 O O . HIS D 1 226 ? 38.583 8.933 6.230 1.00 16.93 223 HIS D O 1
ATOM 7958 N N . ASP D 1 228 ? 38.188 10.929 10.448 1.00 18.20 225 ASP D N 1
ATOM 7959 C CA . ASP D 1 228 ? 37.773 11.848 11.503 1.00 17.24 225 ASP D CA 1
ATOM 7960 C C . ASP D 1 228 ? 36.986 13.028 10.957 1.00 19.40 225 ASP D C 1
ATOM 7961 O O . ASP D 1 228 ? 37.094 14.142 11.465 1.00 22.03 225 ASP D O 1
ATOM 7966 N N . THR D 1 229 ? 36.178 12.777 9.935 1.00 18.87 226 THR D N 1
ATOM 7967 C CA . THR D 1 229 ? 35.394 13.851 9.335 1.00 18.06 226 THR D CA 1
ATOM 7968 C C . THR D 1 229 ? 33.952 13.441 9.067 1.00 20.40 226 THR D C 1
ATOM 7969 O O . THR D 1 229 ? 33.019 14.076 9.560 1.00 21.89 226 THR D O 1
ATOM 7973 N N . VAL D 1 230 ? 33.766 12.398 8.266 1.00 20.13 227 VAL D N 1
ATOM 7974 C CA . VAL D 1 230 ? 32.425 11.918 7.952 1.00 18.21 227 VAL D CA 1
ATOM 7975 C C . VAL D 1 230 ? 31.971 10.877 8.973 1.00 19.08 227 VAL D C 1
ATOM 7976 O O . VAL D 1 230 ? 32.767 10.392 9.790 1.00 21.70 227 VAL D O 1
ATOM 7980 N N . ASN D 1 231 ? 30.687 10.549 8.949 1.00 18.84 228 ASN D N 1
ATOM 7981 C CA . ASN D 1 231 ? 30.106 9.756 10.028 1.00 19.41 228 ASN D CA 1
ATOM 7982 C C . ASN D 1 231 ? 30.472 8.282 9.976 1.00 20.36 228 ASN D C 1
ATOM 7983 O O . ASN D 1 231 ? 30.601 7.646 11.024 1.00 21.03 228 ASN D O 1
ATOM 7988 N N . HIS D 1 232 ? 30.647 7.744 8.767 1.00 19.62 229 HIS D N 1
ATOM 7989 C CA . HIS D 1 232 ? 30.700 6.293 8.591 1.00 21.69 229 HIS D CA 1
ATOM 7990 C C . HIS D 1 232 ? 32.097 5.670 8.499 1.00 18.25 229 HIS D C 1
ATOM 7991 O O . HIS D 1 232 ? 32.221 4.455 8.337 1.00 17.05 229 HIS D O 1
ATOM 7998 N N . THR D 1 233 ? 33.134 6.491 8.640 1.00 16.14 230 THR D N 1
ATOM 7999 C CA . THR D 1 233 ? 34.508 6.011 8.624 1.00 18.69 230 THR D CA 1
ATOM 8000 C C . THR D 1 233 ? 34.855 5.420 9.996 1.00 16.39 230 THR D C 1
ATOM 8001 O O . THR D 1 233 ? 35.067 6.146 10.984 1.00 19.23 230 THR D O 1
ATOM 8005 N N . ALA D 1 234 ? 34.890 4.093 10.040 1.00 15.69 231 ALA D N 1
ATOM 8006 C CA . ALA D 1 234 ? 34.977 3.343 11.292 1.00 17.29 231 ALA D CA 1
ATOM 8007 C C . ALA D 1 234 ? 36.406 3.222 11.816 1.00 17.35 231 ALA D C 1
ATOM 8008 O O . ALA D 1 234 ? 36.633 2.711 12.921 1.00 19.31 231 ALA D O 1
ATOM 8010 N N . THR D 1 235 ? 37.362 3.676 11.012 1.00 18.25 232 THR D N 1
ATOM 8011 C CA . THR D 1 235 ? 38.762 3.697 11.401 1.00 15.78 232 THR D CA 1
ATOM 8012 C C . THR D 1 235 ? 39.234 5.144 11.517 1.00 18.20 232 THR D C 1
ATOM 8013 O O . THR D 1 235 ? 39.155 5.924 10.550 1.00 18.59 232 THR D O 1
ATOM 8017 N N . SER D 1 236 ? 39.705 5.500 12.710 1.00 18.23 233 SER D N 1
ATOM 8018 C CA . SER D 1 236 ? 40.099 6.869 13.025 1.00 16.84 233 SER D CA 1
ATOM 8019 C C . SER D 1 236 ? 41.608 7.061 12.913 1.00 15.52 233 SER D C 1
ATOM 8020 O O . SER D 1 236 ? 42.355 6.083 12.765 1.00 16.37 233 SER D O 1
ATOM 8023 N N . ARG D 1 237 ? 42.058 8.313 13.016 1.00 16.95 234 ARG D N 1
ATOM 8024 C CA . ARG D 1 237 ? 43.489 8.583 13.087 1.00 17.50 234 ARG D CA 1
ATOM 8025 C C . ARG D 1 237 ? 44.117 7.821 14.252 1.00 17.36 234 ARG D C 1
ATOM 8026 O O . ARG D 1 237 ? 45.176 7.223 14.108 1.00 18.88 234 ARG D O 1
ATOM 8034 N N . LYS D 1 238 ? 43.471 7.877 15.417 1.00 17.90 235 LYS D N 1
ATOM 8035 C CA . LYS D 1 238 ? 43.937 7.146 16.590 1.00 19.54 235 LYS D CA 1
ATOM 8036 C C . LYS D 1 238 ? 44.131 5.659 16.274 1.00 20.59 235 LYS D C 1
ATOM 8037 O O . LYS D 1 238 ? 45.157 5.069 16.628 1.00 20.05 235 LYS D O 1
ATOM 8043 N N . ASP D 1 239 ? 43.147 5.060 15.612 1.00 18.22 236 ASP D N 1
ATOM 8044 C CA . ASP D 1 239 ? 43.234 3.659 15.214 1.00 16.43 236 ASP D CA 1
ATOM 8045 C C . ASP D 1 239 ? 44.447 3.396 14.315 1.00 18.24 236 ASP D C 1
ATOM 8046 O O . ASP D 1 239 ? 45.168 2.415 14.489 1.00 17.43 236 ASP D O 1
ATOM 8051 N N . VAL D 1 240 ? 44.660 4.260 13.330 1.00 15.69 237 VAL D N 1
ATOM 8052 C CA . VAL D 1 240 ? 45.784 4.063 12.426 1.00 17.21 237 VAL D CA 1
ATOM 8053 C C . VAL D 1 240 ? 47.115 4.230 13.152 1.00 16.22 237 VAL D C 1
ATOM 8054 O O . VAL D 1 240 ? 48.053 3.470 12.911 1.00 16.79 237 VAL D O 1
ATOM 8058 N N . ARG D 1 241 ? 47.201 5.229 14.027 1.00 17.08 238 ARG D N 1
ATOM 8059 C CA . ARG D 1 241 ? 48.434 5.457 14.767 1.00 16.42 238 ARG D CA 1
ATOM 8060 C C . ARG D 1 241 ? 48.784 4.271 15.662 1.00 15.26 238 ARG D C 1
ATOM 8061 O O . ARG D 1 241 ? 49.953 3.886 15.750 1.00 20.53 238 ARG D O 1
ATOM 8069 N N . LYS D 1 242 ? 47.778 3.672 16.292 1.00 17.11 239 LYS D N 1
ATOM 8070 C CA . LYS D 1 242 ? 48.016 2.491 17.117 1.00 17.62 239 LYS D CA 1
ATOM 8071 C C . LYS D 1 242 ? 48.541 1.348 16.251 1.00 18.25 239 LYS D C 1
ATOM 8072 O O . LYS D 1 242 ? 49.482 0.648 16.613 1.00 19.48 239 LYS D O 1
ATOM 8078 N N . PHE D 1 243 ? 47.928 1.175 15.085 1.00 17.20 240 PHE D N 1
ATOM 8079 C CA . PHE D 1 243 ? 48.305 0.106 14.170 1.00 15.15 240 PHE D CA 1
ATOM 8080 C C . PHE D 1 243 ? 49.732 0.248 13.647 1.00 17.49 240 PHE D C 1
ATOM 8081 O O . PHE D 1 243 ? 50.494 -0.717 13.629 1.00 18.25 240 PHE D O 1
ATOM 8089 N N . ILE D 1 244 ? 50.099 1.435 13.174 1.00 18.28 241 ILE D N 1
ATOM 8090 C CA . ILE D 1 244 ? 51.434 1.592 12.605 1.00 18.62 241 ILE D CA 1
ATOM 8091 C C . ILE D 1 244 ? 52.534 1.541 13.675 1.00 20.90 241 ILE D C 1
ATOM 8092 O O . ILE D 1 244 ? 53.647 1.083 13.406 1.00 20.41 241 ILE D O 1
ATOM 8097 N N . LYS D 1 245 ? 52.216 2.001 14.883 1.00 19.87 242 LYS D N 1
ATOM 8098 C CA . LYS D 1 245 ? 53.162 1.910 15.993 1.00 19.93 242 LYS D CA 1
ATOM 8099 C C . LYS D 1 245 ? 53.377 0.444 16.362 1.00 19.66 242 LYS D C 1
ATOM 8100 O O . LYS D 1 245 ? 54.511 -0.011 16.505 1.00 20.97 242 LYS D O 1
ATOM 8106 N N . GLY D 1 246 ? 52.278 -0.293 16.489 1.00 18.22 243 GLY D N 1
ATOM 8107 C CA . GLY D 1 246 ? 52.334 -1.688 16.890 1.00 20.92 243 GLY D CA 1
ATOM 8108 C C . GLY D 1 246 ? 53.082 -2.568 15.900 1.00 19.11 243 GLY D C 1
ATOM 8109 O O . GLY D 1 246 ? 53.664 -3.589 16.280 1.00 18.38 243 GLY D O 1
ATOM 8110 N N . ASN D 1 247 ? 53.052 -2.180 14.623 1.00 17.74 244 ASN D N 1
ATOM 8111 C CA . ASN D 1 247 ? 53.760 -2.905 13.570 1.00 16.53 244 ASN D CA 1
ATOM 8112 C C . ASN D 1 247 ? 55.139 -2.344 13.219 1.00 16.34 244 ASN D C 1
ATOM 8113 O O . ASN D 1 247 ? 55.796 -2.841 12.297 1.00 20.03 244 ASN D O 1
ATOM 8118 N N . ASN D 1 248 ? 55.574 -1.329 13.960 1.00 20.25 245 ASN D N 1
ATOM 8119 C CA . ASN D 1 248 ? 56.904 -0.753 13.782 1.00 20.04 245 ASN D CA 1
ATOM 8120 C C . ASN D 1 248 ? 57.108 -0.126 12.399 1.00 22.88 245 ASN D C 1
ATOM 8121 O O . ASN D 1 248 ? 58.199 -0.187 11.843 1.00 24.00 245 ASN D O 1
ATOM 8126 N N . ILE D 1 249 ? 56.051 0.468 11.854 1.00 21.23 246 ILE D N 1
ATOM 8127 C CA . ILE D 1 249 ? 56.110 1.036 10.500 1.00 19.27 246 ILE D CA 1
ATOM 8128 C C . ILE D 1 249 ? 55.756 2.522 10.462 1.00 21.41 246 ILE D C 1
ATOM 8129 O O . ILE D 1 249 ? 55.390 3.056 9.407 1.00 20.44 246 ILE D O 1
ATOM 8134 N N . GLU D 1 250 ? 55.885 3.196 11.600 1.00 22.86 247 GLU D N 1
ATOM 8135 C CA . GLU D 1 250 ? 55.618 4.632 11.674 1.00 22.66 247 GLU D CA 1
ATOM 8136 C C . GLU D 1 250 ? 56.438 5.454 10.685 1.00 23.77 247 GLU D C 1
ATOM 8137 O O . GLU D 1 250 ? 55.970 6.476 10.185 1.00 25.08 247 GLU D O 1
ATOM 8143 N N . SER D 1 251 ? 57.663 5.018 10.409 1.00 19.91 248 SER D N 1
ATOM 8144 C CA . SER D 1 251 ? 58.533 5.767 9.508 1.00 22.98 248 SER D CA 1
ATOM 8145 C C . SER D 1 251 ? 57.997 5.768 8.077 1.00 23.23 248 SER D C 1
ATOM 8146 O O . SER D 1 251 ? 58.387 6.613 7.266 1.00 24.88 248 SER D O 1
ATOM 8149 N N . HIS D 1 252 ? 57.094 4.834 7.784 1.00 19.36 249 HIS D N 1
ATOM 8150 C CA . HIS D 1 252 ? 56.562 4.652 6.429 1.00 18.74 249 HIS D CA 1
ATOM 8151 C C . HIS D 1 252 ? 55.241 5.371 6.210 1.00 22.06 249 HIS D C 1
ATOM 8152 O O . HIS D 1 252 ? 54.881 5.692 5.079 1.00 19.67 249 HIS D O 1
ATOM 8159 N N . VAL D 1 253 ? 54.513 5.604 7.293 1.00 19.60 250 VAL D N 1
ATOM 8160 C CA . VAL D 1 253 ? 53.136 6.066 7.200 1.00 20.33 250 VAL D CA 1
ATOM 8161 C C . VAL D 1 253 ? 52.920 7.353 7.987 1.00 21.39 250 VAL D C 1
ATOM 8162 O O . VAL D 1 253 ? 53.055 7.376 9.213 1.00 21.15 250 VAL D O 1
ATOM 8166 N N . ALA D 1 254 ? 52.604 8.422 7.265 1.00 19.38 251 ALA D N 1
ATOM 8167 C CA . ALA D 1 254 ? 52.229 9.691 7.862 1.00 17.72 251 ALA D CA 1
ATOM 8168 C C . ALA D 1 254 ? 50.716 9.752 8.032 1.00 19.44 251 ALA D C 1
ATOM 8169 O O . ALA D 1 254 ? 49.959 9.286 7.175 1.00 17.87 251 ALA D O 1
ATOM 8171 N N . VAL D 1 255 ? 50.280 10.337 9.139 1.00 19.87 252 VAL D N 1
ATOM 8172 C CA . VAL D 1 255 ? 48.868 10.559 9.396 1.00 17.91 252 VAL D CA 1
ATOM 8173 C C . VAL D 1 255 ? 48.716 12.050 9.689 1.00 20.88 252 VAL D C 1
ATOM 8174 O O . VAL D 1 255 ? 48.690 12.467 10.846 1.00 21.01 252 VAL D O 1
ATOM 8178 N N . PRO D 1 256 ? 48.666 12.873 8.632 1.00 17.63 253 PRO D N 1
ATOM 8179 C CA . PRO D 1 256 ? 48.660 14.326 8.831 1.00 19.10 253 PRO D CA 1
ATOM 8180 C C . PRO D 1 256 ? 47.389 14.825 9.501 1.00 20.06 253 PRO D C 1
ATOM 8181 O O . PRO D 1 256 ? 46.299 14.321 9.239 1.00 19.45 253 PRO D O 1
ATOM 8185 N N . GLU D 1 257 ? 47.537 15.815 10.374 1.00 20.98 254 GLU D N 1
ATOM 8186 C CA . GLU D 1 257 ? 46.377 16.509 10.912 1.00 19.31 254 GLU D CA 1
ATOM 8187 C C . GLU D 1 257 ? 45.764 17.398 9.834 1.00 22.15 254 GLU D C 1
ATOM 8188 O O . GLU D 1 257 ? 46.404 17.707 8.819 1.00 21.39 254 GLU D O 1
ATOM 8194 N N . ASP D 1 258 ? 44.517 17.804 10.045 1.00 17.63 255 ASP D N 1
ATOM 8195 C CA . ASP D 1 258 ? 43.911 18.807 9.185 1.00 23.47 255 ASP D CA 1
ATOM 8196 C C . ASP D 1 258 ? 44.768 20.064 9.208 1.00 24.05 255 ASP D C 1
ATOM 8197 O O . ASP D 1 258 ? 45.068 20.602 10.283 1.00 23.93 255 ASP D O 1
ATOM 8202 N N . GLY D 1 259 ? 45.163 20.529 8.027 1.00 24.85 256 GLY D N 1
ATOM 8203 C CA . GLY D 1 259 ? 45.970 21.730 7.900 1.00 26.75 256 GLY D CA 1
ATOM 8204 C C . GLY D 1 259 ? 47.469 21.482 7.857 1.00 24.46 256 GLY D C 1
ATOM 8205 O O . GLY D 1 259 ? 48.245 22.409 7.612 1.00 28.43 256 GLY D O 1
ATOM 8206 N N . GLU D 1 260 ? 47.879 20.241 8.099 1.00 22.30 257 GLU D N 1
ATOM 8207 C CA . GLU D 1 260 ? 49.299 19.897 8.156 1.00 23.80 257 GLU D CA 1
ATOM 8208 C C . GLU D 1 260 ? 49.936 19.705 6.773 1.00 26.19 257 GLU D C 1
ATOM 8209 O O . GLU D 1 260 ? 49.345 19.106 5.875 1.00 25.03 257 GLU D O 1
ATOM 8215 N N . THR D 1 261 ? 51.151 20.219 6.620 1.00 25.67 258 THR D N 1
ATOM 8216 C CA . THR D 1 261 ? 51.891 20.107 5.375 1.00 26.49 258 THR D CA 1
ATOM 8217 C C . THR D 1 261 ? 53.013 19.091 5.505 1.00 26.27 258 THR D C 1
ATOM 8218 O O . THR D 1 261 ? 53.763 19.094 6.485 1.00 26.45 258 THR D O 1
ATOM 8222 N N . ILE D 1 262 ? 53.107 18.206 4.519 1.00 24.91 259 ILE D N 1
ATOM 8223 C CA . ILE D 1 262 ? 54.191 17.243 4.440 1.00 23.27 259 ILE D CA 1
ATOM 8224 C C . ILE D 1 262 ? 55.038 17.561 3.219 1.00 30.05 259 ILE D C 1
ATOM 8225 O O . ILE D 1 262 ? 54.522 17.627 2.106 1.00 27.89 259 ILE D O 1
ATOM 8230 N N . THR D 1 263 ? 56.333 17.773 3.426 1.00 30.12 260 THR D N 1
ATOM 8231 C CA . THR D 1 263 ? 57.237 18.040 2.311 1.00 33.87 260 THR D CA 1
ATOM 8232 C C . THR D 1 263 ? 57.562 16.739 1.585 1.00 32.76 260 THR D C 1
ATOM 8233 O O . THR D 1 263 ? 57.872 15.729 2.213 1.00 31.79 260 THR D O 1
ATOM 8237 N N . LEU D 1 264 ? 57.480 16.763 0.260 1.00 28.74 261 LEU D N 1
ATOM 8238 C CA . LEU D 1 264 ? 57.696 15.557 -0.534 1.00 34.52 261 LEU D CA 1
ATOM 8239 C C . LEU D 1 264 ? 59.027 15.603 -1.283 1.00 45.30 261 LEU D C 1
ATOM 8240 O O . LEU D 1 264 ? 59.452 14.616 -1.887 1.00 49.72 261 LEU D O 1
#

Foldseek 3Di:
DFWWWFKAALWIWTDDPQAIETFLDQQDAPQPAQADPQWAQRRDGFHHTPDDVVSQVRHQAYEQFDPDNSRNHPVCLVPHPLAHEYEYADDVVVVVSVVSRRDHYHHQPAWDDDPQKIKGDFFAFLDDPVCVDPVVVVVSDGGWIWIDHPPDFIEIRPIRHADDVSVVVCCVVPVGQEYEEALFFGGPPDDGGSHHLVVVVCVVSRVRHAYEYGRSTHRRRNADLVNNVVSCVVVVNPVRYHYDDRRDMDHD/DAWWWFKAALFIWGDDPLAIETFLDQADAPQPAQADPQWAQRRHGFHHIPDDVVSAVSHQAYEQFDCDNSRNHPVNLVPHPLAHEYEYADDVVQVVSVVSRRDHYHYQPAWDADSQKIKGDFFAFLDDPVCVDPVVVVVRDGGWIWIDHPPTFIEIRPIRHADDVSNVCCCVVPVGQEYEEALFFGGPPDDGGSHHLVVVVCVVSRVRHAYEYGRSTHRRRNADLVNNVVSCVVVVNPVRYHYDDRRDMGGD/DAWWWFKAALWIWGDDPQAIETFLDQADAPQPAQADPQWAQRRDGFHHTPDDVVSQVSHQAYEQFDPDNSRHHPVCLVPHPLAHEYEYADDVRVVVSVVSRRDHYHHQPAWDDDPQKIKGDFFAFLDDPVCVDPVVVVVSDGGWIWIDGPPTFIEIRPINHADDVSVVCCCVVPVGQEYEEALQFGGPPDDGGSHHLVVVVCVVSRVRHAYEYGRSTHRRRNADLVNNVVSCVVVVNVVRYHHDDRRDMGGD/DAWWWFKAALWIWGADPQAIETFLDQQDAPQPAQADPQWAQRRDGFHHIPDDCVRAVSHQAYEQFDPDNSRNHPVCLVPHPLAHEYEYADDVRQVVSVVSRRDHYHHQPAWDDDPQKIKGDFFAFLDDPVCVDPVVVVVRDGGKIWIDHPPIFIEIRPIRHADDVSVVVCCVVPVGQEYEEALFFGGPPDDGGSHHLVVVVCVVSRVRHAYEYGRSTHRRRNADLVNNVVSCVVVVNPVRYHHDDRRDMGGD

CATH classification: 3.60.15.10

Radius of gyration: 31.67 Å; Cα contacts (8 Å, |Δi|>4): 2401; chains: 4; bounding box: 47×95×96 Å

Secondary structure (DSSP, 8-state):
--EEEEEETTEEEEEETTEEEEES-----TT-SPPPTTBTTTT------S---TTTTT--EEE-S---GGGS-HHHHHHS-TTS-EEESSHHHHHHHHHTT-S-EEE-SSEEEETTEEEEE----SS-----STTHHHHH----EEEE-TTS--EEE--S--S-HHHHHHHHHH--SEE---S-B-BTT-SS----HHHHH---S-TTSEEE-----STTB-S-HHHHHHHHHHTT-TTTEE-PPTT-EEE-/--EEEEEETTEEEEEETTEEEEES-----TT-SPPPTTBTTTT------S---TTTTT--EEE-S---GGGS-HHHHHHS-TTS-EEESSHHHHHHHHHTT-S-EEE-SSEEEETTEEEEE----SS-----STTHHHHH----EEEE-TTS--EEE--S--S-HHHHHHHHHH--SEE---S-B-BTT-SS----HHHHH---S-TTSEEE-----SSSB---HHHHHHHHHHTT-GGGEE-PPTT-EEE-/--EEEEEETTEEEEEETTEEEEES---PPTT-SPPPTTBTTTT------S---TTTTT--EEE-S---GGGS-HHHHHHS-TTS-EEESSHHHHHHHHHTT-S-EEE-SSEEEETTEEEEE----SS-----STTHHHHH----EEEE-TTS--EEE--S--S-HHHHHHHHHH--SEE---S-B-BTT-SS----HHHHH---S-TTSEEE-----STTB---HHHHHHHHHHTT-GGGEE-PPTT-EEE-/--EEEEEETTEEEEEETTEEEEES---PPTT-SPPPTTBTTTT------S---TTTTT--EEE-S---GGGS-HHHHHHS-TTS-EEESSHHHHHHHHHTT-S-EEE-SSEEEETTEEEEE----SS-----STTHHHHH----EEEE-TTS--EEE--S--S-HHHHHHHHHH--SEE---S-B-BTT-SS----HHHHH---S-TTSEEE-----SSSB---HHHHHHHHHHTT-TTTEE-PPTT-EEE-

B-factor: mean 23.57, std 9.19, range [11.4, 133.58]